Protein 8D01 (pdb70)

Foldseek 3Di:
DKAKAKDFDQEDEAQAKGKMKIAIDDQCLLPAQKKKWKWWAAVVGDIDTAWIAHNVRDIDGDPVQVVFWDKGDDNVRRMIMIMGGRDDQVPFTWMKMFMAGDCPDDDDPDDGGRDGPYMYPTGGHGHDDDFDAWDKAWAAQLCKTKIWIKTDFGDDDDKDKDKPVNPDDPQKDKDDWDQDPVRGIITMIMGMDRPVCAPPPWIWMWMADVVVRDIDIDTHHHD/DKAKAKPPQEEAEAFFDKDKIKIFINWWLFLQKWKWFDDPPDDTDTADGSQFHGDPPHDPQWGKDDGIGIIMIMRRGDAQVRFGWMWMWGDSDDDIDIYPTYGYHYDDDFDFWDKDKDWFDPVVLVVFKTKIKIKGPFGDDPDKDKWKAFQHHTDPDQKDKDKDDQDNPRRGIMMMIIGMDTSVVVVVTFKIKMWMDDPVDPDIDIDIGTPPD/DAWEKDFDQEDEAQAKGKMKTADVCKKKWKWWAAVVGDIDTAWIADPVGDIDGDPVQVVFWDKGDDVVRRMIMIMGGRDDQVPFTWMKMFMANVHDTPDIYPTGGHGHDDDFDAWDWDWAAWCDKIKIKIKTDFGDDDDKDKDKPVPPDDPQKDKDDWDQDPVRGTITMIMGIDPPVCAVPDWIWMWMADVVVRDIDIDTHHHDDD/DKAKAKPPQEDAEAFFDKDKIKIFIPWWQALQKWKWFDDPPGDTHTAGGSQFHGDPPHDPQWGKHDGTGIIMTMRRGDAQVSFGWMKMWGPSDDDIDIYPIYGYHYDDDFDFWDKDKDWADPVVLVVFKTKIKIKGPFGDDPDKDKWKAFQHHTDDDQKDKDKDQQDNPNRTIMMMIIGIDTSVVVVVTFKIWMWMDDPNDPDIDIDIGTPPD

B-factor: mean 27.6, std 14.83, range [0.0, 121.29]

Solvent-accessible surface area: 37771 Å² total; per-residue (Å²): 205,17,103,4,86,6,18,35,42,23,118,11,82,62,92,43,22,1,14,0,9,0,35,9,68,34,98,11,1,58,34,34,40,8,24,0,0,0,0,25,22,35,103,80,136,29,15,57,2,0,0,5,8,7,72,85,34,40,58,127,56,16,92,80,7,48,95,51,6,59,6,37,58,26,94,146,39,94,20,0,7,0,13,0,7,46,2,62,73,87,2,41,6,44,0,11,0,0,15,2,2,34,21,100,148,85,125,57,133,53,77,50,12,22,0,1,43,13,31,1,93,15,22,44,1,45,12,31,103,56,75,85,24,13,42,13,22,12,4,16,28,99,100,82,11,2,0,0,0,4,0,18,32,1,31,46,84,87,15,82,23,43,2,35,102,35,96,37,103,91,32,40,27,60,3,68,28,30,70,27,82,81,33,36,41,8,16,4,0,0,0,30,7,78,50,98,25,42,68,114,98,53,11,55,0,22,0,54,0,178,56,34,133,30,152,42,104,46,104,3,47,60,170,120,13,108,22,86,14,60,61,85,78,29,52,13,49,81,41,61,164,4,67,0,43,0,114,8,67,106,72,0,74,54,25,0,0,0,0,16,17,51,84,83,137,23,3,104,8,2,0,23,130,6,64,55,63,33,189,76,14,51,103,50,4,44,5,82,32,70,25,41,69,0,32,0,12,1,55,40,0,53,36,96,3,24,9,25,0,9,0,2,1,19,104,50,58,14,5,34,15,3,63,9,0,115,5,24,12,126,78,106,82,20,41,8,58,9,40,26,1,50,4,10,72,64,2,30,118,49,10,33,0,1,0,0,0,0,0,6,53,0,14,30,89,134,23,116,19,42,6,55,6,61,128,50,110,50,108,85,43,51,85,84,15,37,18,76,11,46,84,184,56,15,5,22,0,1,6,1,26,0,58,22,53,42,66,65,7,76,135,62,115,36,0,9,0,31,0,46,13,115,31,37,128,68,73,42,72,88,64,33,44,74,84,170,122,112,2,69,4,17,38,34,23,115,10,84,57,80,52,17,0,14,0,12,0,30,19,89,172,48,58,25,0,0,0,26,23,37,98,87,145,20,13,55,1,0,0,17,5,8,111,89,40,40,61,135,54,15,87,83,9,52,80,55,7,56,6,38,68,37,121,164,54,146,20,1,8,0,7,0,2,49,0,72,76,91,4,38,4,44,0,10,0,0,37,22,74,60,96,4,2,67,12,28,1,97,11,28,48,2,43,8,30,100,53,70,86,26,12,45,8,18,17,4,16,70,124,46,85,12,3,1,0,0,6,0,15,34,1,37,46,86,91,16,77,26,41,1,33,101,36,92,32,99,82,34,40,26,62,2,66,28,32,74,29,83,84,29,37,37,13,16,4,0,0,0,27,6,84,43,93,22,47,77,123,86,61,12,55,0,19,1,43,0,104,60,32,119,36,132,36,97,58,141,5,96,69,120,94,171,130,17,128,19,66,12,51,59,82,78,29,49,14,52,86,42,61,169,4,71,0,53,0,128,3,62,95,84,0,80,51,25,0,0,0,0,17,16,48,76,74,124,26,3,106,6,2,0,31,120,8,61,43,59,34,218,76,16,51,106,51,6,45,4,81,30,70,28,46,86,1,36,0,13,0,53,44,0,58,36,95,3,26,9,23,0,7,0,2,1,37,103,47,55,12,8,32,13,2,59,9,0,109,5,19,13,116,76,104,74,18,42,9,56,12,43,20,0,36,11,14,82,57,2,27,118,63,9,54,0,2,0,0,0,0,0,5,51,0,9,38,85,147,25,114,20,47,7,40,5,64,129,51,114,48,109,84,41,50,77,84,11,34,19,77,12,48,95,191,60,14,5,23,0,1,5,0,24,0,60,22,53,42,64,66,6,64,130,60,118,50,0,6,0,44,0,65,8,141,31,34,128,69,75,42,63,86,62,28,42,75,84,172

Radius of gyration: 31.71 Å; Cα contacts (8 Å, |Δi|>4): 2214; chains: 4; bounding box: 74×56×90 Å

Nearest PDB structures (foldseek):
  8d01-assembly1_H  TM=1.005E+00  e=4.204E-46  Macaca mulatta
  6sne-assembly1_B  TM=5.337E-01  e=5.281E-33  Homo sapiens
  7cm4-assembly1_H  TM=5.324E-01  e=8.125E-33  Homo sapiens
  7ox1-assembly2_C  TM=5.369E-01  e=1.636E-32  Homo sapiens
  5t4z-assembly1_H  TM=5.397E-01  e=3.478E-32  Macaca mulatta

Sequence (855 aa):
QVQLQESGPGRVKPSETLSLTCAVSDDSFGSSYFYWSWIRQAPGKGLEWIGYIAYSGGVRYNPSLSSRVTISRNIHERQFYLRLTSMTAADTAVYYCARHCEDDYGYYSAAQSYGLDSWGQGIAVTVSPSTKGPSVFPLAPSGTAALGCLVKDYFPEPVTVSWNSGALTSGVHTFPAVLQSSGLYSLSSVVTVPSSSLGTQTYICNVNHKPSNTKVDKRVEPKDIQMTQSPSSLSASVGDRVTITCRTSENVNNCLNWYQQKPGKAPKLLIYRTSTLQRGVPSRFSGTGSGTDYTLTISSLQSEDFGTYYCQHYYGTPLTFGGGTMVDIKRTVAAPSVFIFPPSDEQLKSGTASVVCLLNNFYPREAKVQWKVDNALQSGNSQESVTEQDSKDSTYSLSSTLTLSKADYEKHKVYACEVTHQGLSSPVTKSFNRGEVQLQESGPGRVKPSETLSLTCAVSYFYWSWIRQAPGKGLEWIGYIAYSGGVRYNPSLSSRVTISRNIHERQFYLRLTSMTAADTAVYYCARHCSYGLDSWGQGIAVTVSPSTKGPSVFPLAPSGTAALGCLVKDYFPEPVTVSWNSGALTSGVHTFPAVLQSSGLYSLSSVVTVPSSSLGTQTYICNVNHKPSNTKVDKRVEPKSCDIQMTQSPSSLSASVGDRVTITCRTSENVNNCLNWYQQKPGKAPKLLIYRTSTLQRGVPSRFSGTGSGTDYTLTISSLQSEDFGTYYCQHYYGTPLTFGGGTMVDIKRTVAAPSVFIFPPSDEQLKSGTASVVCLLNNFYPREAKVQWKVDNALQSGNSQESVTEQDSKDSTYSLSSTLTLSKADYEKHKVYACEVTHQGLSSPVTKSFNRGE

Secondary structure (DSSP, 8-state):
---EEE--SEE-TTS-EEEEEE----EEEEEEE-TTS-EEEEEEEETTS-EEE-TTTGGGEEEEEETTTTEEEEEE-S--GGG-EEEEEEEE---S--EE---EEEEE----BPPEEEEE----EEEEEEEEEEEBSS--EEEEGGGTB-TTEEEPPPEE-TTS-EEEEEEEEEEGGGTTTS--EEEEEEGGGTEEEEEE--PPP-/---EEEE-SEEEE-TT--EEEEEEESS--TT-EEEEEE-TTS--EEEEETTTEEPTT--TTEEEEEETTEEEEEESS--GGG-EEEEEEE-SSSS-EE---EEEEE----B--EEEEEPPPHHHHHHTEEEEEEEEEEEBSS--EEEEEETTEE--SSEEEEEPPPPTTT--EEEEEEEEEEHHHHHT--EEEEEEE-TT-SS-EEEEEETT-/---EEEE--SEE-TT--EEEEEEE-SGGGGSTTEEEEEEEE-TTS-EEEEEEEETTS-EEE-TTTGGGEEEEEETTTTEEEEEE-S--GGG-EEEEEEEEE---SS-SSS---SS--EE---EEEEE----BPPEEEEE----EEEEEEEEEEEBSS--EEEEGGGTB-TTEEEPPPEE-TTS-EEEEEEEEEEGGGTTTS--EEEEEEGGGTEEEEEE----/---EEEE-SEEEE-TT--EEEEEEESS--TT-EEEEEE-TTS--EEEEETTTEEPTT--TTEEEEEETTEEEEEESS--GGG-EEEEEEE-SSSS-EE---EEEEE----BPPEEEEEPPPHHHHHTTEEEEEEEEEEEBSS--EEEEEETTEE--SSEEEEEPPPPTTT--EEEEEEEEEEHHHHHT--EEEEEEE-TT-SS-EEEEEETT-

Structure (mmCIF, N/CA/C/O backbone):
data_8D01
#
_entry.id   8D01
#
_cell.length_a   260.367
_cell.length_b   45.151
_cell.length_c   84.610
_cell.angle_alpha   90.000
_cell.angle_beta   98.609
_cell.angle_gamma   90.000
#
_symmetry.space_group_name_H-M   'C 1 2 1'
#
loop_
_entity.id
_entity.type
_entity.pdbx_description
1 polymer '21N13 Fab heavy chain'
2 polymer '21N13 Fab light chain'
3 water water
#
loop_
_atom_site.group_PDB
_atom_site.id
_atom_site.type_symbol
_atom_site.label_atom_id
_atom_site.label_alt_id
_atom_site.label_comp_id
_atom_site.label_asym_id
_atom_site.label_entity_id
_atom_site.label_seq_id
_atom_site.pdbx_PDB_ins_code
_atom_site.Cartn_x
_atom_site.Cartn_y
_atom_site.Cartn_z
_atom_site.occupancy
_atom_site.B_iso_or_equiv
_atom_site.auth_seq_id
_atom_site.auth_comp_id
_atom_site.auth_asym_id
_atom_site.auth_atom_id
_atom_site.pdbx_PDB_model_num
ATOM 1 N N . GLN A 1 1 ? 13.38978 -39.05954 22.68084 1.000 70.64827 1 GLN H N 1
ATOM 2 C CA . GLN A 1 1 ? 14.72109 -39.35329 22.16106 1.000 81.35966 1 GLN H CA 1
ATOM 3 C C . GLN A 1 1 ? 14.95854 -38.65200 20.83107 1.000 74.86148 1 GLN H C 1
ATOM 4 O O . GLN A 1 1 ? 14.87907 -39.26655 19.76676 1.000 71.31454 1 GLN H O 1
ATOM 10 N N . VAL A 1 2 ? 15.26180 -37.35944 20.90294 1.000 61.78677 2 VAL H N 1
ATOM 11 C CA . VAL A 1 2 ? 15.42755 -36.52120 19.72205 1.000 57.91115 2 VAL H CA 1
ATOM 12 C C . VAL A 1 2 ? 16.62550 -35.60910 19.94084 1.000 52.68111 2 VAL H C 1
ATOM 13 O O . VAL A 1 2 ? 16.75195 -34.98480 20.99960 1.000 57.55967 2 VAL H O 1
ATOM 17 N N . GLN A 1 3 ? 17.50926 -35.54390 18.94860 1.000 45.70223 3 GLN H N 1
ATOM 18 C CA . GLN A 1 3 ? 18.65781 -34.64966 18.97278 1.000 50.16722 3 GLN H CA 1
ATOM 19 C C . GLN A 1 3 ? 18.37580 -33.45672 18.06829 1.000 46.32677 3 GLN H C 1
ATOM 20 O O . GLN A 1 3 ? 17.94652 -33.62793 16.92216 1.000 45.79727 3 GLN H O 1
ATOM 26 N N . LEU A 1 4 ? 18.60019 -32.25435 18.58954 1.000 36.02978 4 LEU H N 1
ATOM 27 C CA . LEU A 1 4 ? 18.38378 -31.01710 17.85003 1.000 31.93104 4 LEU H CA 1
ATOM 28 C C . LEU A 1 4 ? 19.73771 -30.42623 17.48021 1.000 33.34583 4 LEU H C 1
ATOM 29 O O . LEU A 1 4 ? 20.57778 -30.19723 18.35697 1.000 33.65599 4 LEU H O 1
ATOM 34 N N . GLN A 1 5 ? 19.94708 -30.18658 16.18735 1.000 32.07437 5 GLN H N 1
ATOM 35 C CA . GLN A 1 5 ? 21.19089 -29.62707 15.67507 1.000 34.33457 5 GLN H CA 1
ATOM 36 C C . GLN A 1 5 ? 20.91293 -28.26295 15.06118 1.000 28.17428 5 GLN H C 1
ATOM 37 O O . GLN A 1 5 ? 20.03246 -28.13178 14.20479 1.000 26.66342 5 GLN H O 1
ATOM 43 N N . GLU A 1 6 ? 21.66190 -27.25565 15.50032 1.000 27.81035 6 GLU H N 1
ATOM 44 C CA . GLU A 1 6 ? 21.48848 -25.88649 15.04119 1.000 24.86504 6 GLU H CA 1
ATOM 45 C C . GLU A 1 6 ? 22.55998 -25.52157 14.02122 1.000 26.48082 6 GLU H C 1
ATOM 46 O O . GLU A 1 6 ? 23.66163 -26.07672 14.02121 1.000 36.66480 6 GLU H O 1
ATOM 52 N N . SER A 1 7 ? 22.22093 -24.57383 13.15004 1.000 24.14018 7 SER H N 1
ATOM 53 C CA . SER A 1 7 ? 23.14202 -24.07211 12.14207 1.000 24.49778 7 SER H CA 1
ATOM 54 C C . SER A 1 7 ? 22.73607 -22.65117 11.78341 1.000 25.54352 7 SER H C 1
ATOM 55 O O . SER A 1 7 ? 21.54922 -22.31276 11.77945 1.000 25.16906 7 SER H O 1
ATOM 58 N N . GLY A 1 8 ? 23.73236 -21.81998 11.49127 1.000 21.63138 8 GLY H N 1
ATOM 59 C CA . GLY A 1 8 ? 23.48765 -20.43850 11.15460 1.000 24.39327 8 GLY H CA 1
ATOM 60 C C . GLY A 1 8 ? 24.68016 -19.54793 11.43495 1.000 33.51918 8 GLY H C 1
ATOM 61 O O . GLY A 1 8 ? 25.61260 -19.92315 12.15258 1.000 38.52870 8 GLY H O 1
ATOM 62 N N . PRO A 1 9 ? 24.67168 -18.34336 10.86655 1.000 36.20931 9 PRO H N 1
ATOM 63 C CA . PRO A 1 9 ? 25.80404 -17.43091 11.06254 1.000 35.74770 9 PRO H CA 1
ATOM 64 C C . PRO A 1 9 ? 25.90224 -16.96594 12.50626 1.000 37.28513 9 PRO H C 1
ATOM 65 O O . PRO A 1 9 ? 24.89269 -16.74881 13.18079 1.000 41.87573 9 PRO H O 1
ATOM 69 N N . GLY A 1 10 ? 27.13810 -16.81952 12.97644 1.000 39.74985 10 GLY H N 1
ATOM 70 C CA . GLY A 1 10 ? 27.38785 -16.30745 14.30828 1.000 34.66262 10 GLY H CA 1
ATOM 71 C C . GLY A 1 10 ? 27.63237 -14.81321 14.31355 1.000 36.21564 10 GLY H C 1
ATOM 72 O O . GLY A 1 10 ? 27.39420 -14.13757 15.31851 1.000 42.69406 10 GLY H O 1
ATOM 73 N N . ARG A 1 11 ? 28.11085 -14.28484 13.19277 1.000 30.62990 11 ARG H N 1
ATOM 74 C CA . ARG A 1 11 ? 28.37634 -12.86187 13.04193 1.000 30.74124 11 ARG H CA 1
ATOM 75 C C . ARG A 1 11 ? 27.29404 -12.24911 12.16512 1.000 33.99687 11 ARG H C 1
ATOM 76 O O . ARG A 1 11 ? 27.00872 -12.75959 11.07620 1.000 30.02864 11 ARG H O 1
ATOM 84 N N . VAL A 1 12 ? 26.68610 -11.16726 12.64533 1.000 27.53182 12 VAL H N 1
ATOM 85 C CA . VAL A 1 12 ? 25.62815 -10.47257 11.92008 1.000 25.79464 12 VAL H CA 1
ATOM 86 C C . VAL A 1 12 ? 25.90148 -8.97748 11.99153 1.000 33.35892 12 VAL H C 1
ATOM 87 O O . VAL A 1 12 ? 26.15916 -8.43858 13.07295 1.000 36.57094 12 VAL H O 1
ATOM 91 N N . LYS A 1 13 ? 25.86064 -8.31246 10.84047 1.000 30.54939 13 LYS H N 1
ATOM 92 C CA . LYS A 1 13 ? 26.06635 -6.87600 10.80552 1.000 39.03948 13 LYS H CA 1
ATOM 93 C C . LYS A 1 13 ? 24.85049 -6.15920 11.39033 1.000 32.62837 13 LYS H C 1
ATOM 94 O O . LYS A 1 13 ? 23.73619 -6.68864 11.36078 1.000 31.32663 13 LYS H O 1
ATOM 100 N N . PRO A 1 14 ? 25.04071 -4.96106 11.94238 1.000 27.03072 14 PRO H N 1
ATOM 101 C CA . PRO A 1 14 ? 23.89859 -4.21394 12.48220 1.000 31.68501 14 PRO H CA 1
ATOM 102 C C . PRO A 1 14 ? 22.83973 -3.96347 11.41701 1.000 28.97748 14 PRO H C 1
ATOM 103 O O . PRO A 1 14 ? 23.15184 -3.71629 10.25017 1.000 39.08768 14 PRO H O 1
ATOM 107 N N . SER A 1 15 ? 21.57611 -4.05369 11.83640 1.000 31.84856 15 SER H N 1
ATOM 108 C CA . SER A 1 15 ? 20.36372 -3.84021 11.04625 1.000 36.22564 15 SER H CA 1
ATOM 109 C C . SER A 1 15 ? 20.08017 -4.96024 10.05099 1.000 32.51275 15 SER H C 1
ATOM 110 O O . SER A 1 15 ? 19.09133 -4.87026 9.31277 1.000 37.15656 15 SER H O 1
ATOM 113 N N . GLU A 1 16 ? 20.89717 -6.00878 10.00067 1.000 27.82389 16 GLU H N 1
ATOM 114 C CA . GLU A 1 16 ? 20.62723 -7.12382 9.10814 1.000 32.56631 16 GLU H CA 1
ATOM 115 C C . GLU A 1 16 ? 19.73392 -8.15143 9.80407 1.000 38.39514 16 GLU H C 1
ATOM 116 O O . GLU A 1 16 ? 19.27051 -7.95100 10.92911 1.000 34.99072 16 GLU H O 1
ATOM 122 N N . THR A 1 17 ? 19.48447 -9.26857 9.12567 1.000 30.30527 17 THR H N 1
ATOM 123 C CA . THR A 1 17 ? 18.52462 -10.26793 9.57665 1.000 28.77915 17 THR H CA 1
ATOM 124 C C . THR A 1 17 ? 19.24443 -11.54841 9.97664 1.000 30.81085 17 THR H C 1
ATOM 125 O O . THR A 1 17 ? 20.03262 -12.09322 9.19660 1.000 24.87716 17 THR H O 1
ATOM 129 N N . LEU A 1 18 ? 18.96893 -12.02323 11.18975 1.000 26.14716 18 LEU H N 1
ATOM 130 C CA . LEU A 1 18 ? 19.48065 -13.30915 11.64222 1.000 20.29264 18 LEU H CA 1
ATOM 131 C C . LEU A 1 18 ? 18.57493 -14.42806 11.14547 1.000 19.35370 18 LEU H C 1
ATOM 132 O O . LEU A 1 18 ? 17.34791 -14.33056 11.23718 1.000 19.95908 18 LEU H O 1
ATOM 137 N N . SER A 1 19 ? 19.17945 -15.49162 10.62130 1.000 16.68080 19 SER H N 1
ATOM 138 C CA . SER A 1 19 ? 18.44192 -16.65406 10.14149 1.000 22.29752 19 SER H CA 1
ATOM 139 C C . SER A 1 19 ? 19.09190 -17.90731 10.70567 1.000 23.36701 19 SER H C 1
ATOM 140 O O . SER A 1 19 ? 20.28368 -18.14427 10.48253 1.000 29.26351 19 SER H O 1
ATOM 143 N N . LEU A 1 20 ? 18.31309 -18.70540 11.43285 1.000 17.20709 20 LEU H N 1
ATOM 144 C CA . LEU A 1 20 ? 18.82338 -19.89452 12.09662 1.000 16.60544 20 LEU H CA 1
ATOM 145 C C . LEU A 1 20 ? 18.00226 -21.11076 11.69648 1.000 16.70884 20 LEU H C 1
ATOM 146 O O . LEU A 1 20 ? 16.80976 -21.00743 11.39623 1.000 19.35831 20 LEU H O 1
ATOM 151 N N . THR A 1 21 ? 18.65865 -22.26732 11.69919 1.000 14.26063 21 THR H N 1
ATOM 152 C CA . THR A 1 21 ? 18.04731 -23.53421 11.32801 1.000 13.09216 21 THR H CA 1
ATOM 153 C C . THR A 1 21 ? 18.24165 -24.53827 12.45633 1.000 18.00924 21 THR H C 1
ATOM 154 O O . THR A 1 21 ? 19.30629 -24.58562 13.07975 1.000 15.23308 21 THR H O 1
ATOM 158 N N . CYS A 1 22 ? 17.20521 -25.33139 12.72310 1.000 16.27708 22 CYS H N 1
ATOM 159 C CA . CYS A 1 22 ? 17.24650 -26.38025 13.73614 1.000 19.96026 22 CYS H CA 1
ATOM 160 C C . CYS A 1 22 ? 16.75095 -27.67340 13.10586 1.000 22.58205 22 CYS H C 1
ATOM 161 O O . CYS A 1 22 ? 15.59510 -27.75285 12.67668 1.000 23.50669 22 CYS H O 1
ATOM 164 N N . ALA A 1 23 ? 17.62042 -28.67883 13.04682 1.000 27.73683 23 ALA H N 1
ATOM 165 C CA . ALA A 1 23 ? 17.29726 -29.96428 12.44131 1.000 27.44922 23 ALA H CA 1
ATOM 166 C C . ALA A 1 23 ? 16.88284 -30.95758 13.52011 1.000 29.02609 23 ALA H C 1
ATOM 167 O O . ALA A 1 23 ? 17.56437 -31.09322 14.54212 1.000 31.80985 23 ALA H O 1
ATOM 169 N N . VAL A 1 24 ? 15.76896 -31.64950 13.28471 1.000 29.46931 24 VAL H N 1
ATOM 170 C CA . VAL A 1 24 ? 15.21372 -32.62688 14.21472 1.000 33.40148 24 VAL H CA 1
ATOM 171 C C . VAL A 1 24 ? 15.48844 -34.02195 13.67091 1.000 31.57649 24 VAL H C 1
ATOM 172 O O . VAL A 1 24 ? 15.35757 -34.26627 12.46550 1.000 31.40327 24 VAL H O 1
ATOM 176 N N . SER A 1 25 ? 15.85049 -34.94190 14.56530 1.000 41.71962 25 SER H N 1
ATOM 177 C CA . SER A 1 25 ? 16.41604 -36.22404 14.16614 1.000 37.41438 25 SER H CA 1
ATOM 178 C C . SER A 1 25 ? 15.39584 -37.35081 14.04267 1.000 42.41154 25 SER H C 1
ATOM 179 O O . SER A 1 25 ? 15.73794 -38.40383 13.49480 1.000 54.72055 25 SER H O 1
ATOM 182 N N . ASP A 1 26 ? 14.16748 -37.17802 14.52671 1.000 42.98768 26 ASP H N 1
ATOM 183 C CA . ASP A 1 26 ? 13.20550 -38.27662 14.52655 1.000 53.29711 26 ASP H CA 1
ATOM 184 C C . ASP A 1 26 ? 11.84312 -37.75075 14.08273 1.000 55.28554 26 ASP H C 1
ATOM 185 O O . ASP A 1 26 ? 11.70577 -36.60472 13.64394 1.000 52.60407 26 ASP H O 1
ATOM 190 N N . ASP A 1 27 ? 10.82682 -38.60572 14.21847 1.000 56.92075 27 ASP H N 1
ATOM 191 C CA . ASP A 1 27 ? 9.51187 -38.39453 13.62568 1.000 57.94410 27 ASP H CA 1
ATOM 192 C C . ASP A 1 27 ? 8.58010 -37.54199 14.47747 1.000 58.28075 27 ASP H C 1
ATOM 193 O O . ASP A 1 27 ? 7.49533 -37.18551 14.00245 1.000 49.32526 27 ASP H O 1
ATOM 198 N N . SER A 1 28 ? 8.96137 -37.20712 15.71289 1.000 54.31183 28 SER H N 1
ATOM 199 C CA . SER A 1 28 ? 8.11415 -36.35447 16.54029 1.000 46.93591 28 SER H CA 1
ATOM 200 C C . SER A 1 28 ? 7.93728 -34.95987 15.95257 1.000 43.49991 28 SER H C 1
ATOM 201 O O . SER A 1 28 ? 7.11396 -34.19097 16.46229 1.000 38.53624 28 SER H O 1
ATOM 204 N N . PHE A 1 29 ? 8.67911 -34.62184 14.89355 1.000 50.35149 29 PHE H N 1
ATOM 205 C CA . PHE A 1 29 ? 8.52560 -33.32135 14.25290 1.000 43.31262 29 PHE H CA 1
ATOM 206 C C . PHE A 1 29 ? 7.21770 -33.22442 13.48165 1.000 38.70987 29 PHE H C 1
ATOM 207 O O . PHE A 1 29 ? 6.72067 -32.11745 13.24338 1.000 43.38445 29 PHE H O 1
ATOM 215 N N . GLY A 1 30 ? 6.65227 -34.35874 13.07897 1.000 38.98639 30 GLY H N 1
ATOM 216 C CA . GLY A 1 30 ? 5.41210 -34.34625 12.32996 1.000 44.61538 30 GLY H CA 1
ATOM 217 C C . GLY A 1 30 ? 4.26702 -34.93810 13.12076 1.000 48.20807 30 GLY H C 1
ATOM 218 O O . GLY A 1 30 ? 3.22954 -35.32127 12.56616 1.000 52.98809 30 GLY H O 1
ATOM 219 N N . SER A 1 31 ? 4.46065 -35.01624 14.43205 1.000 48.22945 31 SER H N 1
ATOM 220 C CA . SER A 1 31 ? 3.48972 -35.58847 15.34702 1.000 46.41406 31 SER H CA 1
ATOM 221 C C . SER A 1 31 ? 2.79128 -34.48280 16.12619 1.000 45.84162 31 SER H C 1
ATOM 222 O O . SER A 1 31 ? 3.27013 -33.34743 16.21150 1.000 40.51569 31 SER H O 1
ATOM 225 N N . SER A 1 32 ? 1.64050 -34.83617 16.68953 1.000 39.39561 32 SER H N 1
ATOM 226 C CA . SER A 1 32 ? 0.74288 -33.86164 17.28789 1.000 44.41205 32 SER H CA 1
ATOM 227 C C . SER A 1 32 ? 1.19099 -33.47434 18.69241 1.000 35.86379 32 SER H C 1
ATOM 228 O O . SER A 1 32 ? 1.87994 -34.23132 19.38246 1.000 33.77347 32 SER H O 1
ATOM 231 N N . TYR A 1 33 ? 0.79120 -32.26876 19.10139 1.000 31.01388 33 TYR H N 1
ATOM 232 C CA . TYR A 1 33 ? 0.95866 -31.70812 20.44082 1.000 44.76407 33 TYR H CA 1
ATOM 233 C C . TYR A 1 33 ? 2.40766 -31.41125 20.80146 1.000 42.62028 33 TYR H C 1
ATOM 234 O O . TYR A 1 33 ? 2.70165 -31.16648 21.97754 1.000 36.39025 33 TYR H O 1
ATOM 243 N N . PHE A 1 34 ? 3.31820 -31.40743 19.83073 1.000 23.09009 34 PHE H N 1
ATOM 244 C CA . PHE A 1 34 ? 4.69211 -30.98572 20.06369 1.000 27.53275 34 PHE H CA 1
ATOM 245 C C . PHE A 1 34 ? 4.86297 -29.52574 19.66614 1.000 24.95997 34 PHE H C 1
ATOM 246 O O . PHE A 1 34 ? 4.26811 -29.05992 18.68988 1.000 22.12239 34 PHE H O 1
ATOM 254 N N . TYR A 1 35 ? 5.67843 -28.80688 20.43177 1.000 21.79019 35 TYR H N 1
ATOM 255 C CA . TYR A 1 35 ? 5.95694 -27.39864 20.19238 1.000 19.78561 35 TYR H CA 1
ATOM 256 C C . TYR A 1 35 ? 7.45670 -27.20978 20.02595 1.000 16.23760 35 TYR H C 1
ATOM 257 O O . TYR A 1 35 ? 8.25101 -27.84642 20.72440 1.000 24.09720 35 TYR H O 1
ATOM 266 N N . TRP A 1 36 A 7.83965 -26.32822 19.10515 1.000 22.46267 35 TRP H N 1
ATOM 267 C CA . TRP A 1 36 A 9.23420 -26.14159 18.71492 1.000 18.55566 35 TRP H CA 1
ATOM 268 C C . TRP A 1 36 A 9.60548 -24.67957 18.92244 1.000 15.36850 35 TRP H C 1
ATOM 269 O O . TRP A 1 36 A 9.21554 -23.81328 18.13091 1.000 18.27116 35 TRP H O 1
ATOM 280 N N . SER A 1 37 B 10.37489 -24.41414 19.97321 1.000 14.56702 35 SER H N 1
ATOM 281 C CA . SER A 1 37 B 10.61415 -23.06640 20.46026 1.000 18.33504 35 SER H CA 1
ATOM 282 C C . SER A 1 37 B 12.02091 -22.59340 20.11976 1.000 16.45288 35 SER H C 1
ATOM 283 O O . SER A 1 37 B 12.93604 -23.38590 19.88293 1.000 13.61730 35 SER H O 1
ATOM 286 N N . TRP A 1 38 ? 12.17385 -21.27398 20.09343 1.000 12.34513 36 TRP H N 1
ATOM 287 C CA . TRP A 1 38 ? 13.47266 -20.62321 20.01521 1.000 12.34646 36 TRP H CA 1
ATOM 288 C C . TRP A 1 38 ? 13.66535 -19.80501 21.28376 1.000 13.40274 36 TRP H C 1
ATOM 289 O O . TRP A 1 38 ? 12.75335 -19.08695 21.70852 1.000 16.27414 36 TRP H O 1
ATOM 300 N N . ILE A 1 39 ? 14.83583 -19.93779 21.90237 1.000 17.49057 37 ILE H N 1
ATOM 301 C CA . ILE A 1 39 ? 15.13767 -19.28644 23.17234 1.000 13.17270 37 ILE H CA 1
ATOM 302 C C . ILE A 1 39 ? 16.55162 -18.72687 23.09342 1.000 14.28496 37 ILE H C 1
ATOM 303 O O . ILE A 1 39 ? 17.44296 -19.34884 22.50535 1.000 18.80760 37 ILE H O 1
ATOM 308 N N . ARG A 1 40 ? 16.75980 -17.54645 23.67542 1.000 13.45443 38 ARG H N 1
ATOM 309 C CA . ARG A 1 40 ? 18.06820 -16.91084 23.66069 1.000 20.05619 38 ARG H CA 1
ATOM 310 C C . ARG A 1 40 ? 18.48514 -16.53506 25.07418 1.000 17.57275 38 ARG H C 1
ATOM 311 O O . ARG A 1 40 ? 17.64901 -16.26406 25.94006 1.000 15.75724 38 ARG H O 1
ATOM 319 N N . GLN A 1 41 ? 19.79774 -16.52928 25.29407 1.000 18.47254 39 GLN H N 1
ATOM 320 C CA . GLN A 1 41 ? 20.37721 -16.25172 26.60416 1.000 14.23828 39 GLN H CA 1
ATOM 321 C C . GLN A 1 41 ? 21.59759 -15.36484 26.41050 1.000 20.94779 39 GLN H C 1
ATOM 322 O O . GLN A 1 41 ? 22.58329 -15.78793 25.79896 1.000 25.57152 39 GLN H O 1
ATOM 328 N N . ALA A 1 42 ? 21.53151 -14.14245 26.92523 1.000 30.55911 40 ALA H N 1
ATOM 329 C CA . ALA A 1 42 ? 22.67367 -13.25070 26.85765 1.000 31.01898 40 ALA H CA 1
ATOM 330 C C . ALA A 1 42 ? 23.74384 -13.69851 27.85306 1.000 45.03766 40 ALA H C 1
ATOM 331 O O . ALA A 1 42 ? 23.42647 -14.27936 28.89507 1.000 40.00795 40 ALA H O 1
ATOM 333 N N . PRO A 1 43 ? 25.01931 -13.45548 27.54950 1.000 51.74607 41 PRO H N 1
ATOM 334 C CA . PRO A 1 43 ? 26.08507 -13.88477 28.46553 1.000 49.65922 41 PRO H CA 1
ATOM 335 C C . PRO A 1 43 ? 25.93516 -13.23343 29.83281 1.000 52.45731 41 PRO H C 1
ATOM 336 O O . PRO A 1 43 ? 25.78959 -12.01426 29.94949 1.000 44.15848 41 PRO H O 1
ATOM 340 N N . GLY A 1 44 ? 25.96244 -14.06622 30.87242 1.000 60.90085 42 GLY H N 1
ATOM 341 C CA . GLY A 1 44 ? 25.74926 -13.59653 32.22697 1.000 48.32107 42 GLY H CA 1
ATOM 342 C C . GLY A 1 44 ? 24.32299 -13.22396 32.55859 1.000 43.30851 42 GLY H C 1
ATOM 343 O O . GLY A 1 44 ? 24.08735 -12.58728 33.59009 1.000 53.08232 42 GLY H O 1
ATOM 344 N N . LYS A 1 45 ? 23.36194 -13.59794 31.71483 1.000 44.42089 43 LYS H N 1
ATOM 345 C CA . LYS A 1 45 ? 21.96423 -13.25160 31.93562 1.000 47.48762 43 LYS H CA 1
ATOM 346 C C . LYS A 1 45 ? 21.08493 -14.49508 31.91209 1.000 33.39858 43 LYS H C 1
ATOM 347 O O . LYS A 1 45 ? 21.58399 -15.62476 31.85446 1.000 21.67010 43 LYS H O 1
ATOM 353 N N . GLY A 1 46 ? 19.77081 -14.29134 31.95143 1.000 22.69237 44 GLY H N 1
ATOM 354 C CA . GLY A 1 46 ? 18.82112 -15.38089 31.97725 1.000 26.43229 44 GLY H CA 1
ATOM 355 C C . GLY A 1 46 ? 18.32943 -15.76239 30.59375 1.000 24.07107 44 GLY H C 1
ATOM 356 O O . GLY A 1 46 ? 18.85139 -15.32780 29.56545 1.000 21.45133 44 GLY H O 1
ATOM 357 N N . LEU A 1 47 ? 17.28492 -16.58616 30.58295 1.000 22.47391 45 LEU H N 1
ATOM 358 C CA . LEU A 1 47 ? 16.71443 -17.13641 29.36022 1.000 16.45876 45 LEU H CA 1
ATOM 359 C C . LEU A 1 47 ? 15.46362 -16.35651 28.97540 1.000 15.09095 45 LEU H C 1
ATOM 360 O O . LEU A 1 47 ? 14.62281 -16.06567 29.83200 1.000 21.20902 45 LEU H O 1
ATOM 365 N N . GLU A 1 48 ? 15.34290 -16.02255 27.69072 1.000 15.82598 46 GLU H N 1
ATOM 366 C CA . GLU A 1 48 ? 14.17667 -15.32713 27.15625 1.000 16.97277 46 GLU H CA 1
ATOM 367 C C . GLU A 1 48 ? 13.56926 -16.17176 26.04638 1.000 16.46596 46 GLU H C 1
ATOM 368 O O . GLU A 1 48 ? 14.24688 -16.49089 25.06406 1.000 17.56399 46 GLU H O 1
ATOM 374 N N . TRP A 1 49 ? 12.29952 -16.53234 26.20613 1.000 15.25356 47 TRP H N 1
ATOM 375 C CA . TRP A 1 49 ? 11.58152 -17.30417 25.19985 1.000 14.23862 47 TRP H CA 1
ATOM 376 C C . TRP A 1 49 ? 11.21571 -16.39672 24.03075 1.000 14.79363 47 TRP H C 1
ATOM 377 O O . TRP A 1 49 ? 10.52548 -15.38889 24.21531 1.000 15.30794 47 TRP H O 1
ATOM 388 N N . ILE A 1 50 ? 11.68238 -16.74516 22.83378 1.000 12.08867 48 ILE H N 1
ATOM 389 C CA . ILE A 1 50 ? 11.43391 -15.91886 21.65483 1.000 15.34257 48 ILE H CA 1
ATOM 390 C C . ILE A 1 50 ? 10.09405 -16.25694 21.01629 1.000 13.95092 48 ILE H C 1
ATOM 391 O O . ILE A 1 50 ? 9.33900 -15.36131 20.62984 1.000 16.44965 48 ILE H O 1
ATOM 396 N N . GLY A 1 51 ? 9.78579 -17.54083 20.90040 1.000 13.54127 49 GLY H N 1
ATOM 397 C CA . GLY A 1 51 ? 8.54859 -17.97157 20.28068 1.000 12.12915 49 GLY H CA 1
ATOM 398 C C . GLY A 1 51 ? 8.62568 -19.44460 19.95913 1.000 15.45561 49 GLY H C 1
ATOM 399 O O . GLY A 1 51 ? 9.67977 -20.07586 20.07514 1.000 15.01275 49 GLY H O 1
ATOM 400 N N . TYR A 1 52 ? 7.48037 -19.99708 19.55522 1.000 12.23579 50 TYR H N 1
ATOM 401 C CA . TYR A 1 52 ? 7.44964 -21.37035 19.06909 1.000 13.98890 50 TYR H CA 1
ATOM 402 C C . TYR A 1 52 ? 6.52892 -21.48331 17.86297 1.000 15.13981 50 TYR H C 1
ATOM 403 O O . TYR A 1 52 ? 5.69864 -20.61079 17.59843 1.000 14.12059 50 TYR H O 1
ATOM 412 N N . ILE A 1 53 ? 6.69334 -22.58179 17.13175 1.000 14.47320 51 ILE H N 1
ATOM 413 C CA . ILE A 1 53 ? 5.75567 -22.99647 16.09801 1.000 17.32477 51 ILE H CA 1
ATOM 414 C C . ILE A 1 53 ? 5.16486 -24.33271 16.52633 1.000 17.44883 51 ILE H C 1
ATOM 415 O O . ILE A 1 53 ? 5.89159 -25.22161 16.98635 1.000 17.81834 51 ILE H O 1
ATOM 420 N N . ALA A 1 54 ? 3.85120 -24.46585 16.40126 1.000 21.29503 52 ALA H N 1
ATOM 421 C CA . ALA A 1 54 ? 3.18111 -25.64490 16.91893 1.000 23.29709 52 ALA H CA 1
ATOM 422 C C . ALA A 1 54 ? 3.04049 -26.71581 15.84115 1.000 26.57198 52 ALA H C 1
ATOM 423 O O . ALA A 1 54 ? 3.29893 -26.49060 14.65703 1.000 26.60435 52 ALA H O 1
ATOM 425 N N . TYR A 1 55 ? 2.63204 -27.90701 16.28336 1.000 27.12354 53 TYR H N 1
ATOM 426 C CA . TYR A 1 55 ? 2.33878 -28.99867 15.36130 1.000 28.84462 53 TYR H CA 1
ATOM 427 C C . TYR A 1 55 ? 1.27766 -28.59386 14.34648 1.000 33.25257 53 TYR H C 1
ATOM 428 O O . TYR A 1 55 ? 1.32632 -29.00799 13.18252 1.000 33.64546 53 TYR H O 1
ATOM 437 N N . SER A 1 56 ? 0.31024 -27.77869 14.77153 1.000 35.99785 54 SER H N 1
ATOM 438 C CA . SER A 1 56 ? -0.78019 -27.35884 13.90131 1.000 33.13407 54 SER H CA 1
ATOM 439 C C . SER A 1 56 ? -0.35903 -26.30855 12.88296 1.000 35.96433 54 SER H C 1
ATOM 440 O O . SER A 1 56 ? -1.16457 -25.95951 12.01323 1.000 31.91273 54 SER H O 1
ATOM 443 N N . GLY A 1 57 ? 0.86887 -25.79993 12.96503 1.000 36.41737 55 GLY H N 1
ATOM 444 C CA . GLY A 1 57 ? 1.33232 -24.74860 12.08738 1.000 23.11204 55 GLY H CA 1
ATOM 445 C C . GLY A 1 57 ? 1.20003 -23.35108 12.65152 1.000 24.50561 55 GLY H C 1
ATOM 446 O O . GLY A 1 57 ? 1.75532 -22.41110 12.06860 1.000 28.19503 55 GLY H O 1
ATOM 447 N N . GLY A 1 58 ? 0.48188 -23.18550 13.76064 1.000 31.64834 56 GLY H N 1
ATOM 448 C CA . GLY A 1 58 ? 0.35914 -21.87816 14.37218 1.000 24.21659 56 GLY H CA 1
ATOM 449 C C . GLY A 1 58 ? 1.61463 -21.47776 15.12433 1.000 23.71374 56 GLY H C 1
ATOM 450 O O . GLY A 1 58 ? 2.33953 -22.30866 15.67090 1.000 23.13942 56 GLY H O 1
ATOM 451 N N . VAL A 1 59 ? 1.86947 -20.17370 15.14689 1.000 15.28586 57 VAL H N 1
ATOM 452 C CA . VAL A 1 59 ? 3.04510 -19.61972 15.80168 1.000 17.02640 57 VAL H CA 1
ATOM 453 C C . VAL A 1 59 ? 2.59649 -18.64543 16.87999 1.000 23.87544 57 VAL H C 1
ATOM 454 O O . VAL A 1 59 ? 1.52410 -18.03782 16.79473 1.000 27.37647 57 VAL H O 1
ATOM 458 N N . ARG A 1 60 ? 3.42934 -18.51034 17.90909 1.000 23.89996 58 ARG H N 1
ATOM 459 C CA . ARG A 1 60 ? 3.21246 -17.55089 18.98262 1.000 19.60238 58 ARG H CA 1
ATOM 460 C C . ARG A 1 60 ? 4.55102 -16.93733 19.35221 1.000 18.23116 58 ARG H C 1
ATOM 461 O O . ARG A 1 60 ? 5.51924 -17.66115 19.60110 1.000 18.47311 58 ARG H O 1
ATOM 469 N N . TYR A 1 61 ? 4.60271 -15.61068 19.38084 1.000 22.25080 59 TYR H N 1
ATOM 470 C CA . TYR A 1 61 ? 5.83881 -14.87898 19.60106 1.000 26.12225 59 TYR H CA 1
ATOM 471 C C . TYR A 1 61 ? 5.78059 -14.11775 20.91874 1.000 23.28965 59 TYR H C 1
ATOM 472 O O . TYR A 1 61 ? 4.71195 -13.69284 21.36679 1.000 35.61144 59 TYR H O 1
ATOM 481 N N . ASN A 1 62 ? 6.94216 -13.95134 21.53353 1.000 20.16176 60 ASN H N 1
ATOM 482 C CA . ASN A 1 62 ? 7.05053 -13.08201 22.69269 1.000 23.37486 60 ASN H CA 1
ATOM 483 C C . ASN A 1 62 ? 6.73578 -11.65142 22.26600 1.000 32.68017 60 ASN H C 1
ATOM 484 O O . ASN A 1 62 ? 7.35405 -11.14604 21.31940 1.000 33.54787 60 ASN H O 1
ATOM 489 N N . PRO A 1 63 ? 5.78406 -10.97469 22.91682 1.000 33.13907 61 PRO H N 1
ATOM 490 C CA . PRO A 1 63 ? 5.41720 -9.61983 22.46737 1.000 31.03366 61 PRO H CA 1
ATOM 491 C C . PRO A 1 63 ? 6.57145 -8.63113 22.48036 1.000 34.97580 61 PRO H C 1
ATOM 492 O O . PRO A 1 63 ? 6.53526 -7.64761 21.73043 1.000 39.86362 61 PRO H O 1
ATOM 496 N N . SER A 1 64 ? 7.60017 -8.86005 23.29953 1.000 32.35422 62 SER H N 1
ATOM 497 C CA . SER A 1 64 ? 8.75844 -7.97414 23.30682 1.000 32.73924 62 SER H CA 1
ATOM 498 C C . SER A 1 64 ? 9.59538 -8.08927 22.03914 1.000 40.16100 62 SER H C 1
ATOM 499 O O . SER A 1 64 ? 10.50145 -7.27270 21.84053 1.000 39.42375 62 SER H O 1
ATOM 502 N N . LEU A 1 65 ? 9.31226 -9.07500 21.18377 1.000 35.73667 63 LEU H N 1
ATOM 503 C CA . LEU A 1 65 ? 10.04777 -9.28671 19.94659 1.000 37.95658 63 LEU H CA 1
ATOM 504 C C . LEU A 1 65 ? 9.15037 -9.61817 18.76309 1.000 44.49316 63 LEU H C 1
ATOM 505 O O . LEU A 1 65 ? 9.66523 -9.79894 17.65385 1.000 41.39345 63 LEU H O 1
ATOM 510 N N . SER A 1 66 ? 7.83006 -9.68931 18.96350 1.000 38.46737 64 SER H N 1
ATOM 511 C CA . SER A 1 66 ? 6.93686 -10.25422 17.95476 1.000 38.29798 64 SER H CA 1
ATOM 512 C C . SER A 1 66 ? 7.01080 -9.50783 16.62863 1.000 41.79363 64 SER H C 1
ATOM 513 O O . SER A 1 66 ? 6.83297 -10.11529 15.56596 1.000 33.60989 64 SER H O 1
ATOM 516 N N . SER A 1 67 ? 7.27324 -8.20005 16.66358 1.000 33.02843 65 SER H N 1
ATOM 517 C CA . SER A 1 67 ? 7.30977 -7.42207 15.43148 1.000 36.13664 65 SER H CA 1
ATOM 518 C C . SER A 1 67 ? 8.49001 -7.79011 14.54256 1.000 36.62463 65 SER H C 1
ATOM 519 O O . SER A 1 67 ? 8.46469 -7.48468 13.34588 1.000 35.12452 65 SER H O 1
ATOM 522 N N . ARG A 1 68 ? 9.51221 -8.44418 15.09137 1.000 36.95752 66 ARG H N 1
ATOM 523 C CA . ARG A 1 68 ? 10.72327 -8.76503 14.35083 1.000 28.19493 66 ARG H CA 1
ATOM 524 C C . ARG A 1 68 ? 10.92516 -10.25834 14.13698 1.000 22.23866 66 ARG H C 1
ATOM 525 O O . ARG A 1 68 ? 11.88472 -10.64559 13.46151 1.000 27.12539 66 ARG H O 1
ATOM 533 N N . VAL A 1 69 ? 10.05780 -11.10601 14.68522 1.000 22.47664 67 VAL H N 1
ATOM 534 C CA . VAL A 1 69 ? 10.29463 -12.54427 14.75670 1.000 24.00931 67 VAL H CA 1
ATOM 535 C C . VAL A 1 69 ? 9.41388 -13.26160 13.74323 1.000 23.19411 67 VAL H C 1
ATOM 536 O O . VAL A 1 69 ? 8.21859 -12.96583 13.62220 1.000 20.40813 67 VAL H O 1
ATOM 540 N N . THR A 1 70 ? 10.00986 -14.20927 13.02264 1.000 18.31873 68 THR H N 1
ATOM 541 C CA . THR A 1 70 ? 9.28890 -15.13671 12.16406 1.000 16.32740 68 THR H CA 1
ATOM 542 C C . THR A 1 70 ? 9.81743 -16.53923 12.42269 1.000 17.75187 68 THR H C 1
ATOM 543 O O . THR A 1 70 ? 11.03397 -16.74851 12.47248 1.000 16.65699 68 THR H O 1
ATOM 547 N N . ILE A 1 71 ? 8.90605 -17.49131 12.60333 1.000 15.22029 69 ILE H N 1
ATOM 548 C CA . ILE A 1 71 ? 9.25561 -18.88877 12.82307 1.000 14.93215 69 ILE H CA 1
ATOM 549 C C . ILE A 1 71 ? 8.47970 -19.73295 11.82461 1.000 16.01224 69 ILE H C 1
ATOM 550 O O . ILE A 1 71 ? 7.25026 -19.63460 11.74497 1.000 18.04082 69 ILE H O 1
ATOM 555 N N . SER A 1 72 ? 9.19548 -20.55600 11.06449 1.000 16.11897 70 SER H N 1
ATOM 556 C CA . SER A 1 72 ? 8.60854 -21.37372 10.01418 1.000 21.07625 70 SER H CA 1
ATOM 557 C C . SER A 1 72 ? 9.04061 -22.82330 10.20706 1.000 22.94839 70 SER H C 1
ATOM 558 O O . SER A 1 72 ? 9.85263 -23.14253 11.08106 1.000 22.64200 70 SER H O 1
ATOM 561 N N . ARG A 1 73 ? 8.50288 -23.70441 9.36428 1.000 29.25502 71 ARG H N 1
ATOM 562 C CA . ARG A 1 73 ? 8.68758 -25.14018 9.51054 1.000 23.14466 71 ARG H CA 1
ATOM 563 C C . ARG A 1 73 ? 8.79747 -25.79828 8.14210 1.000 25.80094 71 ARG H C 1
ATOM 564 O O . ARG A 1 73 ? 8.10410 -25.40917 7.19786 1.000 25.33646 71 ARG H O 1
ATOM 572 N N . ASN A 1 74 ? 9.67428 -26.79651 8.04309 1.000 25.30094 72 ASN H N 1
ATOM 573 C CA . ASN A 1 74 ? 9.82031 -27.61870 6.84209 1.000 22.58682 72 ASN H CA 1
ATOM 574 C C . ASN A 1 74 ? 9.70757 -29.07416 7.28653 1.000 29.55456 72 ASN H C 1
ATOM 575 O O . ASN A 1 74 ? 10.68442 -29.65925 7.76469 1.000 32.97999 72 ASN H O 1
ATOM 580 N N . ILE A 1 75 ? 8.51822 -29.65762 7.11667 1.000 34.77378 73 ILE H N 1
ATOM 581 C CA . ILE A 1 75 ? 8.25124 -30.98126 7.67331 1.000 28.47839 73 ILE H CA 1
ATOM 582 C C . ILE A 1 75 ? 9.03849 -32.05241 6.93012 1.000 35.31990 73 ILE H C 1
ATOM 583 O O . ILE A 1 75 ? 9.56625 -32.98863 7.54234 1.000 39.38822 73 ILE H O 1
ATOM 588 N N . HIS A 1 76 ? 9.12435 -31.94002 5.60272 1.000 44.64129 74 HIS H N 1
ATOM 589 C CA . HIS A 1 76 ? 9.83083 -32.94868 4.81940 1.000 40.64167 74 HIS H CA 1
ATOM 590 C C . HIS A 1 76 ? 11.31457 -32.98390 5.16510 1.000 33.93905 74 HIS H C 1
ATOM 591 O O . HIS A 1 76 ? 11.90165 -34.06386 5.30251 1.000 39.59920 74 HIS H O 1
ATOM 598 N N . GLU A 1 77 ? 11.94038 -31.81428 5.30344 1.000 34.51140 75 GLU H N 1
ATOM 599 C CA . GLU A 1 77 ? 13.34290 -31.74812 5.69308 1.000 31.14107 75 GLU H CA 1
ATOM 600 C C . GLU A 1 77 ? 13.55017 -31.91373 7.19216 1.000 35.59289 75 GLU H C 1
ATOM 601 O O . GLU A 1 77 ? 14.70278 -31.98212 7.63432 1.000 34.28715 75 GLU H O 1
ATOM 607 N N . ARG A 1 78 ? 12.46913 -31.97804 7.97252 1.000 35.12449 76 ARG H N 1
ATOM 608 C CA . ARG A 1 78 ? 12.53618 -32.15391 9.42360 1.000 35.44576 76 ARG H CA 1
ATOM 609 C C . ARG A 1 78 ? 13.34792 -31.03241 10.07317 1.000 33.19419 76 ARG H C 1
ATOM 610 O O . ARG A 1 78 ? 14.24932 -31.26747 10.88183 1.000 30.58623 76 ARG H O 1
ATOM 618 N N . GLN A 1 79 ? 13.01152 -29.79588 9.70397 1.000 32.39544 77 GLN H N 1
ATOM 619 C CA . GLN A 1 79 ? 13.68556 -28.60175 10.19166 1.000 25.73506 77 GLN H CA 1
ATOM 620 C C . GLN A 1 79 ? 12.66300 -27.50095 10.43596 1.000 24.26846 77 GLN H C 1
ATOM 621 O O . GLN A 1 79 ? 11.64748 -27.41175 9.73994 1.000 22.94395 77 GLN H O 1
ATOM 627 N N . PHE A 1 80 ? 12.94289 -26.65756 11.43008 1.000 17.89349 78 PHE H N 1
ATOM 628 C CA . PHE A 1 80 ? 12.20640 -25.41702 11.63183 1.000 25.99578 78 PHE H CA 1
ATOM 629 C C . PHE A 1 80 ? 13.20113 -24.27715 11.81194 1.000 16.58469 78 PHE H C 1
ATOM 630 O O . PHE A 1 80 ? 14.35244 -24.48455 12.20379 1.000 14.73677 78 PHE H O 1
ATOM 638 N N . TYR A 1 81 ? 12.74812 -23.06353 11.50676 1.000 19.68625 79 TYR H N 1
ATOM 639 C CA . TYR A 1 81 ? 13.64848 -21.93970 11.30556 1.000 18.16956 79 TYR H CA 1
ATOM 640 C C . TYR A 1 81 ? 13.24085 -20.75136 12.16465 1.000 17.17261 79 TYR H C 1
ATOM 641 O O . TYR A 1 81 ? 12.10782 -20.65597 12.64307 1.000 19.99777 79 TYR H O 1
ATOM 650 N N . LEU A 1 82 ? 14.19449 -19.83943 12.34715 1.000 15.15478 80 LEU H N 1
ATOM 651 C CA . LEU A 1 82 ? 13.97182 -18.56781 13.02072 1.000 15.30321 80 LEU H CA 1
ATOM 652 C C . LEU A 1 82 ? 14.56380 -17.45557 12.17191 1.000 23.59940 80 LEU H C 1
ATOM 653 O O . LEU A 1 82 ? 15.69924 -17.56953 11.69956 1.000 24.93949 80 LEU H O 1
ATOM 658 N N . ARG A 1 83 ? 13.79706 -16.38815 11.97516 1.000 14.96263 81 ARG H N 1
ATOM 659 C CA . ARG A 1 83 ? 14.28744 -15.18337 11.32007 1.000 21.95039 81 ARG H CA 1
ATOM 660 C C . ARG A 1 83 ? 14.03116 -14.00049 12.24006 1.000 19.66836 81 ARG H C 1
ATOM 661 O O . ARG A 1 83 ? 12.88801 -13.75914 12.64060 1.000 26.52611 81 ARG H O 1
ATOM 669 N N . LEU A 1 84 ? 15.09423 -13.28009 12.58647 1.000 17.72624 82 LEU H N 1
ATOM 670 C CA . LEU A 1 84 ? 15.01569 -12.12502 13.46893 1.000 23.64793 82 LEU H CA 1
ATOM 671 C C . LEU A 1 84 ? 15.42962 -10.88505 12.69114 1.000 30.83712 82 LEU H C 1
ATOM 672 O O . LEU A 1 84 ? 16.50358 -10.85893 12.08151 1.000 29.45667 82 LEU H O 1
ATOM 677 N N . THR A 1 85 A 14.57995 -9.86514 12.71718 1.000 30.92952 82 THR H N 1
ATOM 678 C CA . THR A 1 85 A 14.73366 -8.68509 11.88154 1.000 31.31008 82 THR H CA 1
ATOM 679 C C . THR A 1 85 A 15.38249 -7.54499 12.66027 1.000 33.07109 82 THR H C 1
ATOM 680 O O . THR A 1 85 A 15.17414 -7.39295 13.86800 1.000 23.14132 82 THR H O 1
ATOM 684 N N . SER A 1 86 B 16.19549 -6.75795 11.94969 1.000 30.31244 82 SER H N 1
ATOM 685 C CA . SER A 1 86 B 16.82909 -5.55351 12.48815 1.000 35.47510 82 SER H CA 1
ATOM 686 C C . SER A 1 86 B 17.69156 -5.88212 13.70876 1.000 27.67941 82 SER H C 1
ATOM 687 O O . SER A 1 86 B 17.41576 -5.46388 14.83448 1.000 29.47856 82 SER H O 1
ATOM 690 N N . MET A 1 87 C 18.75511 -6.64149 13.45865 1.000 29.82767 82 MET H N 1
ATOM 691 C CA . MET A 1 87 C 19.63803 -7.07402 14.53341 1.000 25.83095 82 MET H CA 1
ATOM 692 C C . MET A 1 87 C 20.43486 -5.89548 15.07961 1.000 27.71058 82 MET H C 1
ATOM 693 O O . MET A 1 87 C 21.06955 -5.15360 14.32375 1.000 31.47235 82 MET H O 1
ATOM 698 N N . THR A 1 88 ? 20.39514 -5.72308 16.39553 1.000 26.31634 83 THR H N 1
ATOM 699 C CA . THR A 1 88 ? 21.16738 -4.70669 17.09068 1.000 32.10927 83 THR H CA 1
ATOM 700 C C . THR A 1 88 ? 22.09979 -5.38147 18.08886 1.000 38.86257 83 THR H C 1
ATOM 701 O O . THR A 1 88 ? 22.04047 -6.59436 18.30801 1.000 35.58635 83 THR H O 1
ATOM 705 N N . ALA A 1 89 ? 22.97691 -4.57761 18.69606 1.000 31.60215 84 ALA H N 1
ATOM 706 C CA . ALA A 1 89 ? 23.90480 -5.11820 19.68428 1.000 28.60679 84 ALA H CA 1
ATOM 707 C C . ALA A 1 89 ? 23.16992 -5.72784 20.87085 1.000 34.71616 84 ALA H C 1
ATOM 708 O O . ALA A 1 89 ? 23.70627 -6.61628 21.54259 1.000 33.83237 84 ALA H O 1
ATOM 710 N N . ALA A 1 90 ? 21.94425 -5.27390 21.14085 1.000 32.36860 85 ALA H N 1
ATOM 711 C CA . ALA A 1 90 ? 21.15460 -5.83612 22.22888 1.000 26.42621 85 ALA H CA 1
ATOM 712 C C . ALA A 1 90 ? 20.70203 -7.26404 21.95372 1.000 23.04142 85 ALA H C 1
ATOM 713 O O . ALA A 1 90 ? 20.22075 -7.93083 22.87574 1.000 23.79188 85 ALA H O 1
ATOM 715 N N . ASP A 1 91 ? 20.84624 -7.74750 20.72170 1.000 25.78499 86 ASP H N 1
ATOM 716 C CA . ASP A 1 91 ? 20.44069 -9.09489 20.34981 1.000 24.17692 86 ASP H CA 1
ATOM 717 C C . ASP A 1 91 ? 21.59488 -10.08727 20.39136 1.000 22.58360 86 ASP H C 1
ATOM 718 O O . ASP A 1 91 ? 21.42186 -11.24231 19.98941 1.000 18.81464 86 ASP H O 1
ATOM 723 N N . THR A 1 92 ? 22.76513 -9.66439 20.86123 1.000 22.91501 87 THR H N 1
ATOM 724 C CA . THR A 1 92 ? 23.89220 -10.57506 21.01031 1.000 21.10645 87 THR H CA 1
ATOM 725 C C . THR A 1 92 ? 23.60546 -11.55640 22.13944 1.000 20.11205 87 THR H C 1
ATOM 726 O O . THR A 1 92 ? 23.46137 -11.15319 23.29838 1.000 26.17623 87 THR H O 1
ATOM 730 N N . ALA A 1 93 ? 23.51809 -12.83965 21.80350 1.000 20.28400 88 ALA H N 1
ATOM 731 C CA . ALA A 1 93 ? 23.17943 -13.86853 22.77781 1.000 21.00459 88 ALA H CA 1
ATOM 732 C C . ALA A 1 93 ? 23.46588 -15.22940 22.16256 1.000 20.39710 88 ALA H C 1
ATOM 733 O O . ALA A 1 93 ? 23.80917 -15.34232 20.98255 1.000 13.98733 88 ALA H O 1
ATOM 735 N N . VAL A 1 94 ? 23.32309 -16.26203 22.98658 1.000 16.08451 89 VAL H N 1
ATOM 736 C CA . VAL A 1 94 ? 23.32847 -17.64365 22.52372 1.000 17.25840 89 VAL H CA 1
ATOM 737 C C . VAL A 1 94 ? 21.88800 -18.05732 22.25793 1.000 16.97035 89 VAL H C 1
ATOM 738 O O . VAL A 1 94 ? 21.02624 -17.93415 23.13609 1.000 13.95664 89 VAL H O 1
ATOM 742 N N . TYR A 1 95 ? 21.62031 -18.53625 21.04670 1.000 17.77198 90 TYR H N 1
ATOM 743 C CA . TYR A 1 95 ? 20.27238 -18.88507 20.61759 1.000 14.87780 90 TYR H CA 1
ATOM 744 C C . TYR A 1 95 ? 20.11545 -20.39735 20.58712 1.000 15.09235 90 TYR H C 1
ATOM 745 O O . TYR A 1 95 ? 20.92628 -21.09672 19.97130 1.000 18.73506 90 TYR H O 1
ATOM 754 N N . TYR A 1 96 ? 19.07308 -20.89355 21.24916 1.000 11.98521 91 TYR H N 1
ATOM 755 C CA . TYR A 1 96 ? 18.77287 -22.31486 21.30444 1.000 12.80742 91 TYR H CA 1
ATOM 756 C C . TYR A 1 96 ? 17.44293 -22.59744 20.62273 1.000 13.40128 91 TYR H C 1
ATOM 757 O O . TYR A 1 96 ? 16.54277 -21.75279 20.60580 1.000 13.57978 91 TYR H O 1
ATOM 766 N N . CYS A 1 97 ? 17.32157 -23.79961 20.07400 1.000 13.45901 92 CYS H N 1
ATOM 767 C CA . CYS A 1 97 ? 16.02198 -24.36721 19.75505 1.000 20.44258 92 CYS H CA 1
ATOM 768 C C . CYS A 1 97 ? 15.68032 -25.44353 20.77874 1.000 17.42767 92 CYS H C 1
ATOM 769 O O . CYS A 1 97 ? 16.55996 -26.04251 21.40223 1.000 15.14874 92 CYS H O 1
ATOM 772 N N . ALA A 1 98 ? 14.38310 -25.66959 20.96522 1.000 10.06217 93 ALA H N 1
ATOM 773 C CA . ALA A 1 98 ? 13.93280 -26.58611 22.00053 1.000 18.88998 93 ALA H CA 1
ATOM 774 C C . ALA A 1 98 ? 12.61329 -27.22001 21.58831 1.000 23.43009 93 ALA H C 1
ATOM 775 O O . ALA A 1 98 ? 11.94641 -26.77318 20.65171 1.000 24.17403 93 ALA H O 1
ATOM 777 N N . ARG A 1 99 ? 12.24231 -28.27439 22.31282 1.000 20.85366 94 ARG H N 1
ATOM 778 C CA . ARG A 1 99 ? 11.00076 -28.99466 22.07678 1.000 19.11816 94 ARG H CA 1
ATOM 779 C C . ARG A 1 99 ? 10.34603 -29.33346 23.40643 1.000 25.33647 94 ARG H C 1
ATOM 780 O O . ARG A 1 99 ? 11.02821 -29.70714 24.36420 1.000 24.56938 94 ARG H O 1
ATOM 788 N N . HIS A 1 100 ? 9.02229 -29.19614 23.45831 1.000 26.97348 95 HIS H N 1
ATOM 789 C CA . HIS A 1 100 ? 8.23762 -29.69556 24.57747 1.000 32.06208 95 HIS H CA 1
ATOM 790 C C . HIS A 1 100 ? 6.88535 -30.15055 24.04946 1.000 28.12077 95 HIS H C 1
ATOM 791 O O . HIS A 1 100 ? 6.46671 -29.77492 22.95165 1.000 26.63109 95 HIS H O 1
ATOM 798 N N . CYS A 1 101 ? 6.20749 -30.97237 24.84441 1.000 32.30078 96 CYS H N 1
ATOM 799 C CA . CYS A 1 101 ? 4.93496 -31.56639 24.46410 1.000 36.05820 96 CYS H CA 1
ATOM 800 C C . CYS A 1 101 ? 3.84867 -31.11605 25.42979 1.000 30.58852 96 CYS H C 1
ATOM 801 O O . CYS A 1 101 ? 4.08724 -30.99783 26.63449 1.000 29.69918 96 CYS H O 1
ATOM 804 N N . GLU A 1 102 ? 2.65296 -30.86120 24.89490 1.000 37.39424 97 GLU H N 1
ATOM 805 C CA . GLU A 1 102 ? 1.49010 -30.48288 25.69622 1.000 41.22432 97 GLU H CA 1
ATOM 806 C C . GLU A 1 102 ? 0.35681 -31.46305 25.38890 1.000 40.81856 97 GLU H C 1
ATOM 807 O O . GLU A 1 102 ? -0.65958 -31.10525 24.79056 1.000 46.74394 97 GLU H O 1
ATOM 813 N N . ASP A 1 103 ? 0.54359 -32.71578 25.80502 1.000 44.64872 98 ASP H N 1
ATOM 814 C CA . ASP A 1 103 ? -0.45320 -33.76151 25.58410 1.000 55.03384 98 ASP H CA 1
ATOM 815 C C . ASP A 1 103 ? -1.37666 -33.80900 26.79714 1.000 53.06412 98 ASP H C 1
ATOM 816 O O . ASP A 1 103 ? -1.27604 -34.67407 27.66955 1.000 52.54794 98 ASP H O 1
ATOM 821 N N . ASP A 1 104 ? -2.29849 -32.84514 26.84307 1.000 56.88456 99 ASP H N 1
ATOM 822 C CA . ASP A 1 104 ? -3.21467 -32.74375 27.97475 1.000 68.19696 99 ASP H CA 1
ATOM 823 C C . ASP A 1 104 ? -4.15889 -33.93949 28.02610 1.000 74.11699 99 ASP H C 1
ATOM 824 O O . ASP A 1 104 ? -4.30849 -34.58291 29.07182 1.000 63.45507 99 ASP H O 1
ATOM 829 N N . TYR A 1 105 ? -4.80572 -34.24835 26.90657 1.000 78.20829 100 TYR H N 1
ATOM 830 C CA . TYR A 1 105 ? -5.64910 -35.42823 26.79345 1.000 73.00857 100 TYR H CA 1
ATOM 831 C C . TYR A 1 105 ? -4.83657 -36.57582 26.20852 1.000 75.36891 100 TYR H C 1
ATOM 832 O O . TYR A 1 105 ? -4.04184 -36.37929 25.28462 1.000 83.43549 100 TYR H O 1
ATOM 841 N N . GLY A 1 106 A -5.03586 -37.77237 26.75963 1.000 64.38834 100 GLY H N 1
ATOM 842 C CA . GLY A 1 106 A -4.25143 -38.93623 26.38891 1.000 63.55151 100 GLY H CA 1
ATOM 843 C C . GLY A 1 106 A -4.26163 -39.27928 24.91262 1.000 73.32115 100 GLY H C 1
ATOM 844 O O . GLY A 1 106 A -5.20778 -39.89464 24.41292 1.000 84.58260 100 GLY H O 1
ATOM 845 N N . TYR A 1 107 B -3.20329 -38.88401 24.20319 1.000 63.87880 100 TYR H N 1
ATOM 846 C CA . TYR A 1 107 B -3.03975 -39.20928 22.79444 1.000 62.56316 100 TYR H CA 1
ATOM 847 C C . TYR A 1 107 B -1.85603 -40.12561 22.52576 1.000 57.82123 100 TYR H C 1
ATOM 848 O O . TYR A 1 107 B -1.87671 -40.86004 21.53295 1.000 63.30877 100 TYR H O 1
ATOM 857 N N . TYR A 1 108 C -0.83889 -40.10690 23.38193 1.000 52.28297 100 TYR H N 1
ATOM 858 C CA . TYR A 1 108 C 0.30039 -41.00597 23.28270 1.000 57.66160 100 TYR H CA 1
ATOM 859 C C . TYR A 1 108 C 0.21250 -42.06251 24.37530 1.000 60.87187 100 TYR H C 1
ATOM 860 O O . TYR A 1 108 C -0.16174 -41.76172 25.51364 1.000 67.53932 100 TYR H O 1
ATOM 869 N N . SER A 1 109 D 0.55490 -43.30351 24.01947 1.000 60.79210 100 SER H N 1
ATOM 870 C CA . SER A 1 109 D 0.52628 -44.38934 24.99460 1.000 62.95632 100 SER H CA 1
ATOM 871 C C . SER A 1 109 D 1.53988 -44.15708 26.10828 1.000 66.61567 100 SER H C 1
ATOM 872 O O . SER A 1 109 D 1.24664 -44.39544 27.28612 1.000 71.64679 100 SER H O 1
ATOM 875 N N . ALA A 1 110 E 2.73578 -43.69344 25.75605 1.000 68.06563 100 ALA H N 1
ATOM 876 C CA . ALA A 1 110 E 3.75371 -43.34888 26.73682 1.000 70.35721 100 ALA H CA 1
ATOM 877 C C . ALA A 1 110 E 3.63297 -41.87840 27.11259 1.000 65.04936 100 ALA H C 1
ATOM 878 O O . ALA A 1 110 E 3.36055 -41.02753 26.26050 1.000 66.80158 100 ALA H O 1
ATOM 880 N N . ALA A 1 111 F 3.83234 -41.58644 28.39569 1.000 69.52551 100 ALA H N 1
ATOM 881 C CA . ALA A 1 111 F 3.71177 -40.21766 28.87912 1.000 61.11049 100 ALA H CA 1
ATOM 882 C C . ALA A 1 111 F 4.82070 -39.34972 28.29675 1.000 53.33732 100 ALA H C 1
ATOM 883 O O . ALA A 1 111 F 5.99180 -39.74191 28.28582 1.000 51.07833 100 ALA H O 1
ATOM 885 N N . GLN A 1 112 G 4.44764 -38.17071 27.80663 1.000 50.07723 100 GLN H N 1
ATOM 886 C CA . GLN A 1 112 G 5.39091 -37.22558 27.23500 1.000 46.61415 100 GLN H CA 1
ATOM 887 C C . GLN A 1 112 G 5.79134 -36.19201 28.28620 1.000 42.56395 100 GLN H C 1
ATOM 888 O O . GLN A 1 112 G 5.31464 -36.20149 29.42358 1.000 41.17595 100 GLN H O 1
ATOM 894 N N . SER A 1 113 H 6.68224 -35.28601 27.89550 1.000 35.96489 100 SER H N 1
ATOM 895 C CA . SER A 1 113 H 7.27003 -34.31212 28.80637 1.000 31.69896 100 SER H CA 1
ATOM 896 C C . SER A 1 113 H 6.69437 -32.93202 28.52183 1.000 30.33464 100 SER H C 1
ATOM 897 O O . SER A 1 113 H 6.77172 -32.44448 27.38902 1.000 30.40437 100 SER H O 1
ATOM 900 N N . TYR A 1 114 I 6.12109 -32.30677 29.55232 1.000 22.84387 100 TYR H N 1
ATOM 901 C CA . TYR A 1 114 I 5.60669 -30.94961 29.42190 1.000 33.41422 100 TYR H CA 1
ATOM 902 C C . TYR A 1 114 I 6.70991 -29.90138 29.41554 1.000 29.24857 100 TYR H C 1
ATOM 903 O O . TYR A 1 114 I 6.44746 -28.75407 29.03856 1.000 27.06932 100 TYR H O 1
ATOM 912 N N . GLY A 1 115 J 7.92552 -30.26213 29.82230 1.000 20.69694 100 GLY H N 1
ATOM 913 C CA . GLY A 1 115 J 9.03610 -29.34005 29.84226 1.000 25.78989 100 GLY H CA 1
ATOM 914 C C . GLY A 1 115 J 9.92195 -29.48274 28.61864 1.000 31.51018 100 GLY H C 1
ATOM 915 O O . GLY A 1 115 J 9.87423 -30.48057 27.90392 1.000 34.42774 100 GLY H O 1
ATOM 916 N N . LEU A 1 116 K 10.73697 -28.45502 28.38526 1.000 26.10297 100 LEU H N 1
ATOM 917 C CA . LEU A 1 116 K 11.67378 -28.44440 27.26882 1.000 22.17352 100 LEU H CA 1
ATOM 918 C C . LEU A 1 116 K 12.74041 -29.51605 27.46317 1.000 18.95754 100 LEU H C 1
ATOM 919 O O . LEU A 1 116 K 13.79798 -29.25408 28.04560 1.000 22.33755 100 LEU H O 1
ATOM 924 N N . ASP A 1 117 ? 12.46684 -30.72930 26.98031 1.000 23.19197 101 ASP H N 1
ATOM 925 C CA . ASP A 1 117 ? 13.33430 -31.87151 27.23742 1.000 24.51112 101 ASP H CA 1
ATOM 926 C C . ASP A 1 117 ? 14.48415 -31.99324 26.24819 1.000 20.68070 101 ASP H C 1
ATOM 927 O O . ASP A 1 117 ? 15.50979 -32.59612 26.58448 1.000 26.31304 101 ASP H O 1
ATOM 932 N N . SER A 1 118 ? 14.34773 -31.44006 25.04771 1.000 25.59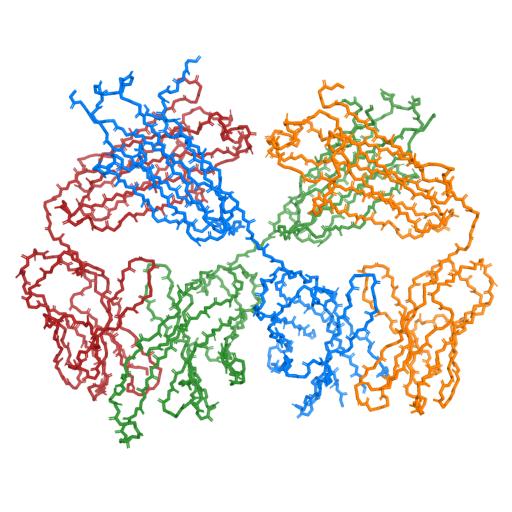976 102 SER H N 1
ATOM 933 C CA . SER A 1 118 ? 15.38137 -31.52397 24.02637 1.000 26.28813 102 SER H CA 1
ATOM 934 C C . SER A 1 118 ? 15.79872 -30.12074 23.61803 1.000 20.58026 102 SER H C 1
ATOM 935 O O . SER A 1 118 ? 14.95222 -29.30013 23.25185 1.000 20.69227 102 SER H O 1
ATOM 938 N N . TRP A 1 119 ? 17.10009 -29.85118 23.68597 1.000 23.66083 103 TRP H N 1
ATOM 939 C CA . TRP A 1 119 ? 17.65946 -28.55553 23.33472 1.000 20.97914 103 TRP H CA 1
ATOM 940 C C . TRP A 1 119 ? 18.75582 -28.73129 22.29510 1.000 17.50482 103 TRP H C 1
ATOM 941 O O . TRP A 1 119 ? 19.47133 -29.73645 22.28719 1.000 22.20302 103 TRP H O 1
ATOM 952 N N . GLY A 1 120 ? 18.88531 -27.74009 21.42093 1.000 15.36466 104 GLY H N 1
ATOM 953 C CA . GLY A 1 120 ? 20.03765 -27.67157 20.55001 1.000 16.93904 104 GLY H CA 1
ATOM 954 C C . GLY A 1 120 ? 21.27738 -27.24179 21.31133 1.000 25.41374 104 GLY H C 1
ATOM 955 O O . GLY A 1 120 ? 21.22680 -26.82916 22.47079 1.000 21.34692 104 GLY H O 1
ATOM 956 N N . GLN A 1 121 ? 22.42503 -27.33925 20.63766 1.000 22.85894 105 GLN H N 1
ATOM 957 C CA . GLN A 1 121 ? 23.68497 -27.01087 21.29484 1.000 17.62765 105 GLN H CA 1
ATOM 958 C C . GLN A 1 121 ? 23.88009 -25.51242 21.48347 1.000 19.07962 105 GLN H C 1
ATOM 959 O O . GLN A 1 121 ? 24.78240 -25.11253 22.22707 1.000 17.05057 105 GLN H O 1
ATOM 965 N N . GLY A 1 122 ? 23.06382 -24.68123 20.84233 1.000 18.27054 106 GLY H N 1
ATOM 966 C CA . GLY A 1 122 ? 23.19118 -23.24571 20.98701 1.000 13.25051 106 GLY H CA 1
ATOM 967 C C . GLY A 1 122 ? 24.21391 -22.63786 20.05109 1.000 22.96940 106 GLY H C 1
ATOM 968 O O . GLY A 1 122 ? 25.28308 -23.21298 19.82695 1.000 23.10372 106 GLY H O 1
ATOM 969 N N . ILE A 1 123 ? 23.89628 -21.47075 19.49840 1.000 20.87186 107 ILE H N 1
ATOM 970 C CA . ILE A 1 123 ? 24.78185 -20.75470 18.58778 1.000 21.60028 107 ILE H CA 1
ATOM 971 C C . ILE A 1 123 ? 25.00137 -19.35621 19.14461 1.000 17.21388 107 ILE H C 1
ATOM 972 O O . ILE A 1 123 ? 24.03628 -18.62100 19.38728 1.000 12.24455 107 ILE H O 1
ATOM 977 N N . ALA A 1 124 ? 26.26521 -18.99297 19.35149 1.000 14.70733 108 ALA H N 1
ATOM 978 C CA . ALA A 1 124 ? 26.60919 -17.65833 19.82386 1.000 16.64033 108 ALA H CA 1
ATOM 979 C C . ALA A 1 124 ? 26.51246 -16.67495 18.66393 1.000 19.33010 108 ALA H C 1
ATOM 980 O O . ALA A 1 124 ? 27.20742 -16.82669 17.65289 1.000 21.52348 108 ALA H O 1
ATOM 982 N N . VAL A 1 125 ? 25.64990 -15.67264 18.80812 1.000 17.61106 109 VAL H N 1
ATOM 983 C CA . VAL A 1 125 ? 25.39368 -14.68377 17.76724 1.000 15.46307 109 VAL H CA 1
ATOM 984 C C . VAL A 1 125 ? 25.85058 -13.32670 18.28144 1.000 22.43725 109 VAL H C 1
ATOM 985 O O . VAL A 1 125 ? 25.35979 -12.85193 19.31295 1.000 27.27596 109 VAL H O 1
ATOM 989 N N . THR A 1 126 ? 26.78063 -12.70303 17.56366 1.000 26.14682 110 THR H N 1
ATOM 990 C CA . THR A 1 126 ? 27.29862 -11.38599 17.90937 1.000 30.64815 110 THR H CA 1
ATOM 991 C C . THR A 1 126 ? 26.93563 -10.39644 16.81103 1.000 31.17094 110 THR H C 1
ATOM 992 O O . THR A 1 126 ? 27.08893 -10.69816 15.62273 1.000 32.36154 110 THR H O 1
ATOM 996 N N . VAL A 1 127 ? 26.45342 -9.22332 17.20846 1.000 30.47153 111 VAL H N 1
ATOM 997 C CA . VAL A 1 127 ? 26.10311 -8.15481 16.28024 1.000 37.60646 111 VAL H CA 1
ATOM 998 C C . VAL A 1 127 ? 27.17670 -7.08131 16.39059 1.000 39.48586 111 VAL H C 1
ATOM 999 O O . VAL A 1 127 ? 27.23753 -6.34679 17.38446 1.000 42.04513 111 VAL H O 1
ATOM 1003 N N . SER A 1 128 ? 28.02633 -6.98715 15.37185 1.000 32.85522 112 SER H N 1
ATOM 1004 C CA . SER A 1 128 ? 29.13637 -6.04829 15.38662 1.000 45.40425 112 SER H CA 1
ATOM 1005 C C . SER A 1 128 ? 29.43736 -5.61634 13.96248 1.000 46.69712 112 SER H C 1
ATOM 1006 O O . SER A 1 128 ? 29.21074 -6.38664 13.02135 1.000 38.14045 112 SER H O 1
ATOM 1009 N N . PRO A 1 129 ? 29.93684 -4.39767 13.76886 1.000 42.87891 113 PRO H N 1
ATOM 1010 C CA . PRO A 1 129 ? 30.36200 -3.98708 12.42694 1.000 45.10131 113 PRO H CA 1
ATOM 1011 C C . PRO A 1 129 ? 31.65178 -4.68762 12.03241 1.000 45.30497 113 PRO H C 1
ATOM 1012 O O . PRO A 1 129 ? 32.53244 -4.92296 12.86301 1.000 44.17506 113 PRO H O 1
ATOM 1016 N N . SER A 1 130 ? 31.75741 -5.02294 10.74866 1.000 41.72037 114 SER H N 1
ATOM 1017 C CA . SER A 1 130 ? 32.95187 -5.69040 10.24716 1.000 43.97227 114 SER H CA 1
ATOM 1018 C C . SER A 1 130 ? 33.70115 -4.79757 9.26654 1.000 42.42333 114 SER H C 1
ATOM 1019 O O . SER A 1 130 ? 34.03724 -5.22777 8.15837 1.000 46.97463 114 SER H O 1
ATOM 1022 N N . THR A 1 131 ? 33.96237 -3.55458 9.66420 1.000 34.14085 115 THR H N 1
ATOM 1023 C CA . THR A 1 131 ? 34.70512 -2.61488 8.83617 1.000 31.20259 115 THR H CA 1
ATOM 1024 C C . THR A 1 131 ? 36.18865 -2.71231 9.16521 1.000 26.71513 115 THR H C 1
ATOM 1025 O O . THR A 1 131 ? 36.57230 -2.69156 10.33916 1.000 33.66102 115 THR H O 1
ATOM 1029 N N . LYS A 1 132 ? 37.01817 -2.81954 8.12822 1.000 26.76901 116 LYS H N 1
ATOM 1030 C CA . LYS A 1 132 ? 38.45458 -2.98227 8.30559 1.000 30.38331 116 LYS H CA 1
ATOM 1031 C C . LYS A 1 132 ? 39.20014 -2.22695 7.21720 1.000 31.50148 116 LYS H C 1
ATOM 1032 O O . LYS A 1 132 ? 38.83696 -2.30740 6.03974 1.000 27.17241 116 LYS H O 1
ATOM 1038 N N . GLY A 1 133 ? 40.23922 -1.49730 7.61726 1.000 29.94709 117 GLY H N 1
ATOM 1039 C CA . GLY A 1 133 ? 41.12309 -0.84474 6.68296 1.000 25.78814 117 GLY H CA 1
ATOM 1040 C C . GLY A 1 133 ? 42.10720 -1.82678 6.08087 1.000 25.69374 117 GLY H C 1
ATOM 1041 O O . GLY A 1 133 ? 42.45486 -2.84464 6.68830 1.000 23.34502 117 GLY H O 1
ATOM 1042 N N . PRO A 1 134 ? 42.57681 -1.54041 4.87195 1.000 28.74219 118 PRO H N 1
ATOM 1043 C CA . PRO A 1 134 ? 43.42753 -2.49703 4.16172 1.000 18.65656 118 PRO H CA 1
ATOM 1044 C C . PRO A 1 134 ? 44.89140 -2.39056 4.56176 1.000 24.82594 118 PRO H C 1
ATOM 1045 O O . PRO A 1 134 ? 45.36601 -1.36650 5.05596 1.000 27.87680 118 PRO H O 1
ATOM 1049 N N . SER A 1 135 ? 45.60532 -3.48776 4.33100 1.000 24.71561 119 SER H N 1
ATOM 1050 C CA . SER A 1 135 ? 47.05784 -3.51819 4.41764 1.000 24.36892 119 SER H CA 1
ATOM 1051 C C . SER A 1 135 ? 47.62346 -3.42952 3.00724 1.000 24.47964 119 SER H C 1
ATOM 1052 O O . SER A 1 135 ? 47.18081 -4.15643 2.11130 1.000 22.20025 119 SER H O 1
ATOM 1055 N N . VAL A 1 136 ? 48.58836 -2.53689 2.80901 1.000 18.79525 120 VAL H N 1
ATOM 1056 C CA . VAL A 1 136 ? 49.15594 -2.26906 1.49251 1.000 11.46715 120 VAL H CA 1
ATOM 1057 C C . VAL A 1 136 ? 50.58662 -2.78824 1.47547 1.000 16.69520 120 VAL H C 1
ATOM 1058 O O . VAL A 1 136 ? 51.44203 -2.30132 2.22544 1.000 23.77719 120 VAL H O 1
ATOM 1062 N N . PHE A 1 137 ? 50.84466 -3.77968 0.62240 1.000 17.90410 121 PHE H N 1
ATOM 1063 C CA . PHE A 1 137 ? 52.16001 -4.37798 0.49625 1.000 19.22641 121 PHE H CA 1
ATOM 1064 C C . PHE A 1 137 ? 52.71846 -4.13994 -0.90106 1.000 21.71610 121 PHE H C 1
ATOM 1065 O O . PHE A 1 137 ? 51.96250 -4.13964 -1.87759 1.000 17.25601 121 PHE H O 1
ATOM 1073 N N . PRO A 1 138 ? 54.02564 -3.93652 -1.02906 1.000 20.33159 122 PRO H N 1
ATOM 1074 C CA . PRO A 1 138 ? 54.61119 -3.67457 -2.34639 1.000 22.58382 122 PRO H CA 1
ATOM 1075 C C . PRO A 1 138 ? 54.83883 -4.94887 -3.14407 1.000 18.34243 122 PRO H C 1
ATOM 1076 O O . PRO A 1 138 ? 55.15327 -6.01031 -2.60112 1.000 21.12971 122 PRO H O 1
ATOM 1080 N N . LEU A 1 139 ? 54.67024 -4.82660 -4.45712 1.000 17.06585 123 LEU H N 1
ATOM 1081 C CA . LEU A 1 139 ? 54.99526 -5.88768 -5.40921 1.000 20.04535 123 LEU H CA 1
ATOM 1082 C C . LEU A 1 139 ? 56.23646 -5.41931 -6.16843 1.000 15.94133 123 LEU H C 1
ATOM 1083 O O . LEU A 1 139 ? 56.13733 -4.74385 -7.19415 1.000 15.88583 123 LEU H O 1
ATOM 1088 N N . ALA A 1 140 ? 57.41789 -5.77558 -5.64388 1.000 18.53929 124 ALA H N 1
ATOM 1089 C CA . ALA A 1 140 ? 58.66384 -5.26833 -6.20353 1.000 30.75174 124 ALA H CA 1
ATOM 1090 C C . ALA A 1 140 ? 59.01602 -6.02568 -7.48230 1.000 38.99163 124 ALA H C 1
ATOM 1091 O O . ALA A 1 140 ? 58.72255 -7.21818 -7.58999 1.000 36.97413 124 ALA H O 1
ATOM 1093 N N . PRO A 1 141 ? 59.64093 -5.35661 -8.46391 1.000 47.96224 125 PRO H N 1
ATOM 1094 C CA . PRO A 1 141 ? 59.96161 -6.03956 -9.73342 1.000 48.55838 125 PRO H CA 1
ATOM 1095 C C . PRO A 1 141 ? 60.74384 -7.32976 -9.56083 1.000 52.00415 125 PRO H C 1
ATOM 1096 O O . PRO A 1 141 ? 60.45809 -8.30996 -10.25913 1.000 62.42498 125 PRO H O 1
ATOM 1100 N N . SER A 1 142 ? 61.71398 -7.35768 -8.64922 1.000 58.87496 126 SER H N 1
ATOM 1101 C CA . SER A 1 142 ? 62.46097 -8.57396 -8.32798 1.000 78.29283 126 SER H CA 1
ATOM 1102 C C . SER A 1 142 ? 63.12882 -9.19251 -9.55524 1.000 77.13544 126 SER H C 1
ATOM 1103 O O . SER A 1 142 ? 63.89201 -10.15309 -9.44133 1.000 72.55311 126 SER H O 1
ATOM 1106 N N . GLY A 1 143 ? 63.01894 -5.11218 -21.57805 1.000 45.37722 133 GLY H N 1
ATOM 1107 C CA . GLY A 1 143 ? 63.16088 -3.69547 -21.29608 1.000 45.28312 133 GLY H CA 1
ATOM 1108 C C . GLY A 1 143 ? 61.97502 -3.09818 -20.56237 1.000 53.46240 133 GLY H C 1
ATOM 1109 O O . GLY A 1 143 ? 61.92116 -1.88938 -20.33233 1.000 45.80929 133 GLY H O 1
ATOM 1110 N N . THR A 1 144 ? 61.02086 -3.94962 -20.19191 1.000 49.77734 134 THR H N 1
ATOM 1111 C CA . THR A 1 144 ? 59.81747 -3.53433 -19.48077 1.000 44.82822 134 THR H CA 1
ATOM 1112 C C . THR A 1 144 ? 59.77933 -4.22866 -18.12724 1.000 41.28422 134 THR H C 1
ATOM 1113 O O . THR A 1 144 ? 59.83846 -5.46099 -18.05684 1.000 44.74323 134 THR H O 1
ATOM 1117 N N . ALA A 1 145 ? 59.68361 -3.44152 -17.05996 1.000 25.56954 135 ALA H N 1
ATOM 1118 C CA . ALA A 1 145 ? 59.57155 -3.96176 -15.70705 1.000 26.56966 135 ALA H CA 1
ATOM 1119 C C . ALA A 1 145 ? 58.16332 -3.72969 -15.17559 1.000 30.12785 135 ALA H C 1
ATOM 1120 O O . ALA A 1 145 ? 57.51611 -2.72816 -15.49617 1.000 24.11476 135 ALA H O 1
ATOM 1122 N N . ALA A 1 146 ? 57.69433 -4.66773 -14.35811 1.000 21.30671 136 ALA H N 1
ATOM 1123 C CA . ALA A 1 146 ? 56.36536 -4.60837 -13.77027 1.000 18.15901 136 ALA H CA 1
ATOM 1124 C C . ALA A 1 146 ? 56.47614 -4.48911 -12.25775 1.000 21.41504 136 ALA H C 1
ATOM 1125 O O . ALA A 1 146 ? 57.27198 -5.19050 -11.62441 1.000 22.73941 136 ALA H O 1
ATOM 1127 N N . LEU A 1 147 ? 55.67624 -3.59225 -11.68737 1.000 17.07796 137 LEU H N 1
ATOM 1128 C CA . LEU A 1 147 ? 55.62616 -3.38391 -10.24948 1.000 20.71067 137 LEU H CA 1
ATOM 1129 C C . LEU A 1 147 ? 54.18828 -3.07609 -9.85721 1.000 19.53942 137 LEU H C 1
ATOM 1130 O O . LEU A 1 147 ? 53.33798 -2.78908 -10.70392 1.000 17.37926 137 LEU H O 1
ATOM 1135 N N . GLY A 1 148 ? 53.91657 -3.14236 -8.56102 1.000 17.00149 138 GLY H N 1
ATOM 1136 C CA . GLY A 1 148 ? 52.57556 -2.87074 -8.08779 1.000 18.29195 138 GLY H CA 1
ATOM 1137 C C . GLY A 1 148 ? 52.51751 -2.90032 -6.57878 1.000 17.39053 138 GLY H C 1
ATOM 1138 O O . GLY A 1 148 ? 53.54281 -2.95508 -5.89738 1.000 17.00484 138 GLY H O 1
ATOM 1139 N N . CYS A 1 149 ? 51.29331 -2.85626 -6.06243 1.000 15.50352 139 CYS H N 1
ATOM 1140 C CA . CYS A 1 149 ? 51.06707 -2.93957 -4.62923 1.000 19.46500 139 CYS H CA 1
ATOM 1141 C C . CYS A 1 149 ? 49.81303 -3.76079 -4.37603 1.000 21.32877 139 CYS H C 1
ATOM 1142 O O . CYS A 1 149 ? 48.84599 -3.68393 -5.13838 1.000 18.57489 139 CYS H O 1
ATOM 1145 N N . LEU A 1 150 ? 49.84961 -4.56181 -3.31428 1.000 22.96816 140 LEU H N 1
ATOM 1146 C CA . LEU A 1 150 ? 48.77132 -5.47989 -2.97158 1.000 16.40237 140 LEU H CA 1
ATOM 1147 C C . LEU A 1 150 ? 47.94105 -4.87691 -1.84488 1.000 16.37617 140 LEU H C 1
ATOM 1148 O O . LEU A 1 150 ? 48.47379 -4.56105 -0.77553 1.000 16.08422 140 LEU H O 1
ATOM 1153 N N . VAL A 1 151 ? 46.64591 -4.71358 -2.08933 1.000 15.07577 141 VAL H N 1
ATOM 1154 C CA . VAL A 1 151 ? 45.71746 -4.12394 -1.13184 1.000 15.04570 141 VAL H CA 1
ATOM 1155 C C . VAL A 1 151 ? 44.89736 -5.27352 -0.55970 1.000 16.41388 141 VAL H C 1
ATOM 1156 O O . VAL A 1 151 ? 43.97764 -5.77878 -1.21140 1.000 20.21557 141 VAL H O 1
ATOM 1160 N N . LYS A 1 152 ? 45.22157 -5.69767 0.65817 1.000 19.75917 142 LYS H N 1
ATOM 1161 C CA . LYS A 1 152 ? 44.71772 -6.95028 1.20287 1.000 25.52094 142 LYS H CA 1
ATOM 1162 C C . LYS A 1 152 ? 43.93279 -6.71737 2.48829 1.000 23.34640 142 LYS H C 1
ATOM 1163 O O . LYS A 1 152 ? 44.26162 -5.82172 3.27221 1.000 21.38065 142 LYS H O 1
ATOM 1169 N N . ASP A 1 153 ? 42.89061 -7.53344 2.68721 1.000 30.36202 143 ASP H N 1
ATOM 1170 C CA . ASP A 1 153 ? 42.11272 -7.59849 3.92181 1.000 26.79085 143 ASP H CA 1
ATOM 1171 C C . ASP A 1 153 ? 41.42339 -6.28982 4.27555 1.000 24.13407 143 ASP H C 1
ATOM 1172 O O . ASP A 1 153 ? 41.77937 -5.65741 5.27352 1.000 29.76256 143 ASP H O 1
ATOM 1177 N N . TYR A 1 154 ? 40.43983 -5.88113 3.47850 1.000 20.19200 144 TYR H N 1
ATOM 1178 C CA . TYR A 1 154 ? 39.63519 -4.70707 3.76917 1.000 22.87421 144 TYR H CA 1
ATOM 1179 C C . TYR A 1 154 ? 38.16285 -5.05101 3.58776 1.000 27.59557 144 TYR H C 1
ATOM 1180 O O . TYR A 1 154 ? 37.80505 -6.02673 2.91907 1.000 23.41053 144 TYR H O 1
ATOM 1189 N N . PHE A 1 155 ? 37.30657 -4.23136 4.20628 1.000 27.83395 145 PHE H N 1
ATOM 1190 C CA . PHE A 1 155 ? 35.86548 -4.42070 4.12753 1.000 26.92227 145 PHE H CA 1
ATOM 1191 C C . PHE A 1 155 ? 35.18063 -3.14417 4.58541 1.000 27.16210 145 PHE H C 1
ATOM 1192 O O . PHE A 1 155 ? 35.59806 -2.55991 5.59814 1.000 28.05706 145 PHE H O 1
ATOM 1200 N N . PRO A 1 156 ? 34.13858 -2.68029 3.88158 1.000 25.76992 146 PRO H N 1
ATOM 1201 C CA . PRO A 1 156 ? 33.65846 -3.26651 2.62987 1.000 25.33173 146 PRO H CA 1
ATOM 1202 C C . PRO A 1 156 ? 34.28102 -2.60366 1.40385 1.000 30.20732 146 PRO H C 1
ATOM 1203 O O . PRO A 1 156 ? 35.20441 -1.79797 1.53466 1.000 30.63406 146 PRO H O 1
ATOM 1207 N N . GLU A 1 157 ? 33.77558 -2.95159 0.22446 1.000 24.21462 147 GLU H N 1
ATOM 1208 C CA . GLU A 1 157 ? 34.18003 -2.26688 -0.98816 1.000 30.50958 147 GLU H CA 1
ATOM 1209 C C . GLU A 1 157 ? 33.64057 -0.83595 -0.97689 1.000 30.88914 147 GLU H C 1
ATOM 1210 O O . GLU A 1 157 ? 32.64015 -0.54816 -0.31530 1.000 32.27872 147 GLU H O 1
ATOM 1216 N N . PRO A 1 158 ? 34.29037 0.08841 -1.70146 1.000 26.61301 148 PRO H N 1
ATOM 1217 C CA . PRO A 1 158 ? 35.49327 -0.13042 -2.50508 1.000 28.38823 148 PRO H CA 1
ATOM 1218 C C . PRO A 1 158 ? 36.74606 0.55178 -1.96561 1.000 27.13343 148 PRO H C 1
ATOM 1219 O O . PRO A 1 158 ? 36.68712 1.33533 -1.01553 1.000 22.58684 148 PRO H O 1
ATOM 1223 N N . VAL A 1 159 ? 37.87856 0.22953 -2.58030 1.000 29.73034 149 VAL H N 1
ATOM 1224 C CA . VAL A 1 159 ? 39.10646 0.99634 -2.43124 1.000 26.60538 149 VAL H CA 1
ATOM 1225 C C . VAL A 1 159 ? 39.43903 1.60221 -3.78578 1.000 23.00710 149 VAL H C 1
ATOM 1226 O O . VAL A 1 159 ? 39.06579 1.07105 -4.83821 1.000 26.94154 149 VAL H O 1
ATOM 1230 N N . THR A 1 160 ? 40.13742 2.72957 -3.75737 1.000 26.33488 150 THR H N 1
ATOM 1231 C CA . THR A 1 160 ? 40.62311 3.37519 -4.96615 1.000 26.05220 150 THR H CA 1
ATOM 1232 C C . THR A 1 160 ? 42.14304 3.40478 -4.92836 1.000 29.77133 150 THR H C 1
ATOM 1233 O O . THR A 1 160 ? 42.74126 3.67267 -3.88130 1.000 31.38883 150 THR H O 1
ATOM 1237 N N . VAL A 1 161 ? 42.76559 3.11054 -6.06657 1.000 21.46955 151 VAL H N 1
ATOM 1238 C CA . VAL A 1 161 ? 44.21759 3.07397 -6.17763 1.000 21.66699 151 VAL H CA 1
ATOM 1239 C C . VAL A 1 161 ? 44.64098 3.99137 -7.31375 1.000 25.67106 151 VAL H C 1
ATOM 1240 O O . VAL A 1 161 ? 44.15463 3.85771 -8.44235 1.000 26.95639 151 VAL H O 1
ATOM 1244 N N . SER A 1 162 ? 45.53221 4.92680 -7.00949 1.000 22.50026 152 SER H N 1
ATOM 1245 C CA . SER A 1 162 ? 46.19186 5.76200 -7.99833 1.000 22.75902 152 SER H CA 1
ATOM 1246 C C . SER A 1 162 ? 47.69863 5.60009 -7.84779 1.000 23.56027 152 SER H C 1
ATOM 1247 O O . SER A 1 162 ? 48.19283 5.05063 -6.85986 1.000 22.73874 152 SER H O 1
ATOM 1250 N N . TRP A 1 163 ? 48.43374 6.09237 -8.83947 1.000 17.87619 153 TRP H N 1
ATOM 1251 C CA . TRP A 1 163 ? 49.88393 5.97043 -8.87626 1.000 20.90563 153 TRP H CA 1
ATOM 1252 C C . TRP A 1 163 ? 50.50916 7.34907 -9.01953 1.000 21.40073 153 TRP H C 1
ATOM 1253 O O . TRP A 1 163 ? 50.15501 8.10339 -9.93211 1.000 26.24081 153 TRP H O 1
ATOM 1264 N N . ASN A 1 164 ? 51.43586 7.66774 -8.11548 1.000 20.72408 154 ASN H N 1
ATOM 1265 C CA . ASN A 1 164 ? 52.12120 8.95900 -8.09409 1.000 23.17455 154 ASN H CA 1
ATOM 1266 C C . ASN A 1 164 ? 51.11802 10.11125 -8.07767 1.000 28.39032 154 ASN H C 1
ATOM 1267 O O . ASN A 1 164 ? 51.23064 11.08253 -8.82963 1.000 32.84899 154 ASN H O 1
ATOM 1272 N N . SER A 1 165 ? 50.11631 9.98286 -7.20395 1.000 25.71833 155 SER H N 1
ATOM 1273 C CA . SER A 1 165 ? 49.07859 10.99791 -7.01203 1.000 23.82615 155 SER H CA 1
ATOM 1274 C C . SER A 1 165 ? 48.30117 11.27340 -8.29638 1.000 28.34415 155 SER H C 1
ATOM 1275 O O . SER A 1 165 ? 47.77864 12.37298 -8.49453 1.000 35.53794 155 SER H O 1
ATOM 1278 N N . GLY A 1 166 ? 48.21358 10.27625 -9.17546 1.000 27.64980 156 GLY H N 1
ATOM 1279 C CA . GLY A 1 166 ? 47.46328 10.38961 -10.40642 1.000 24.00133 156 GLY H CA 1
ATOM 1280 C C . GLY A 1 166 ? 48.27641 10.77109 -11.62548 1.000 25.48987 156 GLY H C 1
ATOM 1281 O O . GLY A 1 166 ? 47.73562 10.74817 -12.73771 1.000 29.86420 156 GLY H O 1
ATOM 1282 N N . ALA A 1 167 ? 49.55289 11.12263 -11.45710 1.000 26.21032 157 ALA H N 1
ATOM 1283 C CA . ALA A 1 167 ? 50.37063 11.48985 -12.60712 1.000 28.81252 157 ALA H CA 1
ATOM 1284 C C . ALA A 1 167 ? 50.74394 10.28531 -13.45941 1.000 30.49680 157 ALA H C 1
ATOM 1285 O O . ALA A 1 167 ? 51.14977 10.45915 -14.61356 1.000 35.22699 157 ALA H O 1
ATOM 1287 N N . LEU A 1 168 ? 50.61694 9.07591 -12.92278 1.000 28.05640 158 LEU H N 1
ATOM 1288 C CA . LEU A 1 168 ? 50.94794 7.84954 -13.63873 1.000 27.04048 158 LEU H CA 1
ATOM 1289 C C . LEU A 1 168 ? 49.65401 7.09429 -13.91392 1.000 22.38636 158 LEU H C 1
ATOM 1290 O O . LEU A 1 168 ? 49.05434 6.52207 -12.99732 1.000 25.14235 158 LEU H O 1
ATOM 1295 N N . THR A 1 169 ? 49.22447 7.09835 -15.17147 1.000 24.55184 159 THR H N 1
ATOM 1296 C CA . THR A 1 169 ? 48.01238 6.40500 -15.58025 1.000 27.99773 159 THR H CA 1
ATOM 1297 C C . THR A 1 169 ? 48.23309 5.39087 -16.69063 1.000 31.64462 159 THR H C 1
ATOM 1298 O O . THR A 1 169 ? 47.51407 4.39040 -16.74104 1.000 25.85239 159 THR H O 1
ATOM 1302 N N . SER A 1 170 ? 49.20459 5.61293 -17.57236 1.000 27.74502 160 SER H N 1
ATOM 1303 C CA . SER A 1 170 ? 49.42644 4.70040 -18.68507 1.000 25.51687 160 SER H CA 1
ATOM 1304 C C . SER A 1 170 ? 50.10715 3.42645 -18.19799 1.000 30.86551 160 SER H C 1
ATOM 1305 O O . SER A 1 170 ? 51.07937 3.47816 -17.43813 1.000 24.40329 160 SER H O 1
ATOM 1308 N N . GLY A 1 171 ? 49.59299 2.28073 -18.63905 1.000 29.60241 161 GLY H N 1
ATOM 1309 C CA . GLY A 1 171 ? 50.12324 0.99946 -18.22487 1.000 23.63685 161 GLY H CA 1
ATOM 1310 C C . GLY A 1 171 ? 49.60481 0.48735 -16.90133 1.000 24.76896 161 GLY H C 1
ATOM 1311 O O . GLY A 1 171 ? 50.11710 -0.52189 -16.40366 1.000 25.59316 161 GLY H O 1
ATOM 1312 N N . VAL A 1 172 ? 48.60332 1.14033 -16.31924 1.000 22.77239 162 VAL H N 1
ATOM 1313 C CA . VAL A 1 172 ? 48.08375 0.76971 -15.00767 1.000 27.03397 162 VAL H CA 1
ATOM 1314 C C . VAL A 1 172 ? 46.94532 -0.22620 -15.17970 1.000 24.18810 162 VAL H C 1
ATOM 1315 O O . VAL A 1 172 ? 46.03337 -0.01107 -15.98757 1.000 21.45551 162 VAL H O 1
ATOM 1319 N N . HIS A 1 173 ? 46.99455 -1.31551 -14.41419 1.000 18.12413 163 HIS H N 1
ATOM 1320 C CA . HIS A 1 173 ? 45.91944 -2.30183 -14.36560 1.000 23.45063 163 HIS H CA 1
ATOM 1321 C C . HIS A 1 173 ? 45.53340 -2.51309 -12.90837 1.000 19.88415 163 HIS H C 1
ATOM 1322 O O . HIS A 1 173 ? 46.29207 -3.11888 -12.14493 1.000 19.89309 163 HIS H O 1
ATOM 1329 N N . THR A 1 174 ? 44.36593 -2.00507 -12.52018 1.000 20.61194 164 THR H N 1
ATOM 1330 C CA . THR A 1 174 ? 43.81456 -2.22106 -11.18611 1.000 21.74986 164 THR H CA 1
ATOM 1331 C C . THR A 1 174 ? 42.75758 -3.31523 -11.29697 1.000 20.88632 164 THR H C 1
ATOM 1332 O O . THR A 1 174 ? 41.72096 -3.12319 -11.94024 1.000 25.64451 164 THR H O 1
ATOM 1336 N N . PHE A 1 175 ? 43.02261 -4.46018 -10.67565 1.000 18.78966 165 PHE H N 1
ATOM 1337 C CA . PHE A 1 175 ? 42.18095 -5.62888 -10.86636 1.000 19.79895 165 PHE H CA 1
ATOM 1338 C C . PHE A 1 175 ? 40.92164 -5.55531 -10.00557 1.000 20.71069 165 PHE H C 1
ATOM 1339 O O . PHE A 1 175 ? 40.90276 -4.87612 -8.97612 1.000 24.30105 165 PHE H O 1
ATOM 1347 N N . PRO A 1 176 ? 39.85190 -6.23688 -10.42031 1.000 23.41134 166 PRO H N 1
ATOM 1348 C CA . PRO A 1 176 ? 38.66039 -6.32584 -9.56903 1.000 24.24473 166 PRO H CA 1
ATOM 1349 C C . PRO A 1 176 ? 38.97897 -6.99931 -8.24328 1.000 21.49005 166 PRO H C 1
ATOM 1350 O O . PRO A 1 176 ? 39.84165 -7.87583 -8.15522 1.000 20.99872 166 PRO H O 1
ATOM 1354 N N . ALA A 1 177 ? 38.27227 -6.57193 -7.20208 1.000 19.34315 167 ALA H N 1
ATOM 1355 C CA . ALA A 1 177 ? 38.48565 -7.13746 -5.87893 1.000 19.24676 167 ALA H CA 1
ATOM 1356 C C . ALA A 1 177 ? 37.97092 -8.56905 -5.82350 1.000 21.26267 167 ALA H C 1
ATOM 1357 O O . ALA A 1 177 ? 36.94444 -8.90300 -6.42145 1.000 23.96891 167 ALA H O 1
ATOM 1359 N N . VAL A 1 178 ? 38.69737 -9.42155 -5.10967 1.000 24.21548 168 VAL H N 1
ATOM 1360 C CA . VAL A 1 178 ? 38.29151 -10.80192 -4.88593 1.000 18.80063 168 VAL H CA 1
ATOM 1361 C C . VAL A 1 178 ? 37.86475 -10.94539 -3.43313 1.000 27.41489 168 VAL H C 1
ATOM 1362 O O . VAL A 1 178 ? 38.51643 -10.41627 -2.52352 1.000 19.98257 168 VAL H O 1
ATOM 1366 N N . LEU A 1 179 ? 36.74843 -11.63551 -3.22106 1.000 28.62156 169 LEU H N 1
ATOM 1367 C CA . LEU A 1 179 ? 36.26825 -11.92073 -1.87515 1.000 19.58903 169 LEU H CA 1
ATOM 1368 C C . LEU A 1 179 ? 36.95859 -13.18279 -1.37657 1.000 26.11716 169 LEU H C 1
ATOM 1369 O O . LEU A 1 179 ? 36.72919 -14.27643 -1.90429 1.000 25.73707 169 LEU H O 1
ATOM 1374 N N . GLN A 1 180 ? 37.81043 -13.03197 -0.36786 1.000 26.43503 170 GLN H N 1
ATOM 1375 C CA . GLN A 1 180 ? 38.55122 -14.15739 0.17246 1.000 29.47840 170 GLN H CA 1
ATOM 1376 C C . GLN A 1 180 ? 37.66451 -14.98282 1.10300 1.000 31.82456 170 GLN H C 1
ATOM 1377 O O . GLN A 1 180 ? 36.57463 -14.56541 1.50514 1.000 26.96706 170 GLN H O 1
ATOM 1383 N N . SER A 1 181 ? 38.14963 -16.17984 1.44423 1.000 34.15576 171 SER H N 1
ATOM 1384 C CA . SER A 1 181 ? 37.38789 -17.07552 2.30778 1.000 32.72077 171 SER H CA 1
ATOM 1385 C C . SER A 1 181 ? 37.19667 -16.50707 3.70703 1.000 35.11556 171 SER H C 1
ATOM 1386 O O . SER A 1 181 ? 36.31170 -16.96829 4.43603 1.000 42.97142 171 SER H O 1
ATOM 1389 N N . SER A 1 182 ? 38.00257 -15.51999 4.09723 1.000 33.45550 172 SER H N 1
ATOM 1390 C CA . SER A 1 182 ? 37.86961 -14.88403 5.40031 1.000 34.16116 172 SER H CA 1
ATOM 1391 C C . SER A 1 182 ? 36.74612 -13.85788 5.45095 1.000 31.53213 172 SER H C 1
ATOM 1392 O O . SER A 1 182 ? 36.46749 -13.32284 6.52958 1.000 31.81098 172 SER H O 1
ATOM 1395 N N . GLY A 1 183 ? 36.09790 -13.57298 4.32432 1.000 35.10839 173 GLY H N 1
ATOM 1396 C CA . GLY A 1 183 ? 35.09949 -12.52943 4.25987 1.000 27.13200 173 GLY H CA 1
ATOM 1397 C C . GLY A 1 183 ? 35.64053 -11.15055 3.95584 1.000 28.33133 173 GLY H C 1
ATOM 1398 O O . GLY A 1 183 ? 34.85226 -10.19978 3.86966 1.000 26.37995 173 GLY H O 1
ATOM 1399 N N . LEU A 1 184 ? 36.95228 -11.01148 3.79161 1.000 31.58931 174 LEU H N 1
ATOM 1400 C CA . LEU A 1 184 ? 37.59425 -9.74632 3.47179 1.000 28.16530 174 LEU H CA 1
ATOM 1401 C C . LEU A 1 184 ? 37.98108 -9.70298 1.99845 1.000 22.91371 174 LEU H C 1
ATOM 1402 O O . LEU A 1 184 ? 38.18309 -10.73338 1.35121 1.000 21.66329 174 LEU H O 1
ATOM 1407 N N . TYR A 1 185 ? 38.08943 -8.48767 1.47597 1.000 24.83646 175 TYR H N 1
ATOM 1408 C CA . TYR A 1 185 ? 38.41064 -8.26884 0.07479 1.000 24.30200 175 TYR H CA 1
ATOM 1409 C C . TYR A 1 185 ? 39.90176 -8.02089 -0.11398 1.000 22.75409 175 TYR H C 1
ATOM 1410 O O . TYR A 1 185 ? 40.61321 -7.60196 0.80171 1.000 24.56575 175 TYR H O 1
ATOM 1419 N N . SER A 1 186 ? 40.36412 -8.28305 -1.33312 1.000 21.79907 176 SER H N 1
ATOM 1420 C CA . SER A 1 186 ? 41.75630 -8.08175 -1.70211 1.000 25.52947 176 SER H CA 1
ATOM 1421 C C . SER A 1 186 ? 41.83338 -7.81526 -3.19710 1.000 17.01017 176 SER H C 1
ATOM 1422 O O . SER A 1 186 ? 41.08481 -8.40869 -3.97732 1.000 21.60219 176 SER H O 1
ATOM 1425 N N . LEU A 1 187 ? 42.73191 -6.91556 -3.58966 1.000 15.01765 177 LEU H N 1
ATOM 1426 C CA . LEU A 1 187 ? 42.98707 -6.67453 -5.00199 1.000 22.59498 177 LEU H CA 1
ATOM 1427 C C . LEU A 1 187 ? 44.44789 -6.29699 -5.19236 1.000 20.44371 177 LEU H C 1
ATOM 1428 O O . LEU A 1 187 ? 45.17657 -6.02227 -4.23516 1.000 16.02275 177 LEU H O 1
ATOM 1433 N N . SER A 1 188 ? 44.86216 -6.28029 -6.45504 1.000 17.57589 178 SER H N 1
ATOM 1434 C CA . SER A 1 188 ? 46.19674 -5.86150 -6.84305 1.000 11.88705 178 SER H CA 1
ATOM 1435 C C . SER A 1 188 ? 46.09165 -4.78476 -7.91160 1.000 15.51125 178 SER H C 1
ATOM 1436 O O . SER A 1 188 ? 45.16788 -4.78452 -8.73018 1.000 17.46140 178 SER H O 1
ATOM 1439 N N . SER A 1 189 ? 47.04208 -3.85558 -7.88221 1.000 12.41840 179 SER H N 1
ATOM 1440 C CA . SER A 1 189 ? 47.17458 -2.82434 -8.90214 1.000 10.91263 179 SER H CA 1
ATOM 1441 C C . SER A 1 189 ? 48.61102 -2.84653 -9.39506 1.000 16.86332 179 SER H C 1
ATOM 1442 O O . SER A 1 189 ? 49.54117 -2.67530 -8.60125 1.000 17.39803 179 SER H O 1
ATOM 1445 N N . VAL A 1 190 ? 48.79311 -3.06812 -10.69452 1.000 17.40055 180 VAL H N 1
ATOM 1446 C CA . VAL A 1 190 ? 50.12075 -3.19051 -11.27630 1.000 15.58707 180 VAL H CA 1
ATOM 1447 C C . VAL A 1 190 ? 50.30181 -2.11443 -12.33691 1.000 17.13402 180 VAL H C 1
ATOM 1448 O O . VAL A 1 190 ? 49.33974 -1.54531 -12.85890 1.000 15.88567 180 VAL H O 1
ATOM 1452 N N . VAL A 1 191 ? 51.56375 -1.83743 -12.64817 1.000 16.06458 181 VAL H N 1
ATOM 1453 C CA . VAL A 1 191 ? 51.91459 -0.89022 -13.69874 1.000 20.45147 181 VAL H CA 1
ATOM 1454 C C . VAL A 1 191 ? 53.21165 -1.35828 -14.34286 1.000 23.59567 181 VAL H C 1
ATOM 1455 O O . VAL A 1 191 ? 54.12255 -1.83767 -13.66074 1.000 17.03829 181 VAL H O 1
ATOM 1459 N N . THR A 1 192 ? 53.27934 -1.24590 -15.66621 1.000 26.91676 182 THR H N 1
ATOM 1460 C CA . THR A 1 192 ? 54.47522 -1.59030 -16.42219 1.000 23.44427 182 THR H CA 1
ATOM 1461 C C . THR A 1 192 ? 55.22243 -0.31616 -16.78945 1.000 22.84927 182 THR H C 1
ATOM 1462 O O . THR A 1 19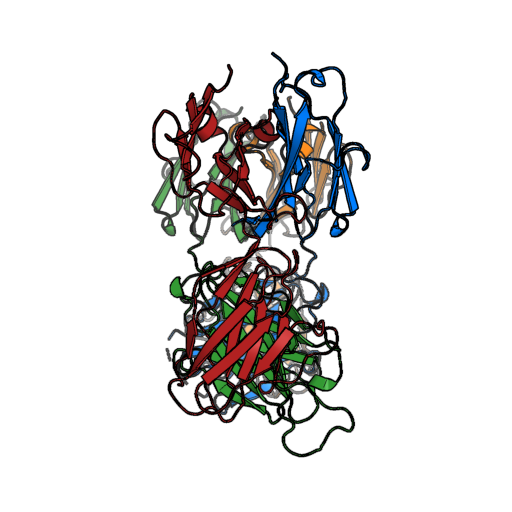2 ? 54.61962 0.64631 -17.27664 1.000 21.00303 182 THR H O 1
ATOM 1466 N N . VAL A 1 193 ? 56.52775 -0.31122 -16.53969 1.000 20.39982 183 VAL H N 1
ATOM 1467 C CA . VAL A 1 193 ? 57.36945 0.86172 -16.77032 1.000 28.01134 183 VAL H CA 1
ATOM 1468 C C . VAL A 1 193 ? 58.64931 0.42448 -17.46354 1.000 34.70806 183 VAL H C 1
ATOM 1469 O O . VAL A 1 193 ? 59.04580 -0.74727 -17.39442 1.000 32.53376 183 VAL H O 1
ATOM 1473 N N . PRO A 1 194 ? 59.31440 1.34949 -18.15593 1.000 33.69802 184 PRO H N 1
ATOM 1474 C CA . PRO A 1 194 ? 60.63745 1.03419 -18.70566 1.000 38.38214 184 PRO H CA 1
ATOM 1475 C C . PRO A 1 194 ? 61.62131 0.70074 -17.59367 1.000 36.55743 184 PRO H C 1
ATOM 1476 O O . PRO A 1 194 ? 61.64447 1.34780 -16.54463 1.000 37.75693 184 PRO H O 1
ATOM 1480 N N . SER A 1 195 ? 62.43478 -0.33207 -17.83425 1.000 32.59498 185 SER H N 1
ATOM 1481 C CA . SER A 1 195 ? 63.36997 -0.80036 -16.81511 1.000 36.56785 185 SER H CA 1
ATOM 1482 C C . SER A 1 195 ? 64.39729 0.26351 -16.45368 1.000 39.19499 185 SER H C 1
ATOM 1483 O O . SER A 1 195 ? 64.92318 0.26243 -15.33446 1.000 40.07516 185 SER H O 1
ATOM 1486 N N . SER A 1 196 ? 64.70036 1.17224 -17.38358 1.000 48.46245 186 SER H N 1
ATOM 1487 C CA . SER A 1 196 ? 65.65931 2.23332 -17.09694 1.000 43.72055 186 SER H CA 1
ATOM 1488 C C . SER A 1 196 ? 65.13696 3.19144 -16.03466 1.000 49.19942 186 SER H C 1
ATOM 1489 O O . SER A 1 196 ? 65.92802 3.85178 -15.35135 1.000 53.22312 186 SER H O 1
ATOM 1492 N N . SER A 1 197 ? 63.81464 3.27949 -15.87854 1.000 51.22197 187 SER H N 1
ATOM 1493 C CA . SER A 1 197 ? 63.22225 4.18710 -14.90445 1.000 49.72330 187 SER H CA 1
ATOM 1494 C C . SER A 1 197 ? 63.31521 3.66995 -13.47522 1.000 47.62455 187 SER H C 1
ATOM 1495 O O . SER A 1 197 ? 63.10662 4.44771 -12.53809 1.000 53.19571 187 SER H O 1
ATOM 1498 N N . LEU A 1 198 ? 63.61380 2.38754 -13.28424 1.000 48.84352 188 LEU H N 1
ATOM 1499 C CA . LEU A 1 198 ? 63.73286 1.84522 -11.93807 1.000 49.55484 188 LEU H CA 1
ATOM 1500 C C . LEU A 1 198 ? 64.93559 2.44980 -11.22444 1.000 58.14823 188 LEU H C 1
ATOM 1501 O O . LEU A 1 198 ? 65.99868 2.64689 -11.81963 1.000 63.77316 188 LEU H O 1
ATOM 1506 N N . GLY A 1 199 ? 64.76092 2.74811 -9.93641 1.000 53.52557 189 GLY H N 1
ATOM 1507 C CA . GLY A 1 199 ? 65.79955 3.36358 -9.14096 1.000 58.96776 189 GLY H CA 1
ATOM 1508 C C . GLY A 1 199 ? 65.97285 4.85157 -9.34692 1.000 59.72734 189 GLY H C 1
ATOM 1509 O O . GLY A 1 199 ? 66.52250 5.52370 -8.46559 1.000 69.36224 189 GLY H O 1
ATOM 1510 N N . THR A 1 200 ? 65.52615 5.39062 -10.47876 1.000 59.61273 190 THR H N 1
ATOM 1511 C CA . THR A 1 200 ? 65.60219 6.81774 -10.76671 1.000 64.89416 190 THR H CA 1
ATOM 1512 C C . THR A 1 200 ? 64.26167 7.52290 -10.63871 1.000 67.53311 190 THR H C 1
ATOM 1513 O O . THR A 1 200 ? 64.19806 8.62257 -10.08405 1.000 64.97370 190 THR H O 1
ATOM 1517 N N . GLN A 1 201 ? 63.18916 6.91552 -11.13780 1.000 60.11288 191 GLN H N 1
ATOM 1518 C CA . GLN A 1 201 ? 61.84001 7.44347 -10.99847 1.000 48.78627 191 GLN H CA 1
ATOM 1519 C C . GLN A 1 201 ? 61.15678 6.77526 -9.81234 1.000 38.04328 191 GLN H C 1
ATOM 1520 O O . GLN A 1 201 ? 61.26355 5.55955 -9.62576 1.000 42.83087 191 GLN H O 1
ATOM 1526 N N . THR A 1 202 ? 60.46191 7.57491 -9.00827 1.000 35.21065 192 THR H N 1
ATOM 1527 C CA . THR A 1 202 ? 59.79050 7.07828 -7.81409 1.000 44.19286 192 THR H CA 1
ATOM 1528 C C . THR A 1 202 ? 58.36401 6.65775 -8.15127 1.000 32.40148 192 THR H C 1
ATOM 1529 O O . THR A 1 202 ? 57.63503 7.39377 -8.82408 1.000 29.34268 192 THR H O 1
ATOM 1533 N N . TYR A 1 203 ? 57.97313 5.47027 -7.68773 1.000 28.60535 193 TYR H N 1
ATOM 1534 C CA . TYR A 1 203 ? 56.63706 4.92637 -7.91618 1.000 24.62770 193 TYR H CA 1
ATOM 1535 C C . TYR A 1 203 ? 55.95583 4.72851 -6.56948 1.000 21.14714 193 TYR H C 1
ATOM 1536 O O . TYR A 1 203 ? 56.39151 3.89977 -5.76299 1.000 27.89847 193 TYR H O 1
ATOM 1545 N N . ILE A 1 204 ? 54.89112 5.48950 -6.33123 1.000 20.13945 194 ILE H N 1
ATOM 1546 C CA . ILE A 1 204 ? 54.12125 5.42932 -5.09534 1.000 18.65090 194 ILE H CA 1
ATOM 1547 C C . ILE A 1 204 ? 52.66958 5.15291 -5.45431 1.000 19.76860 194 ILE H C 1
ATOM 1548 O O . ILE A 1 204 ? 52.08643 5.86136 -6.28347 1.000 25.26585 194 ILE H O 1
ATOM 1553 N N . CYS A 1 205 ? 52.09061 4.12608 -4.83787 1.000 15.27727 195 CYS H N 1
ATOM 1554 C CA . CYS A 1 205 ? 50.68695 3.79328 -5.03692 1.000 22.04246 195 CYS H CA 1
ATOM 1555 C C . CYS A 1 205 ? 49.87721 4.35639 -3.87380 1.000 19.52229 195 CYS H C 1
ATOM 1556 O O . CYS A 1 205 ? 50.23331 4.15931 -2.70650 1.000 23.82197 195 CYS H O 1
ATOM 1559 N N . ASN A 1 206 ? 48.81354 5.08856 -4.19683 1.000 21.38941 196 ASN H N 1
ATOM 1560 C CA . ASN A 1 206 ? 47.99555 5.78274 -3.20865 1.000 20.99880 196 ASN H CA 1
ATOM 1561 C C . ASN A 1 206 ? 46.66398 5.05526 -3.07584 1.000 24.27745 196 ASN H C 1
ATOM 1562 O O . ASN A 1 206 ? 45.90036 4.97167 -4.04426 1.000 24.44973 196 ASN H O 1
ATOM 1567 N N . VAL A 1 207 ? 46.38397 4.54378 -1.87894 1.000 29.87007 197 VAL H N 1
ATOM 1568 C CA . VAL A 1 207 ? 45.21212 3.71404 -1.61960 1.000 24.87383 197 VAL H CA 1
ATOM 1569 C C . VAL A 1 207 ? 44.27562 4.46355 -0.68249 1.000 23.99759 197 VAL H C 1
ATOM 1570 O O . VAL A 1 207 ? 44.69617 4.93439 0.38139 1.000 28.31587 197 VAL H O 1
ATOM 1574 N N . ASN A 1 208 ? 43.00739 4.56654 -1.07476 1.000 26.22359 198 ASN H N 1
ATOM 1575 C CA . ASN A 1 208 ? 41.97399 5.20979 -0.27406 1.000 27.82777 198 ASN H CA 1
ATOM 1576 C C . ASN A 1 208 ? 40.86356 4.21320 0.01582 1.000 24.35202 198 ASN H C 1
ATOM 1577 O O . ASN A 1 208 ? 40.34001 3.57606 -0.90348 1.000 27.91046 198 ASN H O 1
ATOM 1582 N N . HIS A 1 209 ? 40.50478 4.08546 1.28872 1.000 27.78871 199 HIS H N 1
ATOM 1583 C CA . HIS A 1 209 ? 39.37213 3.27127 1.71917 1.000 30.46265 199 HIS H CA 1
ATOM 1584 C C . HIS A 1 209 ? 38.46444 4.18302 2.53923 1.000 28.33685 199 HIS H C 1
ATOM 1585 O O . HIS A 1 209 ? 38.62590 4.31216 3.75518 1.000 29.90742 199 HIS H O 1
ATOM 1592 N N . LYS A 1 210 ? 37.51509 4.82419 1.86035 1.000 28.01393 200 LYS H N 1
ATOM 1593 C CA . LYS A 1 210 ? 36.62942 5.76569 2.53946 1.000 28.41649 200 LYS H CA 1
ATOM 1594 C C . LYS A 1 210 ? 35.75304 5.12993 3.61644 1.000 36.99362 200 LYS H C 1
ATOM 1595 O O . LYS A 1 210 ? 35.49049 5.80743 4.62576 1.000 39.73760 200 LYS H O 1
ATOM 1601 N N . PRO A 1 211 ? 35.25596 3.89136 3.47983 1.000 37.24139 201 PRO H N 1
ATOM 1602 C CA . PRO A 1 211 ? 34.46817 3.30865 4.58172 1.000 31.83193 201 PRO H CA 1
ATOM 1603 C C . PRO A 1 211 ? 35.19255 3.27512 5.91775 1.000 33.36164 201 PRO H C 1
ATOM 1604 O O . PRO A 1 211 ? 34.53715 3.35590 6.96411 1.000 35.27649 201 PRO H O 1
ATOM 1608 N N . SER A 1 212 ? 36.51956 3.15719 5.92285 1.000 29.29417 202 SER H N 1
ATOM 1609 C CA . SER A 1 212 ? 37.29217 3.15372 7.15844 1.000 27.39259 202 SER H CA 1
ATOM 1610 C C . SER A 1 212 ? 38.14043 4.40881 7.32001 1.000 32.04800 202 SER H C 1
ATOM 1611 O O . SER A 1 212 ? 38.93298 4.48959 8.26544 1.000 27.05676 202 SER H O 1
ATOM 1614 N N . ASN A 1 213 ? 37.98594 5.38704 6.42564 1.000 30.50794 203 ASN H N 1
ATOM 1615 C CA . ASN A 1 213 ? 38.76824 6.62430 6.44377 1.000 35.04569 203 ASN H CA 1
ATOM 1616 C C . ASN A 1 213 ? 40.26512 6.31939 6.47026 1.000 37.30579 203 ASN H C 1
ATOM 1617 O O . ASN A 1 213 ? 41.02426 6.84393 7.28848 1.000 36.04514 203 ASN H O 1
ATOM 1622 N N . THR A 1 214 ? 40.68582 5.45105 5.55660 1.000 37.23651 204 THR H N 1
ATOM 1623 C CA . THR A 1 214 ? 42.06326 4.98734 5.47565 1.000 33.21253 204 THR H CA 1
ATOM 1624 C C . THR A 1 214 ? 42.71105 5.52863 4.20907 1.000 37.23511 204 THR H C 1
ATOM 1625 O O . THR A 1 214 ? 42.16097 5.38172 3.11232 1.000 36.27998 204 THR H O 1
ATOM 1629 N N . LYS A 1 215 ? 43.87144 6.16193 4.36671 1.000 35.50514 205 LYS H N 1
ATOM 1630 C CA . LYS A 1 215 ? 44.66088 6.66179 3.24792 1.000 33.26356 205 LYS H CA 1
ATOM 1631 C C . LYS A 1 215 ? 46.09317 6.18887 3.43692 1.000 29.34958 205 LYS H C 1
ATOM 1632 O O . LYS A 1 215 ? 46.72265 6.50568 4.45151 1.000 33.20165 205 LYS H O 1
ATOM 1638 N N . VAL A 1 216 ? 46.60237 5.42595 2.47175 1.000 28.32506 206 VAL H N 1
ATOM 1639 C CA . VAL A 1 216 ? 47.93724 4.84552 2.54879 1.000 27.47271 206 VAL H CA 1
ATOM 1640 C C . VAL A 1 216 ? 48.72636 5.24546 1.31027 1.000 28.54076 206 VAL H C 1
ATOM 1641 O O . VAL A 1 216 ? 48.19493 5.24753 0.19407 1.000 24.33775 206 VAL H O 1
ATOM 1645 N N . ASP A 1 217 ? 49.99596 5.58972 1.51403 1.000 25.70908 207 ASP H N 1
ATOM 1646 C CA . ASP A 1 217 ? 50.94019 5.87767 0.43886 1.000 27.70500 207 ASP H CA 1
ATOM 1647 C C . ASP A 1 217 ? 52.10324 4.90547 0.58297 1.000 29.57526 207 ASP H C 1
ATOM 1648 O O . ASP A 1 217 ? 52.84603 4.96475 1.56879 1.000 38.93535 207 ASP H O 1
ATOM 1653 N N . LYS A 1 218 ? 52.25681 4.00956 -0.38903 1.000 25.35554 208 LYS H N 1
ATOM 1654 C CA . LYS A 1 218 ? 53.26916 2.96175 -0.34484 1.000 24.34894 208 LYS H CA 1
ATOM 1655 C C . LYS A 1 218 ? 54.23938 3.16651 -1.49845 1.000 26.24554 208 LYS H C 1
ATOM 1656 O O . LYS A 1 218 ? 53.82834 3.16250 -2.66392 1.000 21.89180 208 LYS H O 1
ATOM 1662 N N . ARG A 1 219 ? 55.51878 3.35422 -1.17804 1.000 30.95499 209 ARG H N 1
ATOM 1663 C CA . ARG A 1 219 ? 56.54550 3.41481 -2.20918 1.000 29.29362 209 ARG H CA 1
ATOM 1664 C C . ARG A 1 219 ? 56.95701 1.99720 -2.58329 1.000 31.88528 209 ARG H C 1
ATOM 1665 O O . ARG A 1 219 ? 57.18362 1.15515 -1.70809 1.000 31.52798 209 ARG H O 1
ATOM 1673 N N . VAL A 1 220 ? 57.03681 1.73287 -3.88258 1.000 29.54195 210 VAL H N 1
ATOM 1674 C CA . VAL A 1 220 ? 57.37220 0.41645 -4.41062 1.000 40.77311 210 VAL H CA 1
ATOM 1675 C C . VAL A 1 220 ? 58.73094 0.52946 -5.08332 1.000 46.72903 210 VAL H C 1
ATOM 1676 O O . VAL A 1 220 ? 58.86625 1.16987 -6.13360 1.000 42.68516 210 VAL H O 1
ATOM 1680 N N . GLU A 1 221 ? 59.73861 -0.08273 -4.47596 1.000 57.85293 211 GLU H N 1
ATOM 1681 C CA . GLU A 1 221 ? 61.08773 -0.10972 -5.01112 1.000 67.30815 211 GLU H CA 1
ATOM 1682 C C . GLU A 1 221 ? 61.55589 -1.55261 -5.11041 1.000 69.31162 211 GLU H C 1
ATOM 1683 O O . GLU A 1 221 ? 61.18794 -2.39265 -4.27848 1.000 69.37785 211 GLU H O 1
ATOM 1689 N N . PRO A 1 222 ? 62.34863 -1.87407 -6.12987 1.000 66.49209 212 PRO H N 1
ATOM 1690 C CA . PRO A 1 222 ? 62.88744 -3.23715 -6.25145 1.000 71.15500 212 PRO H CA 1
ATOM 1691 C C . PRO A 1 222 ? 63.71077 -3.62419 -5.03025 1.000 72.14164 212 PRO H C 1
ATOM 1692 O O . PRO A 1 222 ? 64.71837 -2.98974 -4.70763 1.000 75.57311 212 PRO H O 1
ATOM 1696 N N . LYS A 1 223 ? 63.27227 -4.68083 -4.35157 1.000 67.31135 213 LYS H N 1
ATOM 1697 C CA . LYS A 1 223 ? 63.93419 -5.15845 -3.14157 1.000 67.51740 213 LYS H CA 1
ATOM 1698 C C . LYS A 1 223 ? 63.88267 -6.67890 -3.04725 1.000 66.07517 213 LYS H C 1
ATOM 1699 O O . LYS A 1 223 ? 63.08948 -7.23402 -2.28668 1.000 60.61927 213 LYS H O 1
ATOM 1705 N N . ASP B 2 1 ? 2.43094 -13.22011 30.32704 1.000 64.08897 1 ASP L N 1
ATOM 1706 C CA . ASP B 2 1 ? 3.27467 -12.15532 30.85662 1.000 68.15354 1 ASP L CA 1
ATOM 1707 C C . ASP B 2 1 ? 3.37995 -12.28180 32.37323 1.000 72.32067 1 ASP L C 1
ATOM 1708 O O . ASP B 2 1 ? 3.32023 -11.29064 33.10096 1.000 77.80967 1 ASP L O 1
ATOM 1713 N N . ILE B 2 2 ? 3.53609 -13.51538 32.83970 1.000 58.69549 2 ILE L N 1
ATOM 1714 C CA . ILE B 2 2 ? 3.61554 -13.79385 34.26824 1.000 40.32915 2 ILE L CA 1
ATOM 1715 C C . ILE B 2 2 ? 5.04723 -13.57970 34.73896 1.000 43.89365 2 ILE L C 1
ATOM 1716 O O . ILE B 2 2 ? 5.99339 -14.12735 34.16061 1.000 42.30812 2 ILE L O 1
ATOM 1721 N N . GLN B 2 3 ? 5.21008 -12.77345 35.78397 1.000 45.05017 3 GLN L N 1
ATOM 1722 C CA . GLN B 2 3 ? 6.52215 -12.54601 36.36824 1.000 38.10399 3 GLN L CA 1
ATOM 1723 C C . GLN B 2 3 ? 6.92440 -13.73665 37.23019 1.000 33.67810 3 GLN L C 1
ATOM 1724 O O . GLN B 2 3 ? 6.07960 -14.42089 37.81479 1.000 26.75529 3 GLN L O 1
ATOM 1730 N N . MET B 2 4 ? 8.23052 -13.98805 37.29966 1.000 29.54600 4 MET L N 1
ATOM 1731 C CA . MET B 2 4 ? 8.75544 -15.10514 38.07472 1.000 27.13759 4 MET L CA 1
ATOM 1732 C C . MET B 2 4 ? 9.98164 -14.65466 38.85191 1.000 26.85683 4 MET L C 1
ATOM 1733 O O . MET B 2 4 ? 10.91753 -14.09682 38.27169 1.000 26.96209 4 MET L O 1
ATOM 1738 N N . THR B 2 5 ? 9.97261 -14.90411 40.16002 1.000 22.98753 5 THR L N 1
ATOM 1739 C CA . THR B 2 5 ? 11.06498 -14.53546 41.05024 1.000 22.04148 5 THR L CA 1
ATOM 1740 C C . THR B 2 5 ? 11.58312 -15.78140 41.75362 1.000 21.06946 5 THR L C 1
ATOM 1741 O O . THR B 2 5 ? 10.80599 -16.51941 42.36825 1.000 20.24932 5 THR L O 1
ATOM 1745 N N . GLN B 2 6 ? 12.89002 -16.01018 41.66653 1.000 21.81846 6 GLN L N 1
ATOM 1746 C CA . GLN B 2 6 ? 13.53410 -17.13115 42.33592 1.000 19.01662 6 GLN L CA 1
ATOM 1747 C C . GLN B 2 6 ? 14.27867 -16.64626 43.57234 1.000 23.34118 6 GLN L C 1
ATOM 1748 O O . GLN B 2 6 ? 14.87897 -15.56722 43.56758 1.000 22.70298 6 GLN L O 1
ATOM 1754 N N . SER B 2 7 ? 14.23489 -17.45492 44.63362 1.000 20.64221 7 SER L N 1
ATOM 1755 C CA . SER B 2 7 ? 14.91519 -17.14858 45.87940 1.000 24.40332 7 SER L CA 1
ATOM 1756 C C . SER B 2 7 ? 15.55589 -18.42974 46.40231 1.000 28.64444 7 SER L C 1
ATOM 1757 O O . SER B 2 7 ? 14.88126 -19.47481 46.46752 1.000 23.34961 7 SER L O 1
ATOM 1760 N N . PRO B 2 8 ? 16.84608 -18.39523 46.77387 1.000 24.58199 8 PRO L N 1
ATOM 1761 C CA . PRO B 2 8 ? 17.70852 -17.21337 46.65301 1.000 22.42075 8 PRO L CA 1
ATOM 1762 C C . PRO B 2 8 ? 18.25659 -17.03525 45.24013 1.000 22.32365 8 PRO L C 1
ATOM 1763 O O . PRO B 2 8 ? 18.02464 -17.88681 44.38302 1.000 26.37812 8 PRO L O 1
ATOM 1767 N N . SER B 2 9 ? 18.97218 -15.93526 45.00034 1.000 18.72553 9 SER L N 1
ATOM 1768 C CA . SER B 2 9 ? 19.63048 -15.75585 43.71177 1.000 22.18143 9 SER L CA 1
ATOM 1769 C C . SER B 2 9 ? 20.95259 -16.50811 43.64862 1.000 19.49555 9 SER L C 1
ATOM 1770 O O . SER B 2 9 ? 21.35703 -16.95724 42.57045 1.000 18.36429 9 SER L O 1
ATOM 1773 N N . SER B 2 10 ? 21.62867 -16.65806 44.78453 1.000 20.97325 10 SER L N 1
ATOM 1774 C CA . SER B 2 10 ? 22.86530 -17.41667 44.86882 1.000 21.26924 10 SER L CA 1
ATOM 1775 C C . SER B 2 10 ? 22.80865 -18.29805 46.10672 1.000 25.80967 10 SER L C 1
ATOM 1776 O O . SER B 2 10 ? 22.17920 -17.94808 47.10897 1.000 23.41060 10 SER L O 1
ATOM 1779 N N . LEU B 2 11 ? 23.47484 -19.44595 46.02913 1.000 21.74481 11 LEU L N 1
ATOM 1780 C CA . LEU B 2 11 ? 23.37718 -20.45120 47.07435 1.000 18.85451 11 LEU L CA 1
ATOM 1781 C C . LEU B 2 11 ? 24.65948 -21.26731 47.09936 1.000 18.44823 11 LEU L C 1
ATOM 1782 O O . LEU B 2 11 ? 25.19618 -21.62567 46.04756 1.000 16.87744 11 LEU L O 1
ATOM 1787 N N . SER B 2 12 ? 25.13943 -21.56376 48.30435 1.000 18.67584 12 SER L N 1
ATOM 1788 C CA . SER B 2 12 ? 26.33676 -22.37314 48.48303 1.000 26.70895 12 SER L CA 1
ATOM 1789 C C . SER B 2 12 ? 26.14729 -23.27362 49.69396 1.000 22.51003 12 SER L C 1
ATOM 1790 O O . SER B 2 12 ? 25.83905 -22.79017 50.78768 1.000 22.91803 12 SER L O 1
ATOM 1793 N N . ALA B 2 13 ? 26.32911 -24.57826 49.49821 1.000 13.79459 13 ALA L N 1
ATOM 1794 C CA . ALA B 2 13 ? 26.10013 -25.55079 50.55511 1.000 14.13700 13 ALA L CA 1
ATOM 1795 C C . ALA B 2 13 ? 27.12266 -26.67221 50.44574 1.000 19.31450 13 ALA L C 1
ATOM 1796 O O . ALA B 2 13 ? 27.85444 -26.78608 49.45882 1.000 17.18906 13 ALA L O 1
ATOM 1798 N N . SER B 2 14 ? 27.16095 -27.50810 51.47781 1.000 13.74542 14 SER L N 1
ATOM 1799 C CA . SER B 2 14 ? 28.08622 -28.62714 51.54474 1.000 21.67554 14 SER L CA 1
ATOM 1800 C C . SER B 2 14 ? 27.45234 -29.88315 50.95565 1.000 21.88365 14 SER L C 1
ATOM 1801 O O . SER B 2 14 ? 26.23601 -29.96883 50.77079 1.000 21.94138 14 SER L O 1
ATOM 1804 N N . VAL B 2 15 ? 28.30295 -30.86916 50.66144 1.000 19.07191 15 VAL L N 1
ATOM 1805 C CA . VAL B 2 15 ? 27.81105 -32.14651 50.16132 1.000 22.90282 15 VAL L CA 1
ATOM 1806 C C . VAL B 2 15 ? 26.98113 -32.82377 51.24141 1.000 20.78601 15 VAL L C 1
ATOM 1807 O O . VAL B 2 15 ? 27.40441 -32.93411 52.39906 1.000 24.52103 15 VAL L O 1
ATOM 1811 N N . GLY B 2 16 ? 25.78201 -33.27025 50.86794 1.000 24.53320 16 GLY L N 1
ATOM 1812 C CA . GLY B 2 16 ? 24.86183 -33.88180 51.79994 1.000 19.36254 16 GLY L CA 1
ATOM 1813 C C . GLY B 2 16 ? 23.83819 -32.94321 52.40285 1.000 24.38683 16 GLY L C 1
ATOM 1814 O O . GLY B 2 16 ? 22.90303 -33.41545 53.06284 1.000 25.68507 16 GLY L O 1
ATOM 1815 N N . ASP B 2 17 ? 23.98231 -31.63546 52.20333 1.000 22.31987 17 ASP L N 1
ATOM 1816 C CA . ASP B 2 17 ? 23.02356 -30.68197 52.73742 1.000 27.65542 17 ASP L CA 1
ATOM 1817 C C . ASP B 2 17 ? 21.70155 -30.76114 51.98065 1.000 19.95407 17 ASP L C 1
ATOM 1818 O O . ASP B 2 17 ? 21.62488 -31.24919 50.84964 1.000 21.18284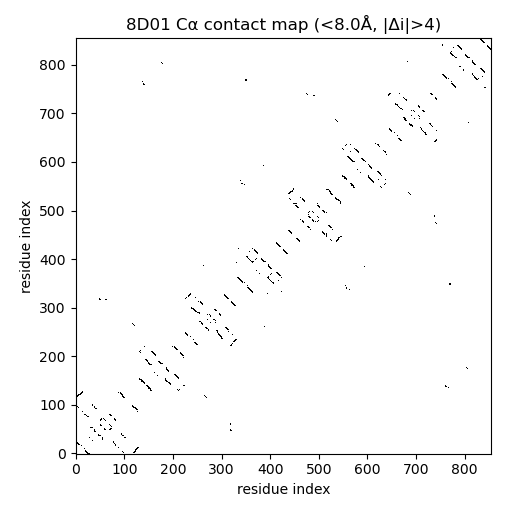 17 ASP L O 1
ATOM 1823 N N . ARG B 2 18 ? 20.64872 -30.26959 52.62659 1.000 27.97947 18 ARG L N 1
ATOM 1824 C CA . ARG B 2 18 ? 19.34178 -30.15984 51.99729 1.000 28.07628 18 ARG L CA 1
ATOM 1825 C C . ARG B 2 18 ? 19.18355 -28.75745 51.42579 1.000 25.39205 18 ARG L C 1
ATOM 1826 O O . ARG B 2 18 ? 19.37654 -27.76446 52.13526 1.000 32.78276 18 ARG L O 1
ATOM 1834 N N . VAL B 2 19 ? 18.84060 -28.68224 50.14335 1.000 20.62389 19 VAL L N 1
ATOM 1835 C CA . VAL B 2 19 ? 18.76507 -27.42555 49.40957 1.000 20.78161 19 VAL L CA 1
ATOM 1836 C C . VAL B 2 19 ? 17.33966 -27.24087 48.90849 1.000 18.84089 19 VAL L C 1
ATOM 1837 O O . VAL B 2 19 ? 16.77644 -28.14251 48.27747 1.000 23.29590 19 VAL L O 1
ATOM 1841 N N . THR B 2 20 ? 16.75879 -26.07807 49.19437 1.000 16.12154 20 THR L N 1
ATOM 1842 C CA . THR B 2 20 ? 15.42703 -25.71962 48.72618 1.000 18.38001 20 THR L CA 1
ATOM 1843 C C . THR B 2 20 ? 15.51234 -24.41691 47.94483 1.000 17.47152 20 THR L C 1
ATOM 1844 O O . THR B 2 20 ? 16.13120 -23.45194 48.40573 1.000 21.01268 20 THR L O 1
ATOM 1848 N N . ILE B 2 21 ? 14.89920 -24.39606 46.76405 1.000 16.20140 21 ILE L N 1
ATOM 1849 C CA . ILE B 2 21 ? 14.85366 -23.21795 45.90616 1.000 17.24004 21 ILE L CA 1
ATOM 1850 C C . ILE B 2 21 ? 13.39235 -22.89307 45.63478 1.000 18.38980 21 ILE L C 1
ATOM 1851 O O . ILE B 2 21 ? 12.62346 -23.77025 45.22469 1.000 20.48971 21 ILE L O 1
ATOM 1856 N N . THR B 2 22 ? 13.01168 -21.63992 45.86480 1.000 17.01740 22 THR L N 1
ATOM 1857 C CA . THR B 2 22 ? 11.62643 -21.20572 45.75864 1.000 17.83376 22 THR L CA 1
ATOM 1858 C C . THR B 2 22 ? 11.42482 -20.39300 44.48666 1.000 19.44502 22 THR L C 1
ATOM 1859 O O . THR B 2 22 ? 12.24698 -19.53604 44.14675 1.000 21.67074 22 THR L O 1
ATOM 1863 N N . CYS B 2 23 ? 10.32874 -20.67493 43.78552 1.000 15.30458 23 CYS L N 1
ATOM 1864 C CA . CYS B 2 23 ? 9.93864 -19.95617 42.57897 1.000 18.09215 23 CYS L CA 1
ATOM 1865 C C . CYS B 2 23 ? 8.54207 -19.39037 42.79187 1.000 19.02090 23 CYS L C 1
ATOM 1866 O O . CYS B 2 23 ? 7.58529 -20.15032 42.97963 1.000 16.39038 23 CYS L O 1
ATOM 1869 N N . ARG B 2 24 ? 8.42660 -18.06485 42.77084 1.000 15.51011 24 ARG L N 1
ATOM 1870 C CA . ARG B 2 24 ? 7.15346 -17.38146 42.95787 1.000 18.43425 24 ARG L CA 1
ATOM 1871 C C . ARG B 2 24 ? 6.71780 -16.75068 41.64283 1.000 24.59747 24 ARG L C 1
ATOM 1872 O O . ARG B 2 24 ? 7.50387 -16.05434 40.99127 1.000 19.56091 24 ARG L O 1
ATOM 1880 N N . THR B 2 25 ? 5.47115 -16.99779 41.25520 1.000 26.80481 25 THR L N 1
ATOM 1881 C CA . THR B 2 25 ? 4.89542 -16.41911 40.05196 1.000 25.02975 25 THR L CA 1
ATOM 1882 C C . THR B 2 25 ? 3.88771 -15.34135 40.42955 1.000 25.33674 25 THR L C 1
ATOM 1883 O O . THR B 2 25 ? 3.18601 -15.44870 41.43905 1.000 27.43702 25 THR L O 1
ATOM 1887 N N . SER B 2 26 ? 3.83042 -14.28934 39.61052 1.000 27.78096 26 SER L N 1
ATOM 1888 C CA . SER B 2 26 ? 2.91967 -13.18412 39.88579 1.000 30.84219 26 SER L CA 1
ATOM 1889 C C . SER B 2 26 ? 1.45549 -13.59625 39.78819 1.000 30.74359 26 SER L C 1
ATOM 1890 O O . SER B 2 26 ? 0.60292 -12.95232 40.40879 1.000 34.42302 26 SER L O 1
ATOM 1893 N N . GLU B 2 27 ? 1.14507 -14.64991 39.03513 1.000 29.96753 27 GLU L N 1
ATOM 1894 C CA . GLU B 2 27 ? -0.21922 -15.13910 38.90803 1.000 29.12745 27 GLU L CA 1
ATOM 1895 C C . GLU B 2 27 ? -0.21712 -16.65750 39.01246 1.000 29.23284 27 GLU L C 1
ATOM 1896 O O . GLU B 2 27 ? 0.82036 -17.30896 38.86863 1.000 31.54860 27 GLU L O 1
ATOM 1902 N N . ASN B 2 28 ? -1.39685 -17.21745 39.27147 1.000 25.56773 28 ASN L N 1
ATOM 1903 C CA . ASN B 2 28 ? -1.53229 -18.66657 39.34802 1.000 22.83763 28 ASN L CA 1
ATOM 1904 C C . ASN B 2 28 ? -1.20638 -19.30448 38.00148 1.000 30.46039 28 ASN L C 1
ATOM 1905 O O . ASN B 2 28 ? -1.81344 -18.97069 36.98008 1.000 28.74028 28 ASN L O 1
ATOM 1910 N N . VAL B 2 29 ? -0.24577 -20.23117 38.00346 1.000 27.48699 29 VAL L N 1
ATOM 1911 C CA . VAL B 2 29 ? 0.15904 -20.94723 36.79608 1.000 27.27133 29 VAL L CA 1
ATOM 1912 C C . VAL B 2 29 ? -0.35563 -22.37698 36.76386 1.000 26.12671 29 VAL L C 1
ATOM 1913 O O . VAL B 2 29 ? -0.02387 -23.11815 35.82690 1.000 30.02153 29 VAL L O 1
ATOM 1917 N N . ASN B 2 30 ? -1.13460 -22.79636 37.76341 1.000 17.26012 30 ASN L N 1
ATOM 1918 C CA . ASN B 2 30 ? -1.83606 -24.08682 37.76122 1.000 22.91779 30 ASN L CA 1
ATOM 1919 C C . ASN B 2 30 ? -0.88730 -25.26119 37.52271 1.000 21.93378 30 ASN L C 1
ATOM 1920 O O . ASN B 2 30 ? -1.10232 -26.09676 36.64255 1.000 21.34560 30 ASN L O 1
ATOM 1925 N N . ASN B 2 31 ? 0.17305 -25.32133 38.32812 1.000 24.11402 31 ASN L N 1
ATOM 1926 C CA . ASN B 2 31 ? 1.15263 -26.40673 38.34161 1.000 21.69101 31 ASN L CA 1
ATOM 1927 C C . ASN B 2 31 ? 1.88417 -26.57479 37.01532 1.000 20.43836 31 ASN L C 1
ATOM 1928 O O . ASN B 2 31 ? 2.62859 -27.54847 36.84295 1.000 21.30506 31 ASN L O 1
ATOM 1933 N N . CYS B 2 32 ? 1.70302 -25.64937 36.07341 1.000 17.21027 32 CYS L N 1
ATOM 1934 C CA . CYS B 2 32 ? 2.43133 -25.67813 34.80696 1.000 18.33325 32 CYS L CA 1
ATOM 1935 C C . CYS B 2 32 ? 3.79343 -25.01195 35.01115 1.000 19.99318 32 CYS L C 1
ATOM 1936 O O . CYS B 2 32 ? 4.05102 -23.88607 34.58191 1.000 16.74411 32 CYS L O 1
ATOM 1939 N N . LEU B 2 33 ? 4.67856 -25.73899 35.69433 1.000 17.91347 33 LEU L N 1
ATOM 1940 C CA . LEU B 2 33 ? 5.98617 -25.21926 36.07053 1.000 19.20583 33 LEU L CA 1
ATOM 1941 C C . LEU B 2 33 ? 7.04084 -26.30729 35.92486 1.000 19.86318 33 LEU L C 1
ATOM 1942 O O . LEU B 2 33 ? 6.81856 -27.45451 36.32202 1.000 20.62511 33 LEU L O 1
ATOM 1947 N N . ASN B 2 34 ? 8.19257 -25.93490 35.36468 1.000 16.58361 34 ASN L N 1
ATOM 1948 C CA . ASN B 2 34 ? 9.28566 -26.86088 35.10375 1.000 16.84541 34 ASN L CA 1
ATOM 1949 C C . ASN B 2 34 ? 10.57132 -26.32730 35.72190 1.000 13.77337 34 ASN L C 1
ATOM 1950 O O . ASN B 2 34 ? 10.73808 -25.12163 35.91377 1.000 12.25760 34 ASN L O 1
ATOM 1955 N N . TRP B 2 35 ? 11.48951 -27.24132 36.02581 1.000 9.99841 35 TRP L N 1
ATOM 1956 C CA . TRP B 2 35 ? 12.76996 -26.89922 36.63059 1.000 14.02525 35 TRP L CA 1
ATOM 1957 C C . TRP B 2 35 ? 13.90697 -27.37828 35.73866 1.000 14.96730 35 TRP L C 1
ATOM 1958 O O . TRP B 2 35 ? 13.86633 -28.49238 35.20722 1.000 11.73605 35 TRP L O 1
ATOM 1969 N N . TYR B 2 36 ? 14.91985 -26.53042 35.57397 1.000 12.23260 36 TYR L N 1
ATOM 1970 C CA . TYR B 2 36 ? 16.05441 -26.83513 34.71716 1.000 10.81029 36 TYR L CA 1
ATOM 1971 C C . TYR B 2 36 ? 17.35523 -26.61586 35.47610 1.000 12.02768 36 TYR L C 1
ATOM 1972 O O . TYR B 2 36 ? 17.43929 -25.77166 36.37211 1.000 12.40936 36 TYR L O 1
ATOM 1981 N N . GLN B 2 37 ? 18.36857 -27.39606 35.11025 1.000 12.97177 37 GLN L N 1
ATOM 1982 C CA . GLN B 2 37 ? 19.72806 -27.22495 35.60583 1.000 11.71029 37 GLN L CA 1
ATOM 1983 C C . GLN B 2 37 ? 20.62893 -26.91561 34.42136 1.000 14.88605 37 GLN L C 1
ATOM 1984 O O . GLN B 2 37 ? 20.68210 -27.69182 33.46116 1.000 15.01639 37 GLN L O 1
ATOM 1990 N N . GLN B 2 38 ? 21.32593 -25.78473 34.48328 1.000 12.42548 38 GLN L N 1
ATOM 1991 C CA . GLN B 2 38 ? 22.22193 -25.36305 33.41539 1.000 15.13257 38 GLN L CA 1
ATOM 1992 C C . GLN B 2 38 ? 23.64012 -25.27243 33.95730 1.000 15.90728 38 GLN L C 1
ATOM 1993 O O . GLN B 2 38 ? 23.89311 -24.55393 34.93048 1.000 13.93946 38 GLN L O 1
ATOM 1999 N N . LYS B 2 39 ? 24.55671 -26.00513 33.33201 1.000 18.60290 39 LYS L N 1
ATOM 2000 C CA . LYS B 2 39 ? 25.97882 -25.89873 33.60271 1.000 23.38295 39 LYS L CA 1
ATOM 2001 C C . LYS B 2 39 ? 26.63642 -24.98619 32.57381 1.000 27.35894 39 LYS L C 1
ATOM 2002 O O . LYS B 2 39 ? 26.14353 -24.86362 31.44792 1.000 29.22180 39 LYS L O 1
ATOM 2008 N N . PRO B 2 40 ? 27.73683 -24.32119 32.93443 1.000 27.72299 40 PRO L N 1
ATOM 2009 C CA . PRO B 2 40 ? 28.31722 -23.31193 32.03710 1.000 31.84344 40 PRO L CA 1
ATOM 2010 C C . PRO B 2 40 ? 28.66274 -23.87939 30.66703 1.000 31.89375 40 PRO L C 1
ATOM 2011 O O . PRO B 2 40 ? 29.22793 -24.96824 30.54547 1.000 25.34149 40 PRO L O 1
ATOM 2015 N N . GLY B 2 41 ? 28.30364 -23.12350 29.62922 1.000 28.68300 41 GLY L N 1
ATOM 2016 C CA . GLY B 2 41 ? 28.56019 -23.51010 28.25941 1.000 25.23570 41 GLY L CA 1
ATOM 2017 C C . GLY B 2 41 ? 27.61212 -24.54057 27.68912 1.000 34.27174 41 GLY L C 1
ATOM 2018 O O . GLY B 2 41 ? 27.77022 -24.92162 26.52223 1.000 31.66693 41 GLY L O 1
ATOM 2019 N N . LYS B 2 42 ? 26.63502 -25.00180 28.46444 1.000 35.27685 42 LYS L N 1
ATOM 2020 C CA . LYS B 2 42 ? 25.70173 -26.02979 28.03540 1.000 24.67812 42 LYS L CA 1
ATOM 2021 C C . LYS B 2 42 ? 24.28680 -25.47076 27.98829 1.000 25.36553 42 LYS L C 1
ATOM 2022 O O . LYS B 2 42 ? 23.99261 -24.40718 28.54160 1.000 21.67711 42 LYS L O 1
ATOM 2028 N N . ALA B 2 43 ? 23.41197 -26.20852 27.31504 1.000 18.92420 43 ALA L N 1
ATOM 2029 C CA . ALA B 2 43 ? 21.99796 -25.88395 27.30664 1.000 22.40106 43 ALA L CA 1
ATOM 2030 C C . ALA B 2 43 ? 21.34527 -26.36378 28.60171 1.000 18.06477 43 ALA L C 1
ATOM 2031 O O . ALA B 2 43 ? 21.81197 -27.32577 29.21840 1.000 16.17619 43 ALA L O 1
ATOM 2033 N N . PRO B 2 44 ? 20.27820 -25.69861 29.04482 1.000 16.43664 44 PRO L N 1
ATOM 2034 C CA . PRO B 2 44 ? 19.58373 -26.15339 30.25527 1.000 20.94571 44 PRO L CA 1
ATOM 2035 C C . PRO B 2 44 ? 19.06210 -27.57403 30.09634 1.000 16.08773 44 PRO L C 1
ATOM 2036 O O . PRO B 2 44 ? 18.53932 -27.95329 29.04625 1.000 18.23344 44 PRO L O 1
ATOM 2040 N N . LYS B 2 45 ? 19.22399 -28.36312 31.15320 1.000 18.61415 45 LYS L N 1
ATOM 2041 C CA . LYS B 2 45 ? 18.75521 -29.74019 31.19681 1.000 21.28885 45 LYS L CA 1
ATOM 2042 C C . LYS B 2 45 ? 17.50423 -29.81315 32.06026 1.000 19.93028 45 LYS L C 1
ATOM 2043 O O . LYS B 2 45 ? 17.50619 -29.34496 33.20443 1.000 16.12149 45 LYS L O 1
ATOM 2049 N N . LEU B 2 46 ? 16.44311 -30.39805 31.50980 1.000 15.77038 46 LEU L N 1
ATOM 2050 C CA . LEU B 2 46 ? 15.17720 -30.48925 32.22386 1.000 13.91127 46 LEU L CA 1
ATOM 2051 C C . LEU B 2 46 ? 15.29086 -31.46268 33.38921 1.000 15.26236 46 LEU L C 1
ATOM 2052 O O . LEU B 2 46 ? 15.72148 -32.60696 33.21805 1.000 20.51289 46 LEU L O 1
ATOM 2057 N N . LEU B 2 47 ? 14.90627 -31.00123 34.57940 1.000 18.27375 47 LEU L N 1
ATOM 2058 C CA . LEU B 2 47 ? 14.90693 -31.82833 35.78175 1.000 20.00267 47 LEU L CA 1
ATOM 2059 C C . LEU B 2 47 ? 13.49862 -32.28043 36.15060 1.000 22.30957 47 LEU L C 1
ATOM 2060 O O . LEU B 2 47 ? 13.23134 -33.48007 36.26544 1.000 22.68375 47 LEU L O 1
ATOM 2065 N N . ILE B 2 48 ? 12.59311 -31.32720 36.34638 1.000 18.58188 48 ILE L N 1
ATOM 2066 C CA . ILE B 2 48 ? 11.22574 -31.58970 36.77159 1.000 15.49607 48 ILE L CA 1
ATOM 2067 C C . ILE B 2 48 ? 10.28229 -30.88617 35.80897 1.000 18.60525 48 ILE L C 1
ATOM 2068 O O . ILE B 2 48 ? 10.54876 -29.75748 35.38256 1.000 21.26140 48 ILE L O 1
ATOM 2073 N N . TYR B 2 49 ? 9.18059 -31.54876 35.46620 1.000 14.78645 49 TYR L N 1
ATOM 2074 C CA . TYR B 2 49 ? 8.11134 -30.92205 34.70476 1.000 25.00060 49 TYR L CA 1
ATOM 2075 C C . TYR B 2 49 ? 6.78275 -31.20023 35.39162 1.000 20.41289 49 TYR L C 1
ATOM 2076 O O . TYR B 2 49 ? 6.63999 -32.17248 36.13720 1.000 22.52686 49 TYR L O 1
ATOM 2085 N N . ARG B 2 50 ? 5.81145 -30.32427 35.13363 1.000 23.37406 50 ARG L N 1
ATOM 2086 C CA . ARG B 2 50 ? 4.49234 -30.39983 35.75960 1.000 20.11190 50 ARG L CA 1
ATOM 2087 C C . ARG B 2 50 ? 4.62245 -30.43482 37.28276 1.000 22.16931 50 ARG L C 1
ATOM 2088 O O . ARG B 2 50 ? 4.05848 -31.29422 37.96483 1.000 21.06239 50 ARG L O 1
ATOM 2096 N N . THR B 2 51 ? 5.41780 -29.49451 37.80309 1.000 19.05119 51 THR L N 1
ATOM 2097 C CA . THR B 2 51 ? 5.64415 -29.27069 39.22987 1.000 16.76971 51 THR L CA 1
ATOM 2098 C C . THR B 2 51 ? 6.45241 -30.37589 39.90465 1.000 16.75920 51 THR L C 1
ATOM 2099 O O . THR B 2 51 ? 7.40914 -30.08153 40.62951 1.000 20.67301 51 THR L O 1
ATOM 2103 N N . SER B 2 52 ? 6.09352 -31.64428 39.68471 1.000 19.97590 52 SER L N 1
ATOM 2104 C CA . SER B 2 52 ? 6.62729 -32.72303 40.50846 1.000 21.20301 52 SER L CA 1
ATOM 2105 C C . SER B 2 52 ? 7.12554 -33.94782 39.75157 1.000 23.01917 52 SER L C 1
ATOM 2106 O O . SER B 2 52 ? 7.68970 -34.84409 40.39027 1.000 19.19176 52 SER L O 1
ATOM 2109 N N . THR B 2 53 ? 6.94856 -34.02580 38.43517 1.000 16.36838 53 THR L N 1
ATOM 2110 C CA . THR B 2 53 ? 7.32076 -35.22000 37.68517 1.000 16.28201 53 THR L CA 1
ATOM 2111 C C . THR B 2 53 ? 8.78786 -35.14269 37.27918 1.000 19.63476 53 THR L C 1
ATOM 2112 O O . THR B 2 53 ? 9.19562 -34.21281 36.57382 1.000 17.43981 53 THR L O 1
ATOM 2116 N N . LEU B 2 54 ? 9.56996 -36.12777 37.71525 1.000 18.98053 54 LEU L N 1
ATOM 2117 C CA . LEU B 2 54 ? 10.97435 -36.20348 37.34006 1.000 14.54885 54 LEU L CA 1
ATOM 2118 C C . LEU B 2 54 ? 11.12509 -36.63305 35.88796 1.000 21.78947 54 LEU L C 1
ATOM 2119 O O . LEU B 2 54 ? 10.38994 -37.49364 35.39594 1.000 27.04046 54 LEU L O 1
ATOM 2124 N N . GLN B 2 55 ? 12.09610 -36.03467 35.20579 1.000 27.45354 55 GLN L N 1
ATOM 2125 C CA . GLN B 2 55 ? 12.43459 -36.46031 33.85923 1.000 28.53344 55 GLN L CA 1
ATOM 2126 C C . GLN B 2 55 ? 13.19670 -37.78208 33.90135 1.000 26.05886 55 GLN L C 1
ATOM 2127 O O . GLN B 2 55 ? 13.78773 -38.15789 34.91770 1.000 33.12827 55 GLN L O 1
ATOM 2133 N N . ARG B 2 56 ? 13.16836 -38.49665 32.77857 1.000 35.28320 56 ARG L N 1
ATOM 2134 C CA . ARG B 2 56 ? 13.88707 -39.76053 32.68475 1.000 35.83348 56 ARG L CA 1
ATOM 2135 C C . ARG B 2 56 ? 15.38091 -39.53767 32.88364 1.000 31.44316 56 ARG L C 1
ATOM 2136 O O . ARG B 2 56 ? 15.98359 -38.67068 32.24423 1.000 34.47658 56 ARG L O 1
ATOM 2144 N N . GLY B 2 57 ? 15.97579 -40.32031 33.78113 1.000 29.71601 57 GLY L N 1
ATOM 2145 C CA . GLY B 2 57 ? 17.39316 -40.23036 34.05593 1.000 30.38899 57 GLY L CA 1
ATOM 2146 C C . GLY B 2 57 ? 17.78641 -39.22952 35.11973 1.000 34.14399 57 GLY L C 1
ATOM 2147 O O . GLY B 2 57 ? 18.98358 -39.09141 35.40252 1.000 36.40945 57 GLY L O 1
ATOM 2148 N N . VAL B 2 58 ? 16.82846 -38.52744 35.71567 1.000 34.04246 58 VAL L N 1
ATOM 2149 C CA . VAL B 2 58 ? 17.12201 -37.55094 36.76078 1.000 23.78666 58 VAL L CA 1
ATOM 2150 C C . VAL B 2 58 ? 17.14892 -38.27565 38.10135 1.000 25.04123 58 VAL L C 1
ATOM 2151 O O . VAL B 2 58 ? 16.20041 -39.00435 38.42794 1.000 29.30222 58 VAL L O 1
ATOM 2155 N N . PRO B 2 59 ? 18.20864 -38.12176 38.89618 1.000 28.26763 59 PRO L N 1
ATOM 2156 C CA . PRO B 2 59 ? 18.27481 -38.82782 40.18174 1.000 24.66570 59 PRO L CA 1
ATOM 2157 C C . PRO B 2 59 ? 17.14392 -38.41813 41.11364 1.000 27.52856 59 PRO L C 1
ATOM 2158 O O . PRO B 2 59 ? 16.63128 -37.29781 41.05677 1.000 21.98004 59 PRO L O 1
ATOM 2162 N N . SER B 2 60 ? 16.76471 -39.35204 41.98894 1.000 33.10842 60 SER L N 1
ATOM 2163 C CA . SER B 2 60 ? 15.59220 -39.18546 42.83883 1.000 24.11500 60 SER L CA 1
ATOM 2164 C C . SER B 2 60 ? 15.77921 -38.14305 43.93362 1.000 23.74338 60 SER L C 1
ATOM 2165 O O . SER B 2 60 ? 14.78675 -37.74152 44.55141 1.000 19.24393 60 SER L O 1
ATOM 2168 N N . ARG B 2 61 ? 17.00892 -37.69754 44.19751 1.000 16.94112 61 ARG L N 1
ATOM 2169 C CA . ARG B 2 61 ? 17.20230 -36.67318 45.21635 1.000 19.84432 61 ARG L CA 1
ATOM 2170 C C . ARG B 2 61 ? 16.61294 -35.32802 44.81246 1.000 20.57017 61 ARG L C 1
ATOM 2171 O O . ARG B 2 61 ? 16.47982 -34.44859 45.67055 1.000 18.44777 61 ARG L O 1
ATOM 2179 N N . PHE B 2 62 ? 16.25664 -35.14935 43.54188 1.000 16.50707 62 PHE L N 1
ATOM 2180 C CA . PHE B 2 62 ? 15.54238 -33.96238 43.09378 1.000 14.88936 62 PHE L CA 1
ATOM 2181 C C . PHE B 2 62 ? 14.04251 -34.19763 43.21528 1.000 18.38217 62 PHE L C 1
ATOM 2182 O O . PHE B 2 62 ? 13.52534 -35.21247 42.73761 1.000 20.69469 62 PHE L O 1
ATOM 2190 N N . SER B 2 63 ? 13.34906 -33.25917 43.85276 1.000 17.38809 63 SER L N 1
ATOM 2191 C CA . SER B 2 63 ? 11.90282 -33.32448 43.98645 1.000 17.88769 63 SER L CA 1
ATOM 2192 C C . SER B 2 63 ? 11.32861 -31.92393 43.84514 1.000 14.22462 63 SER L C 1
ATOM 2193 O O . SER B 2 63 ? 11.99556 -30.93015 44.14400 1.000 17.55022 63 SER L O 1
ATOM 2196 N N . GLY B 2 64 ? 10.09158 -31.85618 43.38665 1.000 17.02355 64 GLY L N 1
ATOM 2197 C CA . GLY B 2 64 ? 9.41377 -30.58251 43.20520 1.000 18.08134 64 GLY L CA 1
ATOM 2198 C C . GLY B 2 64 ? 8.02462 -30.61434 43.79614 1.000 17.14671 64 GLY L C 1
ATOM 2199 O O . GLY B 2 64 ? 7.30844 -31.60749 43.67849 1.000 24.51784 64 GLY L O 1
ATOM 2200 N N . THR B 2 65 ? 7.65418 -29.51634 44.45068 1.000 12.83572 65 THR L N 1
ATOM 2201 C CA . THR B 2 65 ? 6.34284 -29.37509 45.06279 1.000 18.55361 65 THR L CA 1
ATOM 2202 C C . THR B 2 65 ? 5.81572 -27.97776 44.77949 1.000 19.46700 65 THR L C 1
ATOM 2203 O O . THR B 2 65 ? 6.50445 -27.13364 44.20105 1.000 20.09254 65 THR L O 1
ATOM 2207 N N . GLY B 2 66 ? 4.58425 -27.73631 45.20252 1.000 19.80227 66 GLY L N 1
ATOM 2208 C CA . GLY B 2 66 ? 3.98330 -26.42217 45.13232 1.000 14.70685 66 GLY L CA 1
ATOM 2209 C C . GLY B 2 66 ? 2.69063 -26.41892 44.33870 1.000 16.40798 66 GLY L C 1
ATOM 2210 O O . GLY B 2 66 ? 2.28075 -27.41599 43.74836 1.000 17.78413 66 GLY L O 1
ATOM 2211 N N . SER B 2 67 ? 2.04813 -25.25536 44.34680 1.000 13.60744 67 SER L N 1
ATOM 2212 C CA . SER B 2 67 ? 0.80147 -25.02263 43.62794 1.000 20.33502 67 SER L CA 1
ATOM 2213 C C . SER B 2 67 ? 0.54621 -23.52218 43.62253 1.000 20.85759 67 SER L C 1
ATOM 2214 O O . SER B 2 67 ? 1.17525 -22.76505 44.36629 1.000 19.63511 67 SER L O 1
ATOM 2217 N N . GLY B 2 68 ? -0.38764 -23.10155 42.77303 1.000 18.76188 68 GLY L N 1
ATOM 2218 C CA . GLY B 2 68 ? -0.74023 -21.69896 42.67795 1.000 20.05279 68 GLY L CA 1
ATOM 2219 C C . GLY B 2 68 ? 0.40364 -20.80769 42.23848 1.000 26.03602 68 GLY L C 1
ATOM 2220 O O . GLY B 2 68 ? 0.80596 -20.82493 41.07081 1.000 26.86904 68 GLY L O 1
ATOM 2221 N N . THR B 2 69 ? 0.93823 -20.02244 43.17379 1.000 25.28197 69 THR L N 1
ATOM 2222 C CA . THR B 2 69 ? 2.03067 -19.09967 42.89212 1.000 21.78713 69 THR L CA 1
ATOM 2223 C C . THR B 2 69 ? 3.29944 -19.44443 43.66164 1.000 21.04601 69 THR L C 1
ATOM 2224 O O . THR B 2 69 ? 4.25552 -18.66103 43.64065 1.000 20.84217 69 THR L O 1
ATOM 2228 N N . ASP B 2 70 ? 3.33828 -20.59422 44.33200 1.000 22.81101 70 ASP L N 1
ATOM 2229 C CA . ASP B 2 70 ? 4.44517 -20.96507 45.20650 1.000 21.75756 70 ASP L CA 1
ATOM 2230 C C . ASP B 2 70 ? 4.91572 -22.36189 44.83116 1.000 18.85125 70 ASP L C 1
ATOM 2231 O O . ASP B 2 70 ? 4.15360 -23.32661 44.95100 1.000 14.42015 70 ASP L O 1
ATOM 2236 N N . TYR B 2 71 ? 6.16577 -22.47039 44.38159 1.000 16.81523 71 TYR L N 1
ATOM 2237 C CA . TYR B 2 71 ? 6.73463 -23.73939 43.95232 1.000 19.54376 71 TYR L CA 1
ATOM 2238 C C . TYR B 2 71 ? 8.13725 -23.89129 44.52173 1.000 16.74335 71 TYR L C 1
ATOM 2239 O O . TYR B 2 71 ? 8.83063 -22.90489 44.78432 1.000 15.96423 71 TYR L O 1
ATOM 2248 N N . THR B 2 72 ? 8.55028 -25.14192 44.71031 1.000 19.53531 72 THR L N 1
ATOM 2249 C CA . THR B 2 72 ? 9.79548 -25.44200 45.40256 1.000 16.89019 72 THR L CA 1
ATOM 2250 C C . THR B 2 72 ? 10.52622 -26.56826 44.68892 1.000 15.74347 72 THR L C 1
ATOM 2251 O O . THR B 2 72 ? 9.91373 -27.57600 44.32314 1.000 15.53278 72 THR L O 1
ATOM 2255 N N . LEU B 2 73 ? 11.82771 -26.38422 44.48220 1.000 16.57309 73 LEU L N 1
ATOM 2256 C CA . LEU B 2 73 ? 12.72822 -27.44551 44.05362 1.000 15.46620 73 LEU L CA 1
ATOM 2257 C C . LEU B 2 73 ? 13.58719 -27.84695 45.24423 1.000 17.82896 73 LEU L C 1
ATOM 2258 O O . LEU B 2 73 ? 14.15971 -26.98315 45.91741 1.000 17.86365 73 LEU L O 1
ATOM 2263 N N . THR B 2 74 ? 13.67026 -29.14844 45.51002 1.000 19.40402 74 THR L N 1
ATOM 2264 C CA . THR B 2 74 ? 14.35352 -29.65153 46.69460 1.000 16.25717 74 THR L CA 1
ATOM 2265 C C . THR B 2 74 ? 15.40793 -30.67134 46.29483 1.000 19.41810 74 THR L C 1
ATOM 2266 O O . THR B 2 74 ? 15.11811 -31.60799 45.54395 1.000 22.43637 74 THR L O 1
ATOM 2270 N N . ILE B 2 75 ? 16.62434 -30.48634 46.79929 1.000 17.87617 75 ILE L N 1
ATOM 2271 C CA . ILE B 2 75 ? 17.70110 -31.46164 46.67448 1.000 17.59979 75 ILE L CA 1
ATOM 2272 C C . ILE B 2 75 ? 17.94425 -32.03127 48.06581 1.000 19.58816 75 ILE L C 1
ATOM 2273 O O . ILE B 2 75 ? 18.47828 -31.34138 48.94335 1.000 24.26880 75 ILE L O 1
ATOM 2278 N N . SER B 2 76 ? 17.55333 -33.29222 48.27039 1.000 20.05735 76 SER L N 1
ATOM 2279 C CA . SER B 2 76 ? 17.58959 -33.87527 49.60926 1.000 20.02596 76 SER L CA 1
ATOM 2280 C C . SER B 2 76 ? 19.01824 -34.03257 50.11678 1.000 23.11963 76 SER L C 1
ATOM 2281 O O . SER B 2 76 ? 19.28345 -33.83773 51.30880 1.000 29.63193 76 SER L O 1
ATOM 2284 N N . SER B 2 77 ? 19.94955 -34.38622 49.23275 1.000 26.08621 77 SER L N 1
ATOM 2285 C CA . SER B 2 77 ? 21.35733 -34.55179 49.59781 1.000 22.92489 77 SER L CA 1
ATOM 2286 C C . SER B 2 77 ? 22.19684 -33.98456 48.45658 1.000 21.61718 77 SER L C 1
ATOM 2287 O O . SER B 2 77 ? 22.32979 -34.61714 47.40477 1.000 24.78828 77 SER L O 1
ATOM 2290 N N . LEU B 2 78 ? 22.75871 -32.79567 48.66892 1.000 21.13265 78 LEU L N 1
ATOM 2291 C CA . LEU B 2 78 ? 23.50558 -32.11463 47.61897 1.000 21.95750 78 LEU L CA 1
ATOM 2292 C C . LEU B 2 78 ? 24.77769 -32.88362 47.28163 1.000 19.75394 78 LEU L C 1
ATOM 2293 O O . LEU B 2 78 ? 25.51380 -33.31161 48.17548 1.000 23.58044 78 LEU L O 1
ATOM 2298 N N . GLN B 2 79 ? 25.03216 -33.05998 45.98944 1.000 20.55650 79 GLN L N 1
ATOM 2299 C CA . GLN B 2 79 ? 26.20691 -33.76225 45.49517 1.000 21.77105 79 GLN L CA 1
ATO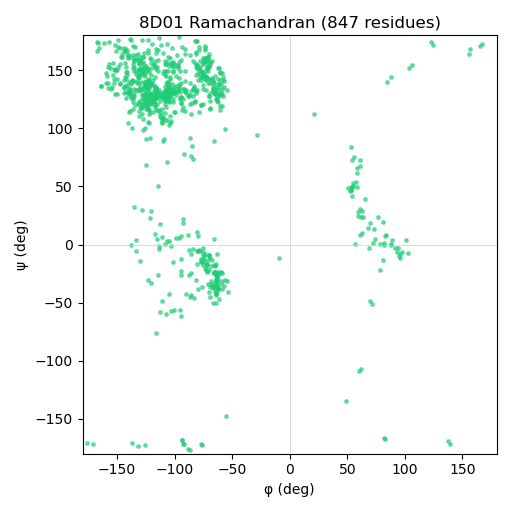M 2300 C C . GLN B 2 79 ? 27.11766 -32.79920 44.74252 1.000 17.32490 79 GLN L C 1
ATOM 2301 O O . GLN B 2 79 ? 26.73760 -31.67371 44.41046 1.000 16.17322 79 GLN L O 1
ATOM 2307 N N . SER B 2 80 ? 28.34110 -33.26311 44.47417 1.000 15.28130 80 SER L N 1
ATOM 2308 C CA . SER B 2 80 ? 29.33214 -32.40949 43.82495 1.000 19.23647 80 SER L CA 1
ATOM 2309 C C . SER B 2 80 ? 28.87813 -31.98263 42.43482 1.000 20.71114 80 SER L C 1
ATOM 2310 O O . SER B 2 80 ? 29.08718 -30.83292 42.03082 1.000 14.23103 80 SER L O 1
ATOM 2313 N N . GLU B 2 81 ? 28.24899 -32.88787 41.69252 1.000 16.81640 81 GLU L N 1
ATOM 2314 C CA . GLU B 2 81 ? 27.85150 -32.61423 40.31826 1.000 19.68229 81 GLU L CA 1
ATOM 2315 C C . GLU B 2 81 ? 26.55690 -31.81373 40.21317 1.000 19.41368 81 GLU L C 1
ATOM 2316 O O . GLU B 2 81 ? 26.01591 -31.69012 39.10911 1.000 24.32750 81 GLU L O 1
ATOM 2322 N N . ASP B 2 82 ? 26.05555 -31.26185 41.31632 1.000 16.85276 82 ASP L N 1
ATOM 2323 C CA . ASP B 2 82 ? 24.81958 -30.49099 41.30756 1.000 14.93478 82 ASP L CA 1
ATOM 2324 C C . ASP B 2 82 ? 25.05220 -28.99250 41.15466 1.000 17.95496 82 ASP L C 1
ATOM 2325 O O . ASP B 2 82 ? 24.09910 -28.21581 41.27428 1.000 16.46490 82 ASP L O 1
ATOM 2330 N N . PHE B 2 83 ? 26.28602 -28.56913 40.89657 1.000 15.71425 83 PHE L N 1
ATOM 2331 C CA . PHE B 2 83 ? 26.55533 -27.15403 40.70457 1.000 14.69241 83 PHE L CA 1
ATOM 2332 C C . PHE B 2 83 ? 25.97421 -26.67594 39.37586 1.000 16.72878 83 PHE L C 1
ATOM 2333 O O . PHE B 2 83 ? 25.77608 -27.45130 38.43609 1.000 14.21384 83 PHE L O 1
ATOM 2341 N N . GLY B 2 84 ? 25.70698 -25.37867 39.30536 1.000 19.66257 84 GLY L N 1
ATOM 2342 C CA . GLY B 2 84 ? 25.15873 -24.75720 38.12303 1.000 14.61161 84 GLY L CA 1
ATOM 2343 C C . GLY B 2 84 ? 24.07393 -23.77466 38.49875 1.000 12.23610 84 GLY L C 1
ATOM 2344 O O . GLY B 2 84 ? 23.89477 -23.42844 39.66555 1.000 10.98568 84 GLY L O 1
ATOM 2345 N N . THR B 2 85 ? 23.34207 -23.32018 37.48646 1.000 10.74286 85 THR L N 1
ATOM 2346 C CA . THR B 2 85 ? 22.25126 -22.37160 37.65859 1.000 12.26911 85 THR L CA 1
ATOM 2347 C C . THR B 2 85 ? 20.92678 -23.08633 37.42828 1.000 13.32708 85 THR L C 1
ATOM 2348 O O . THR B 2 85 ? 20.74432 -23.74879 36.40110 1.000 16.12822 85 THR L O 1
ATOM 2352 N N . TYR B 2 86 ? 20.01029 -22.95317 38.38239 1.000 10.96208 86 TYR L N 1
ATOM 2353 C CA . TYR B 2 86 ? 18.70772 -23.60106 38.31561 1.000 9.44344 86 TYR L CA 1
ATOM 2354 C C . TYR B 2 86 ? 17.64257 -22.58024 37.93713 1.000 13.71568 86 TYR L C 1
ATOM 2355 O O . TYR B 2 86 ? 17.57674 -21.49665 38.52758 1.000 11.14452 86 TYR L O 1
ATOM 2364 N N . TYR B 2 87 ? 16.81550 -22.92983 36.95213 1.000 9.52481 87 TYR L N 1
ATOM 2365 C CA . TYR B 2 87 ? 15.75575 -22.06399 36.45427 1.000 12.87194 87 TYR L CA 1
ATOM 2366 C C . TYR B 2 87 ? 14.40380 -22.74128 36.61823 1.000 12.25623 87 TYR L C 1
ATOM 2367 O O . TYR B 2 87 ? 14.26796 -23.94437 36.37487 1.000 16.36734 87 TYR L O 1
ATOM 2376 N N . CYS B 2 88 ? 13.40573 -21.96620 37.02428 1.000 14.56406 88 CYS L N 1
ATOM 2377 C CA . CYS B 2 88 ? 12.01943 -22.38387 36.89597 1.000 14.71983 88 CYS L CA 1
ATOM 2378 C C . CYS B 2 88 ? 11.41179 -21.73880 35.65705 1.000 17.70773 88 CYS L C 1
ATOM 2379 O O . CYS B 2 88 ? 11.85898 -20.68805 35.19026 1.000 12.94961 88 CYS L O 1
ATOM 2382 N N . GLN B 2 89 ? 10.38817 -22.39377 35.11704 1.000 17.48824 89 GLN L N 1
ATOM 2383 C CA . GLN B 2 89 ? 9.76687 -21.94203 33.88056 1.000 14.37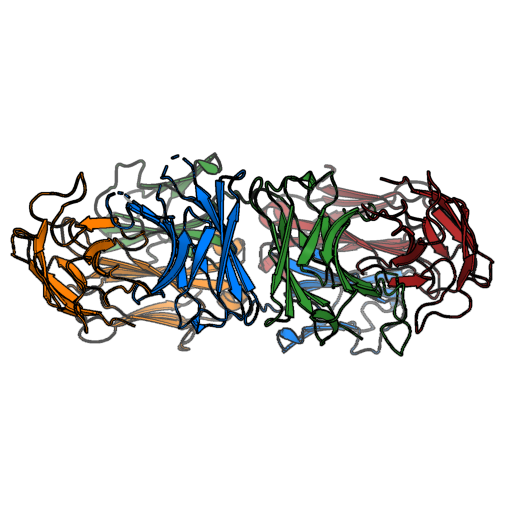987 89 GLN L CA 1
ATOM 2384 C C . GLN B 2 89 ? 8.31027 -22.37374 33.87156 1.000 11.73397 89 GLN L C 1
ATOM 2385 O O . GLN B 2 89 ? 8.00792 -23.54276 34.12751 1.000 13.31581 89 GLN L O 1
ATOM 2391 N N . HIS B 2 90 ? 7.41859 -21.42895 33.58937 1.000 13.23497 90 HIS L N 1
ATOM 2392 C CA . HIS B 2 90 ? 5.99373 -21.70227 33.49655 1.000 17.31387 90 HIS L CA 1
ATOM 2393 C C . HIS B 2 90 ? 5.57116 -21.79868 32.03578 1.000 21.65060 90 HIS L C 1
ATOM 2394 O O . HIS B 2 90 ? 6.14307 -21.14523 31.15904 1.000 17.22230 90 HIS L O 1
ATOM 2401 N N . TYR B 2 91 ? 4.56240 -22.63358 31.77988 1.000 24.21625 91 TYR L N 1
ATOM 2402 C CA . TYR B 2 91 ? 3.96854 -22.74351 30.45288 1.000 21.02702 91 TYR L CA 1
ATOM 2403 C C . TYR B 2 91 ? 2.45400 -22.58417 30.51910 1.000 20.44576 91 TYR L C 1
ATOM 2404 O O . TYR B 2 91 ? 1.72562 -23.15115 29.70060 1.000 26.48903 91 TYR L O 1
ATOM 2413 N N . TYR B 2 92 ? 1.96646 -21.80962 31.48825 1.000 17.94055 92 TYR L N 1
ATOM 2414 C CA . TYR B 2 92 ? 0.54116 -21.50161 31.60230 1.000 27.62951 92 TYR L CA 1
ATOM 2415 C C . TYR B 2 92 ? 0.25893 -20.29056 30.72297 1.000 18.10463 92 TYR L C 1
ATOM 2416 O O . TYR B 2 92 ? 0.37412 -19.14031 31.14896 1.000 20.02106 92 TYR L O 1
ATOM 2425 N N . GLY B 2 93 ? -0.11577 -20.55493 29.47756 1.000 18.36100 93 GLY L N 1
ATOM 2426 C CA . GLY B 2 93 ? -0.28990 -19.49748 28.50959 1.000 18.66747 93 GLY L CA 1
ATOM 2427 C C . GLY B 2 93 ? 1.02950 -19.07759 27.88865 1.000 22.06471 93 GLY L C 1
ATOM 2428 O O . GLY B 2 93 ? 2.06098 -19.74547 28.00684 1.000 28.20164 93 GLY L O 1
ATOM 2429 N N . THR B 2 94 ? 0.98153 -17.93867 27.20796 1.000 26.66310 94 THR L N 1
ATOM 2430 C CA . THR B 2 94 ? 2.14094 -17.35346 26.55731 1.000 25.59856 94 THR L CA 1
ATOM 2431 C C . THR B 2 94 ? 2.24321 -15.88256 26.92891 1.000 28.50781 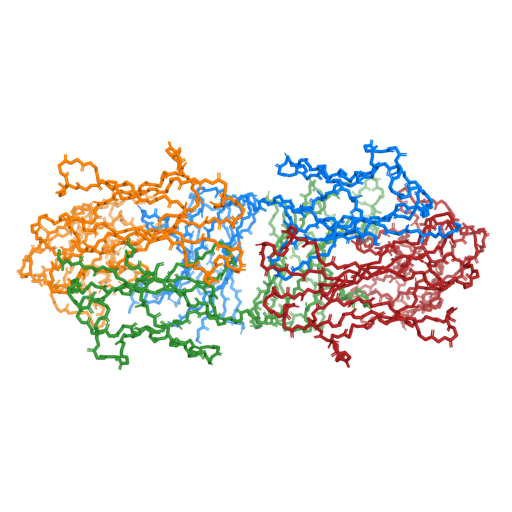94 THR L C 1
ATOM 2432 O O . THR B 2 94 ? 1.22352 -15.23240 27.18168 1.000 31.72844 94 THR L O 1
ATOM 2436 N N . PRO B 2 95 ? 3.46455 -15.32237 26.96342 1.000 30.11682 95 PRO L N 1
ATOM 2437 C CA . PRO B 2 95 ? 4.75065 -15.94573 26.62144 1.000 26.68202 95 PRO L CA 1
ATOM 2438 C C . PRO B 2 95 ? 5.28927 -16.89568 27.68736 1.000 26.22346 95 PRO L C 1
ATOM 2439 O O . PRO B 2 95 ? 5.03768 -16.67925 28.87271 1.000 26.74056 95 PRO L O 1
ATOM 2443 N N . LEU B 2 96 ? 6.00967 -17.93758 27.27125 1.000 22.78806 96 LEU L N 1
ATOM 2444 C CA . LEU B 2 96 ? 6.75017 -18.74229 28.23284 1.000 16.60511 96 LEU L CA 1
ATOM 2445 C C . LEU B 2 96 ? 7.79795 -17.87304 28.91258 1.000 19.13029 96 LEU L C 1
ATOM 2446 O O . LEU B 2 96 ? 8.46560 -17.05771 28.26964 1.000 23.84559 96 LEU L O 1
ATOM 2451 N N . THR B 2 97 ? 7.93872 -18.04665 30.22084 1.000 20.65082 97 THR L N 1
ATOM 2452 C CA . THR B 2 97 ? 8.79833 -17.19633 31.02830 1.000 20.69067 97 THR L CA 1
ATOM 2453 C C . THR B 2 97 ? 9.67031 -18.05713 31.92889 1.000 21.04877 97 THR L C 1
ATOM 2454 O O . THR B 2 97 ? 9.21799 -19.07726 32.45715 1.000 18.86115 97 THR L O 1
ATOM 2458 N N . PHE B 2 98 ? 10.92397 -17.64603 32.08696 1.000 19.94481 98 PHE L N 1
ATOM 2459 C CA . PHE B 2 98 ? 11.86936 -18.29298 32.98086 1.000 21.03967 98 PHE L CA 1
ATOM 2460 C C . PHE B 2 98 ? 12.10502 -17.41751 34.20362 1.000 16.65332 98 PHE L C 1
ATOM 2461 O O . PHE B 2 98 ? 11.92902 -16.19692 34.15623 1.000 26.81453 98 PHE L O 1
ATOM 2469 N N . GLY B 2 99 ? 12.50396 -18.05034 35.30093 1.000 19.00213 99 GLY L N 1
ATOM 2470 C CA . GLY B 2 99 ? 12.96572 -17.30707 36.45254 1.000 20.55529 99 GLY L CA 1
ATOM 2471 C C . GLY B 2 99 ? 14.34910 -16.72760 36.22152 1.000 16.66024 99 GLY L C 1
ATOM 2472 O O . GLY B 2 99 ? 15.04732 -17.04995 35.25895 1.000 15.09093 99 GLY L O 1
ATOM 2473 N N . GLY B 2 100 ? 14.75193 -15.84101 37.13363 1.000 16.00880 100 GLY L N 1
ATOM 2474 C CA . GLY B 2 100 ? 16.05967 -15.21758 37.02432 1.000 17.70099 100 GLY L CA 1
ATOM 2475 C C . GLY B 2 100 ? 17.21920 -16.17687 37.19258 1.000 18.53042 100 GLY L C 1
ATOM 2476 O O . GLY B 2 100 ? 18.31898 -15.89482 36.70515 1.000 21.59985 100 GLY L O 1
ATOM 2477 N N . GLY B 2 101 ? 17.00219 -17.29238 37.86480 1.000 15.38852 101 GLY L N 1
ATOM 2478 C CA . GLY B 2 101 ? 18.04171 -18.27969 38.05475 1.000 16.55844 101 GLY L CA 1
ATOM 2479 C C . GLY B 2 101 ? 18.57272 -18.27560 39.47814 1.000 19.38191 101 GLY L C 1
ATOM 2480 O O . GLY B 2 101 ? 18.50107 -17.27187 40.20042 1.000 20.32499 101 GLY L O 1
ATOM 2481 N N . THR B 2 102 ? 19.11066 -19.42076 39.88987 1.000 14.25464 102 THR L N 1
ATOM 2482 C CA . THR B 2 102 ? 19.72821 -19.57180 41.20180 1.000 13.43886 102 THR L CA 1
ATOM 2483 C C . THR B 2 102 ? 21.02806 -20.33813 41.02668 1.000 14.37286 102 THR L C 1
ATOM 2484 O O . THR B 2 102 ? 21.01317 -21.49816 40.60407 1.000 16.97738 102 THR L O 1
ATOM 2488 N N . MET B 2 103 ? 22.14598 -19.69032 41.34031 1.000 17.12399 103 MET L N 1
ATOM 2489 C CA . MET B 2 103 ? 23.44931 -20.32510 41.20989 1.000 16.29564 103 MET L CA 1
ATOM 2490 C C . MET B 2 103 ? 23.75267 -21.15913 42.44768 1.000 17.34791 103 MET L C 1
ATOM 2491 O O . MET B 2 103 ? 23.56198 -20.70393 43.58014 1.000 16.81781 103 MET L O 1
ATOM 2496 N N . VAL B 2 104 ? 24.22124 -22.38420 42.22683 1.000 18.58260 104 VAL L N 1
ATOM 2497 C CA . VAL B 2 104 ? 24.52343 -23.32550 43.29675 1.000 13.97006 104 VAL L CA 1
ATOM 2498 C C . VAL B 2 104 ? 25.92533 -23.87294 43.07189 1.000 13.20279 104 VAL L C 1
ATOM 2499 O O . VAL B 2 104 ? 26.28977 -24.20953 41.94011 1.000 16.94583 104 VAL L O 1
ATOM 2503 N N . ASP B 2 105 ? 26.71380 -23.94564 44.14156 1.000 11.24623 105 ASP L N 1
ATOM 2504 C CA . ASP B 2 105 ? 28.00070 -24.62310 44.09448 1.000 15.12301 105 ASP L CA 1
ATOM 2505 C C . ASP B 2 105 ? 28.31845 -25.15594 45.48541 1.000 14.92257 105 ASP L C 1
ATOM 2506 O O . ASP B 2 105 ? 27.61822 -24.86683 46.45889 1.000 14.31935 105 ASP L O 1
ATOM 2511 N N . ILE B 2 106 ? 29.38286 -25.94776 45.56855 1.000 19.03377 106 ILE L N 1
ATOM 2512 C CA . ILE B 2 106 ? 29.76955 -26.57302 46.82821 1.000 11.66333 106 ILE L CA 1
ATOM 2513 C C . ILE B 2 106 ? 30.54272 -25.56939 47.67202 1.000 14.11224 106 ILE L C 1
ATOM 2514 O O . ILE B 2 106 ? 31.47470 -24.91556 47.18841 1.000 11.78205 106 ILE L O 1
ATOM 2519 N N . LYS B 2 107 ? 30.15916 -25.45235 48.93983 1.000 14.35291 107 LYS L N 1
ATOM 2520 C CA . LYS B 2 107 ? 30.77954 -24.49829 49.84609 1.000 13.74975 107 LYS L CA 1
ATOM 2521 C C . LYS B 2 107 ? 32.10540 -25.03280 50.37299 1.000 15.26977 107 LYS L C 1
ATOM 2522 O O . LYS B 2 107 ? 32.24644 -26.22678 50.65335 1.000 16.33979 107 LYS L O 1
ATOM 2528 N N . ARG B 2 108 ? 33.07980 -24.13706 50.50288 1.000 11.17693 108 ARG L N 1
ATOM 2529 C CA . ARG B 2 108 ? 34.35972 -24.46858 51.11291 1.000 8.59126 108 ARG L CA 1
ATOM 2530 C C . ARG B 2 108 ? 34.99561 -23.18083 51.61490 1.000 10.73503 108 ARG L C 1
ATOM 2531 O O . ARG B 2 108 ? 34.48578 -22.08227 51.38314 1.000 14.16247 108 ARG L O 1
ATOM 2539 N N . THR B 2 109 ? 36.11860 -23.33024 52.31186 1.000 11.11432 109 THR L N 1
ATOM 2540 C CA . THR B 2 109 ? 36.83505 -22.16915 52.81353 1.000 9.42128 109 THR L CA 1
ATOM 2541 C C . THR B 2 109 ? 37.46746 -21.39446 51.66035 1.000 12.00559 109 THR L C 1
ATOM 2542 O O . THR B 2 109 ? 37.72158 -21.92965 50.57688 1.000 8.52539 109 THR L O 1
ATOM 2546 N N . VAL B 2 110 ? 37.72153 -20.11073 51.90998 1.000 10.53286 110 VAL L N 1
ATOM 2547 C CA . VAL B 2 110 ? 38.27917 -19.24073 50.88316 1.000 9.38181 110 VAL L CA 1
ATOM 2548 C C . VAL B 2 110 ? 39.69338 -19.68967 50.54406 1.000 13.87583 110 VAL L C 1
ATOM 2549 O O . VAL B 2 110 ? 40.51748 -19.93733 51.43441 1.000 18.83236 110 VAL L O 1
ATOM 2553 N N . ALA B 2 111 ? 39.97519 -19.80784 49.24924 1.000 12.35322 111 ALA L N 1
ATOM 2554 C CA . ALA B 2 111 ? 41.30094 -20.14092 48.74597 1.000 7.64307 111 ALA L CA 1
ATOM 2555 C C . ALA B 2 111 ? 41.72614 -19.05277 47.77278 1.000 11.41916 111 ALA L C 1
ATOM 2556 O O . ALA B 2 111 ? 41.03279 -18.79663 46.78276 1.000 9.30349 111 ALA L O 1
ATOM 2558 N N . ALA B 2 112 ? 42.85155 -18.40779 48.06018 1.000 13.62003 112 ALA L N 1
ATOM 2559 C CA . ALA B 2 112 ? 43.34227 -17.35645 47.18827 1.000 12.27900 112 ALA L CA 1
ATOM 2560 C C . ALA B 2 112 ? 43.93705 -17.96083 45.91660 1.000 13.54157 112 ALA L C 1
ATOM 2561 O O . ALA B 2 112 ? 44.50125 -19.05757 45.94581 1.000 14.45839 112 ALA L O 1
ATOM 2563 N N . PRO B 2 113 ? 43.81727 -17.27043 44.78408 1.000 10.98998 113 PRO L N 1
ATOM 2564 C CA . PRO B 2 113 ? 44.37062 -17.81288 43.53903 1.000 14.61396 113 PRO L CA 1
ATOM 2565 C C . PRO B 2 113 ? 45.88892 -17.74549 43.52074 1.000 13.08896 113 PRO L C 1
ATOM 2566 O O . PRO B 2 113 ? 46.49981 -16.80902 44.04244 1.000 19.87025 113 PRO L O 1
ATOM 2570 N N . SER B 2 114 ? 46.49426 -18.76246 42.91849 1.000 17.03837 114 SER L N 1
ATOM 2571 C CA . SER B 2 114 ? 47.91810 -18.75162 42.62094 1.000 13.04946 114 SER L CA 1
ATOM 2572 C C . SER B 2 114 ? 48.08750 -18.25471 41.19205 1.000 10.48773 114 SER L C 1
ATOM 2573 O O . SER B 2 114 ? 47.52276 -18.83468 40.25848 1.000 12.17768 114 SER L O 1
ATOM 2576 N N . VAL B 2 115 ? 48.83762 -17.17228 41.02296 1.000 8.86244 115 VAL L N 1
ATOM 2577 C CA . VAL B 2 115 ? 48.88915 -16.45664 39.75519 1.000 10.86660 115 VAL L CA 1
ATOM 2578 C C . VAL B 2 115 ? 50.18608 -16.79645 39.03702 1.000 11.79497 115 VAL L C 1
ATOM 2579 O O . VAL B 2 115 ? 51.26328 -16.80383 39.64641 1.000 10.99216 115 VAL L O 1
ATOM 2583 N N . PHE B 2 116 ? 50.07578 -17.09198 37.74286 1.000 5.69609 116 PHE L N 1
ATOM 2584 C CA . PHE B 2 116 ? 51.21514 -17.32291 36.86923 1.000 6.97167 116 PHE L CA 1
ATOM 2585 C C . PHE B 2 116 ? 51.00519 -16.54997 35.57534 1.000 8.35576 116 PHE L C 1
ATOM 2586 O O . PHE B 2 116 ? 49.87426 -16.39409 35.10569 1.000 9.42078 116 PHE L O 1
ATOM 2594 N N . ILE B 2 117 ? 52.10355 -16.06755 34.99913 1.000 5.64855 117 ILE L N 1
ATOM 2595 C CA . ILE B 2 117 ? 52.07376 -15.33692 33.73835 1.000 9.81844 117 ILE L CA 1
ATOM 2596 C C . ILE B 2 117 ? 52.99124 -16.04102 32.74754 1.000 9.79830 117 ILE L C 1
ATOM 2597 O O . ILE B 2 117 ? 54.06216 -16.53527 33.11730 1.000 9.05091 117 ILE L O 1
ATOM 2602 N N . PHE B 2 118 ? 52.55779 -16.10590 31.49033 1.000 10.81650 118 PHE L N 1
ATOM 2603 C CA . PHE B 2 118 ? 53.29135 -16.81723 30.44740 1.000 12.18492 118 PHE L CA 1
ATOM 2604 C C . PHE B 2 118 ? 53.54355 -15.86691 29.28586 1.000 10.76772 118 PHE L C 1
ATOM 2605 O O . PHE B 2 118 ? 52.57756 -15.31924 28.71697 1.000 11.87977 118 PHE L O 1
ATOM 2613 N N . PRO B 2 119 ? 54.79451 -15.62756 28.90556 1.000 10.83180 119 PRO L N 1
ATOM 2614 C CA . PRO B 2 119 ? 55.06568 -14.81468 27.71832 1.000 12.86496 119 PRO L CA 1
ATOM 2615 C C . PRO B 2 119 ? 54.70945 -15.57893 26.45760 1.000 11.60327 119 PRO L C 1
ATOM 2616 O O . PRO B 2 119 ? 54.61304 -16.81510 26.47940 1.000 15.20395 119 PRO L O 1
ATOM 2620 N N . PRO B 2 120 ? 54.49405 -14.88647 25.34132 1.000 17.18068 120 PRO L N 1
ATOM 2621 C CA . PRO B 2 120 ? 54.28590 -15.59862 24.07672 1.000 19.20872 120 PRO L CA 1
ATOM 2622 C C . PRO B 2 120 ? 55.55498 -16.31737 23.64927 1.000 17.35569 120 PRO L C 1
ATOM 2623 O O . PRO B 2 120 ? 56.66660 -15.81298 23.82397 1.000 16.53979 120 PRO L O 1
ATOM 2627 N N . SER B 2 121 ? 55.37706 -17.51396 23.09870 1.000 16.47342 121 SER L N 1
ATOM 2628 C CA . SER B 2 121 ? 56.50478 -18.31912 22.66102 1.000 20.81509 121 SER L CA 1
ATOM 2629 C C . SER B 2 121 ? 57.11746 -17.74515 21.38612 1.000 21.43150 121 SER L C 1
ATOM 2630 O O . SER B 2 121 ? 56.48999 -16.97748 20.65098 1.000 19.82783 121 SER L O 1
ATOM 2633 N N . ASP B 2 122 ? 58.36901 -18.13603 21.12793 1.000 23.68035 122 ASP L N 1
ATOM 2634 C CA . ASP B 2 122 ? 59.03288 -17.72169 19.89636 1.000 29.09530 122 ASP L CA 1
ATOM 2635 C C . ASP B 2 122 ? 58.33165 -18.28791 18.67031 1.000 16.12697 122 ASP L C 1
ATOM 2636 O O . ASP B 2 122 ? 58.32241 -17.65151 17.61029 1.000 26.36879 122 ASP L O 1
ATOM 2641 N N . GLU B 2 123 ? 57.74032 -19.47867 18.79498 1.000 21.64063 123 GLU L N 1
ATOM 2642 C CA . GLU B 2 123 ? 57.03295 -20.07574 17.66759 1.000 21.30508 123 GLU L CA 1
ATOM 2643 C C . GLU B 2 123 ? 55.83176 -19.23217 17.25955 1.000 21.65718 123 GLU L C 1
ATOM 2644 O O . GLU B 2 123 ? 55.58124 -19.03414 16.06507 1.000 26.91853 123 GLU L O 1
ATOM 2650 N N . GLN B 2 124 ? 55.07439 -18.72622 18.23684 1.000 20.98524 124 GLN L N 1
ATOM 2651 C CA . GLN B 2 124 ? 53.92338 -17.89124 17.90987 1.000 18.53199 124 GLN L CA 1
ATOM 2652 C C . GLN B 2 124 ? 54.35288 -16.53021 17.38057 1.000 19.43686 124 GLN L C 1
ATOM 2653 O O . GLN B 2 124 ? 53.67012 -15.95452 16.52569 1.000 17.10267 124 GLN L O 1
ATOM 2659 N N . LEU B 2 125 ? 55.47237 -15.99880 17.87728 1.000 20.63653 125 LEU L N 1
ATOM 2660 C CA . LEU B 2 125 ? 55.94349 -14.70289 17.40292 1.000 21.87457 125 LEU L CA 1
ATOM 2661 C C . LEU B 2 125 ? 56.31122 -14.74975 15.92786 1.000 24.77332 125 LEU L C 1
ATOM 2662 O O . LEU B 2 125 ? 56.18113 -13.74173 15.22622 1.000 29.51602 125 LEU L O 1
ATOM 2667 N N . LYS B 2 126 ? 56.76334 -15.90654 15.43649 1.000 32.51763 126 LYS L N 1
ATOM 2668 C CA . LYS B 2 126 ? 56.98615 -16.05482 14.00194 1.000 35.17037 126 LYS L CA 1
ATOM 2669 C C . LYS B 2 126 ? 55.68910 -15.90555 13.21670 1.000 33.22138 126 LYS L C 1
ATOM 2670 O O . LYS B 2 126 ? 55.71155 -15.46543 12.06242 1.000 40.64888 126 LYS L O 1
ATOM 2676 N N . SER B 2 127 ? 54.55332 -16.25702 13.82539 1.000 37.98631 127 SER L N 1
ATOM 2677 C CA . SER B 2 127 ? 53.25443 -16.21673 13.16244 1.000 30.76961 127 SER L CA 1
ATOM 2678 C C . SER B 2 127 ? 52.65725 -14.81700 13.08044 1.000 31.27023 127 SER L C 1
ATOM 2679 O O . SER B 2 127 ? 51.59693 -14.65285 12.46711 1.000 38.53214 127 SER L O 1
ATOM 2682 N N . GLY B 2 128 ? 53.29040 -13.81470 13.68641 1.000 25.88252 128 GLY L N 1
ATOM 2683 C CA . GLY B 2 128 ? 52.81150 -12.45102 13.60572 1.000 25.82572 128 GLY L CA 1
ATOM 2684 C C . GLY B 2 128 ? 51.80967 -12.04106 14.66384 1.000 39.57672 128 GLY L C 1
ATOM 2685 O O . GLY B 2 128 ? 51.30241 -10.91297 14.60584 1.000 36.27136 128 GLY L O 1
ATOM 2686 N N . THR B 2 129 ? 51.50217 -12.91179 15.62169 1.000 33.61880 129 THR L N 1
ATOM 2687 C CA . THR B 2 129 ? 50.60483 -12.58324 16.71828 1.000 31.26635 129 THR L CA 1
ATOM 2688 C C . THR B 2 129 ? 51.26166 -12.98017 18.03387 1.000 25.26618 129 THR L C 1
ATOM 2689 O O . THR B 2 129 ? 52.15947 -13.82549 18.07305 1.000 21.97091 129 THR L O 1
ATOM 2693 N N . ALA B 2 130 ? 50.81193 -12.34958 19.11762 1.000 19.76052 130 ALA L N 1
ATOM 2694 C CA . ALA B 2 130 ? 51.38739 -12.57600 20.43935 1.000 19.80904 130 ALA L CA 1
ATOM 2695 C C . ALA B 2 130 ? 50.26512 -12.71349 21.45436 1.000 14.64371 130 ALA L C 1
ATOM 2696 O O . ALA B 2 130 ? 49.41052 -11.82902 21.55978 1.000 20.15910 130 ALA L O 1
ATOM 2698 N N . SER B 2 131 ? 50.27108 -13.81522 22.20002 1.000 13.90644 131 SER L N 1
ATOM 2699 C CA . SER B 2 131 ? 49.28290 -14.07295 23.23948 1.000 11.11146 131 SER L CA 1
ATOM 2700 C C . SER B 2 131 ? 49.99687 -14.16677 24.57880 1.000 13.36342 131 SER L C 1
ATOM 2701 O O . SER B 2 131 ? 50.90417 -14.98902 24.74596 1.000 14.08373 131 SER L O 1
ATOM 2704 N N . VAL B 2 132 ? 49.59505 -13.32388 25.52418 1.000 11.02398 132 VAL L N 1
ATOM 2705 C CA . VAL B 2 132 ? 50.10001 -13.37495 26.88986 1.000 10.47143 132 VAL L CA 1
ATOM 2706 C C . VAL B 2 132 ? 49.02038 -13.99569 27.76197 1.000 11.43828 132 VAL L C 1
ATOM 2707 O O . VAL B 2 132 ? 47.86654 -13.54903 27.74519 1.000 12.60776 132 VAL L O 1
ATOM 2711 N N . VAL B 2 133 ? 49.38605 -15.03277 28.51091 1.000 9.27664 133 VAL L N 1
ATOM 2712 C CA . VAL B 2 133 ? 48.43654 -15.84068 29.26732 1.000 12.33412 133 VAL L CA 1
ATOM 2713 C C . VAL B 2 133 ? 48.69451 -15.64067 30.75252 1.000 10.20915 133 VAL L C 1
ATOM 2714 O O . VAL B 2 133 ? 49.84343 -15.70236 31.20831 1.000 13.08516 133 VAL L O 1
ATOM 2718 N N . CYS B 2 134 ? 47.62416 -15.40763 31.50321 1.000 8.59648 134 CYS L N 1
ATOM 2719 C CA . CYS B 2 134 ? 47.68044 -15.26423 32.94927 1.000 8.72366 134 CYS L CA 1
ATOM 2720 C C . CYS B 2 134 ? 46.78516 -16.32218 33.57535 1.000 11.81834 134 CYS L C 1
ATOM 2721 O O . CYS B 2 134 ? 45.60831 -16.43310 33.21648 1.000 10.72308 134 CYS L O 1
ATOM 2724 N N . LEU B 2 135 ? 47.33829 -17.09430 34.50589 1.000 11.71011 135 LEU L N 1
ATOM 2725 C CA . LEU B 2 135 ? 46.63646 -18.21718 35.11269 1.000 7.39293 135 LEU L CA 1
ATOM 2726 C C . LEU B 2 135 ? 46.31521 -17.91823 36.57109 1.000 6.98302 135 LEU L C 1
ATOM 2727 O O . LEU B 2 135 ? 47.20664 -17.56016 37.34708 1.000 9.80980 135 LEU L O 1
ATOM 2732 N N . LEU B 2 136 ? 45.04165 -18.07133 36.93533 1.000 8.50397 136 LEU L N 1
ATOM 2733 C CA . LEU B 2 136 ? 44.57836 -18.01817 38.32007 1.000 5.33825 136 LEU L CA 1
ATOM 2734 C C . LEU B 2 136 ? 44.15656 -19.42980 38.69871 1.000 6.99145 136 LEU L C 1
ATOM 2735 O O . LEU B 2 136 ? 43.13420 -19.92590 38.21340 1.000 9.13960 136 LEU L O 1
ATOM 2740 N N . ASN B 2 137 ? 44.93238 -20.07358 39.56247 1.000 8.56673 137 ASN L N 1
ATOM 2741 C CA . ASN B 2 137 ? 44.79885 -21.50241 39.80207 1.000 8.78279 137 ASN L CA 1
ATOM 2742 C C . ASN B 2 137 ? 44.20560 -21.77257 41.17795 1.000 11.86216 137 ASN L C 1
ATOM 2743 O O . ASN B 2 137 ? 44.68154 -21.23228 42.18242 1.000 11.06861 137 ASN L O 1
ATOM 2748 N N . ASN B 2 138 ? 43.16891 -22.61014 41.20787 1.000 11.68884 138 ASN L N 1
ATOM 2749 C CA . ASN B 2 138 ? 42.61671 -23.20685 42.42531 1.000 8.97353 138 ASN L CA 1
ATOM 2750 C C . ASN B 2 138 ? 42.26265 -22.14135 43.46619 1.000 9.61291 138 ASN L C 1
ATOM 2751 O O . ASN B 2 138 ? 42.91647 -21.98837 44.49807 1.000 13.74219 138 ASN L O 1
ATOM 2756 N N . PHE B 2 139 ? 41.18468 -21.41855 43.17136 1.000 7.76301 139 PHE L N 1
ATOM 2757 C CA . PHE B 2 139 ? 40.68457 -20.38442 44.06254 1.000 7.25639 139 PHE L CA 1
ATOM 2758 C C . PHE B 2 139 ? 39.20388 -20.60537 44.33870 1.000 8.21523 139 PHE L C 1
ATOM 2759 O O . PHE B 2 139 ? 38.50910 -21.31474 43.60664 1.000 6.50563 139 PHE L O 1
ATOM 2767 N N . TYR B 2 140 ? 38.73102 -19.98295 45.42307 1.000 10.12380 140 TYR L N 1
ATOM 2768 C CA . TYR B 2 140 ? 37.32647 -20.00348 45.80573 1.000 7.41217 140 TYR L CA 1
ATOM 2769 C C . TYR B 2 140 ? 37.07481 -18.80460 46.70278 1.000 9.68800 140 TYR L C 1
ATOM 2770 O O . TYR B 2 140 ? 37.92189 -18.50695 47.55614 1.000 11.27395 140 TYR L O 1
ATOM 2779 N N . PRO B 2 141 ? 35.93965 -18.09815 46.55683 1.000 9.41145 141 PRO L N 1
ATOM 2780 C CA . PRO B 2 141 ? 34.85683 -18.36751 45.60169 1.000 8.92702 141 PRO L CA 1
ATOM 2781 C C . PRO B 2 141 ? 35.15238 -17.92839 44.16746 1.000 11.56712 141 PRO L C 1
ATOM 2782 O O . PRO B 2 141 ? 36.27022 -17.52007 43.85213 1.000 10.25693 141 PRO L O 1
ATOM 2786 N N . ARG B 2 142 ? 34.12487 -18.00973 43.31724 1.000 10.56412 142 ARG L N 1
ATOM 2787 C CA . ARG B 2 142 ? 34.30371 -17.82648 41.87984 1.000 12.33668 142 ARG L CA 1
ATOM 2788 C C . ARG B 2 142 ? 34.67610 -16.39220 41.51991 1.000 11.59005 142 ARG L C 1
ATOM 2789 O O . ARG B 2 142 ? 35.44936 -16.17541 40.57941 1.000 16.96132 142 ARG L O 1
ATOM 2797 N N . GLU B 2 143 ? 34.15422 -15.40984 42.25246 1.000 15.40320 143 GLU L N 1
ATOM 2798 C CA . GLU B 2 143 ? 34.35951 -14.00864 41.89944 1.000 18.11752 143 GLU L CA 1
ATOM 2799 C C . GLU B 2 143 ? 35.84117 -13.64960 41.91503 1.000 16.43178 143 GLU L C 1
ATOM 2800 O O . GLU B 2 143 ? 36.50604 -13.75028 42.95072 1.000 14.73912 143 GLU L O 1
ATOM 2806 N N . ALA B 2 144 ? 36.35142 -13.22563 40.76056 1.000 17.42872 144 ALA L N 1
ATOM 2807 C CA . ALA B 2 144 ? 37.74021 -12.81735 40.62041 1.000 16.46488 144 ALA L CA 1
ATOM 2808 C C . ALA B 2 144 ? 37.83587 -11.79381 39.50081 1.000 19.64804 144 ALA L C 1
ATOM 2809 O O . ALA B 2 144 ? 37.04562 -11.81466 38.55345 1.000 20.54306 144 ALA L O 1
ATOM 2811 N N . LYS B 2 145 ? 38.81175 -10.89707 39.61824 1.000 20.87291 145 LYS L N 1
ATOM 2812 C CA . LYS B 2 145 ? 39.02640 -9.84527 38.63466 1.000 22.22198 145 LYS L CA 1
ATOM 2813 C C . LYS B 2 145 ? 40.47544 -9.87317 38.17553 1.000 19.49110 145 LYS L C 1
ATOM 2814 O O . LYS B 2 145 ? 41.39039 -9.98868 38.99740 1.000 17.21121 145 LYS L O 1
ATOM 2820 N N . VAL B 2 146 ? 40.67663 -9.77262 36.86443 1.000 17.46216 146 VAL L N 1
ATOM 2821 C CA . VAL B 2 146 ? 41.99908 -9.77924 36.25425 1.000 18.35283 146 VAL L CA 1
ATOM 2822 C C . VAL B 2 146 ? 42.13991 -8.52040 35.41164 1.000 18.89978 146 VAL L C 1
ATOM 2823 O O . VAL B 2 146 ? 41.25707 -8.20424 34.60503 1.000 22.38836 146 VAL L O 1
ATOM 2827 N N . GLN B 2 147 ? 43.24135 -7.80225 35.60477 1.000 13.13431 147 GLN L N 1
ATOM 2828 C CA . GLN B 2 147 ? 43.54336 -6.60557 34.83565 1.000 20.13813 147 GLN L CA 1
ATOM 2829 C C . GLN B 2 147 ? 44.91607 -6.74081 34.19675 1.000 16.68894 147 GLN L C 1
ATOM 2830 O O . GLN B 2 147 ? 45.86321 -7.22037 34.82773 1.000 14.10699 147 GLN L O 1
ATOM 2836 N N . TRP B 2 148 ? 45.01448 -6.31601 32.94372 1.000 12.88953 148 TRP L N 1
ATOM 2837 C CA . TRP B 2 148 ? 46.26594 -6.33852 32.20518 1.000 16.17184 148 TRP L CA 1
ATOM 2838 C C . TRP B 2 148 ? 46.86800 -4.94311 32.15740 1.000 16.55722 148 TRP L C 1
ATOM 2839 O O . TRP B 2 148 ? 46.15630 -3.95405 31.95984 1.000 14.32418 148 TRP L O 1
ATOM 2850 N N . LYS B 2 149 ? 48.18416 -4.87194 32.33913 1.000 15.09428 149 LYS L N 1
ATOM 2851 C CA . LYS B 2 149 ? 48.92018 -3.61605 32.27676 1.000 18.13633 149 LYS L CA 1
ATOM 2852 C C . LYS B 2 149 ? 50.12312 -3.80276 31.36628 1.000 16.80393 149 LYS L C 1
ATOM 2853 O O . LYS B 2 149 ? 50.95321 -4.68641 31.60329 1.000 16.68586 149 LYS L O 1
ATOM 2859 N N . VAL B 2 150 ? 50.20806 -2.98301 30.32463 1.000 12.38373 150 VAL L N 1
ATOM 2860 C CA . VAL B 2 150 ? 51.32433 -2.99521 29.38790 1.000 16.30194 150 VAL L CA 1
ATOM 2861 C C . VAL B 2 150 ? 52.06601 -1.67824 29.56574 1.000 18.38597 150 VAL L C 1
ATOM 2862 O O . VAL B 2 150 ? 51.54150 -0.61037 29.22392 1.000 19.68444 150 VAL L O 1
ATOM 2866 N N . ASP B 2 151 ? 53.28436 -1.75263 30.10219 1.000 19.61094 151 ASP L N 1
ATOM 2867 C CA . ASP B 2 151 ? 54.04311 -0.56969 30.50992 1.000 23.58195 151 ASP L CA 1
ATOM 2868 C C . ASP B 2 151 ? 53.21400 0.30094 31.45598 1.000 18.15468 151 ASP L C 1
ATOM 2869 O O . ASP B 2 151 ? 53.11950 1.51989 31.30199 1.000 19.46903 151 ASP L O 1
ATOM 2874 N N . ASN B 2 152 ? 52.60049 -0.35527 32.44488 1.000 19.06148 152 ASN L N 1
ATOM 2875 C CA . ASN B 2 152 ? 51.78627 0.27178 33.48887 1.000 20.30858 152 ASN L CA 1
ATOM 2876 C C . ASN B 2 152 ? 50.56330 0.99548 32.93808 1.000 20.12945 152 ASN L C 1
ATOM 2877 O O . ASN B 2 152 ? 50.02307 1.89033 33.59522 1.000 26.07544 152 ASN L O 1
ATOM 2882 N N . ALA B 2 153 ? 50.10020 0.61493 31.75301 1.000 17.46179 153 ALA L N 1
ATOM 2883 C CA . ALA B 2 153 ? 48.89861 1.17838 31.15562 1.000 15.93495 153 ALA L CA 1
ATOM 2884 C C . ALA B 2 153 ? 47.79088 0.13533 31.18498 1.000 15.04586 153 ALA L C 1
ATOM 2885 O O . ALA B 2 153 ? 47.97365 -0.98240 30.69187 1.000 16.14615 153 ALA L O 1
ATOM 2887 N N . LEU B 2 154 ? 46.64936 0.49905 31.76348 1.000 18.83227 154 LEU L N 1
ATOM 2888 C CA . LEU B 2 154 ? 45.53131 -0.43056 31.84776 1.000 17.56105 154 LEU L CA 1
ATOM 2889 C C . LEU B 2 154 ? 45.00725 -0.75993 30.45633 1.000 19.03600 154 LEU L C 1
ATOM 2890 O O . LEU B 2 154 ? 44.73407 0.13645 29.65286 1.000 21.93432 154 LEU L O 1
ATOM 2895 N N . GLN B 2 155 ? 44.87393 -2.05054 30.17296 1.000 17.47634 155 GLN L N 1
ATOM 2896 C CA . GLN B 2 155 ? 44.37945 -2.50980 28.88566 1.000 15.38085 155 GLN L CA 1
ATOM 2897 C C . GLN B 2 155 ? 42.87515 -2.74880 28.94457 1.000 16.45472 155 GLN L C 1
ATOM 2898 O O . GLN B 2 155 ? 42.29235 -2.94664 30.01269 1.000 28.34618 155 GLN L O 1
ATOM 2904 N N . SER B 2 156 ? 42.24763 -2.73208 27.77062 1.000 20.17672 156 SER L N 1
ATOM 2905 C CA . SER B 2 156 ? 40.80390 -2.90799 27.69081 1.000 22.96475 156 SER L CA 1
ATOM 2906 C C . SER B 2 156 ? 40.43040 -3.38702 26.29681 1.000 28.88680 156 SER L C 1
ATOM 2907 O O . SER B 2 156 ? 40.93406 -2.85777 25.30079 1.000 18.67154 156 SER L O 1
ATOM 2910 N N . GLY B 2 157 ? 39.55574 -4.39012 26.23437 1.000 27.66878 157 GLY L N 1
ATOM 2911 C CA . GLY B 2 157 ? 38.99171 -4.85277 24.98500 1.000 18.75377 157 GLY L CA 1
ATOM 2912 C C . GLY B 2 157 ? 39.85148 -5.80242 24.18104 1.000 19.88051 157 GLY L C 1
ATOM 2913 O O . GLY B 2 157 ? 39.42879 -6.21721 23.09437 1.000 26.26019 157 GLY L O 1
ATOM 2914 N N . ASN B 2 158 ? 41.03813 -6.16759 24.66982 1.000 21.86377 158 ASN L N 1
ATOM 2915 C CA . ASN B 2 158 ? 41.94061 -7.04628 23.93333 1.000 23.47647 158 ASN L CA 1
ATOM 2916 C C . ASN B 2 158 ? 42.27500 -8.31725 24.70795 1.000 15.26834 158 ASN L C 1
ATOM 2917 O O . ASN B 2 158 ? 43.30782 -8.94271 24.44748 1.000 18.45269 158 ASN L O 1
ATOM 2922 N N . SER B 2 159 ? 41.42316 -8.71865 25.64952 1.000 12.84423 159 SER L N 1
ATOM 2923 C CA . SER B 2 159 ? 41.66203 -9.91851 26.43662 1.000 20.64849 159 SER L CA 1
ATOM 2924 C C . SER B 2 159 ? 40.37758 -10.72647 26.54676 1.000 19.04968 159 SER L C 1
ATOM 2925 O O . SER B 2 159 ? 39.27372 -10.17824 26.49731 1.000 20.35932 159 SER L O 1
ATOM 2928 N N . GLN B 2 160 ? 40.53585 -12.04118 26.69544 1.000 20.18446 160 GLN L N 1
ATOM 2929 C CA . GLN B 2 160 ? 39.41991 -12.95144 26.90397 1.000 19.63772 160 GLN L CA 1
ATOM 2930 C C . GLN B 2 160 ? 39.72070 -13.86112 28.08605 1.000 23.61601 160 GLN L C 1
ATOM 2931 O O . GLN B 2 160 ? 40.88072 -14.15758 28.38604 1.000 14.89009 160 GLN L O 1
ATOM 2937 N N . GLU B 2 161 ? 38.66151 -14.30118 28.75661 1.000 23.90549 161 GLU L N 1
ATOM 2938 C CA . GLU B 2 161 ? 38.78318 -15.12813 29.94469 1.000 20.31792 161 GLU L CA 1
ATOM 2939 C C . GLU B 2 161 ? 38.02096 -16.43201 29.76640 1.000 21.79724 161 GLU L C 1
ATOM 2940 O O . GLU B 2 161 ? 37.01513 -16.49483 29.05322 1.000 22.08674 161 GLU L O 1
ATOM 2946 N N . SER B 2 162 ? 38.51939 -17.47351 30.42553 1.000 15.17179 162 SER L N 1
ATOM 2947 C CA . SER B 2 162 ? 37.88126 -18.77881 30.43925 1.000 15.54376 162 SER L CA 1
ATOM 2948 C C . SER B 2 162 ? 38.07566 -19.38968 31.81665 1.000 11.03611 162 SER L C 1
ATOM 2949 O O . SER B 2 162 ? 39.17265 -19.33183 32.37922 1.000 10.52094 162 SER L O 1
ATOM 2952 N N . VAL B 2 163 ? 37.00741 -19.96484 32.35871 1.000 11.14301 163 VAL L N 1
ATOM 2953 C CA . VAL B 2 163 ? 37.00801 -20.51318 33.70772 1.000 11.05650 163 VAL L CA 1
ATOM 2954 C C . VAL B 2 163 ? 36.61680 -21.98308 33.64143 1.000 10.81210 163 VAL L C 1
ATOM 2955 O O . VAL B 2 163 ? 35.74238 -22.36968 32.85797 1.000 11.18696 163 VAL L O 1
ATOM 2959 N N . THR B 2 164 ? 37.28523 -22.80402 34.44659 1.000 12.34132 164 THR L N 1
ATOM 2960 C CA . THR B 2 164 ? 36.90221 -24.19861 34.58348 1.000 10.43685 164 THR L CA 1
ATOM 2961 C C . THR B 2 164 ? 35.68927 -24.32378 35.49952 1.000 16.09823 164 THR L C 1
ATOM 2962 O O . THR B 2 164 ? 35.39715 -23.44358 36.31365 1.000 10.34836 164 THR L O 1
ATOM 2966 N N . GLU B 2 165 ? 34.97926 -25.43868 35.35777 1.000 13.64326 165 GLU L N 1
ATOM 2967 C CA . GLU B 2 165 ? 33.88878 -25.73751 36.26988 1.000 14.29142 165 GLU L CA 1
ATOM 2968 C C . GLU B 2 165 ? 34.44640 -26.08543 37.64803 1.000 17.37112 165 GLU L C 1
ATOM 2969 O O . GLU B 2 165 ? 35.63992 -26.35706 37.81240 1.000 12.87762 165 GLU L O 1
ATOM 2975 N N . GLN B 2 166 ? 33.56845 -26.06206 38.65040 1.000 13.14488 166 GLN L N 1
ATOM 2976 C CA . GLN B 2 166 ? 34.00473 -26.32234 40.01635 1.000 13.18210 166 GLN L CA 1
ATOM 2977 C C . GLN B 2 166 ? 34.55036 -27.73958 40.13589 1.000 11.23742 166 GLN L C 1
ATOM 2978 O O . GLN B 2 166 ? 33.87744 -28.71204 39.78121 1.000 11.53360 166 GLN L O 1
ATOM 2984 N N . ASP B 2 167 ? 35.77973 -27.84909 40.63289 1.000 11.93654 167 ASP L N 1
ATOM 2985 C CA . ASP B 2 167 ? 36.45028 -29.13965 40.69572 1.000 12.89056 167 ASP L CA 1
ATOM 2986 C C . ASP B 2 167 ? 35.72932 -30.07554 41.65869 1.000 14.17459 167 ASP L C 1
ATOM 2987 O O . ASP B 2 167 ? 35.27912 -29.66760 42.73277 1.000 16.63573 167 ASP L O 1
ATOM 2992 N N . SER B 2 168 ? 35.61877 -31.34466 41.26259 1.000 18.80658 168 SER L N 1
ATOM 2993 C CA . SER B 2 168 ? 34.90922 -32.32091 42.07978 1.000 20.86222 168 SER L CA 1
ATOM 2994 C C . SER B 2 168 ? 35.68339 -32.70452 43.33349 1.000 21.26624 168 SER L C 1
ATOM 2995 O O . SER B 2 168 ? 35.08720 -33.24159 44.27337 1.000 25.02950 168 SER L O 1
ATOM 2998 N N . LYS B 2 169 ? 36.98793 -32.43311 43.37481 1.000 30.23916 169 LYS L N 1
ATOM 2999 C CA . LYS B 2 169 ? 37.83025 -32.86774 44.48518 1.000 25.75501 169 LYS L CA 1
ATOM 3000 C C . LYS B 2 169 ? 37.99450 -31.77915 45.54457 1.000 20.71209 169 LYS L C 1
ATOM 3001 O O . LYS B 2 169 ? 37.69072 -32.00205 46.72034 1.000 19.96654 169 LYS L O 1
ATOM 3007 N N . ASP B 2 170 ? 38.47512 -30.60040 45.14769 1.000 21.09413 170 ASP L N 1
ATOM 3008 C CA . ASP B 2 170 ? 38.76054 -29.53199 46.09699 1.000 16.53022 170 ASP L CA 1
ATOM 3009 C C . ASP B 2 170 ? 37.77973 -28.36747 46.01996 1.000 11.41277 170 ASP L C 1
ATOM 3010 O O . ASP B 2 170 ? 37.94081 -27.39500 46.76502 1.000 13.66479 170 ASP L O 1
ATOM 3015 N N . SER B 2 171 ? 36.77974 -28.43477 45.13777 1.000 10.06777 171 SER L N 1
ATOM 3016 C CA . SER B 2 171 ? 35.71619 -27.42901 45.04682 1.000 13.83982 171 SER L CA 1
ATOM 3017 C C . SER B 2 171 ? 36.24922 -26.03818 44.70057 1.000 13.39434 171 SER L C 1
ATOM 3018 O O . SER B 2 171 ? 35.66613 -25.02674 45.09827 1.000 15.35536 171 SER L O 1
ATOM 3021 N N . THR B 2 172 ? 37.34298 -25.96194 43.94895 1.000 11.59799 172 THR L N 1
ATOM 3022 C CA . THR B 2 172 ? 37.92632 -24.68611 43.55701 1.000 9.44513 172 THR L CA 1
ATOM 3023 C C . THR B 2 172 ? 37.66822 -24.40871 42.07948 1.000 8.78158 172 THR L C 1
ATOM 3024 O O . THR B 2 172 ? 37.16180 -25.25184 41.33524 1.000 10.50748 172 THR L O 1
ATOM 3028 N N . TYR B 2 173 ? 38.02505 -23.19752 41.66324 1.000 7.00696 173 TYR L N 1
ATOM 3029 C CA . TYR B 2 173 ? 37.93040 -22.77140 40.27726 1.000 5.66330 173 TYR L CA 1
ATOM 3030 C C . TYR B 2 173 ? 39.31075 -22.38586 39.76628 1.000 7.44775 173 TYR L C 1
ATOM 3031 O O . TYR B 2 173 ? 40.20901 -22.04225 40.53920 1.000 8.17070 173 TYR L O 1
ATOM 3040 N N . SER B 2 174 ? 39.46781 -22.44689 38.44664 1.000 7.83052 174 SER L N 1
ATOM 3041 C CA . SER B 2 174 ? 40.66583 -21.97041 37.77426 1.000 8.19872 174 SER L CA 1
ATOM 3042 C C . SER B 2 174 ? 40.25816 -21.07703 36.61168 1.000 9.79718 174 SER L C 1
ATOM 3043 O O . SER B 2 174 ? 39.22325 -21.29366 35.97575 1.000 10.67563 174 SER L O 1
ATOM 3046 N N . LEU B 2 175 ? 41.07663 -20.06177 36.34489 1.000 7.08743 175 LEU L N 1
ATOM 3047 C CA . LEU B 2 175 ? 40.75389 -19.05658 35.34365 1.000 6.82851 175 LEU L CA 1
ATOM 3048 C C . LEU B 2 175 ? 42.00200 -18.70395 34.55010 1.000 8.39823 175 LEU L C 1
ATOM 3049 O O . LEU B 2 175 ? 43.09537 -18.58987 35.11223 1.000 5.72374 175 LEU L O 1
ATOM 3054 N N . SER B 2 176 ? 41.82895 -18.53221 33.24196 1.000 7.91793 176 SER L N 1
ATOM 3055 C CA . SER B 2 176 ? 42.89600 -18.10088 32.35239 1.000 7.15292 176 SER L CA 1
ATOM 3056 C C . SER B 2 176 ? 42.46532 -16.83420 31.62948 1.000 8.56689 176 SER L C 1
ATOM 3057 O O . SER B 2 176 ? 41.33586 -16.74203 31.13905 1.000 12.09261 176 SER L O 1
ATOM 3060 N N . SER B 2 177 ? 43.36639 -15.85803 31.57548 1.000 7.32378 177 SER L N 1
ATOM 3061 C CA . SER B 2 177 ? 43.14717 -14.61425 30.85108 1.000 10.37465 177 SER L CA 1
ATOM 3062 C C . SER B 2 177 ? 44.22679 -14.47858 29.78790 1.000 12.21995 177 SER L C 1
ATOM 3063 O O . SER B 2 177 ? 45.42025 -14.55995 30.09737 1.000 10.08889 177 SER L O 1
ATOM 3066 N N . THR B 2 178 ? 43.80838 -14.27999 28.53999 1.000 12.91496 178 THR L N 1
ATOM 3067 C CA . THR B 2 178 ? 44.71642 -14.22906 27.40064 1.000 11.42345 178 THR L CA 1
ATOM 3068 C C . THR B 2 178 ? 44.67091 -12.83910 26.78382 1.000 13.86089 178 THR L C 1
ATOM 3069 O O . THR B 2 178 ? 43.62758 -12.41853 26.27359 1.000 15.59164 178 THR L O 1
ATOM 3073 N N . LEU B 2 179 ? 45.79750 -12.13245 26.83309 1.000 10.83761 179 LEU L N 1
ATOM 3074 C CA . LEU B 2 179 ? 45.93889 -10.83487 26.18400 1.000 10.68565 179 LEU L CA 1
ATOM 3075 C C . LEU B 2 179 ? 46.51112 -11.04768 24.78771 1.000 11.92716 179 LEU L C 1
ATOM 3076 O O . LEU B 2 179 ? 47.62775 -11.55621 24.64428 1.000 14.31106 179 LEU L O 1
ATOM 3081 N N . THR B 2 180 ? 45.75218 -10.66486 23.76337 1.000 12.46687 180 THR L N 1
ATOM 3082 C CA . THR B 2 180 ? 46.13605 -10.89571 22.37483 1.000 19.49979 180 THR L CA 1
ATOM 3083 C C . THR B 2 180 ? 46.51886 -9.57501 21.72027 1.000 13.80284 180 THR L C 1
ATOM 3084 O O . THR B 2 180 ? 45.72076 -8.63141 21.69916 1.000 20.77448 180 THR L O 1
ATOM 3088 N N . LEU B 2 181 ? 47.73518 -9.51961 21.18264 1.000 15.12090 181 LEU L N 1
ATOM 3089 C CA . LEU B 2 181 ? 48.23732 -8.36646 20.45367 1.000 16.57100 181 LEU L CA 1
ATOM 3090 C C . LEU B 2 181 ? 48.86524 -8.83542 19.14891 1.000 22.83037 181 LEU L C 1
ATOM 3091 O O . LEU B 2 181 ? 49.16429 -10.01908 18.96941 1.000 23.40186 181 LEU L O 1
ATOM 3096 N N . SER B 2 182 ? 49.06221 -7.89296 18.23213 1.000 16.90279 182 SER L N 1
ATOM 3097 C CA . SER B 2 182 ? 49.90309 -8.17241 17.08083 1.000 30.07825 182 SER L CA 1
ATOM 3098 C C . SER B 2 182 ? 51.36687 -8.16630 17.51077 1.000 26.61719 182 SER L C 1
ATOM 3099 O O . SER B 2 182 ? 51.72949 -7.61244 18.55255 1.000 29.99457 182 SER L O 1
ATOM 3102 N N . LYS B 2 183 ? 52.21616 -8.80830 16.70498 1.000 18.92533 183 LYS L N 1
ATOM 3103 C CA . LYS B 2 183 ? 53.63790 -8.82708 17.03534 1.000 25.42170 183 LYS L CA 1
ATOM 3104 C C . LYS B 2 183 ? 54.21623 -7.41787 17.04502 1.000 24.97057 183 LYS L C 1
ATOM 3105 O O . LYS B 2 183 ? 55.06182 -7.09236 17.88649 1.000 28.47585 183 LYS L O 1
ATOM 3111 N N . ALA B 2 184 ? 53.75961 -6.56280 16.12682 1.000 21.53807 184 ALA L N 1
ATOM 3112 C CA . ALA B 2 184 ? 54.24637 -5.18741 16.08346 1.000 26.69353 184 ALA L CA 1
ATOM 3113 C C . ALA B 2 184 ? 53.92998 -4.45056 17.38038 1.000 19.64829 184 ALA L C 1
ATOM 3114 O O . ALA B 2 184 ? 54.79842 -3.78620 17.95726 1.000 22.19232 184 ALA L O 1
ATOM 3116 N N . ASP B 2 185 ? 52.68715 -4.56299 17.85920 1.000 27.13949 185 ASP L N 1
ATOM 3117 C CA . ASP B 2 185 ? 52.31999 -3.92651 19.12162 1.000 27.05007 185 ASP L CA 1
ATOM 3118 C C . ASP B 2 185 ? 53.04161 -4.56978 20.29977 1.000 25.22338 185 ASP L C 1
ATOM 3119 O O . ASP B 2 185 ? 53.41370 -3.88109 21.25714 1.000 30.22006 185 ASP L O 1
ATOM 3124 N N . TYR B 2 186 ? 53.23785 -5.89036 20.25557 1.000 18.79119 186 TYR L N 1
ATOM 3125 C CA . TYR B 2 186 ? 53.93636 -6.56554 21.34419 1.000 20.56865 186 TYR L CA 1
ATOM 3126 C C . TYR B 2 186 ? 55.40701 -6.17236 21.40064 1.000 26.19681 186 TYR L C 1
ATOM 3127 O O . TYR B 2 186 ? 55.99436 -6.12729 22.48843 1.000 21.49990 186 TYR L O 1
ATOM 3136 N N . GLU B 2 187 ? 56.01544 -5.87798 20.25028 1.000 26.72170 187 GLU L N 1
ATOM 3137 C CA . GLU B 2 187 ? 57.44107 -5.57808 20.21592 1.000 26.99418 187 GLU L CA 1
ATOM 3138 C C . GLU B 2 187 ? 57.76116 -4.14416 20.61599 1.000 28.15048 187 GLU L C 1
ATOM 3139 O O . GLU B 2 187 ? 58.91967 -3.85085 20.92974 1.000 32.99648 187 GLU L O 1
ATOM 3145 N N . LYS B 2 188 ? 56.77580 -3.24694 20.61412 1.000 26.06079 188 LYS L N 1
ATOM 3146 C CA . LYS B 2 188 ? 57.00306 -1.85422 20.97369 1.000 29.20979 188 LYS L CA 1
ATOM 3147 C C . LYS B 2 188 ? 56.74621 -1.57705 22.45139 1.000 28.01126 188 LYS L C 1
ATOM 3148 O O . LYS B 2 188 ? 56.56425 -0.41484 22.83220 1.000 33.74339 188 LYS L O 1
ATOM 3154 N N . HIS B 2 189 ? 56.72970 -2.61308 23.28764 1.000 26.68780 189 HIS L N 1
ATOM 3155 C CA . HIS B 2 189 ? 56.52507 -2.45317 24.71899 1.000 19.77133 189 HIS L CA 1
ATOM 3156 C C . HIS B 2 189 ? 57.44479 -3.40558 25.46825 1.000 21.87116 189 HIS L C 1
ATOM 3157 O O . HIS B 2 189 ? 57.93617 -4.39319 24.91713 1.000 27.49453 189 HIS L O 1
ATOM 3164 N N . LYS B 2 190 ? 57.66472 -3.09886 26.74549 1.000 15.84384 190 LYS L N 1
ATOM 3165 C CA . LYS B 2 190 ? 58.63385 -3.81169 27.56657 1.000 19.07086 190 LYS L CA 1
ATOM 3166 C C . LYS B 2 190 ? 57.97758 -4.61199 28.68536 1.000 20.18392 190 LYS L C 1
ATOM 3167 O O . LYS B 2 190 ? 58.16353 -5.82911 28.76447 1.000 19.22355 190 LYS L O 1
ATOM 3173 N N . VAL B 2 191 ? 57.21752 -3.96261 29.55920 1.000 21.73314 191 VAL L N 1
ATOM 3174 C CA . VAL B 2 191 ? 56.67184 -4.61803 30.74268 1.000 21.41636 191 VAL L CA 1
ATOM 3175 C C . VAL B 2 191 ? 55.26093 -5.10906 30.44851 1.000 15.34798 191 VAL L C 1
ATOM 3176 O O . VAL B 2 191 ? 54.42546 -4.36090 29.92724 1.000 18.52287 191 VAL L O 1
ATOM 3180 N N . TYR B 2 192 ? 54.99607 -6.36966 30.78366 1.000 12.92414 192 TYR L N 1
ATOM 3181 C CA . TYR B 2 192 ? 53.67259 -6.96672 30.65783 1.000 13.18556 192 TYR L CA 1
ATOM 3182 C C . TYR B 2 192 ? 53.28376 -7.54781 32.00765 1.000 14.90366 192 TYR L C 1
ATOM 3183 O O . TYR B 2 192 ? 53.97474 -8.42886 32.53162 1.000 12.05867 192 TYR L O 1
ATOM 3192 N N . ALA B 2 193 ? 52.18419 -7.05301 32.56842 1.000 10.82126 193 ALA L N 1
ATOM 3193 C CA . ALA B 2 193 ? 51.79934 -7.38389 33.92889 1.000 12.81844 193 ALA L CA 1
ATOM 3194 C C . ALA B 2 193 ? 50.35634 -7.85966 33.97350 1.000 14.65172 193 ALA L C 1
ATOM 3195 O O . ALA B 2 193 ? 49.51180 -7.42886 33.18286 1.000 16.68642 193 ALA L O 1
ATOM 3197 N N . CYS B 2 194 ? 50.08929 -8.74996 34.92392 1.000 13.19848 194 CYS L N 1
ATOM 3198 C CA . CYS B 2 194 ? 48.75573 -9.26283 35.20404 1.000 13.36059 194 CYS L CA 1
ATOM 3199 C C . CYS B 2 194 ? 48.45935 -9.02621 36.67853 1.000 14.39567 194 CYS L C 1
ATOM 3200 O O . CYS B 2 194 ? 49.14668 -9.57554 37.54556 1.000 15.26365 194 CYS L O 1
ATOM 3203 N N . GLU B 2 195 ? 47.45122 -8.20592 36.96344 1.000 13.54408 195 GLU L N 1
ATOM 3204 C CA . GLU B 2 195 ? 47.06131 -7.88990 38.33186 1.000 17.34646 195 GLU L CA 1
ATOM 3205 C C . GLU B 2 195 ? 45.76118 -8.60786 38.66321 1.000 16.64294 195 GLU L C 1
ATOM 3206 O O . GLU B 2 195 ? 44.80775 -8.57142 37.87778 1.000 14.45906 195 GLU L O 1
ATOM 3212 N N . VAL B 2 196 ? 45.72798 -9.25312 39.82633 1.000 15.99433 196 VAL L N 1
ATOM 3213 C CA . VAL B 2 196 ? 44.62638 -10.11735 40.23022 1.000 12.90969 196 VAL L CA 1
ATOM 3214 C C . VAL B 2 196 ? 44.09936 -9.64238 41.57397 1.000 17.27491 196 VAL L C 1
ATOM 3215 O O . VAL B 2 196 ? 44.87405 -9.46307 42.52110 1.000 13.38565 196 VAL L O 1
ATOM 3219 N N . THR B 2 197 ? 42.78507 -9.45303 41.65783 1.000 17.98429 197 THR L N 1
ATOM 3220 C CA . THR B 2 197 ? 42.11133 -9.14227 42.90956 1.000 16.46389 197 THR L CA 1
ATOM 3221 C C . THR B 2 197 ? 41.14645 -10.27103 43.24241 1.000 13.49960 197 THR L C 1
ATOM 3222 O O . THR B 2 197 ? 40.41529 -10.74654 42.36799 1.000 14.80399 197 THR L O 1
ATOM 3226 N N . HIS B 2 198 ? 41.15776 -10.70120 44.50086 1.000 13.28840 198 HIS L N 1
ATOM 3227 C CA . HIS B 2 198 ? 40.29899 -11.77692 44.97044 1.000 12.59898 198 HIS L CA 1
ATOM 3228 C C . HIS B 2 198 ? 40.17779 -11.64003 46.47913 1.000 12.01280 198 HIS L C 1
ATOM 3229 O O . HIS B 2 198 ? 41.13279 -11.23231 47.14449 1.000 13.28069 198 HIS L O 1
ATOM 3236 N N . GLN B 2 199 ? 39.00002 -11.96999 47.01121 1.000 12.31421 199 GLN L N 1
ATOM 3237 C CA . GLN B 2 199 ? 38.75149 -11.73945 48.42913 1.000 15.26629 199 GLN L CA 1
ATOM 3238 C C . GLN B 2 199 ? 39.65834 -12.57781 49.32094 1.000 15.17444 199 GLN L C 1
ATOM 3239 O O . GLN B 2 199 ? 39.79414 -12.26946 50.50939 1.000 20.40934 199 GLN L O 1
ATOM 3245 N N . GLY B 2 200 ? 40.28206 -13.62505 48.77963 1.000 17.68214 200 GLY L N 1
ATOM 3246 C CA . GLY B 2 200 ? 41.28815 -14.36617 49.51679 1.000 12.55519 200 GLY L CA 1
ATOM 3247 C C . GLY B 2 200 ? 42.64209 -13.69785 49.58764 1.000 21.46323 200 GLY L C 1
ATOM 3248 O O . GLY B 2 200 ? 43.53720 -14.20115 50.27355 1.000 15.99261 200 GLY L O 1
ATOM 3249 N N . LEU B 2 201 ? 42.81019 -12.57615 48.89477 1.000 20.72949 201 LEU L N 1
ATOM 3250 C CA . LEU B 2 201 ? 44.05468 -11.82113 48.89727 1.000 22.13716 201 LEU L CA 1
ATOM 3251 C C . LEU B 2 201 ? 43.89344 -10.57481 49.75714 1.000 23.83660 201 LEU L C 1
ATOM 3252 O O . LEU B 2 201 ? 42.89862 -9.85318 49.63195 1.000 24.34323 201 LEU L O 1
ATOM 3257 N N . SER B 2 202 ? 44.87198 -10.32458 50.62908 1.000 23.90223 202 SER L N 1
ATOM 3258 C CA . SER B 2 202 ? 44.86860 -9.08980 51.40355 1.000 29.72464 202 SER L CA 1
ATOM 3259 C C . SER B 2 202 ? 45.15112 -7.87118 50.53510 1.000 34.18429 202 SER L C 1
ATOM 3260 O O . SER B 2 202 ? 44.78786 -6.75249 50.91693 1.000 34.91351 202 SER L O 1
ATOM 3263 N N . SER B 2 203 ? 45.78590 -8.06670 49.38288 1.000 34.90472 203 SER L N 1
ATOM 3264 C CA . SER B 2 203 ? 46.09845 -6.99096 48.45372 1.000 32.35205 203 SER L CA 1
ATOM 3265 C C . SER B 2 203 ? 46.26857 -7.59615 47.06669 1.000 26.19172 203 SER L C 1
ATOM 3266 O O . SER B 2 203 ? 46.56089 -8.79173 46.94144 1.000 22.14718 203 SER L O 1
ATOM 3269 N N . PRO B 2 204 ? 46.07062 -6.80816 46.00953 1.000 25.01908 204 PRO L N 1
ATOM 3270 C CA . PRO B 2 204 ? 46.17760 -7.36100 44.65325 1.000 22.70228 204 PRO L CA 1
ATOM 3271 C C . PRO B 2 204 ? 47.54391 -7.98361 44.39275 1.000 25.01347 204 PRO L C 1
ATOM 3272 O O . PRO B 2 204 ? 48.57361 -7.50122 44.87010 1.000 33.52099 204 PRO L O 1
ATOM 3276 N N . VAL B 2 205 ? 47.53896 -9.07510 43.63035 1.000 19.67880 205 VAL L N 1
ATOM 3277 C CA . VAL B 2 205 ? 48.75180 -9.79707 43.26353 1.000 15.42279 205 VAL L CA 1
ATOM 3278 C C . VAL B 2 205 ? 49.08163 -9.47805 41.81448 1.000 18.67699 205 VAL L C 1
ATOM 3279 O O . VAL B 2 205 ? 48.21323 -9.56480 40.93747 1.000 18.01004 205 VAL L O 1
ATOM 3283 N N . THR B 2 206 ? 50.33165 -9.10534 41.56179 1.000 21.36365 206 THR L N 1
ATOM 3284 C CA . THR B 2 206 ? 50.79346 -8.75929 40.22666 1.000 18.53664 206 THR L CA 1
ATOM 3285 C C . THR B 2 206 ? 51.93100 -9.68688 39.82754 1.000 13.17054 206 THR L C 1
ATOM 3286 O O . THR B 2 206 ? 52.90685 -9.83678 40.56949 1.000 18.38737 206 THR L O 1
ATOM 3290 N N . LYS B 2 207 ? 51.78824 -10.32132 38.66901 1.000 10.94939 207 LYS L N 1
ATOM 3291 C CA . LYS B 2 207 ? 52.85217 -11.09008 38.03970 1.000 17.91260 207 LYS L CA 1
ATOM 3292 C C . LYS B 2 207 ? 53.21313 -10.41334 36.72601 1.000 14.14887 207 LYS L C 1
ATOM 3293 O O . LYS B 2 207 ? 52.32948 -10.11351 35.91562 1.000 12.27153 207 LYS L O 1
ATOM 3299 N N . SER B 2 208 ? 54.50355 -10.16546 36.51992 1.000 17.45283 208 SER L N 1
ATOM 3300 C CA . SER B 2 208 ? 54.94875 -9.41664 35.35648 1.000 17.92051 208 SER L CA 1
ATOM 3301 C C . SER B 2 208 ? 56.24229 -10.00817 34.81782 1.000 17.28291 208 SER L C 1
ATOM 3302 O O . SER B 2 208 ? 56.93411 -10.77293 35.49468 1.000 14.99106 208 SER L O 1
ATOM 3305 N N . PHE B 2 209 ? 56.55324 -9.64176 33.57579 1.000 13.40828 209 PHE L N 1
ATOM 3306 C CA . PHE B 2 209 ? 57.81384 -10.00130 32.94567 1.000 15.22230 209 PHE L CA 1
ATOM 3307 C C . PHE B 2 209 ? 58.21781 -8.87695 32.00447 1.000 16.12582 209 PHE L C 1
ATOM 3308 O O . PHE B 2 209 ? 57.37694 -8.11290 31.52449 1.000 13.13568 209 PHE L O 1
ATOM 3316 N N . ASN B 2 210 ? 59.51843 -8.78146 31.74733 1.000 21.87323 210 ASN L N 1
ATOM 3317 C CA . ASN B 2 210 ? 60.06089 -7.81974 30.79747 1.000 26.71315 210 ASN L CA 1
ATOM 3318 C C . ASN B 2 210 ? 60.37055 -8.53714 29.49072 1.000 31.18392 210 ASN L C 1
ATOM 3319 O O . ASN B 2 210 ? 61.09688 -9.53668 29.48571 1.000 36.51980 210 ASN L O 1
ATOM 3324 N N . ARG B 2 211 ? 59.81461 -8.03135 28.39082 1.000 22.50101 211 ARG L N 1
ATOM 3325 C CA . ARG B 2 211 ? 59.99669 -8.67514 27.09586 1.000 21.57587 211 ARG L CA 1
ATOM 3326 C C . ARG B 2 211 ? 61.47083 -8.69758 26.71147 1.000 31.55855 211 ARG L C 1
ATOM 3327 O O . ARG B 2 211 ? 62.15208 -7.66867 26.74789 1.000 28.52964 211 ARG L O 1
ATOM 3335 N N . GLY B 2 212 ? 61.96162 -9.87974 26.34554 1.000 37.24972 212 GLY L N 1
ATOM 3336 C CA . GLY B 2 212 ? 63.35972 -10.03667 26.00028 1.000 45.15813 212 GLY L CA 1
ATOM 3337 C C . GLY B 2 212 ? 64.30625 -10.07136 27.17622 1.000 52.83843 212 GLY L C 1
ATOM 3338 O O . GLY B 2 212 ? 65.49208 -9.76830 27.01151 1.000 51.69983 212 GLY L O 1
ATOM 3339 N N . GLU B 2 213 ? 63.82174 -10.43427 28.35961 1.000 55.29698 213 GLU L N 1
ATOM 3340 C CA . GLU B 2 213 ? 64.64853 -10.46261 29.56161 1.000 49.17364 213 GLU L CA 1
ATOM 3341 C C . GLU B 2 213 ? 64.22348 -11.58674 30.50116 1.000 45.62368 213 GLU L C 1
ATOM 3342 O O . GLU B 2 213 ? 63.79892 -12.65388 30.05857 1.000 45.14822 213 GLU L O 1
ATOM 3348 N N . VAL C 1 2 ? 14.10236 -1.25629 -6.38366 1.000 69.31150 2 VAL A N 1
ATOM 3349 C CA . VAL C 1 2 ? 14.96168 -0.50530 -7.28878 1.000 68.47114 2 VAL A CA 1
ATOM 3350 C C . VAL C 1 2 ? 16.42224 -0.76358 -6.95131 1.000 69.44339 2 VAL A C 1
ATOM 3351 O O . VAL C 1 2 ? 17.22775 -1.06611 -7.83115 1.000 80.36464 2 VAL A O 1
ATOM 3355 N N . GLN C 1 3 ? 16.75729 -0.63776 -5.66492 1.000 63.23903 3 GLN A N 1
ATOM 3356 C CA . GLN C 1 3 ? 18.13850 -0.81462 -5.22878 1.000 66.30243 3 GLN A CA 1
ATOM 3357 C C . GLN C 1 3 ? 18.47823 -2.28491 -5.01609 1.000 64.61991 3 GLN A C 1
ATOM 3358 O O . GLN C 1 3 ? 19.53065 -2.74906 -5.46953 1.000 70.02746 3 GLN A O 1
ATOM 3364 N N . LEU C 1 4 ? 17.60278 -3.02277 -4.32935 1.000 48.23244 4 LEU A N 1
ATOM 3365 C CA . LEU C 1 4 ? 17.76470 -4.45543 -4.09861 1.000 43.18412 4 LEU A CA 1
ATOM 3366 C C . LEU C 1 4 ? 19.12250 -4.79139 -3.49022 1.000 44.16916 4 LEU A C 1
ATOM 3367 O O . LEU C 1 4 ? 20.05900 -5.15914 -4.20651 1.000 42.01994 4 LEU A O 1
ATOM 3372 N N . GLN C 1 5 ? 19.23417 -4.67259 -2.17075 1.000 45.17547 5 GLN A N 1
ATOM 3373 C CA . GLN C 1 5 ? 20.45216 -5.00673 -1.44525 1.000 39.28020 5 GLN A CA 1
ATOM 3374 C C . GLN C 1 5 ? 20.31225 -6.39817 -0.83827 1.000 35.18145 5 GLN A C 1
ATOM 3375 O O . GLN C 1 5 ? 19.29848 -6.70592 -0.20127 1.000 38.33246 5 GLN A O 1
ATOM 3381 N N . GLU C 1 6 ? 21.32318 -7.23543 -1.05130 1.000 33.68608 6 GLU A N 1
ATOM 3382 C CA . GLU C 1 6 ? 21.31901 -8.62015 -0.60387 1.000 25.71317 6 GLU A CA 1
ATOM 3383 C C . GLU C 1 6 ? 22.18917 -8.80150 0.63399 1.000 30.10827 6 GLU A C 1
ATOM 3384 O O . GLU C 1 6 ? 23.11950 -8.03457 0.89312 1.000 38.02561 6 GLU A O 1
ATOM 3390 N N . SER C 1 7 ? 21.87644 -9.84875 1.39329 1.000 28.69651 7 SER A N 1
ATOM 3391 C CA . SER C 1 7 ? 22.64732 -10.21039 2.57179 1.000 29.15765 7 SER A CA 1
ATOM 3392 C C . SER C 1 7 ? 22.52957 -11.71036 2.79219 1.000 31.49820 7 SER A C 1
ATOM 3393 O O . SER C 1 7 ? 21.51831 -12.32677 2.44450 1.000 33.40647 7 SER A O 1
ATOM 3396 N N . GLY C 1 8 ? 23.57502 -12.29143 3.37234 1.000 33.71036 8 GLY A N 1
ATOM 3397 C CA . GLY C 1 8 ? 23.60229 -13.70927 3.63564 1.000 41.81669 8 GLY A CA 1
ATOM 3398 C C . GLY C 1 8 ? 25.01211 -14.25007 3.74580 1.000 40.11888 8 GLY A C 1
ATOM 3399 O O . GLY C 1 8 ? 25.99052 -13.57702 3.40657 1.000 39.25614 8 GLY A O 1
ATOM 3400 N N . PRO C 1 9 ? 25.14198 -15.48665 4.22217 1.000 44.17970 9 PRO A N 1
ATOM 3401 C CA . PRO C 1 9 ? 26.47765 -16.06189 4.41062 1.000 44.75372 9 PRO A CA 1
ATOM 3402 C C . PRO C 1 9 ? 27.11802 -16.43728 3.08401 1.000 50.33208 9 PRO A C 1
ATOM 3403 O O . PRO C 1 9 ? 26.45318 -16.91440 2.16177 1.000 48.34931 9 PRO A O 1
ATOM 3407 N N . GLY C 1 10 ? 28.42562 -16.21391 2.99616 1.000 49.23549 10 GLY A N 1
ATOM 3408 C CA . GLY C 1 10 ? 29.17498 -16.58445 1.81276 1.000 43.88720 10 GLY A CA 1
ATOM 3409 C C . GLY C 1 10 ? 29.67111 -18.01347 1.87256 1.000 42.51301 10 GLY A C 1
ATOM 3410 O O . GLY C 1 10 ? 29.88389 -18.65317 0.83791 1.000 48.77020 10 GLY A O 1
ATOM 3411 N N . ARG C 1 11 ? 29.85846 -18.52264 3.08605 1.000 49.15969 11 ARG A N 1
ATOM 3412 C CA . ARG C 1 11 ? 30.31922 -19.88406 3.31602 1.000 46.87971 11 ARG A CA 1
ATOM 3413 C C . ARG C 1 11 ? 29.18892 -20.69153 3.93896 1.000 41.05013 11 ARG A C 1
ATOM 3414 O O . ARG C 1 11 ? 28.57319 -20.25229 4.91644 1.000 50.88907 11 ARG A O 1
ATOM 3422 N N . VAL C 1 12 ? 28.91370 -21.86302 3.37003 1.000 33.31225 12 VAL A N 1
ATOM 3423 C CA . VAL C 1 12 ? 27.86431 -22.75047 3.86130 1.000 37.35706 12 VAL A CA 1
ATOM 3424 C C . VAL C 1 12 ? 28.41267 -24.16957 3.89677 1.000 36.69142 12 VAL A C 1
ATOM 3425 O O . VAL C 1 12 ? 28.95653 -24.65575 2.90014 1.000 35.64242 12 VAL A O 1
ATOM 3429 N N . LYS C 1 13 ? 28.27651 -24.82910 5.04367 1.000 37.83798 13 LYS A N 1
ATOM 3430 C CA . LYS C 1 13 ? 28.74873 -26.19559 5.17783 1.000 35.92124 13 LYS A CA 1
ATOM 3431 C C . LYS C 1 13 ? 27.84581 -27.14580 4.39199 1.000 36.23075 13 LYS A C 1
ATOM 3432 O O . LYS C 1 13 ? 26.65798 -26.87018 4.20385 1.000 39.26211 13 LYS A O 1
ATOM 3438 N N . PRO C 1 14 ? 28.38917 -28.26527 3.91113 1.000 38.18943 14 PRO A N 1
ATOM 3439 C CA . PRO C 1 14 ? 27.56735 -29.20978 3.14565 1.000 36.75586 14 PRO A CA 1
ATOM 3440 C C . PRO C 1 14 ? 26.38814 -29.72427 3.95905 1.000 33.10463 14 PRO A C 1
ATOM 3441 O O . PRO C 1 14 ? 26.45915 -29.86120 5.18227 1.000 41.98260 14 PRO A O 1
ATOM 3445 N N . SER C 1 15 ? 25.28729 -29.98802 3.25308 1.000 33.45395 15 SER A N 1
ATOM 3446 C CA . SER C 1 15 ? 24.01782 -30.51188 3.75566 1.000 37.08175 15 SER A CA 1
ATOM 3447 C C . SER C 1 15 ? 23.25477 -29.52301 4.63163 1.000 29.17208 15 SER A C 1
ATOM 3448 O O . SER C 1 15 ? 22.13880 -29.84041 5.06331 1.000 25.56175 15 SER A O 1
ATOM 3451 N N . GLU C 1 16 ? 23.80074 -28.34096 4.90547 1.000 28.96056 16 GLU A N 1
ATOM 3452 C CA . GLU C 1 16 ? 23.09103 -27.34987 5.69651 1.000 30.08892 16 GLU A CA 1
ATOM 3453 C C . GLU C 1 16 ? 22.20463 -26.49771 4.78831 1.000 33.63617 16 GLU A C 1
ATOM 3454 O O . GLU C 1 16 ? 22.10392 -26.72726 3.58106 1.000 33.82228 16 GLU A O 1
ATOM 3460 N N . THR C 1 17 ? 21.54373 -25.50413 5.37522 1.000 29.36680 17 THR A N 1
ATOM 3461 C CA . THR C 1 17 ? 20.52734 -24.71890 4.68535 1.000 26.26452 17 THR A CA 1
ATOM 3462 C C . THR C 1 17 ? 21.05472 -23.31418 4.42561 1.000 28.69697 17 THR A C 1
ATOM 3463 O O . THR C 1 17 ? 21.49251 -22.62787 5.35552 1.000 27.40603 17 THR A O 1
ATOM 3467 N N . LEU C 1 18 ? 21.01427 -22.89508 3.16413 1.000 25.68694 18 LEU A N 1
ATOM 3468 C CA . LEU C 1 18 ? 21.35304 -21.52711 2.80456 1.000 25.03578 18 LEU A CA 1
ATOM 3469 C C . LEU C 1 18 ? 20.14282 -20.62618 3.00431 1.000 21.01368 18 LEU A C 1
ATOM 3470 O O . LEU C 1 18 ? 19.01972 -20.98631 2.64331 1.000 26.61276 18 LEU A O 1
ATOM 3475 N N . SER C 1 19 ? 20.37315 -19.45211 3.58814 1.000 22.16139 19 SER A N 1
ATOM 3476 C CA . SER C 1 19 ? 19.31202 -18.48301 3.83363 1.000 20.83332 19 SER A CA 1
ATOM 3477 C C . SER C 1 19 ? 19.79458 -17.10782 3.40322 1.000 23.82021 19 SER A C 1
ATOM 3478 O O . SER C 1 19 ? 20.79116 -16.60366 3.93125 1.000 24.71123 19 SER A O 1
ATOM 3481 N N . LEU C 1 20 ? 19.08781 -16.50231 2.45418 1.000 23.89400 20 LEU A N 1
ATOM 3482 C CA . LEU C 1 20 ? 19.47094 -15.21480 1.89997 1.000 18.15372 20 LEU A CA 1
ATOM 3483 C C . LEU C 1 20 ? 18.33133 -14.21790 2.04990 1.000 15.98251 20 LEU A C 1
ATOM 3484 O O . LEU C 1 20 ? 17.15425 -14.59028 2.07690 1.000 20.00040 20 LEU A O 1
ATOM 3489 N N . THR C 1 21 ? 18.69843 -12.94411 2.14754 1.000 17.89248 21 THR A N 1
ATOM 3490 C CA . THR C 1 21 ? 17.75418 -11.84902 2.30667 1.000 18.72671 21 THR A CA 1
ATOM 3491 C C . THR C 1 21 ? 17.98528 -10.82468 1.20538 1.000 20.19875 21 THR A C 1
ATOM 3492 O O . THR C 1 21 ? 19.13002 -10.53984 0.84057 1.000 25.36055 21 THR A O 1
ATOM 3496 N N . CYS C 1 22 ? 16.89435 -10.27744 0.67504 1.000 16.81143 22 CYS A N 1
ATOM 3497 C CA . CYS C 1 22 ? 16.94461 -9.25731 -0.36747 1.000 21.71372 22 CYS A CA 1
ATOM 3498 C C . CYS C 1 22 ? 16.03453 -8.10968 0.04640 1.000 25.64770 22 CYS A C 1
ATOM 3499 O O . CYS C 1 22 ? 14.80897 -8.26091 0.05543 1.000 31.73231 22 CYS A O 1
ATOM 3502 N N . ALA C 1 23 ? 16.62880 -6.96754 0.38119 1.000 26.09198 23 ALA A N 1
ATOM 3503 C CA . ALA C 1 23 ? 15.88786 -5.80110 0.84019 1.000 29.03428 23 ALA A CA 1
ATOM 3504 C C . ALA C 1 23 ? 15.62891 -4.84546 -0.31712 1.000 34.09367 23 ALA A C 1
ATOM 3505 O O . ALA C 1 23 ? 16.51094 -4.60189 -1.14522 1.000 37.27988 23 ALA A O 1
ATOM 3507 N N . VAL C 1 24 ? 14.41350 -4.30335 -0.36466 1.000 40.21575 24 VAL A N 1
ATOM 3508 C CA . VAL C 1 24 ? 13.99253 -3.38201 -1.41438 1.000 40.91213 24 VAL A CA 1
ATOM 3509 C C . VAL C 1 24 ? 13.96928 -1.96977 -0.85028 1.000 51.84501 24 VAL A C 1
ATOM 3510 O O . VAL C 1 24 ? 13.52762 -1.74841 0.28431 1.000 63.28094 24 VAL A O 1
ATOM 3514 N N . SER C 1 25 ? 14.44620 -1.01189 -1.63939 1.000 59.84168 25 SER A N 1
ATOM 3515 C CA . SER C 1 25 ? 14.44230 0.38901 -1.23108 1.000 67.09532 25 SER A CA 1
ATOM 3516 C C . SER C 1 25 ? 13.12773 1.05854 -1.61574 1.000 72.13446 25 SER A C 1
ATOM 3517 O O . SER C 1 25 ? 12.31168 1.38850 -0.75584 1.000 90.28541 25 SER A O 1
ATOM 3520 N N . TYR C 1 33 ? 1.16832 -6.88967 -10.63076 1.000 61.64923 33 TYR A N 1
ATOM 3521 C CA . TYR C 1 33 ? 2.12361 -6.03546 -9.93558 1.000 70.73197 33 TYR A CA 1
ATOM 3522 C C . TYR C 1 33 ? 3.54465 -6.57644 -10.09359 1.000 69.68136 33 TYR A C 1
ATOM 3523 O O . TYR C 1 33 ? 3.94641 -6.97142 -11.18746 1.000 66.84454 33 TYR A O 1
ATOM 3532 N N . PHE C 1 34 ? 4.29592 -6.60920 -8.99684 1.000 61.75446 34 PHE A N 1
ATOM 3533 C CA . PHE C 1 34 ? 5.69800 -6.99690 -9.03915 1.000 58.97278 34 PHE A CA 1
ATOM 3534 C C . PHE C 1 34 ? 5.88546 -8.47763 -8.71465 1.000 50.85957 34 PHE A C 1
ATOM 3535 O O . PHE C 1 34 ? 5.11219 -9.07758 -7.96316 1.000 50.14168 34 PHE A O 1
ATOM 3543 N N . TYR C 1 35 ? 6.92671 -9.06182 -9.30623 1.000 47.68149 35 TYR A N 1
ATOM 3544 C CA . TYR C 1 35 ? 7.36363 -10.42387 -9.02585 1.000 36.87451 35 TYR A CA 1
ATOM 3545 C C . TYR C 1 35 ? 8.80496 -10.37060 -8.54136 1.000 33.44340 35 TYR A C 1
ATOM 3546 O O . TYR C 1 35 ? 9.64741 -9.72944 -9.17582 1.000 43.87690 35 TYR A O 1
ATOM 3555 N N . TRP C 1 36 A 9.08690 -11.03436 -7.42136 1.000 29.09270 35 TRP A N 1
ATOM 3556 C CA . TRP C 1 36 A 10.42221 -11.06036 -6.82613 1.000 30.94904 35 TRP A CA 1
ATOM 3557 C C . TRP C 1 36 A 11.01852 -12.44692 -7.03464 1.000 26.51103 35 TRP A C 1
ATOM 3558 O O . TRP C 1 36 A 10.53690 -13.42516 -6.45659 1.000 23.31993 35 TRP A O 1
ATOM 3569 N N . SER C 1 37 B 12.06943 -12.52876 -7.84515 1.000 23.23111 35 SER A N 1
ATOM 3570 C CA . SER C 1 37 B 12.67122 -13.79908 -8.22094 1.000 19.67724 35 SER A CA 1
ATOM 3571 C C . SER C 1 37 B 14.02997 -13.98440 -7.55653 1.000 15.45769 35 SER A C 1
ATOM 3572 O O . SER C 1 37 B 14.68605 -13.02424 -7.14563 1.000 19.29940 35 SER A O 1
ATOM 3575 N N . TRP C 1 38 ? 14.44457 -15.24586 -7.45721 1.000 16.50938 36 TRP A N 1
ATOM 3576 C CA . TRP C 1 38 ? 15.80091 -15.61115 -7.07128 1.000 15.45121 36 TRP A CA 1
ATOM 3577 C C . TRP C 1 38 ? 16.44693 -16.34759 -8.23576 1.000 17.19539 36 TRP A C 1
ATOM 3578 O O . TRP C 1 38 ? 15.83573 -17.24655 -8.82289 1.000 13.35711 36 TRP A O 1
ATOM 3589 N N . ILE C 1 39 ? 17.66731 -15.94987 -8.58363 1.000 15.97896 37 ILE A N 1
ATOM 3590 C CA . ILE C 1 39 ? 18.38512 -16.50946 -9.72348 1.000 18.53760 37 ILE A CA 1
ATOM 3591 C C . ILE C 1 39 ? 19.83748 -16.72585 -9.31865 1.000 19.66306 37 ILE A C 1
ATOM 3592 O O . ILE C 1 39 ? 20.43512 -15.88489 -8.63823 1.000 19.07924 37 ILE A O 1
ATOM 3597 N N . ARG C 1 40 ? 20.40588 -17.85830 -9.73015 1.000 15.16568 38 ARG A N 1
ATOM 3598 C CA . ARG C 1 40 ? 21.78293 -18.18931 -9.39795 1.000 20.50566 38 ARG A CA 1
ATOM 3599 C C . ARG C 1 40 ? 22.57730 -18.47045 -10.66479 1.000 23.77721 38 ARG A C 1
ATOM 3600 O O . ARG C 1 40 ? 22.02579 -18.88304 -11.68953 1.000 24.25839 38 ARG A O 1
ATOM 3608 N N . GLN C 1 41 ? 23.88708 -18.24285 -10.57537 1.000 22.80226 39 GLN A N 1
ATOM 3609 C CA . GLN C 1 41 ? 24.79685 -18.40382 -11.70588 1.000 26.10357 39 GLN A CA 1
ATOM 3610 C C . GLN C 1 41 ? 26.07796 -19.05300 -11.20138 1.000 26.99515 39 GLN A C 1
ATOM 3611 O O . GLN C 1 41 ? 26.81625 -18.44628 -10.41831 1.000 26.71664 39 GLN A O 1
ATOM 3617 N N . ALA C 1 42 ? 26.33935 -20.27920 -11.64901 1.000 32.23549 40 ALA A N 1
ATOM 3618 C CA . ALA C 1 42 ? 27.56080 -20.97017 -11.27301 1.000 43.02206 40 ALA A CA 1
ATOM 3619 C C . ALA C 1 42 ? 28.76704 -20.32313 -11.95409 1.000 52.08535 40 ALA A C 1
ATOM 3620 O O . ALA C 1 42 ? 28.64823 -19.78060 -13.05675 1.000 49.90632 40 ALA A O 1
ATOM 3622 N N . PRO C 1 43 ? 29.93583 -20.35615 -11.31164 1.000 63.69708 41 PRO A N 1
ATOM 3623 C CA . PRO C 1 43 ? 31.13406 -19.76761 -11.92655 1.000 61.78962 41 PRO A CA 1
ATOM 3624 C C . PRO C 1 43 ? 31.43564 -20.40586 -13.27475 1.000 54.28814 41 PRO A C 1
ATOM 3625 O O . PRO C 1 43 ? 31.51502 -21.63021 -13.39980 1.000 50.35465 41 PRO A O 1
ATOM 3629 N N . GLY C 1 44 ? 31.59564 -19.56028 -14.29067 1.000 52.33572 42 GLY A N 1
ATOM 3630 C CA . GLY C 1 44 ? 31.83629 -20.05160 -15.63259 1.000 54.25238 42 GLY A CA 1
ATOM 3631 C C . GLY C 1 44 ? 30.65479 -20.74032 -16.27346 1.000 62.13049 42 GLY A C 1
ATOM 3632 O O . GLY C 1 44 ? 30.83189 -21.47847 -17.24568 1.000 66.50346 42 GLY A O 1
ATOM 3633 N N . LYS C 1 45 ? 29.44763 -20.52124 -15.75388 1.000 61.88472 43 LYS A N 1
ATOM 3634 C CA . LYS C 1 45 ? 28.25160 -21.15130 -16.29695 1.000 58.30007 43 LYS A CA 1
ATOM 3635 C C . LYS C 1 45 ? 27.14154 -20.12868 -16.50032 1.000 49.08148 43 LYS A C 1
ATOM 3636 O O . LYS C 1 45 ? 27.35393 -18.92259 -16.33065 1.000 28.00038 43 LYS A O 1
ATOM 3642 N N . GLY C 1 46 ? 25.95360 -20.60709 -16.86371 1.000 49.78385 44 GLY A N 1
ATOM 3643 C CA . GLY C 1 46 ? 24.84061 -19.74505 -17.19261 1.000 31.26443 44 GLY A CA 1
ATOM 3644 C C . GLY C 1 46 ? 23.95413 -19.44347 -15.99951 1.000 32.20361 44 GLY A C 1
ATOM 3645 O O . GLY C 1 46 ? 24.25526 -19.77646 -14.85157 1.000 35.25376 44 GLY A O 1
ATOM 3646 N N . LEU C 1 47 ? 22.83241 -18.79430 -16.29400 1.000 29.20429 45 LEU A N 1
ATOM 3647 C CA . LEU C 1 47 ? 21.88238 -18.35125 -15.28529 1.000 17.83378 45 LEU A CA 1
ATOM 3648 C C . LEU C 1 47 ? 20.75696 -19.36618 -15.14442 1.000 23.99783 45 LEU A C 1
ATOM 3649 O O . LEU C 1 47 ? 20.21890 -19.85416 -16.14270 1.000 27.54076 45 LEU A O 1
ATOM 3654 N N . GLU C 1 48 ? 20.40697 -19.68241 -13.89950 1.000 27.73633 46 GLU A N 1
ATOM 3655 C CA . GLU C 1 48 ? 19.31193 -20.59337 -13.59319 1.000 22.38367 46 GLU A CA 1
ATOM 3656 C C . GLU C 1 48 ? 18.30380 -19.88992 -12.69603 1.000 23.95446 46 GLU A C 1
ATOM 3657 O O . GLU C 1 48 ? 18.67430 -19.32174 -11.66257 1.000 21.35645 46 GLU A O 1
ATOM 3663 N N . TRP C 1 49 ? 17.03435 -19.93794 -13.09333 1.000 18.29077 47 TRP A N 1
ATOM 3664 C CA . TRP C 1 49 ? 15.94921 -19.33757 -12.32698 1.000 17.81324 47 TRP A CA 1
ATOM 3665 C C . TRP C 1 49 ? 15.52565 -20.28724 -11.21263 1.000 19.86961 47 TRP A C 1
ATOM 3666 O O . TRP C 1 49 ? 15.15347 -21.43567 -11.47704 1.000 17.83092 47 TRP A O 1
ATOM 3677 N N . ILE C 1 50 ? 15.58598 -19.81370 -9.97149 1.000 13.72557 48 ILE A N 1
ATOM 3678 C CA . ILE C 1 50 ? 15.25200 -20.64562 -8.81797 1.000 15.68000 48 ILE A CA 1
ATOM 3679 C C . ILE C 1 50 ? 13.76048 -20.60728 -8.52354 1.000 16.96505 48 ILE A C 1
ATOM 3680 O O . ILE C 1 50 ? 13.13439 -21.64313 -8.28350 1.000 21.88907 48 ILE A O 1
ATOM 3685 N N . GLY C 1 51 ? 13.17574 -19.41804 -8.54841 1.000 12.43236 49 GLY A N 1
ATOM 3686 C CA . GLY C 1 51 ? 11.76627 -19.25958 -8.25426 1.000 10.96764 49 GLY A CA 1
ATOM 3687 C C . GLY C 1 51 ? 11.44462 -17.79993 -8.04088 1.000 18.35881 49 GLY A C 1
ATOM 3688 O O . GLY C 1 51 ? 12.33130 -16.94236 -7.99081 1.000 19.65420 49 GLY A O 1
ATOM 3689 N N . TYR C 1 52 ? 10.14589 -17.52178 -7.92081 1.000 16.91347 50 TYR A N 1
ATOM 3690 C CA . TYR C 1 52 ? 9.69883 -16.17883 -7.58100 1.000 20.73132 50 TYR A CA 1
ATOM 3691 C C . TYR C 1 52 ? 8.54517 -16.23851 -6.59128 1.000 23.59744 50 TYR A C 1
ATOM 3692 O O . TYR C 1 52 ? 7.87961 -17.26462 -6.43000 1.000 24.60705 50 TYR A O 1
ATOM 3701 N N . ILE C 1 53 ? 8.32229 -15.10559 -5.93172 1.000 26.76837 51 ILE A N 1
ATOM 3702 C CA . ILE C 1 53 ? 7.14389 -14.86567 -5.10951 1.000 21.51661 51 ILE A CA 1
ATOM 3703 C C . ILE C 1 53 ? 6.35559 -13.74031 -5.76521 1.000 29.28996 51 ILE A C 1
ATOM 3704 O O . ILE C 1 53 ? 6.93130 -12.71849 -6.15878 1.000 28.92144 51 ILE A O 1
ATOM 3709 N N . ALA C 1 54 ? 5.04957 -13.93156 -5.90270 1.000 38.39518 52 ALA A N 1
ATOM 3710 C CA . ALA C 1 54 ? 4.22239 -12.95391 -6.58893 1.000 38.18462 52 ALA A CA 1
ATOM 3711 C C . ALA C 1 54 ? 3.65841 -11.93179 -5.60610 1.000 45.42010 52 ALA A C 1
ATOM 3712 O O . ALA C 1 54 ? 3.72791 -12.09278 -4.38541 1.000 51.31947 52 ALA A O 1
ATOM 3714 N N . TYR C 1 55 ? 3.09752 -10.85692 -6.16706 1.000 50.21911 53 TYR A N 1
ATOM 3715 C CA . TYR C 1 55 ? 2.41740 -9.85363 -5.35344 1.000 53.23225 53 TYR A CA 1
ATOM 3716 C C . TYR C 1 55 ? 1.25744 -10.46772 -4.58306 1.000 54.35781 53 TYR A C 1
ATOM 3717 O O . TYR C 1 55 ? 0.95889 -10.05372 -3.45676 1.000 48.64363 53 TYR A O 1
ATOM 3726 N N . SER C 1 56 ? 0.58908 -11.45663 -5.17953 1.000 62.78751 54 SER A N 1
ATOM 3727 C CA . SER C 1 56 ? -0.56029 -12.10050 -4.55862 1.000 54.30413 54 SER A CA 1
ATOM 3728 C C . SER C 1 56 ? -0.17238 -13.05171 -3.43507 1.000 46.00361 54 SER A C 1
ATOM 3729 O O . SER C 1 56 ? -1.05920 -13.52737 -2.71791 1.000 53.10769 54 SER A O 1
ATOM 3732 N N . GLY C 1 57 ? 1.11684 -13.33756 -3.26262 1.000 51.04228 55 GLY A N 1
ATOM 3733 C CA . GLY C 1 57 ? 1.57998 -14.25573 -2.24620 1.000 34.93178 55 GLY A CA 1
ATOM 3734 C C . GLY C 1 57 ? 1.85014 -15.66091 -2.73829 1.000 31.59800 55 GLY A C 1
ATOM 3735 O O . GLY C 1 57 ? 2.36429 -16.48037 -1.96677 1.000 38.53911 55 GLY A O 1
ATOM 3736 N N . GLY C 1 58 ? 1.51931 -15.96400 -3.99200 1.000 32.27152 56 GLY A N 1
ATOM 3737 C CA . GLY C 1 58 ? 1.80134 -17.27757 -4.53246 1.000 29.80910 56 GLY A CA 1
ATOM 3738 C C . GLY C 1 58 ? 3.24991 -17.42119 -4.96087 1.000 28.46745 56 GLY A C 1
ATOM 3739 O O . GLY C 1 58 ? 3.89496 -16.47232 -5.40580 1.000 23.62569 56 GLY A O 1
ATOM 3740 N N . VAL C 1 59 ? 3.76319 -18.63910 -4.81830 1.000 22.46144 57 VAL A N 1
ATOM 3741 C CA . VAL C 1 59 ? 5.14743 -18.94982 -5.14307 1.000 23.51102 57 VAL A CA 1
ATOM 3742 C C . VAL C 1 59 ? 5.17389 -19.96537 -6.27412 1.000 27.06811 57 VAL A C 1
ATOM 3743 O O . VAL C 1 59 ? 4.23966 -20.75335 -6.45637 1.000 27.50218 57 VAL A O 1
ATOM 3747 N N . ARG C 1 60 ? 6.26028 -19.93414 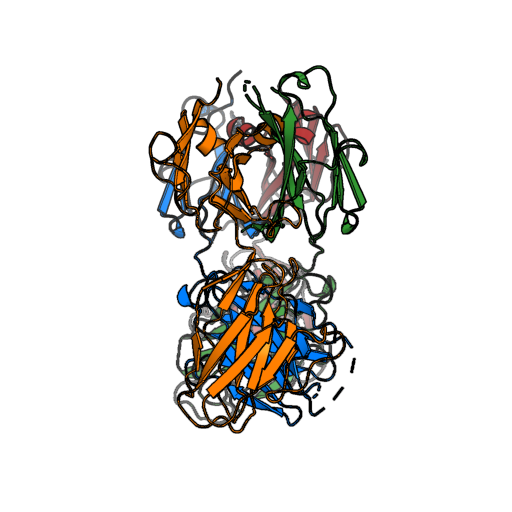-7.04104 1.000 23.18981 58 ARG A N 1
ATOM 3748 C CA . ARG C 1 60 ? 6.53824 -20.93919 -8.05598 1.000 27.08103 58 ARG A CA 1
ATOM 3749 C C . ARG C 1 60 ? 8.03254 -21.20772 -8.06469 1.000 28.01171 58 ARG A C 1
ATOM 3750 O O . ARG C 1 60 ? 8.83379 -20.26958 -8.08541 1.000 19.82392 58 ARG A O 1
ATOM 3758 N N . TYR C 1 61 ? 8.39991 -22.48384 -8.03747 1.000 27.02003 59 TYR A N 1
ATOM 3759 C CA . TYR C 1 61 ? 9.78703 -22.90024 -7.92640 1.000 27.88185 59 TYR A CA 1
ATOM 3760 C C . TYR C 1 61 ? 10.19424 -23.68565 -9.16346 1.000 29.22655 59 TYR A C 1
ATOM 3761 O O . TYR C 1 61 ? 9.35597 -24.28749 -9.84122 1.000 31.05523 59 TYR A O 1
ATOM 3770 N N . ASN C 1 62 ? 11.48711 -23.66983 -9.45176 1.000 24.87209 60 ASN A N 1
ATOM 3771 C CA . ASN C 1 62 ? 12.03001 -24.49704 -10.51608 1.000 25.08387 60 ASN A CA 1
ATOM 3772 C C . ASN C 1 62 ? 11.80665 -25.96273 -10.16168 1.000 32.65849 60 ASN A C 1
ATOM 3773 O O . ASN C 1 62 ? 12.24304 -26.40199 -9.08654 1.000 40.53412 60 ASN A O 1
ATOM 3778 N N . PRO C 1 63 ? 11.12977 -26.74374 -11.00828 1.000 33.61532 61 PRO A N 1
ATOM 3779 C CA . PRO C 1 63 ? 10.86049 -28.14766 -10.65179 1.000 33.18902 61 PRO A CA 1
ATOM 3780 C C . PRO C 1 63 ? 12.11472 -28.97192 -10.41420 1.000 34.61501 61 PRO A C 1
ATOM 3781 O O . PRO C 1 63 ? 12.04659 -29.98273 -9.70327 1.000 45.06898 61 PRO A O 1
ATOM 3785 N N . SER C 1 64 ? 13.25740 -28.57404 -10.97685 1.000 27.54101 62 SER A N 1
ATOM 3786 C CA . SER C 1 64 ? 14.51243 -29.26026 -10.69719 1.000 34.74030 62 SER A CA 1
ATOM 3787 C C . SER C 1 64 ? 15.04828 -28.95624 -9.30465 1.000 38.69423 62 SER A C 1
ATOM 3788 O O . SER C 1 64 ? 16.01909 -29.59246 -8.88061 1.000 32.38141 62 SER A O 1
ATOM 3791 N N . LEU C 1 65 ? 14.44276 -28.00411 -8.59168 1.000 36.39866 63 LEU A N 1
ATOM 3792 C CA . LEU C 1 65 ? 14.84831 -27.64947 -7.24068 1.000 31.26362 63 LEU A CA 1
ATOM 3793 C C . LEU C 1 65 ? 13.67711 -27.52816 -6.27636 1.000 37.19198 63 LEU A C 1
ATOM 3794 O O . LEU C 1 65 ? 13.89666 -27.17919 -5.11194 1.000 38.92415 63 LEU A O 1
ATOM 3799 N N . SER C 1 66 ? 12.44973 -27.81984 -6.71987 1.000 38.55162 64 SER A N 1
ATOM 3800 C CA . SER C 1 66 ? 11.25937 -27.42529 -5.96797 1.000 44.21400 64 SER A CA 1
ATOM 3801 C C . SER C 1 66 ? 11.24236 -28.02046 -4.56436 1.000 41.25955 64 SER A C 1
ATOM 3802 O O . SER C 1 66 ? 10.83093 -27.35384 -3.60714 1.000 33.18451 64 SER A O 1
ATOM 3805 N N . SER C 1 67 ? 11.68952 -29.26922 -4.41748 1.000 35.86482 65 SER A N 1
ATOM 3806 C CA . SER C 1 67 ? 11.62271 -29.92897 -3.11812 1.000 39.00220 65 SER A CA 1
ATOM 3807 C C . SER C 1 67 ? 12.52586 -29.27368 -2.08039 1.000 41.49594 65 SER A C 1
ATOM 3808 O O . SER C 1 67 ? 12.33319 -29.49698 -0.87987 1.000 34.19929 65 SER A O 1
ATOM 3811 N N . ARG C 1 68 ? 13.49477 -28.46568 -2.50911 1.000 31.34727 66 ARG A N 1
ATOM 3812 C CA . ARG C 1 68 ? 14.47923 -27.87897 -1.61121 1.000 28.80492 66 ARG A CA 1
ATOM 3813 C C . ARG C 1 68 ? 14.37032 -26.36454 -1.49514 1.000 27.75556 66 ARG A C 1
ATOM 3814 O O . ARG C 1 68 ? 15.14225 -25.76136 -0.74223 1.000 33.27885 66 ARG A O 1
ATOM 3822 N N . VAL C 1 69 ? 13.44431 -25.73207 -2.21097 1.000 23.09072 67 VAL A N 1
ATOM 3823 C CA . VAL C 1 69 ? 13.37944 -24.27795 -2.30529 1.000 27.13162 67 VAL A CA 1
ATOM 3824 C C . VAL C 1 69 ? 12.18631 -23.76742 -1.50989 1.000 20.31032 67 VAL A C 1
ATOM 3825 O O . VAL C 1 69 ? 11.10109 -24.35990 -1.54188 1.000 20.99561 67 VAL A O 1
ATOM 3829 N N . THR C 1 70 ? 12.39992 -22.66980 -0.78464 1.000 20.03686 68 THR A N 1
ATOM 3830 C CA . THR C 1 70 ? 11.33855 -21.92993 -0.11480 1.000 22.07271 68 THR A CA 1
ATOM 3831 C C . THR C 1 70 ? 11.60656 -20.44366 -0.29596 1.000 17.23609 68 THR A C 1
ATOM 3832 O O . THR C 1 70 ? 12.72706 -19.97947 -0.06445 1.000 21.95681 68 THR A O 1
ATOM 3836 N N . ILE C 1 71 ? 10.58474 -19.70571 -0.72130 1.000 16.75403 69 ILE A N 1
ATOM 3837 C CA . ILE C 1 71 ? 10.67501 -18.26485 -0.92145 1.000 17.15277 69 ILE A CA 1
ATOM 3838 C C . ILE C 1 71 ? 9.53961 -17.60943 -0.14902 1.000 17.64014 69 ILE A C 1
ATOM 3839 O O . ILE C 1 71 ? 8.37788 -18.00633 -0.29046 1.000 20.18167 69 ILE A O 1
ATOM 3844 N N . SER C 1 72 ? 9.87484 -16.61329 0.66824 1.000 22.25940 70 SER A N 1
ATOM 3845 C CA . SER C 1 72 ? 8.90574 -15.94083 1.52097 1.000 27.45607 70 SER A CA 1
ATOM 3846 C C . SER C 1 72 ? 9.11704 -14.43736 1.42753 1.000 23.97161 70 SER A C 1
ATOM 3847 O O . SER C 1 72 ? 10.11244 -13.96114 0.87784 1.000 25.64572 70 SER A O 1
ATOM 3850 N N . ARG C 1 73 ? 8.16866 -13.68796 1.98410 1.000 29.90297 71 ARG A N 1
ATOM 3851 C CA . ARG C 1 73 ? 8.17741 -12.23603 1.91256 1.000 28.49279 71 ARG A CA 1
ATOM 3852 C C . ARG C 1 73 ? 7.89635 -11.64052 3.28248 1.000 35.59675 71 ARG A C 1
ATOM 3853 O O . ARG C 1 73 ? 7.17875 -12.22543 4.09809 1.000 40.41477 71 ARG A O 1
ATOM 3861 N N . ASN C 1 74 ? 8.46844 -10.46229 3.52117 1.000 38.25833 72 ASN A N 1
ATOM 3862 C CA . ASN C 1 74 ? 8.19260 -9.66369 4.71424 1.000 33.66207 72 ASN A CA 1
ATOM 3863 C C . ASN C 1 74 ? 7.77599 -8.28346 4.21812 1.000 37.61814 72 ASN A C 1
ATOM 3864 O O . ASN C 1 74 ? 8.62876 -7.46355 3.86403 1.000 36.70689 72 ASN A O 1
ATOM 3869 N N . ILE C 1 75 ? 6.46745 -8.02642 4.19829 1.000 40.13128 73 ILE A N 1
ATOM 3870 C CA . ILE C 1 75 ? 5.96474 -6.80440 3.57857 1.000 40.93638 73 ILE A CA 1
ATOM 3871 C C . ILE C 1 75 ? 6.34960 -5.58331 4.40475 1.000 45.67902 73 ILE A C 1
ATOM 3872 O O . ILE C 1 75 ? 6.79310 -4.56460 3.86246 1.000 46.66240 73 ILE A O 1
ATOM 3877 N N . HIS C 1 76 ? 6.18383 -5.66457 5.72769 1.000 44.96454 74 HIS A N 1
ATOM 3878 C CA . HIS C 1 76 ? 6.46469 -4.51184 6.57838 1.000 51.91508 74 HIS A CA 1
ATOM 3879 C C . HIS C 1 76 ? 7.94457 -4.14914 6.55102 1.000 50.48499 74 HIS A C 1
ATOM 3880 O O . HIS C 1 76 ? 8.30036 -2.96517 6.51690 1.000 45.53683 74 HIS A O 1
ATOM 3887 N N . GLU C 1 77 ? 8.82130 -5.15127 6.55409 1.000 38.46925 75 GLU A N 1
ATOM 3888 C CA . GLU C 1 77 ? 10.25728 -4.90810 6.51214 1.000 44.44071 75 GLU A CA 1
ATOM 3889 C C . GLU C 1 77 ? 10.78982 -4.69922 5.10111 1.000 42.84856 75 GLU A C 1
ATOM 3890 O O . GLU C 1 77 ? 11.98367 -4.41581 4.94828 1.000 41.28380 75 GLU A O 1
ATOM 3896 N N . ARG C 1 78 ? 9.94217 -4.83112 4.07873 1.000 40.96387 76 ARG A N 1
ATOM 3897 C CA . ARG C 1 78 ? 10.32448 -4.56764 2.69046 1.000 43.46186 76 ARG A CA 1
ATOM 3898 C C . ARG C 1 78 ? 11.50598 -5.43582 2.25935 1.000 40.62069 76 ARG A C 1
ATOM 3899 O O . ARG C 1 78 ? 12.52432 -4.94275 1.77120 1.000 43.22417 76 ARG A O 1
ATOM 3907 N N . GLN C 1 79 ? 11.36080 -6.74570 2.44304 1.000 31.62119 77 GLN A N 1
ATOM 3908 C CA . GLN C 1 79 ? 12.38950 -7.68620 2.02439 1.000 32.35050 77 GLN A CA 1
ATOM 3909 C C . GLN C 1 79 ? 11.77771 -9.07236 1.88365 1.000 24.61234 77 GLN A C 1
ATOM 3910 O O . GLN C 1 79 ? 10.83681 -9.42527 2.59752 1.000 29.26281 77 GLN A O 1
ATOM 3916 N N . PHE C 1 80 ? 12.31706 -9.84450 0.94141 1.000 23.81766 78 PHE A N 1
ATOM 3917 C CA . PHE C 1 80 ? 11.92498 -11.22833 0.71954 1.000 27.29204 78 PHE A CA 1
ATOM 3918 C C . PHE C 1 80 ? 13.14706 -12.13119 0.84200 1.000 22.06786 78 PHE A C 1
ATOM 3919 O O . PHE C 1 80 ? 14.29221 -11.67102 0.81487 1.000 17.48294 78 PHE A O 1
ATOM 3927 N N . TYR C 1 81 ? 12.89527 -13.43023 0.98122 1.000 18.37195 79 TYR A N 1
ATOM 3928 C CA . TYR C 1 81 ? 13.92535 -14.35721 1.41798 1.000 14.96823 79 TYR A CA 1
ATOM 3929 C C . TYR C 1 81 ? 13.95898 -15.58985 0.52797 1.000 16.32311 79 TYR A C 1
ATOM 3930 O O . TYR C 1 81 ? 12.99108 -15.91796 -0.16229 1.000 19.88857 79 TYR A O 1
ATOM 3939 N N . LEU C 1 82 ? 15.10286 -16.26875 0.55991 1.000 17.05759 80 LEU A N 1
ATOM 3940 C CA . LEU C 1 82 ? 15.29768 -17.54502 -0.11105 1.000 17.49134 80 LEU A CA 1
ATOM 3941 C C . LEU C 1 82 ? 15.91473 -18.52114 0.87645 1.000 18.90737 80 LEU A C 1
ATOM 3942 O O . LEU C 1 82 ? 16.86456 -18.17285 1.58568 1.000 14.56501 80 LEU A O 1
ATOM 3947 N N . ARG C 1 83 ? 15.37467 -19.73528 0.92663 1.000 18.78326 81 ARG A N 1
ATOM 3948 C CA . ARG C 1 83 ? 15.94327 -20.80177 1.73705 1.000 24.31682 81 ARG A CA 1
ATOM 3949 C C . ARG C 1 83 ? 16.11690 -22.03847 0.87018 1.000 22.13982 81 ARG A C 1
ATOM 3950 O O . ARG C 1 83 ? 15.15685 -22.51018 0.25306 1.000 25.32385 81 ARG A O 1
ATOM 3958 N N . LEU C 1 84 ? 17.34495 -22.54690 0.81517 1.000 21.66927 82 LEU A N 1
ATOM 3959 C CA . LEU C 1 84 ? 17.69353 -23.71216 0.01275 1.000 26.75255 82 LEU A CA 1
ATOM 3960 C C . LEU C 1 84 ? 18.28796 -24.76620 0.93477 1.000 23.98453 82 LEU A C 1
ATOM 3961 O O . LEU C 1 84 ? 19.29002 -24.50938 1.61057 1.000 25.24679 82 LEU A O 1
ATOM 3966 N N . THR C 1 85 A 17.67059 -25.94237 0.96466 1.000 33.50211 82 THR A N 1
ATOM 3967 C CA . THR C 1 85 A 18.04119 -26.99906 1.89309 1.000 31.56221 82 THR A CA 1
ATOM 3968 C C . THR C 1 85 A 18.98218 -28.00052 1.23310 1.000 34.33674 82 THR A C 1
ATOM 3969 O O . THR C 1 85 A 18.98149 -28.17114 0.01078 1.000 31.17269 82 THR A O 1
ATOM 3973 N N . SER C 1 86 B 19.79085 -28.65929 2.06681 1.000 31.99075 82 SER A N 1
ATOM 3974 C CA . SER C 1 86 B 20.70217 -29.72389 1.64171 1.000 34.18119 82 SER A CA 1
ATOM 3975 C C . SER C 1 86 B 21.69031 -29.22225 0.58582 1.000 30.30341 82 SER A C 1
ATOM 3976 O O . SER C 1 86 B 21.73434 -29.70558 -0.54710 1.000 34.18415 82 SER A O 1
ATOM 3979 N N . MET C 1 87 C 22.49744 -28.24293 0.98659 1.000 33.93916 82 MET A N 1
ATOM 3980 C CA . MET C 1 87 C 23.46928 -27.65080 0.07662 1.000 34.66601 82 MET A CA 1
ATOM 3981 C C . MET C 1 87 C 24.61900 -28.61521 -0.18249 1.000 34.18644 82 MET A C 1
ATOM 3982 O O . MET C 1 87 C 25.17724 -29.20066 0.75021 1.000 40.67246 82 MET A O 1
ATOM 3987 N N . THR C 1 88 ? 24.97394 -28.77588 -1.45185 1.000 40.07306 83 THR A N 1
ATOM 3988 C CA . THR C 1 88 ? 26.14236 -29.53958 -1.85814 1.000 35.46931 83 THR A CA 1
ATOM 3989 C C . THR C 1 88 ? 27.05226 -28.64931 -2.69435 1.000 39.68371 83 THR A C 1
ATOM 3990 O O . THR C 1 88 ? 26.72397 -27.49989 -3.00094 1.000 36.96335 83 THR A O 1
ATOM 3994 N N . ALA C 1 89 ? 28.21421 -29.19533 -3.06322 1.000 45.15433 84 ALA A N 1
ATOM 3995 C CA . ALA C 1 89 ? 29.16287 -28.44066 -3.87492 1.000 38.71821 84 ALA A CA 1
ATOM 3996 C C . ALA C 1 89 ? 28.57900 -28.04667 -5.22550 1.000 39.24263 84 ALA A C 1
ATOM 3997 O O . ALA C 1 89 ? 29.03514 -27.06666 -5.82542 1.000 33.27181 84 ALA A O 1
ATOM 3999 N N . ALA C 1 90 ? 27.57366 -28.77772 -5.71145 1.000 38.15252 85 ALA A N 1
ATOM 4000 C CA . ALA C 1 90 ? 26.90822 -28.41421 -6.95583 1.000 37.15923 85 ALA A CA 1
ATOM 4001 C C . ALA C 1 90 ? 26.07180 -27.14812 -6.83012 1.000 38.28876 85 ALA A C 1
ATOM 4002 O O . ALA C 1 90 ? 25.60332 -26.63415 -7.85146 1.000 38.23306 85 ALA A O 1
ATOM 4004 N N . ASP C 1 91 ? 25.87032 -26.64028 -5.61503 1.000 38.43388 86 ASP A N 1
ATOM 4005 C CA . ASP C 1 91 ? 25.09466 -25.43082 -5.38040 1.000 30.24084 86 ASP A CA 1
ATOM 4006 C C . ASP C 1 91 ? 25.97041 -24.19487 -5.20492 1.000 27.68239 86 ASP A C 1
ATOM 4007 O O . ASP C 1 91 ? 25.45132 -23.12081 -4.88410 1.000 19.14091 86 ASP A O 1
ATOM 4012 N N . THR C 1 92 ? 27.28172 -24.32230 -5.39902 1.000 30.00718 87 THR A N 1
ATOM 4013 C CA . THR C 1 92 ? 28.17314 -23.16961 -5.33969 1.000 31.67475 87 THR A CA 1
ATOM 4014 C C . THR C 1 92 ? 27.90702 -22.25519 -6.53051 1.000 28.82218 87 THR A C 1
ATOM 4015 O O . THR C 1 92 ? 28.09102 -22.65995 -7.68326 1.000 28.87272 87 THR A O 1
ATOM 4019 N N . ALA C 1 93 ? 27.47873 -21.02544 -6.25692 1.000 22.29840 88 ALA A N 1
ATOM 4020 C CA . ALA C 1 93 ? 27.11583 -20.09109 -7.31547 1.000 25.65497 88 ALA A CA 1
ATOM 4021 C C . ALA C 1 93 ? 26.99199 -18.69534 -6.72085 1.000 19.01075 88 ALA A C 1
ATOM 4022 O O . ALA C 1 93 ? 27.08246 -18.50335 -5.50534 1.000 17.00675 88 ALA A O 1
ATOM 4024 N N . VAL C 1 94 ? 26.79148 -17.72097 -7.60406 1.000 19.57663 89 VAL A N 1
ATOM 4025 C CA . VAL C 1 94 ? 26.42939 -16.36339 -7.21377 1.000 18.10022 89 VAL A CA 1
A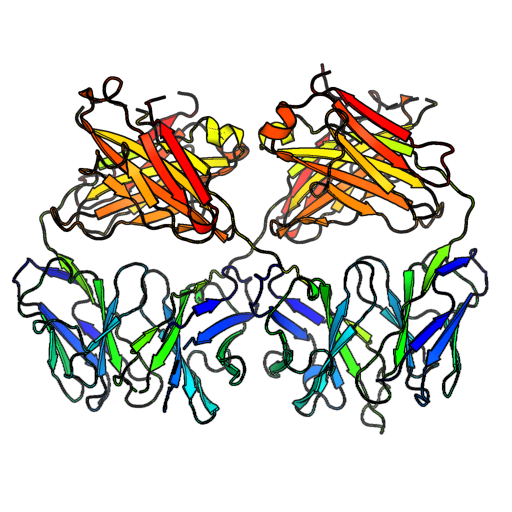TOM 4026 C C . VAL C 1 94 ? 24.91393 -16.24182 -7.28437 1.000 20.70489 89 VAL A C 1
ATOM 4027 O O . VAL C 1 94 ? 24.30972 -16.52643 -8.32478 1.000 20.64699 89 VAL A O 1
ATOM 4031 N N . TYR C 1 95 ? 24.29638 -15.82361 -6.18215 1.000 23.03503 90 TYR A N 1
ATOM 4032 C CA . TYR C 1 95 ? 22.84339 -15.78556 -6.05699 1.000 14.14110 90 TYR A CA 1
ATOM 4033 C C . TYR C 1 95 ? 22.35201 -14.34887 -6.16935 1.000 19.24935 90 TYR A C 1
ATOM 4034 O O . TYR C 1 95 ? 22.76455 -13.48487 -5.38820 1.000 20.66719 90 TYR A O 1
ATOM 4043 N N . TYR C 1 96 ? 21.46963 -14.10114 -7.13359 1.000 18.25609 91 TYR A N 1
ATOM 4044 C CA . TYR C 1 96 ? 20.86950 -12.79308 -7.34060 1.000 18.49000 91 TYR A CA 1
ATOM 4045 C C . TYR C 1 96 ? 19.39874 -12.82646 -6.95633 1.000 19.95012 91 TYR A C 1
ATOM 4046 O O . TYR C 1 96 ? 18.72143 -13.84740 -7.10914 1.000 16.60616 91 TYR A O 1
ATOM 4055 N N . CYS C 1 97 ? 18.91096 -11.69597 -6.46216 1.000 16.39009 92 CYS A N 1
ATOM 4056 C CA . CYS C 1 97 ? 17.48267 -11.44055 -6.40239 1.000 22.72271 92 CYS A CA 1
ATOM 4057 C C . CYS C 1 97 ? 17.11388 -10.43003 -7.47890 1.000 24.31172 92 CYS A C 1
ATOM 4058 O O . CYS C 1 97 ? 17.91693 -9.57116 -7.85329 1.000 28.83756 92 CYS A O 1
ATOM 4061 N N . ALA C 1 98 ? 15.89251 -10.55031 -7.98924 1.000 24.67112 93 ALA A N 1
ATOM 4062 C CA . ALA C 1 98 ? 15.45851 -9.68428 -9.07214 1.000 25.21019 93 ALA A CA 1
ATOM 4063 C C . ALA C 1 98 ? 13.97767 -9.37681 -8.92173 1.000 29.03600 93 ALA A C 1
ATOM 4064 O O . ALA C 1 98 ? 13.25111 -10.04301 -8.17947 1.000 34.40032 93 ALA A O 1
ATOM 4066 N N . ARG C 1 99 ? 13.54400 -8.34690 -9.64268 1.000 29.74576 94 ARG A N 1
ATOM 4067 C CA . ARG C 1 99 ? 12.16823 -7.87938 -9.60804 1.000 31.75255 94 ARG A CA 1
ATOM 4068 C C . ARG C 1 99 ? 11.76936 -7.42747 -11.00361 1.000 39.60894 94 ARG A C 1
ATOM 4069 O O . ARG C 1 99 ? 12.54553 -6.75457 -11.68657 1.000 37.98829 94 ARG A O 1
ATOM 4077 N N . HIS C 1 100 ? 10.56590 -7.81194 -11.42794 1.000 38.18151 95 HIS A N 1
ATOM 4078 C CA . HIS C 1 100 ? 10.04595 -7.39596 -12.72273 1.000 53.31487 95 HIS A CA 1
ATOM 4079 C C . HIS C 1 100 ? 8.53769 -7.21451 -12.62487 1.000 61.83918 95 HIS A C 1
ATOM 4080 O O . HIS C 1 100 ? 7.88771 -7.71253 -11.70151 1.000 54.67077 95 HIS A O 1
ATOM 4087 N N . CYS C 1 101 ? 7.99010 -6.48609 -13.59265 1.000 76.31058 96 CYS A N 1
ATOM 4088 C CA . CYS C 1 101 ? 6.56673 -6.17311 -13.61180 1.000 79.67669 96 CYS A CA 1
ATOM 4089 C C . CYS C 1 101 ? 5.88727 -6.79219 -14.83022 1.000 76.42485 96 CYS A C 1
ATOM 4090 O O . CYS C 1 101 ? 4.74037 -7.23550 -14.75763 1.000 80.32077 96 CYS A O 1
ATOM 4093 N N . SER C 1 113 H 8.87057 -1.66855 -18.34156 1.000 74.34516 100 SER A N 1
ATOM 4094 C CA . SER C 1 113 H 9.79827 -2.77251 -18.12457 1.000 74.33175 100 SER A CA 1
ATOM 4095 C C . SER C 1 113 H 9.04577 -4.06578 -17.83546 1.000 79.21036 100 SER A C 1
ATOM 4096 O O . SER C 1 113 H 8.40867 -4.20575 -16.79273 1.000 77.84062 100 SER A O 1
ATOM 4099 N N . TYR C 1 114 I 9.12461 -5.01068 -18.77023 1.000 70.13865 100 TYR A N 1
ATOM 4100 C CA . TYR C 1 114 I 8.45234 -6.29462 -18.62077 1.000 69.73037 100 TYR A CA 1
ATOM 4101 C C . TYR C 1 114 I 9.33725 -7.32852 -17.93385 1.000 72.24928 100 TYR A C 1
ATOM 4102 O O . TYR C 1 114 I 8.86509 -8.07014 -17.06585 1.000 80.48984 100 TYR A O 1
ATOM 4111 N N . GLY C 1 115 J 10.61454 -7.38703 -18.30347 1.000 47.50463 100 GLY A N 1
ATOM 4112 C CA . GLY C 1 115 J 11.54696 -8.35806 -17.76074 1.000 51.76304 100 GLY A CA 1
ATOM 4113 C C . GLY C 1 115 J 12.48413 -7.72893 -16.74741 1.000 54.71737 100 GLY A C 1
ATOM 4114 O O . GLY C 1 115 J 12.67165 -6.50960 -16.73315 1.000 73.55718 100 GLY A O 1
ATOM 4115 N N . LEU C 1 116 K 13.08153 -8.58658 -15.91023 1.000 46.16105 100 LEU A N 1
ATOM 4116 C CA . LEU C 1 116 K 13.94963 -8.23154 -14.78688 1.000 41.61082 100 LEU A CA 1
ATOM 4117 C C . LEU C 1 116 K 14.70321 -6.91610 -14.96106 1.000 37.59801 100 LEU A C 1
ATOM 4118 O O . LEU C 1 116 K 15.79048 -6.88919 -15.54655 1.000 36.41024 100 LEU A O 1
ATOM 4123 N N . ASP C 1 117 ? 14.13611 -5.82178 -14.44365 1.000 43.53814 101 ASP A N 1
ATOM 4124 C CA . ASP C 1 117 ? 14.75788 -4.50691 -14.55034 1.000 42.44109 101 ASP A CA 1
ATOM 4125 C C . ASP C 1 117 ? 15.59590 -4.13619 -13.33256 1.000 45.08856 101 ASP A C 1
ATOM 4126 O O . ASP C 1 117 ? 16.49489 -3.29584 -13.45167 1.000 44.82535 101 ASP A O 1
ATOM 4131 N N . SER C 1 118 ? 15.33449 -4.73994 -12.17539 1.000 40.50840 102 SER A N 1
ATOM 4132 C CA . SER C 1 118 ? 16.09072 -4.47983 -10.95719 1.000 37.97011 102 SER A CA 1
ATOM 4133 C C . SER C 1 118 ? 16.74214 -5.77104 -10.48510 1.000 34.73876 102 SER A C 1
ATOM 4134 O O . SER C 1 118 ? 16.06856 -6.79747 -10.35146 1.000 32.24420 102 SER A O 1
ATOM 4137 N N . TRP C 1 119 ? 18.04801 -5.71625 -10.23561 1.000 31.46657 103 TRP A N 1
ATOM 4138 C CA . TRP C 1 119 ? 18.81312 -6.86821 -9.78508 1.000 28.56847 103 TRP A CA 1
ATOM 4139 C C . TRP C 1 119 ? 19.60830 -6.50449 -8.54098 1.000 31.30159 103 TRP A C 1
ATOM 4140 O O . TRP C 1 119 ? 20.02740 -5.35750 -8.36465 1.000 29.05956 103 TRP A O 1
ATOM 4151 N N . GLY C 1 120 ? 19.81256 -7.49747 -7.67834 1.000 25.07122 104 GLY A N 1
ATOM 4152 C CA . GLY C 1 120 ? 20.74126 -7.34613 -6.58148 1.000 22.16078 104 GLY A CA 1
ATOM 4153 C C . GLY C 1 120 ? 22.17875 -7.50640 -7.04016 1.000 26.04601 104 GLY A C 1
ATOM 4154 O O . GLY C 1 120 ? 22.46334 -7.90720 -8.16801 1.000 29.72900 104 GLY A O 1
ATOM 4155 N N . GLN C 1 121 ? 23.10571 -7.18512 -6.13734 1.000 30.17361 105 GLN A N 1
ATOM 4156 C CA . GLN C 1 121 ? 24.51917 -7.25844 -6.48560 1.000 24.85307 105 GLN A CA 1
ATOM 4157 C C . GLN C 1 121 ? 25.03584 -8.68895 -6.56259 1.000 25.45319 105 GLN A C 1
ATOM 4158 O O . GLN C 1 121 ? 26.12910 -8.90360 -7.09678 1.000 31.44970 105 GLN A O 1
ATOM 4164 N N . GLY C 1 122 ? 24.28566 -9.66306 -6.05313 1.000 22.33711 106 GLY A N 1
ATOM 4165 C CA . GLY C 1 122 ? 24.72852 -11.04273 -6.05701 1.000 19.41595 106 GLY A CA 1
ATOM 4166 C C . GLY C 1 122 ? 25.55757 -11.39766 -4.84058 1.000 24.83784 106 GLY A C 1
ATOM 4167 O O . GLY C 1 122 ? 26.33097 -10.57191 -4.34743 1.000 25.68166 106 GLY A O 1
ATOM 4168 N N . ILE C 1 123 ? 25.40295 -12.62287 -4.34516 1.000 22.69456 107 ILE A N 1
ATOM 4169 C CA . ILE C 1 123 ? 26.14446 -13.11218 -3.18890 1.000 23.84311 107 ILE A CA 1
ATOM 4170 C C . ILE C 1 123 ? 26.84498 -14.40021 -3.59355 1.000 19.00453 107 ILE A C 1
ATOM 4171 O O . ILE C 1 123 ? 26.18857 -15.35957 -4.01558 1.000 19.67027 107 ILE A O 1
ATOM 4176 N N . ALA C 1 124 ? 28.16990 -14.42233 -3.46984 1.000 18.24573 108 ALA A N 1
ATOM 4177 C CA . ALA C 1 124 ? 28.94555 -15.61834 -3.77365 1.000 24.41513 108 ALA A CA 1
ATOM 4178 C C . ALA C 1 124 ? 28.81038 -16.61203 -2.62595 1.000 20.33126 108 ALA A C 1
ATOM 4179 O O . ALA C 1 124 ? 29.17104 -16.30374 -1.48458 1.000 23.16678 108 ALA A O 1
ATOM 4181 N N . VAL C 1 125 ? 28.29331 -17.80051 -2.92653 1.000 16.56241 109 VAL A N 1
ATOM 4182 C CA . VAL C 1 125 ? 28.03597 -18.83294 -1.92833 1.000 26.07646 109 VAL A CA 1
ATOM 4183 C C . VAL C 1 125 ? 28.88618 -20.04691 -2.27179 1.000 34.24341 109 VAL A C 1
ATOM 4184 O O . VAL C 1 125 ? 28.76428 -20.60599 -3.36911 1.000 28.89614 109 VAL A O 1
ATOM 4188 N N . THR C 1 126 ? 29.74164 -20.45319 -1.33789 1.000 32.78662 110 THR A N 1
ATOM 4189 C CA . THR C 1 126 ? 30.60245 -21.61579 -1.50396 1.000 31.36316 110 THR A CA 1
ATOM 4190 C C . THR C 1 126 ? 30.19424 -22.69075 -0.50778 1.000 34.21809 110 THR A C 1
ATOM 4191 O O . THR C 1 126 ? 30.05215 -22.41318 0.68837 1.000 42.17619 110 THR A O 1
ATOM 4195 N N . VAL C 1 127 ? 30.01003 -23.91052 -1.00021 1.000 30.44581 111 VAL A N 1
ATOM 4196 C CA . VAL C 1 127 ? 29.66361 -25.05329 -0.16579 1.000 37.66084 111 VAL A CA 1
ATOM 4197 C C . VAL C 1 127 ? 30.93147 -25.88354 -0.00789 1.000 49.63968 111 VAL A C 1
ATOM 4198 O O . VAL C 1 127 ? 31.34414 -26.59481 -0.92929 1.000 57.77551 111 VAL A O 1
ATOM 4202 N N . SER C 1 128 ? 31.55397 -25.79447 1.16664 1.000 44.46566 112 SER A N 1
ATOM 4203 C CA . SER C 1 128 ? 32.80580 -26.49258 1.42083 1.000 58.87046 112 SER A CA 1
ATOM 4204 C C . SER C 1 128 ? 32.94929 -26.70518 2.91749 1.000 50.50106 112 SER A C 1
ATOM 4205 O O . SER C 1 128 ? 32.41494 -25.91535 3.70450 1.000 40.52386 112 SER A O 1
ATOM 4208 N N . PRO C 1 129 ? 33.64824 -27.75644 3.34231 1.000 50.69966 113 PRO A N 1
ATOM 4209 C CA . PRO C 1 129 ? 33.94792 -27.90596 4.77043 1.000 45.43917 113 PRO A CA 1
ATOM 4210 C C . PRO C 1 129 ? 34.93678 -26.84445 5.22075 1.000 47.85587 113 PRO A C 1
ATOM 4211 O O . PRO C 1 129 ? 35.89227 -26.51806 4.51258 1.000 57.92341 113 PRO A O 1
ATOM 4215 N N . SER C 1 130 ? 34.69060 -26.29561 6.40440 1.000 37.68699 114 SER A N 1
ATOM 4216 C CA . SER C 1 130 ? 35.53239 -25.25206 6.97625 1.000 49.26409 114 SER A CA 1
ATOM 4217 C C . SER C 1 130 ? 36.36758 -25.84267 8.10853 1.000 44.29219 114 SER A C 1
ATOM 4218 O O . SER C 1 130 ? 36.16363 -25.55085 9.28566 1.000 55.59053 114 SER A O 1
ATOM 4221 N N . THR C 1 131 ? 37.33516 -26.67288 7.73517 1.000 43.41359 115 THR A N 1
ATOM 4222 C CA . THR C 1 131 ? 38.18501 -27.37046 8.69078 1.000 32.05335 115 THR A CA 1
ATOM 4223 C C . THR C 1 131 ? 39.54520 -26.68922 8.78521 1.000 30.77807 115 THR A C 1
ATOM 4224 O O . THR C 1 131 ? 40.14889 -26.34930 7.76222 1.000 34.29760 115 THR A O 1
ATOM 4228 N N . LYS C 1 132 ? 40.01953 -26.48577 10.01339 1.000 25.93128 116 LYS A N 1
ATOM 4229 C CA . LYS C 1 132 ? 41.33686 -25.91093 10.24729 1.000 23.54144 116 LYS A CA 1
ATOM 4230 C C . LYS C 1 132 ? 41.95300 -26.55768 11.47600 1.000 25.60036 116 LYS A C 1
ATOM 4231 O O . LYS C 1 132 ? 41.31033 -26.63736 12.52717 1.000 24.77575 116 LYS A O 1
ATOM 4237 N N . GLY C 1 133 ? 43.19504 -27.01428 11.33878 1.000 31.23497 117 GLY A N 1
ATOM 4238 C CA . GLY C 1 133 ? 43.91999 -27.60742 12.43610 1.000 28.52374 117 GLY A CA 1
ATOM 4239 C C . GLY C 1 133 ? 44.52029 -26.56481 13.35686 1.000 24.54284 117 GLY A C 1
ATOM 4240 O O . GLY C 1 133 ? 44.84799 -25.44753 12.94400 1.000 27.47902 117 GLY A O 1
ATOM 4241 N N . PRO C 1 134 ? 44.68053 -26.91410 14.62767 1.000 18.95197 118 PRO A N 1
ATOM 4242 C CA . PRO C 1 134 ? 45.16662 -25.94117 15.60673 1.000 21.59010 118 PRO A CA 1
ATOM 4243 C C . PRO C 1 134 ? 46.68127 -25.80384 15.58591 1.000 25.87661 118 PRO A C 1
ATOM 4244 O O . PRO C 1 134 ? 47.41787 -26.69993 15.16931 1.000 23.60500 118 PRO A O 1
ATOM 4248 N N . SER C 1 135 ? 47.13382 -24.64276 16.04890 1.000 21.91421 119 SER A N 1
ATOM 4249 C CA . SER C 1 135 ? 48.54116 -24.39740 16.32762 1.000 23.02524 119 SER A CA 1
ATOM 4250 C C . SER C 1 135 ? 48.77131 -24.53648 17.82600 1.000 17.07690 119 SER A C 1
ATOM 4251 O O . SER C 1 135 ? 48.02780 -23.96264 18.62883 1.000 22.94293 119 SER A O 1
ATOM 4254 N N . VAL C 1 136 ? 49.78989 -25.30377 18.19900 1.000 17.73167 120 VAL A N 1
ATOM 4255 C CA . VAL C 1 136 ? 50.09628 -25.58322 19.59713 1.000 15.33209 120 VAL A CA 1
ATOM 4256 C C . VAL C 1 136 ? 51.35972 -24.81951 19.96781 1.000 15.33550 120 VAL A C 1
ATOM 4257 O O . VAL C 1 136 ? 52.41685 -25.01756 19.35596 1.000 20.26315 120 VAL A O 1
ATOM 4261 N N . PHE C 1 137 ? 51.24894 -23.94387 20.96715 1.000 13.76501 121 PHE A N 1
ATOM 4262 C CA . PHE C 1 137 ? 52.36683 -23.14719 21.43324 1.000 16.69041 121 PHE A CA 1
ATOM 4263 C C . PHE C 1 137 ? 52.63428 -23.42049 22.90689 1.000 14.81371 121 PHE A C 1
ATOM 4264 O O . PHE C 1 137 ? 51.69186 -23.55041 23.69658 1.000 15.39735 121 PHE A O 1
ATOM 4272 N N . PRO C 1 138 ? 53.89920 -23.51854 23.30175 1.000 14.43445 122 PRO A N 1
ATOM 4273 C CA . PRO C 1 138 ? 54.22380 -23.81576 24.69869 1.000 16.83684 122 PRO A CA 1
ATOM 4274 C C . PRO C 1 138 ? 54.02441 -22.61793 25.61261 1.000 17.29479 122 PRO A C 1
ATOM 4275 O O . PRO C 1 138 ? 54.25260 -21.46546 25.23853 1.000 20.10407 122 PRO A O 1
ATOM 4279 N N . LEU C 1 139 ? 53.59155 -22.91435 26.83284 1.000 13.40792 123 LEU A N 1
ATOM 4280 C CA . LEU C 1 139 ? 53.48610 -21.93054 27.90687 1.000 14.67069 123 LEU A CA 1
ATOM 4281 C C . LEU C 1 139 ? 54.57104 -22.29246 28.91925 1.000 14.10431 123 LEU A C 1
ATOM 4282 O O . LEU C 1 139 ? 54.34210 -23.06737 29.85053 1.000 13.84396 123 LEU A O 1
ATOM 4287 N N . ALA C 1 140 ? 55.76594 -21.72572 28.72334 1.000 20.34967 124 ALA A N 1
ATOM 4288 C CA . ALA C 1 140 ? 56.91591 -22.09930 29.53742 1.000 24.86881 124 ALA A CA 1
ATOM 4289 C C . ALA C 1 140 ? 56.84405 -21.42631 30.90732 1.000 25.60022 124 ALA A C 1
ATOM 4290 O O . ALA C 1 140 ? 56.38954 -20.28434 31.01377 1.000 26.83469 124 ALA A O 1
ATOM 4292 N N . PRO C 1 141 ? 57.29096 -22.11291 31.97324 1.000 35.00921 125 PRO A N 1
ATOM 4293 C CA . PRO C 1 141 ? 57.31054 -21.57754 33.34085 1.000 35.36858 125 PRO A CA 1
ATOM 4294 C C . PRO C 1 141 ? 58.07975 -20.26298 33.45289 1.000 30.32490 125 PRO A C 1
ATOM 4295 O O . PRO C 1 141 ? 58.95656 -20.15406 34.30949 1.000 37.15617 125 PRO A O 1
ATOM 4299 N N . SER C 1 142 ? 60.40082 -26.74270 46.71501 1.000 43.23070 132 SER A N 1
ATOM 4300 C CA . SER C 1 142 ? 59.20535 -26.79369 47.53620 1.000 38.93784 132 SER A CA 1
ATOM 4301 C C . SER C 1 142 ? 58.05037 -25.99567 46.96668 1.000 51.83075 132 SER A C 1
ATOM 4302 O O . SER C 1 142 ? 56.91359 -26.11364 47.42705 1.000 51.86418 132 SER A O 1
ATOM 4303 N N . GLY C 1 143 ? 58.34533 -25.17628 45.95886 1.000 41.84108 133 GLY A N 1
ATOM 4304 C CA . GLY C 1 143 ? 57.33207 -24.37466 45.31080 1.000 40.92869 133 GLY A CA 1
ATOM 4305 C C . GLY C 1 143 ? 56.56509 -25.14898 44.25604 1.000 38.89587 133 GLY A C 1
ATOM 4306 O O . GLY C 1 143 ? 56.85631 -26.30264 43.93969 1.000 33.44606 133 GLY A O 1
ATOM 4307 N N . THR C 1 144 ? 55.55449 -24.48440 43.70197 1.000 28.88178 134 THR A N 1
ATOM 4308 C CA . THR C 1 144 ? 54.70741 -25.05200 42.66246 1.000 28.96756 134 THR A CA 1
ATOM 4309 C C . THR C 1 144 ? 54.89376 -24.25579 41.38035 1.000 22.47010 134 THR A C 1
ATOM 4310 O O . THR C 1 144 ? 54.73889 -23.03016 41.37879 1.000 27.73178 134 THR A O 1
ATOM 4314 N N . ALA C 1 145 ? 55.22831 -24.95049 40.29839 1.000 13.43778 135 ALA A N 1
ATOM 4315 C CA . ALA C 1 145 ? 55.43117 -24.33402 38.99794 1.000 16.24562 135 ALA A CA 1
ATOM 4316 C C . ALA C 1 145 ? 54.27146 -24.67553 38.07176 1.000 20.70604 135 ALA A C 1
ATOM 4317 O O . ALA C 1 145 ? 53.66513 -25.74477 38.17723 1.000 18.95389 135 ALA A O 1
ATOM 4319 N N . ALA C 1 146 ? 53.96681 -23.75792 37.15937 1.000 15.91095 136 ALA A N 1
ATOM 4320 C CA . ALA C 1 146 ? 52.89068 -23.94301 36.19860 1.000 9.84952 136 ALA A CA 1
ATOM 4321 C C . ALA C 1 146 ? 53.43755 -23.86378 34.78182 1.000 16.10358 136 ALA A C 1
ATOM 4322 O O . ALA C 1 146 ? 54.26605 -23.00284 34.46856 1.000 16.18223 136 ALA A O 1
ATOM 4324 N N . LEU C 1 147 ? 52.97214 -24.77636 33.93479 1.000 11.58889 137 LEU A N 1
ATOM 4325 C CA . LEU C 1 147 ? 53.28899 -24.77229 32.51717 1.000 15.03911 137 LEU A CA 1
ATOM 4326 C C . LEU C 1 147 ? 52.04938 -25.22496 31.76101 1.000 14.07826 137 LEU A C 1
ATOM 4327 O O . LEU C 1 147 ? 51.09577 -25.74592 32.34756 1.000 12.81946 137 LEU A O 1
ATOM 4332 N N . GLY C 1 148 ? 52.05613 -25.01843 30.45168 1.000 8.43310 138 GLY A N 1
ATOM 4333 C CA . GLY C 1 148 ? 50.87873 -25.36818 29.68976 1.000 6.98130 138 GLY A CA 1
ATOM 4334 C C . GLY C 1 148 ? 51.10997 -25.29231 28.19925 1.000 10.87581 138 GLY A C 1
ATOM 4335 O O . GLY C 1 148 ? 52.23535 -25.11946 27.72713 1.000 12.14193 138 GLY A O 1
ATOM 4336 N N . CYS C 1 149 ? 50.00833 -25.43723 27.46608 1.000 11.92149 139 CYS A N 1
ATOM 4337 C CA . CYS C 1 149 ? 49.99436 -25.40605 26.01106 1.000 10.93560 139 CYS A CA 1
ATOM 4338 C C . CYS C 1 149 ? 48.83310 -24.54306 25.54704 1.000 8.77374 139 CYS A C 1
ATOM 4339 O O . CYS C 1 149 ? 47.71461 -24.67605 26.05385 1.000 11.53062 139 CYS A O 1
ATOM 4342 N N . LEU C 1 150 ? 49.10013 -23.66078 24.59163 1.000 15.35470 140 LEU A N 1
ATOM 4343 C CA . LEU C 1 150 ? 48.07543 -22.81719 23.99349 1.000 13.65901 140 LEU A CA 1
ATOM 4344 C C . LEU C 1 150 ? 47.65742 -23.43510 22.66513 1.000 13.75031 140 LEU A C 1
ATOM 4345 O O . LEU C 1 150 ? 48.46524 -23.51947 21.73391 1.000 14.01163 140 LEU A O 1
ATOM 4350 N N . VAL C 1 151 ? 46.40865 -23.88015 22.58651 1.000 11.90013 141 VAL A N 1
ATOM 4351 C CA . VAL C 1 151 ? 45.86665 -24.50571 21.38612 1.000 14.99933 141 VAL A CA 1
ATOM 4352 C C . VAL C 1 151 ? 44.99047 -23.46977 20.69521 1.000 16.32122 141 VAL A C 1
ATOM 4353 O O . VAL C 1 151 ? 43.87735 -23.18108 21.14815 1.000 18.30886 141 VAL A O 1
ATOM 4357 N N . LYS C 1 152 ? 45.48423 -22.91734 19.59003 1.000 16.44914 142 LYS A N 1
ATOM 4358 C CA . LYS C 1 152 ? 44.93066 -21.70706 19.00127 1.000 22.11929 142 LYS A CA 1
ATOM 4359 C C . LYS C 1 152 ? 44.49740 -21.94249 17.55916 1.000 18.40371 142 LYS A C 1
ATOM 4360 O O . LYS C 1 152 ? 45.15371 -22.67878 16.81413 1.000 19.19850 142 LYS A O 1
ATOM 4366 N N . ASP C 1 153 ? 43.37599 -21.31929 17.18406 1.000 19.35714 143 ASP A N 1
ATOM 4367 C CA . ASP C 1 153 ? 42.90360 -21.21806 15.79898 1.000 20.28203 143 ASP A CA 1
ATOM 4368 C C . ASP C 1 153 ? 42.62774 -22.59798 15.19031 1.000 19.75020 143 ASP A C 1
ATOM 4369 O O . ASP C 1 153 ? 43.34723 -23.08630 14.31807 1.000 25.96191 143 ASP A O 1
ATOM 4374 N N . TYR C 1 154 ? 41.53853 -23.20290 15.65870 1.000 15.79327 144 TYR A N 1
ATOM 4375 C CA . TYR C 1 154 ? 41.05476 -24.45759 15.10518 1.000 14.84195 144 TYR A CA 1
ATOM 4376 C C . TYR C 1 154 ? 39.54572 -24.38916 14.93125 1.000 13.86149 144 TYR A C 1
ATOM 4377 O O . TYR C 1 154 ? 38.86383 -23.56489 15.54458 1.000 17.50198 144 TYR A O 1
ATOM 4386 N N . PHE C 1 155 ? 39.03255 -25.27530 14.08410 1.000 16.02366 145 PHE A N 1
ATOM 4387 C CA . PHE C 1 155 ? 37.60417 -25.35710 13.81276 1.000 16.79593 145 PHE A CA 1
ATOM 4388 C C . PHE C 1 155 ? 37.30170 -26.68369 13.12770 1.000 18.45914 145 PHE A C 1
ATOM 4389 O O . PHE C 1 155 ? 38.04357 -27.10427 12.23094 1.000 25.19550 145 PHE A O 1
ATOM 4397 N N . PRO C 1 156 ? 36.22823 -27.37793 13.52320 1.000 20.90687 146 PRO A N 1
ATOM 4398 C CA . PRO C 1 156 ? 35.35733 -26.97331 14.62723 1.000 19.76680 146 PRO A CA 1
ATOM 4399 C C . PRO C 1 156 ? 35.76833 -27.60676 15.95225 1.000 21.60204 146 PRO A C 1
ATOM 4400 O O . PRO C 1 156 ? 36.84979 -28.18724 16.05521 1.000 22.02300 146 PRO A O 1
ATOM 4404 N N . GLU C 1 157 ? 34.90810 -27.48931 16.95759 1.000 20.09119 147 GLU A N 1
ATOM 4405 C CA . GLU C 1 157 ? 35.12750 -28.20055 18.20261 1.000 26.92703 147 GLU A CA 1
ATOM 4406 C C . GLU C 1 157 ? 34.92179 -29.70058 17.98454 1.000 30.61043 147 GLU A C 1
ATOM 4407 O O . GLU C 1 157 ? 34.17956 -30.10787 17.08633 1.000 30.82075 147 GLU A O 1
ATOM 4413 N N . PRO C 1 158 ? 35.57188 -30.55164 18.79600 1.000 31.34704 148 PRO A N 1
ATOM 4414 C CA . PRO C 1 158 ? 36.49638 -30.18122 19.86641 1.000 26.60822 148 PRO A CA 1
ATOM 4415 C C . PRO C 1 158 ? 37.93820 -30.61066 19.61910 1.000 27.64871 148 PRO A C 1
ATOM 4416 O O . PRO C 1 158 ? 38.24570 -31.24398 18.60859 1.000 29.09791 148 PRO A O 1
ATOM 4420 N N . VAL C 1 159 ? 38.81501 -30.25121 20.54967 1.000 26.76352 149 VAL A N 1
ATOM 4421 C CA . VAL C 1 159 ? 40.14463 -30.83196 20.63542 1.000 23.56882 149 VAL A CA 1
ATOM 4422 C C . VAL C 1 159 ? 40.24573 -31.56703 21.96452 1.000 20.75095 149 VAL A C 1
ATOM 4423 O O . VAL C 1 159 ? 39.49944 -31.30411 22.91257 1.000 23.04732 149 VAL A O 1
ATOM 4427 N N . THR C 1 160 ? 41.17176 -32.51751 22.02245 1.000 24.60295 150 THR A N 1
ATOM 4428 C CA . THR C 1 160 ? 41.48649 -33.23189 23.24994 1.000 23.51368 150 THR A CA 1
ATOM 4429 C C . THR C 1 160 ? 42.94828 -32.99384 23.59295 1.000 24.81104 150 THR A C 1
ATOM 4430 O O . THR C 1 160 ? 43.81410 -33.01852 22.71191 1.000 20.57205 150 THR A O 1
ATOM 4434 N N . VAL C 1 161 ? 43.21832 -32.74728 24.87164 1.000 21.37260 151 VAL A N 1
ATOM 4435 C CA . VAL C 1 161 ? 44.56771 -32.47190 25.34561 1.000 16.90654 151 VAL A CA 1
ATOM 4436 C C . VAL C 1 161 ? 44.89943 -33.43986 26.46992 1.000 19.84146 151 VAL A C 1
ATOM 4437 O O . VAL C 1 161 ? 44.14244 -33.55858 27.44006 1.000 22.68789 151 VAL A O 1
ATOM 4441 N N . SER C 1 162 ? 46.02866 -34.12725 26.33651 1.000 19.51546 152 SER A N 1
ATOM 4442 C CA . SER C 1 162 ? 46.57972 -34.95689 27.39372 1.000 18.25906 152 SER A CA 1
ATOM 4443 C C . SER C 1 162 ? 48.02375 -34.54473 27.62909 1.000 17.38039 152 SER A C 1
ATOM 4444 O O . SER C 1 162 ? 48.63454 -33.85136 26.81163 1.000 16.14601 152 SER A O 1
ATOM 4447 N N . TRP C 1 163 ? 48.56682 -34.98066 28.75979 1.000 10.45545 153 TRP A N 1
ATOM 4448 C CA . TRP C 1 163 ? 49.92691 -34.64597 29.15178 1.000 13.52155 153 TRP A CA 1
ATOM 4449 C C . TRP C 1 163 ? 50.71981 -35.92652 29.36084 1.000 14.30389 153 TRP A C 1
ATOM 4450 O O . TRP C 1 163 ? 50.27620 -36.82331 30.08569 1.000 18.50079 153 TRP A O 1
ATOM 4461 N N . ASN C 1 164 ? 51.88724 -36.00474 28.72114 1.000 16.16912 154 ASN A N 1
ATOM 4462 C CA . ASN C 1 164 ? 52.73241 -37.19801 28.74676 1.000 17.80939 154 ASN A CA 1
ATOM 4463 C C . ASN C 1 164 ? 51.93593 -38.43621 28.34288 1.000 22.15110 154 ASN A C 1
ATOM 4464 O O . ASN C 1 164 ? 51.98765 -39.48437 28.99119 1.000 21.33230 154 ASN A O 1
ATOM 4469 N N . SER C 1 165 ? 51.17243 -38.29007 27.25742 1.000 18.70713 155 SER A N 1
ATOM 4470 C CA . SER C 1 165 ? 50.38081 -39.37540 26.67860 1.000 20.55843 155 SER A CA 1
ATOM 4471 C C . SER C 1 165 ? 49.36740 -39.93817 27.67180 1.000 19.45003 155 SER A C 1
ATOM 4472 O O . SER C 1 165 ? 48.94138 -41.08888 27.55312 1.000 28.00839 155 SER A O 1
ATOM 4475 N N . GLY C 1 166 ? 48.96742 -39.13057 28.65407 1.000 20.55676 156 GLY A N 1
ATOM 4476 C CA . GLY C 1 166 ? 47.99377 -39.53343 29.64568 1.000 16.54884 156 GLY A CA 1
ATOM 4477 C C . GLY C 1 166 ? 48.57183 -39.90453 30.99463 1.000 17.90033 156 GLY A C 1
ATOM 4478 O O . GLY C 1 166 ? 47.80283 -40.13695 31.93619 1.000 19.14651 156 GLY A O 1
ATOM 4479 N N . ALA C 1 167 ? 49.89899 -39.96902 31.11681 1.000 16.15298 157 ALA A N 1
ATOM 4480 C CA . ALA C 1 167 ? 50.51696 -40.31524 32.39053 1.000 19.88289 157 ALA A CA 1
ATOM 4481 C C . ALA C 1 167 ? 50.42302 -39.18778 33.41008 1.000 25.23135 157 ALA A C 1
ATOM 4482 O O . ALA C 1 167 ? 50.55704 -39.44382 34.61186 1.000 22.94534 157 ALA A O 1
ATOM 4484 N N . LEU C 1 168 ? 50.19934 -37.95506 32.96316 1.000 18.71765 158 LEU A N 1
ATOM 4485 C CA . LEU C 1 168 ? 50.10034 -36.79142 33.84074 1.000 20.35055 158 LEU A CA 1
ATOM 4486 C C . LEU C 1 168 ? 48.65493 -36.30412 33.82048 1.000 18.03597 158 LEU A C 1
ATOM 4487 O O . LEU C 1 168 ? 48.21594 -35.67686 32.85211 1.000 18.38608 158 LEU A O 1
ATOM 4492 N N . THR C 1 169 ? 47.91917 -36.59418 34.89333 1.000 20.82727 159 THR A N 1
ATOM 4493 C CA . THR C 1 169 ? 46.51664 -36.21634 35.01001 1.000 22.78985 159 THR A CA 1
ATOM 4494 C C . THR C 1 169 ? 46.21589 -35.31669 36.19871 1.000 22.58147 159 THR A C 1
ATOM 4495 O O . THR C 1 169 ? 45.32338 -34.47088 36.09922 1.000 23.26714 159 THR A O 1
ATOM 4499 N N . SER C 1 170 ? 46.92471 -35.47354 37.31404 1.000 22.99100 160 SER A N 1
ATOM 4500 C CA . SER C 1 170 ? 46.68481 -34.64397 38.48556 1.000 23.50822 160 SER A CA 1
ATOM 4501 C C . SER C 1 170 ? 47.26219 -33.25054 38.27559 1.000 20.75521 160 SER A C 1
ATOM 4502 O O . SER C 1 170 ? 48.37586 -33.09232 37.76703 1.000 17.49694 160 SER A O 1
ATOM 4505 N N . GLY C 1 171 ? 46.49393 -32.23812 38.66968 1.000 15.15714 161 GLY A N 1
ATOM 4506 C CA . GLY C 1 171 ? 46.90911 -30.86180 38.50416 1.000 13.80145 161 GLY A CA 1
ATOM 4507 C C . GLY C 1 171 ? 46.66337 -30.27626 37.13330 1.000 16.99185 161 GLY A C 1
ATOM 4508 O O . GLY C 1 171 ? 47.10056 -29.14952 36.87341 1.000 16.03587 161 GLY A O 1
ATOM 4509 N N . VAL C 1 172 ? 45.97421 -30.99539 36.25165 1.000 13.71514 162 VAL A N 1
ATOM 4510 C CA . VAL C 1 172 ? 45.73997 -30.54274 34.88504 1.000 11.47722 162 VAL A CA 1
ATOM 4511 C C . VAL C 1 172 ? 44.42076 -29.78557 34.82916 1.000 13.40780 162 VAL A C 1
ATOM 4512 O O . VAL C 1 172 ? 43.40618 -30.24159 35.36990 1.000 17.48730 162 VAL A O 1
ATOM 4516 N N . HIS C 1 173 ? 44.43468 -28.62508 34.17672 1.000 11.14699 163 HIS A N 1
ATOM 4517 C CA . HIS C 1 173 ? 43.23027 -27.83889 33.92801 1.000 16.60987 163 HIS A CA 1
ATOM 4518 C C . HIS C 1 173 ? 43.17136 -27.52231 32.44030 1.000 13.49156 163 HIS A C 1
ATOM 4519 O O . HIS C 1 173 ? 44.01100 -26.77412 31.92924 1.000 11.07113 163 HIS A O 1
ATOM 4526 N N . THR C 1 174 ? 42.19466 -28.09757 31.74475 1.000 12.81271 164 THR A N 1
ATOM 4527 C CA . THR C 1 174 ? 41.94518 -27.78887 30.34113 1.000 16.83241 164 THR A CA 1
ATOM 4528 C C . THR C 1 174 ? 40.71766 -26.88892 30.28230 1.000 17.95471 164 THR A C 1
ATOM 4529 O O . THR C 1 174 ? 39.60114 -27.32979 30.57310 1.000 20.94440 164 THR A O 1
ATOM 4533 N N . PHE C 1 175 ? 40.92971 -25.62897 29.92177 1.000 13.01343 165 PHE A N 1
ATOM 4534 C CA . PHE C 1 175 ? 39.87209 -24.63671 29.96415 1.000 15.98145 165 PHE A CA 1
ATOM 4535 C C . PHE C 1 175 ? 38.90211 -24.82024 28.80375 1.000 14.96946 165 PHE A C 1
ATOM 4536 O O . PHE C 1 175 ? 39.25180 -25.39682 27.77037 1.000 11.07703 165 PHE A O 1
ATOM 4544 N N . PRO C 1 176 ? 37.66391 -24.35309 28.96083 1.000 14.18742 166 PRO A N 1
ATOM 4545 C CA . PRO C 1 176 ? 36.72329 -24.37607 27.83701 1.000 17.78061 166 PRO A CA 1
ATOM 4546 C C . PRO C 1 176 ? 37.23830 -23.54975 26.66885 1.000 20.25202 166 PRO A C 1
ATOM 4547 O O . PRO C 1 176 ? 37.94716 -22.55501 26.84290 1.000 14.80788 166 PRO A O 1
ATOM 4551 N N . ALA C 1 177 ? 36.87232 -23.98028 25.46504 1.000 20.05772 167 ALA A N 1
ATOM 4552 C CA . ALA C 1 177 ? 37.27766 -23.27015 24.26216 1.000 18.72265 167 ALA A CA 1
ATOM 4553 C C . ALA C 1 177 ? 36.53072 -21.94885 24.14812 1.000 13.45496 167 ALA A C 1
ATOM 4554 O O . ALA C 1 177 ? 35.33364 -21.86280 24.43601 1.000 21.75802 167 ALA A O 1
ATOM 4556 N N . VAL C 1 178 ? 37.24833 -20.91368 23.72989 1.000 15.98535 168 VAL A N 1
ATOM 4557 C CA . VAL C 1 178 ? 36.67655 -19.59102 23.51971 1.000 20.76127 168 VAL A CA 1
ATOM 4558 C C . VAL C 1 178 ? 36.54616 -19.35687 22.02345 1.000 25.28082 168 VAL A C 1
ATOM 4559 O O . VAL C 1 178 ? 37.51652 -19.51969 21.27309 1.000 15.28888 168 VAL A O 1
ATOM 4563 N N . LEU C 1 179 ? 35.34507 -18.98959 21.58733 1.000 26.48606 169 LEU A N 1
ATOM 4564 C CA . LEU C 1 179 ? 35.10002 -18.67164 20.18600 1.000 20.31337 169 LEU A CA 1
ATOM 4565 C C . LEU C 1 179 ? 35.61478 -17.26545 19.90689 1.000 18.88190 169 LEU A C 1
ATOM 4566 O O . LEU C 1 179 ? 35.08762 -16.28449 20.44066 1.000 22.55631 169 LEU A O 1
ATOM 4571 N N . GLN C 1 180 ? 36.65024 -17.16464 19.08146 1.000 23.11821 170 GLN A N 1
ATOM 4572 C CA . GLN C 1 180 ? 37.22637 -15.87211 18.75287 1.000 29.66291 170 GLN A CA 1
ATOM 4573 C C . GLN C 1 180 ? 36.40776 -15.17953 17.66596 1.000 29.78684 170 GLN A C 1
ATOM 4574 O O . GLN C 1 180 ? 35.56286 -15.78639 17.00154 1.000 22.23421 170 GLN A O 1
ATOM 4580 N N . SER C 1 181 ? 36.66956 -13.88164 17.49379 1.000 32.86357 171 SER A N 1
ATOM 4581 C CA . SER C 1 181 ? 35.92691 -13.09529 16.51548 1.000 31.04117 171 SER A CA 1
ATOM 4582 C C . SER C 1 181 ? 36.16529 -13.56979 15.08871 1.000 29.46145 171 SER A C 1
ATOM 4583 O O . SER C 1 181 ? 35.30651 -13.35787 14.22567 1.000 32.80129 171 SER A O 1
ATOM 4586 N N . SER C 1 182 ? 37.30459 -14.20514 14.82123 1.000 24.83002 172 SER A N 1
ATOM 4587 C CA . SER C 1 182 ? 37.61186 -14.71728 13.49223 1.000 21.15430 172 SER A CA 1
ATOM 4588 C C . SER C 1 182 ? 36.84507 -15.98863 13.15040 1.000 25.26814 172 SER A C 1
ATOM 4589 O O . SER C 1 182 ? 36.97100 -16.48404 12.02501 1.000 29.69323 172 SER A O 1
ATOM 4592 N N . GLY C 1 183 ? 36.05931 -16.52508 14.08131 1.000 20.25998 173 GLY A N 1
ATOM 4593 C CA . GLY C 1 183 ? 35.35348 -17.76797 13.86514 1.000 13.21109 173 GLY A CA 1
ATOM 4594 C C . GLY C 1 183 ? 36.09724 -19.01046 14.30162 1.000 21.13844 173 GLY A C 1
ATOM 4595 O O . GLY C 1 183 ? 35.53718 -20.11000 14.20902 1.000 27.69706 173 GLY A O 1
ATOM 4596 N N . LEU C 1 184 ? 37.33239 -18.87529 14.77311 1.000 20.29140 174 LEU A N 1
ATOM 4597 C CA . LEU C 1 184 ? 38.14373 -19.99849 15.21570 1.000 19.77965 174 LEU A CA 1
ATOM 4598 C C . LEU C 1 184 ? 38.13867 -20.09476 16.73870 1.000 20.16520 174 LEU A C 1
ATOM 4599 O O . LEU C 1 184 ? 37.88366 -19.11894 17.44828 1.000 20.30159 174 LEU A O 1
ATOM 4604 N N . TYR C 1 185 ? 38.42346 -21.29320 17.23485 1.000 20.32944 175 TYR A N 1
ATOM 4605 C CA . TYR C 1 185 ? 38.41488 -21.57107 18.66271 1.000 12.24058 175 TYR A CA 1
ATOM 4606 C C . TYR C 1 185 ? 39.83127 -21.59449 19.22224 1.000 14.06028 175 TYR A C 1
ATOM 4607 O O . TYR C 1 185 ? 40.80613 -21.84191 18.50887 1.000 14.77448 175 TYR A O 1
ATOM 4616 N N . SER C 1 186 ? 39.92915 -21.33692 20.52426 1.000 16.90101 176 SER A N 1
ATOM 4617 C CA . SER C 1 186 ? 41.20672 -21.34674 21.21904 1.000 16.49125 176 SER A CA 1
ATOM 4618 C C . SER C 1 186 ? 40.98469 -21.75807 22.66443 1.000 16.14717 176 SER A C 1
ATOM 4619 O O . SER C 1 186 ? 39.98159 -21.38306 23.27762 1.000 17.14642 176 SER A O 1
ATOM 4622 N N . LEU C 1 187 ? 41.92696 -22.52694 23.20148 1.000 11.79598 177 LEU A N 1
ATOM 4623 C CA . LEU C 1 187 ? 41.89801 -22.88852 24.60863 1.000 15.79287 177 LEU A CA 1
ATOM 4624 C C . LEU C 1 187 ? 43.32617 -23.05506 25.10216 1.000 14.04156 177 LEU A C 1
ATOM 4625 O O . LEU C 1 187 ? 44.28245 -23.06475 24.32326 1.000 11.11257 177 LEU A O 1
ATOM 4630 N N . SER C 1 188 ? 43.45584 -23.18951 26.41662 1.000 10.52285 178 SER A N 1
ATOM 4631 C CA . SER C 1 188 ? 44.72594 -23.48716 27.05317 1.000 8.21739 178 SER A CA 1
ATOM 4632 C C . SER C 1 188 ? 44.54917 -24.67936 27.97735 1.000 8.21396 178 SER A C 1
ATOM 4633 O O . SER C 1 188 ? 43.48805 -24.86889 28.57692 1.000 13.32555 178 SER A O 1
ATOM 4636 N N . SER C 1 189 ? 45.59731 -25.48931 28.07401 1.000 8.14612 179 SER A N 1
ATOM 4637 C CA . SER C 1 189 ? 45.66421 -26.58646 29.02869 1.000 9.43022 179 SER A CA 1
ATOM 4638 C C . SER C 1 189 ? 46.90435 -26.38155 29.88201 1.000 10.44186 179 SER A C 1
ATOM 4639 O O . SER C 1 189 ? 48.02422 -26.39694 29.36278 1.000 13.93055 179 SER A O 1
ATOM 4642 N N . VAL C 1 190 ? 46.70340 -26.17806 31.18136 1.000 9.72623 180 VAL A N 1
ATOM 4643 C CA . VAL C 1 190 ? 47.79048 -25.90478 32.10854 1.000 10.84700 180 VAL A CA 1
ATOM 4644 C C . VAL C 1 190 ? 47.90479 -27.06153 33.09007 1.000 11.54716 180 VAL A C 1
ATOM 4645 O O . VAL C 1 190 ? 46.96009 -27.82314 33.30960 1.000 13.48296 180 VAL A O 1
ATOM 4649 N N . VAL C 1 191 ? 49.08386 -27.17982 33.69155 1.000 13.95093 181 VAL A N 1
ATOM 4650 C CA . VAL C 1 191 ? 49.33353 -28.19907 34.70373 1.000 11.62335 181 VAL A CA 1
ATOM 4651 C C . VAL C 1 191 ? 50.32564 -27.64115 35.71466 1.000 11.53512 181 VAL A C 1
ATOM 4652 O O . VAL C 1 191 ? 51.29608 -26.97062 35.34995 1.000 10.81223 181 VAL A O 1
ATOM 4656 N N . THR C 1 192 ? 50.06803 -27.90503 36.99167 1.000 12.33509 182 THR A N 1
ATOM 4657 C CA . THR C 1 192 ? 50.95996 -27.49771 38.06726 1.000 13.32263 182 THR A CA 1
ATOM 4658 C C . THR C 1 192 ? 51.79670 -28.69010 38.50979 1.000 18.05579 182 THR A C 1
ATOM 4659 O O . THR C 1 192 ? 51.26983 -29.78976 38.70822 1.000 12.56408 182 THR A O 1
ATOM 4663 N N . VAL C 1 193 ? 53.10024 -28.47079 38.64300 1.000 18.90180 183 VAL A N 1
ATOM 4664 C CA . VAL C 1 193 ? 54.04202 -29.52709 39.00978 1.000 20.98867 183 VAL A CA 1
ATOM 4665 C C . VAL C 1 193 ? 54.98713 -28.99354 40.07598 1.000 22.25857 183 VAL A C 1
ATOM 4666 O O . VAL C 1 193 ? 55.14774 -27.77818 40.23418 1.000 27.23957 183 VAL A O 1
ATOM 4670 N N . PRO C 1 194 ? 55.61105 -29.89113 40.83873 1.000 27.82133 184 PRO A N 1
ATOM 4671 C CA . PRO C 1 194 ? 56.66299 -29.44704 41.76010 1.000 28.37768 184 PRO A CA 1
ATOM 4672 C C . PRO C 1 194 ? 57.81212 -28.80762 40.99519 1.000 28.33172 184 PRO A C 1
ATOM 4673 O O . PRO C 1 194 ? 58.24928 -29.30965 39.95714 1.000 22.48802 184 PRO A O 1
ATOM 4677 N N . SER C 1 195 ? 58.28876 -27.67413 41.51734 1.000 32.24074 185 SER A N 1
ATOM 4678 C CA . SER C 1 195 ? 59.35071 -26.93014 40.84741 1.000 25.03386 185 SER A CA 1
ATOM 4679 C C . SER C 1 195 ? 60.63170 -27.74466 40.73943 1.000 24.64104 185 SER A C 1
ATOM 4680 O O . SER C 1 195 ? 61.39985 -27.56750 39.78706 1.000 26.77848 185 SER A O 1
ATOM 4683 N N . SER C 1 196 ? 60.87877 -28.63844 41.70053 1.000 23.86578 186 SER A N 1
ATOM 4684 C CA . SER C 1 196 ? 62.09958 -29.43700 41.67693 1.000 23.13506 186 SER A CA 1
ATOM 4685 C C . SER C 1 196 ? 62.14451 -30.36743 40.47109 1.000 32.25616 186 SER A C 1
ATOM 4686 O O . SER C 1 196 ? 63.23245 -30.74177 40.01703 1.000 28.57063 186 SER A O 1
ATOM 4689 N N . SER C 1 197 ? 60.98277 -30.74636 39.93634 1.000 26.54420 187 SER A N 1
ATOM 4690 C CA . SER C 1 197 ? 60.93247 -31.62403 38.77481 1.000 28.47462 187 SER A CA 1
ATOM 4691 C C . SER C 1 197 ? 61.24617 -30.90297 37.47006 1.000 27.20225 187 SER A C 1
ATOM 4692 O O . SER C 1 197 ? 61.48050 -31.56986 36.45581 1.000 27.50543 187 SER A O 1
ATOM 4695 N N . LEU C 1 198 ? 61.25663 -29.57128 37.46727 1.000 26.54491 188 LEU A N 1
ATOM 4696 C CA . LEU C 1 198 ? 61.60633 -28.83559 36.25982 1.000 30.47977 188 LEU A CA 1
ATOM 4697 C C . LEU C 1 198 ? 63.05752 -29.09461 35.87914 1.000 32.16686 188 LEU A C 1
ATOM 4698 O O . LEU C 1 198 ? 63.95451 -29.07999 36.72662 1.000 34.54731 188 LEU A O 1
ATOM 4703 N N . GLY C 1 199 ? 63.28521 -29.32809 34.58858 1.000 24.86953 189 GLY A N 1
ATOM 4704 C CA . GLY C 1 199 ? 64.59002 -29.71174 34.10261 1.000 30.82311 189 GLY A CA 1
ATOM 4705 C C . GLY C 1 199 ? 64.92275 -31.17689 34.26467 1.000 32.49443 189 GLY A C 1
ATOM 4706 O O . GLY C 1 199 ? 65.89964 -31.64354 33.66420 1.000 39.48238 189 GLY A O 1
ATOM 4707 N N . THR C 1 200 ? 64.14832 -31.91963 35.05265 1.000 35.78041 190 THR A N 1
ATOM 4708 C CA . THR C 1 200 ? 64.36339 -33.34432 35.26569 1.000 40.88649 190 THR A CA 1
ATOM 4709 C C . THR C 1 200 ? 63.27821 -34.20029 34.63147 1.000 37.70253 190 THR A C 1
ATOM 4710 O O . THR C 1 200 ? 63.58551 -35.16925 33.93172 1.000 45.33745 190 THR A O 1
ATOM 4714 N N . GLN C 1 201 ? 62.01110 -33.86128 34.85498 1.000 35.84888 191 GLN A N 1
ATOM 4715 C CA . GLN C 1 201 ? 60.89044 -34.56097 34.24133 1.000 29.44629 191 GLN A CA 1
ATOM 4716 C C . GLN C 1 201 ? 60.49583 -33.85926 32.94739 1.000 21.16276 191 GLN A C 1
ATOM 4717 O O . GLN C 1 201 ? 60.38308 -32.62980 32.90979 1.000 24.51786 191 GLN A O 1
ATOM 4723 N N . THR C 1 202 ? 60.29497 -34.63847 31.88946 1.000 21.68153 192 THR A N 1
ATOM 4724 C CA . THR C 1 202 ? 59.90068 -34.08649 30.60211 1.000 24.29222 192 THR A CA 1
ATOM 4725 C C . THR C 1 202 ? 58.38300 -33.96081 30.53958 1.000 22.56081 192 THR A C 1
ATOM 4726 O O . THR C 1 202 ? 57.65322 -34.83884 31.00929 1.000 18.31456 192 THR A O 1
ATOM 4730 N N . TYR C 1 203 ? 57.91225 -32.84616 29.98421 1.000 24.47997 193 TYR A N 1
ATOM 4731 C CA . TYR C 1 203 ? 56.48792 -32.54204 29.91273 1.000 19.80500 193 TYR A CA 1
ATOM 4732 C C . TYR C 1 203 ? 56.10146 -32.30066 28.46193 1.000 16.61634 193 TYR A C 1
ATOM 4733 O O . TYR C 1 203 ? 56.60703 -31.36939 27.82635 1.000 19.15034 193 TYR A O 1
ATOM 4742 N N . ILE C 1 204 ? 55.20525 -33.13778 27.94623 1.000 18.37944 194 ILE A N 1
ATOM 4743 C CA . ILE C 1 204 ? 54.74173 -33.06335 26.56715 1.000 15.50759 194 ILE A CA 1
ATOM 4744 C C . ILE C 1 204 ? 53.22100 -33.04591 26.57701 1.000 15.96743 194 ILE A C 1
ATOM 4745 O O . ILE C 1 204 ? 52.59183 -33.90176 27.20895 1.000 15.99550 194 ILE A O 1
ATOM 4750 N N . CYS C 1 205 ? 52.63212 -32.07683 25.88301 1.000 15.28177 195 CYS A N 1
ATOM 4751 C CA . CYS C 1 205 ? 51.18636 -32.00482 25.73160 1.000 19.29009 195 CYS A CA 1
ATOM 4752 C C . CYS C 1 205 ? 50.79235 -32.58921 24.38120 1.000 15.47604 195 CYS A C 1
ATOM 4753 O O . CYS C 1 205 ? 51.44631 -32.33305 23.36611 1.000 13.78332 195 CYS A O 1
ATOM 4756 N N . ASN C 1 206 ? 49.73367 -33.39287 24.37954 1.000 17.70861 196 ASN A N 1
ATOM 4757 C CA . ASN C 1 206 ? 49.27910 -34.10398 23.19126 1.000 18.59563 196 ASN A CA 1
ATOM 4758 C C . ASN C 1 206 ? 47.91282 -33.56290 22.79448 1.000 15.74257 196 ASN A C 1
ATOM 4759 O O . ASN C 1 206 ? 46.94122 -33.71803 23.54144 1.000 18.48442 196 ASN A O 1
ATOM 4764 N N . VAL C 1 207 ? 47.84040 -32.93206 21.62566 1.000 17.10835 197 VAL A N 1
ATOM 4765 C CA . VAL C 1 207 ? 46.62753 -32.27311 21.15314 1.000 18.00486 197 VAL A CA 1
ATOM 4766 C C . VAL C 1 207 ? 46.10217 -33.04021 19.94800 1.000 21.33491 197 VAL A C 1
ATOM 4767 O O . VAL C 1 207 ? 46.81910 -33.21774 18.95488 1.000 17.46807 197 VAL A O 1
ATOM 4771 N N . ASN C 1 208 ? 44.85049 -33.48784 20.03289 1.000 22.37157 198 ASN A N 1
ATOM 4772 C CA . ASN C 1 208 ? 44.18492 -34.20423 18.95268 1.000 26.02572 198 ASN A CA 1
ATOM 4773 C C . ASN C 1 208 ? 42.99952 -33.39071 18.45606 1.000 29.54942 198 ASN A C 1
ATOM 4774 O O . ASN C 1 208 ? 42.13062 -33.00593 19.24590 1.000 23.70163 198 ASN A O 1
ATOM 4779 N N . HIS C 1 209 ? 42.96286 -33.13815 17.15092 1.000 21.75888 199 HIS A N 1
ATOM 4780 C CA . HIS C 1 209 ? 41.82597 -32.49822 16.49395 1.000 24.08824 199 HIS A CA 1
ATOM 4781 C C . HIS C 1 209 ? 41.33854 -33.46737 15.42056 1.000 31.34766 199 HIS A C 1
ATOM 4782 O O . HIS C 1 209 ? 41.81600 -33.44662 14.28357 1.000 36.35021 199 HIS A O 1
ATOM 4789 N N . LYS C 1 210 ? 40.38662 -34.32067 15.79518 1.000 26.09789 200 LYS A N 1
ATOM 4790 C CA . LYS C 1 210 ? 39.90691 -35.34714 14.87634 1.000 35.26014 200 LYS A CA 1
ATOM 4791 C C . LYS C 1 210 ? 39.18713 -34.80990 13.63838 1.000 38.65230 200 LYS A C 1
ATOM 4792 O O . LYS C 1 210 ? 39.29105 -35.46293 12.58527 1.000 42.12238 200 LYS A O 1
ATOM 4798 N N . PRO C 1 211 ? 38.44763 -33.69227 13.67823 1.000 32.97170 201 PRO A N 1
ATOM 4799 C CA . PRO C 1 211 ? 37.87852 -33.16498 12.42467 1.000 27.15308 201 PRO A CA 1
ATOM 4800 C C . PRO C 1 211 ? 38.90799 -32.93171 11.32957 1.000 29.31376 201 PRO A C 1
ATOM 4801 O O . PRO C 1 211 ? 38.58193 -33.07629 10.14411 1.000 36.88006 201 PRO A O 1
ATOM 4805 N N . SER C 1 212 ? 40.14302 -32.58274 11.68816 1.000 29.80108 202 SER A N 1
ATOM 4806 C CA . SER C 1 212 ? 41.23178 -32.44845 10.73017 1.000 32.92840 202 SER A CA 1
ATOM 4807 C C . SER C 1 212 ? 42.23426 -33.59186 10.80867 1.000 35.27144 202 SER A C 1
ATOM 4808 O O . SER C 1 212 ? 43.23326 -33.56984 10.08046 1.000 29.20145 202 SER A O 1
ATOM 4811 N N . ASN C 1 213 ? 41.99116 -34.58628 11.66533 1.000 39.17752 203 ASN A N 1
ATOM 4812 C CA . ASN C 1 213 ? 42.90403 -35.71198 11.87718 1.000 51.92590 203 ASN A CA 1
ATOM 4813 C C . ASN C 1 213 ? 44.32247 -35.21776 12.15434 1.000 44.67312 203 ASN A C 1
ATOM 4814 O O . ASN C 1 213 ? 45.30050 -35.67731 11.56135 1.000 46.14006 203 ASN A O 1
ATOM 4819 N N . THR C 1 214 ? 44.42503 -34.26044 13.07011 1.000 40.34401 204 THR A N 1
ATOM 4820 C CA . THR C 1 214 ? 45.68952 -33.63131 13.42306 1.000 40.36641 204 THR A CA 1
ATOM 4821 C C . THR C 1 214 ? 46.10506 -34.07234 14.82006 1.000 33.27195 204 THR A C 1
ATOM 4822 O O . THR C 1 214 ? 45.30319 -34.01484 15.75831 1.000 33.07134 204 THR A O 1
ATOM 4826 N N . LYS C 1 215 ? 47.35175 -34.52309 14.94989 1.000 27.10247 205 LYS A N 1
ATOM 4827 C CA . LYS C 1 215 ? 47.92764 -34.90707 16.23365 1.000 33.20427 205 LYS A CA 1
ATOM 4828 C C . LYS C 1 215 ? 49.24286 -34.16509 16.40484 1.000 26.46427 205 LYS A C 1
ATOM 4829 O O . LYS C 1 215 ? 50.15334 -34.31909 15.58479 1.000 29.96407 205 LYS A O 1
ATOM 4835 N N . VAL C 1 216 ? 49.34048 -33.35769 17.45767 1.000 24.39257 206 VAL A N 1
ATOM 4836 C CA . VAL C 1 216 ? 50.53823 -32.57823 17.74256 1.000 24.88808 206 VAL A CA 1
ATOM 4837 C C . VAL C 1 216 ? 51.02330 -32.92229 19.14326 1.000 24.63870 206 VAL A C 1
ATOM 4838 O O . VAL C 1 216 ? 50.22662 -33.00578 20.08458 1.000 26.54714 206 VAL A O 1
ATOM 4842 N N . ASP C 1 217 ? 52.33295 -33.12934 19.27351 1.000 26.84440 207 ASP A N 1
ATOM 4843 C CA . ASP C 1 217 ? 52.98642 -33.37702 20.55544 1.000 20.67015 207 ASP A CA 1
ATOM 4844 C C . ASP C 1 217 ? 54.05734 -32.30920 20.74969 1.000 27.51195 207 ASP A C 1
ATOM 4845 O O . ASP C 1 217 ? 55.11978 -32.36661 20.12054 1.000 29.29437 207 ASP A O 1
ATOM 4850 N N . LYS C 1 218 ? 53.77901 -31.34030 21.61855 1.000 22.73792 208 LYS A N 1
ATOM 4851 C CA . LYS C 1 218 ? 54.65710 -30.19970 21.85415 1.000 21.71182 208 LYS A CA 1
ATOM 4852 C C . LYS C 1 218 ? 55.34966 -30.36305 23.20089 1.000 30.19676 208 LYS A C 1
ATOM 4853 O O . LYS C 1 218 ? 54.68327 -30.50848 24.23112 1.000 24.53185 208 LYS A O 1
ATOM 4859 N N . ARG C 1 219 ? 56.67983 -30.33075 23.19273 1.000 28.06279 209 ARG A N 1
ATOM 4860 C CA . ARG C 1 219 ? 57.44364 -30.38010 24.43171 1.000 30.17216 209 ARG A CA 1
ATOM 4861 C C . ARG C 1 219 ? 57.50918 -28.99111 25.05647 1.000 27.22498 209 ARG A C 1
ATOM 4862 O O . ARG C 1 219 ? 57.83794 -28.01155 24.38017 1.000 30.48154 209 ARG A O 1
ATOM 4870 N N . VAL C 1 220 ? 57.19175 -28.90667 26.34560 1.000 23.92787 210 VAL A N 1
ATOM 4871 C CA . VAL C 1 220 ? 57.17622 -27.64422 27.07672 1.000 23.54472 210 VAL A CA 1
ATOM 4872 C C . VAL C 1 220 ? 58.35971 -27.64179 28.03419 1.000 27.76311 210 VAL A C 1
ATOM 4873 O O . VAL C 1 220 ? 58.35245 -28.34630 29.05146 1.000 32.99474 210 VAL A O 1
ATOM 4877 N N . GLU C 1 221 ? 59.37075 -26.84113 27.71683 1.000 33.80905 211 GLU A N 1
ATOM 4878 C CA . GLU C 1 221 ? 60.56833 -26.70601 28.52728 1.000 52.66846 211 GLU A CA 1
ATOM 4879 C C . GLU C 1 221 ? 60.83042 -25.23587 28.81594 1.000 58.60368 211 GLU A C 1
ATOM 4880 O O . GLU C 1 221 ? 60.43037 -24.36715 28.03281 1.000 47.01768 211 GLU A O 1
ATOM 4886 N N . PRO C 1 222 ? 61.47005 -24.92581 29.94486 1.000 61.71791 212 PRO A N 1
ATOM 4887 C CA . PRO C 1 222 ? 61.80417 -23.52749 30.24623 1.000 56.68573 212 PRO A CA 1
ATOM 4888 C C . PRO C 1 222 ? 62.58747 -22.88909 29.10891 1.000 57.03692 212 PRO A C 1
ATOM 4889 O O . PRO C 1 222 ? 63.53572 -23.47321 28.57908 1.000 61.32949 212 PRO A O 1
ATOM 4893 N N . LYS C 1 223 ? 62.17397 -21.68102 28.72904 1.000 58.80612 213 LYS A N 1
ATOM 4894 C CA . LYS C 1 223 ? 62.71309 -21.04212 27.53580 1.000 74.52040 213 LYS A CA 1
ATOM 4895 C C . LYS C 1 223 ? 64.21060 -20.79955 27.67783 1.000 92.09105 213 LYS A C 1
ATOM 4896 O O . LYS C 1 223 ? 64.70731 -20.47175 28.75909 1.000 89.05891 213 LYS A O 1
ATOM 4902 N N . SER C 1 224 ? 64.93014 -20.97375 26.57328 1.000 92.09659 214 SER A N 1
ATOM 4903 C CA . SER C 1 224 ? 66.37819 -20.86086 26.58204 1.000 96.44938 214 SER A CA 1
ATOM 4904 C C . SER C 1 224 ? 66.80738 -19.39793 26.51696 1.000 97.66877 214 SER A C 1
ATOM 4905 O O . SER C 1 224 ? 66.02698 -18.50512 26.17441 1.000 96.46696 214 SER A O 1
ATOM 4908 N N . CYS C 1 225 ? 68.07168 -19.16393 26.85613 1.000 100.66850 215 CYS A N 1
ATOM 4909 C CA . CYS C 1 225 ? 68.64481 -17.82238 26.84740 1.000 103.42188 215 CYS A CA 1
ATOM 4910 C C . CYS C 1 225 ? 68.63781 -17.21915 25.44474 1.000 100.24280 215 CYS A C 1
ATOM 4911 O O . CYS C 1 225 ? 69.68615 -17.05134 24.82166 1.000 88.20458 215 CYS A O 1
ATOM 4914 N N . ASP D 2 1 ? 11.80911 -26.55800 -18.18566 1.000 54.55339 1 ASP B N 1
ATOM 4915 C CA . ASP D 2 1 ? 10.95659 -27.31845 -19.09217 1.000 57.40340 1 ASP B CA 1
ATOM 4916 C C . ASP D 2 1 ? 11.24000 -26.94451 -20.54567 1.000 61.18868 1 ASP B C 1
ATOM 4917 O O . ASP D 2 1 ? 11.53901 -27.80688 -21.37346 1.000 50.18657 1 ASP B O 1
ATOM 4922 N N . ILE D 2 2 ? 11.14387 -25.65311 -20.84694 1.000 48.42050 2 ILE B N 1
ATOM 4923 C CA . ILE D 2 2 ? 11.44377 -25.14891 -22.18306 1.000 42.23993 2 ILE B CA 1
ATOM 4924 C C . ILE D 2 2 ? 12.94533 -24.91212 -22.28655 1.000 42.82782 2 ILE B C 1
ATOM 4925 O O . ILE D 2 2 ? 13.51714 -24.13899 -21.51127 1.000 39.50692 2 ILE B O 1
ATOM 4930 N N . GLN D 2 3 ? 13.58580 -25.57699 -23.24207 1.000 38.61376 3 GLN B N 1
ATOM 4931 C CA . GLN D 2 3 ? 15.02324 -25.45919 -23.43115 1.000 33.17528 3 GLN B CA 1
ATOM 4932 C C . GLN D 2 3 ? 15.34222 -24.33447 -24.40960 1.000 26.99103 3 GLN B C 1
ATOM 4933 O O . GLN D 2 3 ? 14.55767 -24.02467 -25.30985 1.000 25.60122 3 GLN B O 1
ATOM 4939 N N . MET D 2 4 ? 16.50290 -23.71145 -24.21475 1.000 25.06579 4 MET B N 1
ATOM 4940 C CA . MET D 2 4 ? 16.91590 -22.57953 -25.03378 1.000 19.38300 4 MET B CA 1
ATOM 4941 C C . MET D 2 4 ? 18.37650 -22.73959 -25.42259 1.000 23.81231 4 MET B C 1
ATOM 4942 O O . MET D 2 4 ? 19.23427 -22.94079 -24.55774 1.000 29.49850 4 MET B O 1
ATOM 4947 N N . THR D 2 5 ? 18.65154 -22.64905 -26.72177 1.000 25.20632 5 THR B N 1
ATOM 4948 C CA . THR D 2 5 ? 19.99779 -22.77737 -27.26205 1.000 22.16380 5 THR B CA 1
ATOM 4949 C C . THR D 2 5 ? 20.40024 -21.46953 -27.92712 1.000 21.07892 5 THR B C 1
ATOM 4950 O O . THR D 2 5 ? 19.66755 -20.94880 -28.77508 1.000 23.23781 5 THR B O 1
ATOM 4954 N N . GLN D 2 6 ? 21.55996 -20.94444 -27.54446 1.000 18.77898 6 GLN B N 1
ATOM 4955 C CA . GLN D 2 6 ? 22.10330 -19.73366 -28.14196 1.000 16.68484 6 GLN B CA 1
ATOM 4956 C C . GLN D 2 6 ? 23.24036 -20.07940 -29.09350 1.000 17.22084 6 GLN B C 1
ATOM 4957 O O . GLN D 2 6 ? 24.01414 -21.00958 -28.84599 1.000 21.73734 6 GLN B O 1
ATOM 4963 N N . SER D 2 7 ? 23.33429 -19.31957 -30.18675 1.000 16.82112 7 SER B N 1
ATOM 4964 C CA . SER D 2 7 ? 24.37096 -19.50673 -31.18533 1.000 19.09782 7 SER B CA 1
ATOM 4965 C C . SER D 2 7 ? 24.83300 -18.13308 -31.66005 1.000 21.72610 7 SER B C 1
ATOM 4966 O O . SER D 2 7 ? 23.99040 -17.28593 -32.01030 1.000 18.10312 7 SER B O 1
ATOM 4969 N N . PRO D 2 8 ? 26.14973 -17.87325 -31.68477 1.000 25.00517 8 PRO B N 1
ATOM 4970 C CA . PRO D 2 8 ? 27.17697 -18.80878 -31.21190 1.000 26.21497 8 PRO B CA 1
ATOM 4971 C C . PRO D 2 8 ? 27.35510 -18.76140 -29.69682 1.000 19.53740 8 PRO B C 1
ATOM 4972 O O . PRO D 2 8 ? 26.73126 -17.93650 -29.02815 1.000 20.88465 8 PRO B O 1
ATOM 4976 N N . SER D 2 9 ? 28.19699 -19.64811 -29.16374 1.000 23.06283 9 SER B N 1
ATOM 4977 C CA . SER D 2 9 ? 28.50371 -19.61243 -27.73857 1.000 17.44007 9 SER B CA 1
ATOM 4978 C C . SER D 2 9 ? 29.54187 -18.54242 -27.42210 1.000 12.92949 9 SER B C 1
ATOM 4979 O O . SER D 2 9 ? 29.45117 -17.87292 -26.38758 1.000 18.67527 9 SER B O 1
ATOM 4982 N N . SER D 2 10 ? 30.53261 -18.37490 -28.29512 1.000 23.15995 10 SER B N 1
ATOM 4983 C CA . SER D 2 10 ? 31.53778 -17.33143 -28.16870 1.000 28.19740 10 SER B CA 1
ATOM 4984 C C . SER D 2 10 ? 31.65930 -16.60406 -29.49912 1.000 23.83574 10 SER B C 1
ATOM 4985 O O . SER D 2 10 ? 31.42420 -17.18255 -30.56394 1.000 26.89724 10 SER B O 1
ATOM 4988 N N . LEU D 2 11 ? 32.03381 -15.32841 -29.42998 1.000 22.35774 11 LEU B N 1
ATOM 4989 C CA . LEU D 2 11 ? 32.00120 -14.46865 -30.60571 1.000 20.26666 11 LEU B CA 1
ATOM 4990 C C . LEU D 2 11 ? 33.01853 -13.34994 -30.44134 1.000 23.55716 11 LEU B C 1
ATOM 4991 O O . LEU D 2 11 ? 33.10484 -12.74103 -29.37103 1.000 31.85520 11 LEU B O 1
ATOM 4996 N N . SER D 2 12 ? 33.77587 -13.07871 -31.50245 1.000 27.97392 12 SER B N 1
ATOM 4997 C CA . SER D 2 12 ? 34.72679 -11.97486 -31.52610 1.000 22.91046 12 SER B CA 1
ATOM 4998 C C . SER D 2 12 ? 34.62815 -11.27506 -32.87136 1.000 22.32485 12 SER B C 1
ATOM 4999 O O . SER D 2 12 ? 34.73610 -11.92150 -33.91720 1.000 27.01864 12 SER B O 1
ATOM 5002 N N . ALA D 2 13 ? 34.41878 -9.96088 -32.84346 1.000 18.65652 13 ALA B N 1
ATOM 5003 C CA . ALA D 2 13 ? 34.25782 -9.18203 -34.06099 1.000 19.14021 13 ALA B CA 1
ATOM 5004 C C . ALA D 2 13 ? 34.95979 -7.84223 -33.89874 1.000 22.68196 13 ALA B C 1
ATOM 5005 O O . ALA D 2 13 ? 35.33441 -7.43901 -32.79450 1.000 20.19186 13 ALA B O 1
ATOM 5007 N N . SER D 2 14 ? 35.13451 -7.15179 -35.01989 1.000 20.97257 14 SER B N 1
ATOM 5008 C CA . SER D 2 14 ? 35.78180 -5.85059 -35.03700 1.000 17.77628 14 SER B CA 1
ATOM 5009 C C . SER D 2 14 ? 34.76608 -4.74341 -34.77513 1.000 26.07963 14 SER B C 1
ATOM 5010 O O . SER D 2 14 ? 33.55244 -4.94040 -34.87654 1.000 23.81643 14 SER B O 1
ATOM 5013 N N . VAL D 2 15 ? 35.28427 -3.56274 -34.42838 1.000 23.91778 15 VAL B N 1
ATOM 5014 C CA . VAL D 2 15 ? 34.42166 -2.40435 -34.23523 1.000 21.71168 15 VAL B CA 1
ATOM 5015 C C . VAL D 2 15 ? 33.77072 -2.04157 -35.56036 1.000 31.59607 15 VAL B C 1
ATOM 5016 O O . VAL D 2 15 ? 34.44493 -1.91248 -36.59016 1.000 29.59824 15 VAL B O 1
ATOM 5020 N N . GLY D 2 16 ? 32.44812 -1.88526 -35.54229 1.000 28.95614 16 GLY B N 1
ATOM 5021 C CA . GLY D 2 16 ? 31.69193 -1.61281 -36.74239 1.000 27.38165 16 GLY B CA 1
ATOM 5022 C C . GLY D 2 16 ? 31.12539 -2.83469 -37.43151 1.000 30.46967 16 GLY B C 1
ATOM 5023 O O . GLY D 2 16 ? 30.37189 -2.68353 -38.40153 1.000 28.74722 16 GLY B O 1
ATOM 5024 N N . ASP D 2 17 ? 31.46219 -4.03634 -36.96936 1.000 33.03628 17 ASP B N 1
ATOM 5025 C CA . ASP D 2 17 ? 30.91640 -5.24705 -37.56163 1.000 32.10446 17 ASP B CA 1
ATOM 5026 C C . ASP D 2 17 ? 29.45376 -5.43089 -37.16906 1.000 33.98602 17 ASP B C 1
ATOM 5027 O O . ASP D 2 17 ? 28.97813 -4.90609 -36.15832 1.000 34.61747 17 ASP B O 1
ATOM 5032 N N . ARG D 2 18 ? 28.73949 -6.19707 -37.98801 1.000 32.26185 18 ARG B N 1
ATOM 5033 C CA . ARG D 2 18 ? 27.35598 -6.55401 -37.70688 1.000 29.60286 18 ARG B CA 1
ATOM 5034 C C . ARG D 2 18 ? 27.33125 -7.90485 -37.00273 1.000 33.93446 18 ARG B C 1
ATOM 5035 O O . ARG D 2 18 ? 27.83379 -8.89929 -37.53751 1.000 30.39189 18 ARG B O 1
ATOM 5043 N N . VAL D 2 19 ? 26.75114 -7.93762 -35.80669 1.000 28.37367 19 VAL B N 1
ATOM 5044 C CA . VAL D 2 19 ? 26.75923 -9.11710 -34.95084 1.000 23.30372 19 VAL B CA 1
ATOM 5045 C C . VAL D 2 19 ? 25.33783 -9.65057 -34.84219 1.000 24.68310 19 VAL B C 1
ATOM 5046 O O . VAL D 2 19 ? 24.41314 -8.90308 -34.50298 1.000 24.21480 19 VAL B O 1
ATOM 5050 N N . THR D 2 20 ? 25.16869 -10.94119 -35.12743 1.000 26.39767 20 THR B N 1
ATOM 5051 C CA . THR D 2 20 ? 23.86995 -11.60510 -35.09548 1.000 25.03941 20 THR B CA 1
ATOM 5052 C C . THR D 2 20 ? 23.93034 -12.77427 -34.12348 1.000 24.56868 20 THR B C 1
ATOM 5053 O O . THR D 2 20 ? 24.73891 -13.69164 -34.30136 1.000 28.54222 20 THR B O 1
ATOM 5057 N N . ILE D 2 21 ? 23.06881 -12.74682 -33.10967 1.000 21.04793 21 ILE B N 1
ATOM 5058 C CA . ILE D 2 21 ? 22.99525 -13.79177 -32.09535 1.000 23.84882 21 ILE B CA 1
ATOM 5059 C C . ILE D 2 21 ? 21.62646 -14.45087 -32.18310 1.000 17.96634 21 ILE B C 1
ATOM 5060 O O . ILE D 2 21 ? 20.59907 -13.76330 -32.17430 1.000 17.32976 21 ILE B O 1
ATOM 5065 N N . THR D 2 22 ? 21.61471 -15.77778 -32.25794 1.000 20.03017 22 THR B N 1
ATOM 5066 C CA . THR D 2 22 ? 20.39289 -16.55321 -32.41067 1.000 22.05845 22 THR B CA 1
ATOM 5067 C C . THR D 2 22 ? 20.02611 -17.21872 -31.09066 1.000 16.18451 22 THR B C 1
ATOM 5068 O O . THR D 2 22 ? 20.89040 -17.76773 -30.40056 1.000 18.82958 22 THR B O 1
ATOM 5072 N N . CYS D 2 23 ? 18.74257 -17.15115 -30.73748 1.000 12.43018 23 CYS B N 1
ATOM 5073 C CA . CYS D 2 23 ? 18.19202 -17.84214 -29.57496 1.000 15.83838 23 CYS B CA 1
ATOM 5074 C C . CYS D 2 23 ? 17.06561 -18.74686 -30.05714 1.000 16.67991 23 CYS B C 1
ATOM 5075 O O . CYS D 2 23 ? 16.02182 -18.25969 -30.50479 1.000 21.11909 23 CYS B O 1
ATOM 5078 N N . ARG D 2 24 ? 17.27241 -20.05702 -29.96538 1.000 17.31274 24 ARG B N 1
ATOM 5079 C CA . ARG D 2 24 ? 16.29292 -21.04318 -30.40130 1.000 18.69680 24 ARG B CA 1
ATOM 5080 C C . ARG D 2 24 ? 15.68842 -21.73493 -29.18708 1.000 24.98986 24 ARG B C 1
ATOM 5081 O O . ARG D 2 24 ? 16.41891 -22.19597 -28.30372 1.000 22.97432 24 ARG B O 1
ATOM 5089 N N . THR D 2 25 ? 14.36091 -21.81423 -29.14987 1.000 20.91033 25 THR B N 1
ATOM 5090 C CA . THR D 2 25 ? 13.64340 -22.44892 -28.05472 1.000 23.16554 25 THR B CA 1
ATOM 5091 C C . THR D 2 25 ? 13.02162 -23.76064 -28.52061 1.000 19.70546 25 THR B C 1
ATOM 5092 O O . THR D 2 25 ? 12.65987 -23.91621 -29.69021 1.000 24.69818 25 THR B O 1
ATOM 5096 N N . SER D 2 26 ? 12.90548 -24.71080 -27.58863 1.000 27.00196 26 SER B N 1
ATOM 5097 C CA . SER D 2 26 ? 12.39465 -26.03432 -27.93038 1.000 28.88859 26 SER B CA 1
ATOM 5098 C C . SER D 2 26 ? 10.89257 -26.03327 -28.18076 1.000 23.25478 26 SER B C 1
ATOM 5099 O O . SER D 2 26 ? 10.38702 -26.94578 -28.84332 1.000 28.99471 26 SER B O 1
ATOM 5102 N N . GLU D 2 27 ? 10.17284 -25.03888 -27.66627 1.000 24.48080 27 GLU B N 1
ATOM 5103 C CA . GLU D 2 27 ? 8.73809 -24.91849 -27.87174 1.000 28.46160 27 GLU B CA 1
ATOM 5104 C C . GLU D 2 27 ? 8.40882 -23.46806 -28.18841 1.000 21.78030 27 GLU B C 1
ATOM 5105 O O . GLU D 2 27 ? 9.25378 -22.57551 -28.06930 1.000 18.86815 27 GLU B O 1
ATOM 5111 N N . ASN D 2 28 ? 7.16205 -23.23849 -28.59556 1.000 19.00104 28 ASN B N 1
ATOM 5112 C CA . ASN D 2 28 ? 6.71766 -21.88495 -28.89580 1.000 19.97751 28 ASN B CA 1
ATOM 5113 C C . ASN D 2 28 ? 6.76877 -21.02517 -27.64151 1.000 21.05812 28 ASN B C 1
ATOM 5114 O O . ASN D 2 28 ? 6.21737 -21.38620 -26.59774 1.000 27.42256 28 ASN B O 1
ATOM 5119 N N . VAL D 2 29 ? 7.44335 -19.88141 -27.75238 1.000 17.70274 29 VAL B N 1
ATOM 5120 C CA . VAL D 2 29 ? 7.62750 -18.97557 -26.62529 1.000 18.03081 29 VAL B CA 1
ATOM 5121 C C . VAL D 2 29 ? 6.66718 -17.79031 -26.68277 1.000 14.95678 29 VAL B C 1
ATOM 5122 O O . VAL D 2 29 ? 6.46692 -17.11482 -25.65916 1.000 19.10752 29 VAL B O 1
ATOM 5126 N N . ASN D 2 30 ? 6.02784 -17.55210 -27.83020 1.000 16.67842 30 ASN B N 1
ATOM 5127 C CA . ASN D 2 30 ? 4.95585 -16.56428 -27.96798 1.000 16.48979 30 ASN B CA 1
ATOM 5128 C C . ASN D 2 30 ? 5.47476 -15.14342 -27.75039 1.000 16.89741 30 ASN B C 1
ATOM 5129 O O . ASN D 2 30 ? 4.80471 -14.30853 -27.14073 1.000 17.60089 30 ASN B O 1
ATOM 5134 N N . ASN D 2 31 ? 6.67915 -14.87518 -28.25169 1.000 19.83370 31 ASN B N 1
ATOM 5135 C CA . ASN D 2 31 ? 7.34245 -13.57515 -28.19996 1.000 17.09164 31 ASN B CA 1
ATOM 5136 C C . ASN D 2 31 ? 7.62866 -13.10154 -26.77886 1.000 19.13123 31 ASN B C 1
ATOM 5137 O O . ASN D 2 31 ? 8.02423 -11.94539 -26.58636 1.000 19.68699 31 ASN B O 1
ATOM 5142 N N . CYS D 2 32 ? 7.44779 -13.96118 -25.77497 1.000 15.22134 32 CYS B N 1
ATOM 5143 C CA . CYS D 2 32 ? 7.80425 -13.62942 -24.39510 1.000 20.35598 32 CYS B CA 1
ATOM 5144 C C . CYS D 2 32 ? 9.28498 -13.94731 -24.19881 1.000 22.13894 32 CYS B C 1
ATOM 5145 O O . CYS D 2 32 ? 9.66856 -14.94880 -23.58976 1.000 19.44794 32 CYS B O 1
ATOM 5148 N N . LEU D 2 33 ? 10.13411 -13.06846 -24.73220 1.000 16.47995 33 LEU B N 1
ATOM 5149 C CA . LEU D 2 33 ? 11.57538 -13.28868 -24.73340 1.000 24.49690 33 LEU B CA 1
ATOM 5150 C C . LEU D 2 33 ? 12.29884 -11.98001 -24.45547 1.000 21.11295 33 LEU B C 1
ATOM 5151 O O . LEU D 2 33 ? 11.95739 -10.94544 -25.03552 1.000 19.31483 33 LEU B O 1
ATOM 5156 N N . ASN D 2 34 ? 13.29879 -12.03237 -23.57679 1.000 21.35257 34 ASN B N 1
ATOM 5157 C CA . ASN D 2 34 ? 14.08690 -10.87088 -23.19344 1.000 20.88116 34 ASN B CA 1
ATOM 5158 C C . ASN D 2 34 ? 15.55944 -11.11899 -23.50096 1.000 20.47446 34 ASN B C 1
ATOM 5159 O O . ASN D 2 34 ? 15.99736 -12.26215 -23.65083 1.000 15.48209 34 ASN B O 1
ATOM 5164 N N . TRP D 2 35 ? 16.32626 -10.03169 -23.59384 1.000 18.51306 35 TRP B N 1
ATOM 5165 C CA . TRP D 2 35 ? 17.76252 -10.10092 -23.84028 1.000 16.73331 35 TRP B CA 1
ATOM 5166 C C . TRP D 2 35 ? 18.49561 -9.32567 -22.75563 1.000 18.71184 35 TRP B C 1
ATOM 5167 O O . TRP D 2 35 ? 18.11615 -8.19582 -22.43209 1.000 17.49734 35 TRP B O 1
ATOM 5178 N N . TYR D 2 36 ? 19.54118 -9.92997 -22.19666 1.000 14.45852 36 TYR B N 1
ATOM 5179 C CA . TYR D 2 36 ? 20.32863 -9.30716 -21.14412 1.000 15.15314 36 TYR B CA 1
ATOM 5180 C C . TYR D 2 36 ? 21.78933 -9.21266 -21.56140 1.000 19.35008 36 TYR B C 1
ATOM 5181 O O . TYR D 2 36 ? 22.29878 -10.05865 -22.30226 1.000 14.79563 36 TYR B O 1
ATOM 5190 N N . GLN D 2 37 ? 22.45397 -8.16658 -21.07994 1.000 16.17700 37 GLN B N 1
ATOM 5191 C CA . GLN D 2 37 ? 23.89177 -7.99375 -21.23178 1.000 13.70044 37 GLN B CA 1
ATOM 5192 C C . GLN D 2 37 ? 24.53266 -8.03019 -19.85254 1.000 15.97067 37 GLN B C 1
ATOM 5193 O O . GLN D 2 37 ? 24.11289 -7.29570 -18.95118 1.000 16.14613 37 GLN B O 1
ATOM 5199 N N . GLN D 2 38 ? 25.54253 -8.88071 -19.68679 1.000 14.46697 38 GLN B N 1
ATOM 5200 C CA . GLN D 2 38 ? 26.20057 -9.06330 -18.39962 1.000 12.13989 38 GLN B CA 1
ATOM 5201 C C . GLN D 2 38 ? 27.68518 -8.76404 -18.54046 1.000 18.29374 38 GLN B C 1
ATOM 5202 O O . GLN D 2 38 ? 28.39824 -9.46201 -19.26970 1.000 18.59321 38 GLN B O 1
ATOM 5208 N N . LYS D 2 39 ? 28.14253 -7.72874 -17.84770 1.000 20.62410 39 LYS B N 1
ATOM 5209 C CA . LYS D 2 39 ? 29.56188 -7.44373 -17.73486 1.000 21.26340 39 LYS B CA 1
ATOM 5210 C C . LYS D 2 39 ? 30.18022 -8.33188 -16.65722 1.000 29.31712 39 LYS B C 1
ATOM 5211 O O . LYS D 2 39 ? 29.48822 -8.75920 -15.72908 1.000 31.28607 39 LYS B O 1
ATOM 5217 N N . PRO D 2 40 ? 31.47415 -8.63272 -16.76235 1.000 36.16031 40 PRO B N 1
ATOM 5218 C CA . PRO D 2 40 ? 32.10319 -9.52526 -15.77903 1.000 37.63173 40 PRO B CA 1
ATOM 5219 C C . PRO D 2 40 ? 31.98004 -8.98072 -14.36268 1.000 37.50602 40 PRO B C 1
ATOM 5220 O O . PRO D 2 40 ? 32.21696 -7.79795 -14.10783 1.000 32.66367 40 PRO B O 1
ATOM 5224 N N . GLY D 2 41 ? 31.58665 -9.85890 -13.44079 1.000 41.99417 41 GLY B N 1
ATOM 5225 C CA . GLY D 2 41 ? 31.42894 -9.50667 -12.04380 1.000 33.85345 41 GLY B CA 1
ATOM 5226 C C . GLY D 2 41 ? 30.21403 -8.66659 -11.71239 1.000 35.41879 41 GLY B C 1
ATOM 5227 O O . GLY D 2 41 ? 30.06769 -8.25706 -10.55400 1.000 38.10027 41 GLY B O 1
ATOM 5228 N N . LYS D 2 42 ? 29.33726 -8.40067 -12.67713 1.000 33.75476 42 LYS B N 1
ATOM 5229 C CA . LYS D 2 42 ? 28.15803 -7.57309 -12.47055 1.000 29.80311 42 LYS B CA 1
ATOM 5230 C C . LYS D 2 42 ? 26.89498 -8.39945 -12.68029 1.000 28.65952 42 LYS B C 1
ATOM 5231 O O . LYS D 2 42 ? 26.93278 -9.52458 -13.18576 1.000 24.74772 42 LYS B O 1
ATOM 5237 N N . ALA D 2 43 ? 25.76347 -7.82087 -12.28206 1.000 21.61101 43 ALA B N 1
ATOM 5238 C CA . ALA D 2 43 ? 24.47520 -8.45181 -12.50884 1.000 19.44161 43 ALA B CA 1
ATOM 5239 C C . ALA D 2 43 ? 24.02396 -8.22563 -13.95017 1.000 19.35019 43 ALA B C 1
ATOM 5240 O O . ALA D 2 43 ? 24.39523 -7.22703 -14.57194 1.000 16.26414 43 ALA B O 1
ATOM 5242 N N . PRO D 2 44 ? 23.23554 -9.14516 -14.50770 1.000 24.72140 44 PRO B N 1
ATOM 5243 C CA . PRO D 2 44 ? 22.73268 -8.94808 -15.87282 1.000 22.73812 44 PRO B CA 1
ATOM 5244 C C . PRO D 2 44 ? 21.88701 -7.68731 -15.98085 1.000 23.28904 44 PRO B C 1
ATOM 5245 O O . PRO D 2 44 ? 21.11797 -7.34987 -15.07846 1.000 19.77828 44 PRO B O 1
ATOM 5249 N N . LYS D 2 45 ? 22.04533 -6.98731 -17.09966 1.000 21.32747 45 LYS B N 1
ATOM 5250 C CA . LYS D 2 45 ? 21.30614 -5.76679 -17.38725 1.000 24.51592 45 LYS B CA 1
ATOM 5251 C C . LYS D 2 45 ? 20.33545 -6.02407 -18.53133 1.000 28.37706 45 LYS B C 1
ATOM 5252 O O . LYS D 2 45 ? 20.73288 -6.52803 -19.58789 1.000 17.29129 45 LYS B O 1
ATOM 5258 N N . LEU D 2 46 ? 19.06929 -5.67458 -18.31741 1.000 22.92807 46 LEU B N 1
ATOM 5259 C CA . LEU D 2 46 ? 18.03658 -5.88695 -19.32430 1.000 23.08634 46 LEU B CA 1
ATOM 5260 C C . LEU D 2 46 ? 18.26232 -4.94812 -20.50320 1.000 22.24911 46 LEU B C 1
ATOM 5261 O O . LEU D 2 46 ? 18.33276 -3.72754 -20.32915 1.000 25.60057 46 LEU B O 1
ATOM 5266 N N . LEU D 2 47 ? 18.38308 -5.51648 -21.70253 1.000 17.79944 47 LEU B N 1
ATOM 5267 C CA . LEU D 2 47 ? 18.53070 -4.73259 -22.92469 1.000 26.63652 47 LEU B CA 1
ATOM 5268 C C . LEU D 2 47 ? 17.21233 -4.61701 -23.68036 1.000 25.92572 47 LEU B C 1
ATOM 5269 O O . LEU D 2 47 ? 16.74408 -3.51173 -23.96891 1.000 28.99726 47 LEU B O 1
ATOM 5274 N N . ILE D 2 48 ? 16.61202 -5.75368 -24.01431 1.000 19.70000 48 ILE B N 1
ATOM 5275 C CA . ILE D 2 48 ? 15.39371 -5.81776 -24.80778 1.000 20.27710 48 ILE B CA 1
ATOM 5276 C C . ILE D 2 48 ? 14.41049 -6.73843 -24.10154 1.000 22.08754 48 ILE B C 1
ATOM 5277 O O . ILE D 2 48 ? 14.80020 -7.78360 -23.56946 1.000 20.94354 48 ILE B O 1
ATOM 5282 N N . TYR D 2 49 ? 13.13766 -6.34644 -24.08960 1.000 24.59980 49 TYR B N 1
ATOM 5283 C CA . TYR D 2 49 ? 12.07011 -7.16266 -23.53274 1.000 24.75938 49 TYR B CA 1
ATOM 5284 C C . TYR D 2 49 ? 10.94158 -7.27951 -24.54785 1.000 20.78038 49 TYR B C 1
ATOM 5285 O O . TYR D 2 49 ? 10.78537 -6.43160 -25.42997 1.000 25.28021 49 TYR B O 1
ATOM 5294 N N . ARG D 2 50 ? 10.15527 -8.34832 -24.40986 1.000 18.94483 50 ARG B N 1
ATOM 5295 C CA . ARG D 2 50 ? 9.04495 -8.64221 -25.31734 1.000 28.91548 50 ARG B CA 1
ATOM 5296 C C . ARG D 2 50 ? 9.52965 -8.68599 -26.76567 1.000 26.62514 50 ARG B C 1
ATOM 5297 O O . ARG D 2 50 ? 8.98095 -8.03073 -27.65575 1.000 35.21122 50 ARG B O 1
ATOM 5305 N N . THR D 2 51 ? 10.60367 -9.45205 -26.97713 1.000 23.11314 51 THR B N 1
ATOM 5306 C CA . THR D 2 51 ? 11.20286 -9.71986 -28.28228 1.000 23.62143 51 THR B CA 1
ATOM 5307 C C . THR D 2 51 ? 11.93137 -8.51241 -28.86738 1.000 25.05493 51 THR B C 1
ATOM 5308 O O . THR D 2 51 ? 13.09441 -8.63134 -29.26684 1.000 25.51954 51 THR B O 1
ATOM 5312 N N . SER D 2 52 ? 11.27977 -7.34659 -28.91936 1.000 25.15729 52 SER B N 1
ATOM 5313 C CA . SER D 2 52 ? 11.78655 -6.24542 -29.73007 1.000 26.59513 52 SER B CA 1
ATOM 5314 C C . SER D 2 52 ? 11.88312 -4.89405 -29.03191 1.000 24.46267 52 SER B C 1
ATOM 5315 O O . SER D 2 52 ? 12.54925 -4.00209 -29.56903 1.000 28.29162 52 SER B O 1
ATOM 5318 N N . THR D 2 53 ? 11.25632 -4.70440 -27.87396 1.000 24.57152 53 THR B N 1
ATOM 5319 C CA . THR D 2 53 ? 11.20989 -3.38741 -27.24630 1.000 29.72448 53 THR B CA 1
ATOM 5320 C C . THR D 2 53 ? 12.49721 -3.12644 -26.47158 1.000 30.29454 53 THR B C 1
ATOM 5321 O O . THR D 2 53 ? 12.85419 -3.89384 -25.57137 1.000 32.01355 53 THR B O 1
ATOM 5325 N N . LEU D 2 54 ? 13.18277 -2.03678 -26.81007 1.000 30.11311 54 LEU B N 1
ATOM 5326 C CA . LEU D 2 54 ? 14.40910 -1.66207 -26.11949 1.000 23.37381 54 LEU B CA 1
ATOM 5327 C C . LEU D 2 54 ? 14.10119 -1.03579 -24.76509 1.000 30.24096 54 LEU B C 1
ATOM 5328 O O . LEU D 2 54 ? 13.13477 -0.28194 -24.61518 1.000 30.71465 54 LEU B O 1
ATOM 5333 N N . GLN D 2 55 ? 14.93275 -1.35330 -23.77682 1.000 33.23914 55 GLN B N 1
ATOM 5334 C CA . GLN D 2 55 ? 14.86480 -0.67079 -22.49391 1.000 36.68042 55 GLN B CA 1
ATOM 5335 C C . GLN D 2 55 ? 15.39599 0.75231 -22.63953 1.000 43.44588 55 GLN B C 1
ATOM 5336 O O . GLN D 2 55 ? 16.21684 1.04399 -23.51328 1.000 46.46585 55 GLN B O 1
ATOM 5342 N N . ARG D 2 56 ? 14.90837 1.64802 -21.78316 1.000 43.77485 56 ARG B N 1
ATOM 5343 C CA . ARG D 2 56 ? 15.34022 3.03860 -21.84180 1.000 50.08393 56 ARG B CA 1
ATOM 5344 C C . ARG D 2 56 ? 16.82895 3.14942 -21.53859 1.000 45.34467 56 ARG B C 1
ATOM 5345 O O . ARG D 2 56 ? 17.33102 2.54403 -20.58674 1.000 48.46914 56 ARG B O 1
ATOM 5353 N N . GLY D 2 57 ? 17.53456 3.92409 -22.35979 1.000 37.44138 57 GLY B N 1
ATOM 5354 C CA . GLY D 2 57 ? 18.96443 4.08939 -22.22340 1.000 36.89562 57 GLY B CA 1
ATOM 5355 C C . GLY D 2 57 ? 19.80133 3.15814 -23.07157 1.000 38.29872 57 GLY B C 1
ATOM 5356 O O . GLY D 2 57 ? 21.03380 3.27047 -23.05189 1.000 39.14377 57 GLY B O 1
ATOM 5357 N N . VAL D 2 58 ? 19.17918 2.24635 -23.81234 1.000 33.50300 58 VAL B N 1
ATOM 5358 C CA . VAL D 2 58 ? 19.90074 1.30487 -24.66526 1.000 33.76122 58 VAL B CA 1
ATOM 5359 C C . VAL D 2 58 ? 20.11811 1.94194 -26.03328 1.000 43.10726 58 VAL B C 1
ATOM 5360 O O . VAL D 2 58 ? 19.15732 2.43015 -26.64737 1.000 37.59498 58 VAL B O 1
ATOM 5364 N N . PRO D 2 59 ? 21.35124 1.96926 -26.54230 1.000 38.60161 59 PRO B N 1
ATOM 5365 C CA . PRO D 2 59 ? 21.59292 2.56813 -27.86070 1.000 39.12770 59 PRO B CA 1
ATOM 5366 C C . PRO D 2 59 ? 20.85002 1.82451 -28.96104 1.000 41.12296 59 PRO B C 1
ATOM 5367 O O . PRO D 2 59 ? 20.58451 0.62410 -28.86429 1.000 41.57288 59 PRO B O 1
ATOM 5371 N N . SER D 2 60 ? 20.52316 2.56033 -30.02630 1.000 34.50321 60 SER B N 1
ATOM 5372 C CA . SER D 2 60 ? 19.66289 2.04041 -31.08301 1.000 39.32889 60 SER B CA 1
ATOM 5373 C C . SER D 2 60 ? 20.32105 0.95149 -31.92193 1.000 39.89368 60 SER B C 1
ATOM 5374 O O . SER D 2 60 ? 19.62961 0.32381 -32.73174 1.000 37.74719 60 SER B O 1
ATOM 5377 N N . ARG D 2 61 ? 21.62477 0.70930 -31.75738 1.000 32.65722 61 ARG B N 1
ATOM 5378 C CA . ARG D 2 61 ? 22.28064 -0.34039 -32.53004 1.000 34.84587 61 ARG B CA 1
ATOM 5379 C C . ARG D 2 61 ? 21.87526 -1.73528 -32.07031 1.000 31.40194 61 ARG B C 1
ATOM 5380 O O . ARG D 2 61 ? 22.09761 -2.70459 -32.80387 1.000 28.11088 61 ARG B O 1
ATOM 5388 N N . PHE D 2 62 ? 21.29021 -1.85824 -30.88123 1.000 33.46634 62 PHE B N 1
ATOM 5389 C CA . PHE D 2 62 ? 20.72351 -3.11763 -30.41898 1.000 25.41105 62 PHE B CA 1
ATOM 5390 C C . PHE D 2 62 ? 19.28901 -3.24291 -30.91353 1.000 26.12875 62 PHE B C 1
ATOM 5391 O O . PHE D 2 62 ? 18.48082 -2.32762 -30.72896 1.000 27.43578 62 PHE B O 1
ATOM 5399 N N . SER D 2 63 ? 18.97582 -4.37634 -31.53595 1.000 21.15146 63 SER B N 1
ATOM 5400 C CA . SER D 2 63 ? 17.62679 -4.64979 -32.00548 1.000 30.14141 63 SER B CA 1
ATOM 5401 C C . SER D 2 63 ? 17.31883 -6.12693 -31.81617 1.000 25.54385 63 SER B C 1
ATOM 5402 O O . SER D 2 63 ? 18.19211 -6.98461 -31.97352 1.000 25.39257 63 SER B O 1
ATOM 5405 N N . GLY D 2 64 ? 16.07364 -6.41291 -31.47674 1.000 24.89553 64 GLY B N 1
ATOM 5406 C CA . GLY D 2 64 ? 15.62442 -7.78634 -31.30812 1.000 23.78159 64 GLY B CA 1
ATOM 5407 C C . GLY D 2 64 ? 14.42467 -8.07930 -32.17642 1.000 19.03935 64 GLY B C 1
ATOM 5408 O O . GLY D 2 64 ? 13.51965 -7.25638 -32.30464 1.000 30.13146 64 GLY B O 1
ATOM 5409 N N . THR D 2 65 ? 14.43068 -9.26475 -32.78854 1.000 17.85176 65 THR B N 1
ATOM 5410 C CA . THR D 2 65 ? 13.34286 -9.72347 -33.64371 1.000 22.29362 65 THR B CA 1
ATOM 5411 C C . THR D 2 65 ? 13.07800 -11.19515 -33.35329 1.000 19.31446 65 THR B C 1
ATOM 5412 O O . THR D 2 65 ? 13.77388 -11.82505 -32.55042 1.000 18.51218 65 THR B O 1
ATOM 5416 N N . GLY D 2 66 ? 12.06587 -11.74359 -34.01247 1.000 24.43142 66 GLY B N 1
ATOM 5417 C CA . GLY D 2 66 ? 11.76967 -13.16091 -33.94334 1.000 18.30797 66 GLY B CA 1
ATOM 5418 C C . GLY D 2 66 ? 10.34562 -13.42871 -33.49442 1.000 18.91038 66 GLY B C 1
ATOM 5419 O O . GLY D 2 66 ? 9.60823 -12.53785 -33.07906 1.000 18.03547 66 GLY B O 1
ATOM 5420 N N . SER D 2 67 ? 9.97475 -14.70326 -33.59279 1.000 18.70061 67 SER B N 1
ATOM 5421 C CA . SER D 2 67 ? 8.67335 -15.19910 -33.15831 1.000 18.81229 67 SER B CA 1
ATOM 5422 C C . SER D 2 67 ? 8.75598 -16.71913 -33.09162 1.000 15.23085 67 SER B C 1
ATOM 5423 O O . SER D 2 67 ? 9.72212 -17.32708 -33.56041 1.000 15.25807 67 SER B O 1
ATOM 5426 N N . GLY D 2 68 ? 7.72867 -17.32712 -32.50272 1.000 14.08791 68 GLY B N 1
ATOM 5427 C CA . GLY D 2 68 ? 7.69383 -18.76959 -32.35934 1.000 12.28966 68 GLY B CA 1
ATOM 5428 C C . GLY D 2 68 ? 8.85586 -19.31999 -31.55738 1.000 24.94707 68 GLY B C 1
ATOM 5429 O O . GLY D 2 68 ? 8.92919 -19.11955 -30.34081 1.000 18.49959 68 GLY B O 1
ATOM 5430 N N . THR D 2 69 ? 9.77873 -20.00958 -32.23077 1.000 25.33482 69 THR B N 1
ATOM 5431 C CA . THR D 2 69 ? 10.93219 -20.60646 -31.57283 1.000 20.92848 69 THR B CA 1
ATOM 5432 C C . THR D 2 69 ? 12.26303 -20.00896 -32.00769 1.000 23.64926 69 THR B C 1
ATOM 5433 O O . THR D 2 69 ? 13.31207 -20.50317 -31.57815 1.000 21.20981 69 THR B O 1
ATOM 5437 N N . ASP D 2 70 ? 12.26019 -18.97180 -32.84181 1.000 22.15461 70 ASP B N 1
ATOM 5438 C CA . ASP D 2 70 ? 13.48644 -18.40396 -33.38919 1.000 21.75709 70 ASP B CA 1
ATOM 5439 C C . ASP D 2 70 ? 13.51281 -16.91337 -33.09150 1.000 17.98217 70 ASP B C 1
ATOM 5440 O O . ASP D 2 70 ? 12.59450 -16.18598 -33.48188 1.000 14.71329 70 ASP B O 1
ATOM 5445 N N . TYR D 2 71 ? 14.56011 -16.46232 -32.40312 1.000 14.63013 71 TYR B N 1
ATOM 5446 C CA . TYR D 2 71 ? 14.69699 -15.06406 -32.02384 1.000 14.12393 71 TYR B CA 1
ATOM 5447 C C . TYR D 2 71 ? 16.12787 -14.61508 -32.28411 1.000 14.78366 71 TYR B C 1
ATOM 5448 O O . TYR D 2 71 ? 17.05847 -15.42420 -32.31420 1.000 17.41091 71 TYR B O 1
ATOM 5457 N N . THR D 2 72 ? 16.29704 -13.30751 -32.47406 1.000 16.85522 72 THR B N 1
ATOM 5458 C CA . THR D 2 72 ? 17.56747 -12.76467 -32.93672 1.000 13.79505 72 THR B CA 1
ATOM 5459 C C . THR D 2 72 ? 17.88623 -11.46583 -32.21427 1.000 16.01517 72 THR B C 1
ATOM 5460 O O . THR D 2 72 ? 17.03900 -10.57206 -32.13248 1.000 24.27016 72 THR B O 1
ATOM 5464 N N . LEU D 2 73 ? 19.10914 -11.36727 -31.70118 1.000 16.01856 73 LEU B N 1
ATOM 5465 C CA . LEU D 2 73 ? 19.66391 -10.12287 -31.18703 1.000 17.24683 73 LEU B CA 1
ATOM 5466 C C . LEU D 2 73 ? 20.72107 -9.62794 -32.16330 1.000 20.84958 73 LEU B C 1
ATOM 5467 O O . LEU D 2 73 ? 21.64473 -10.37165 -32.51081 1.000 22.99765 73 LEU B O 1
ATOM 5472 N N . THR D 2 74 ? 20.58590 -8.38163 -32.60671 1.000 22.08317 74 THR B N 1
ATOM 5473 C CA . THR D 2 74 ? 21.43865 -7.83084 -33.65044 1.000 18.49201 74 THR B CA 1
ATOM 5474 C C . THR D 2 74 ? 22.11551 -6.56306 -33.15288 1.000 22.65098 74 THR B C 1
ATOM 5475 O O . THR D 2 74 ? 21.45080 -5.66426 -32.62701 1.000 29.32506 74 THR B O 1
ATOM 5479 N N . ILE D 2 75 ? 23.43442 -6.50156 -33.31110 1.000 22.43803 75 ILE B N 1
ATOM 5480 C CA . ILE D 2 75 ? 24.21270 -5.29334 -33.06804 1.000 27.83630 75 ILE B CA 1
ATOM 5481 C C . ILE D 2 75 ? 24.70248 -4.80921 -34.42546 1.000 30.42779 75 ILE B C 1
ATOM 5482 O O . ILE D 2 75 ? 25.61720 -5.40137 -35.01201 1.000 36.12386 75 ILE B O 1
ATOM 5487 N N . SER D 2 76 ? 24.08770 -3.73632 -34.93113 1.000 33.39220 76 SER B N 1
ATOM 5488 C CA . SER D 2 76 ? 24.37016 -3.29063 -36.29284 1.000 34.88929 76 SER B CA 1
ATOM 5489 C C . SER D 2 76 ? 25.81830 -2.84205 -36.44636 1.000 42.18463 76 SER B C 1
ATOM 5490 O O . SER D 2 76 ? 26.46338 -3.13862 -37.45912 1.000 43.18473 76 SER B O 1
ATOM 5493 N N . SER D 2 77 ? 26.34790 -2.13040 -35.45260 1.000 33.93289 77 SER B N 1
ATOM 5494 C CA . SER D 2 77 ? 27.72826 -1.64621 -35.48388 1.000 36.66587 77 SER B CA 1
ATOM 5495 C C . SER D 2 77 ? 28.32905 -1.89119 -34.10324 1.000 34.72734 77 SER B C 1
ATOM 5496 O O . SER D 2 77 ? 28.07983 -1.12507 -33.16738 1.000 26.85657 77 SER B O 1
ATOM 5499 N N . LEU D 2 78 ? 29.11536 -2.95928 -33.98378 1.000 29.45948 78 LEU B N 1
ATOM 5500 C CA . LEU D 2 78 ? 29.68238 -3.33695 -32.69590 1.000 25.98637 78 LEU B CA 1
ATOM 5501 C C . LEU D 2 78 ? 30.63553 -2.26112 -32.19207 1.000 24.73342 78 LEU B C 1
ATOM 5502 O O . LEU D 2 78 ? 31.49638 -1.77847 -32.93341 1.000 29.72465 78 LEU B O 1
ATOM 5507 N N . GLN D 2 79 ? 30.47361 -1.88224 -30.92870 1.000 22.85087 79 GLN B N 1
ATOM 5508 C CA . GLN D 2 79 ? 31.34986 -0.92543 -30.27302 1.000 21.95793 79 GLN B CA 1
ATOM 5509 C C . GLN D 2 79 ? 32.19780 -1.63396 -29.22496 1.000 26.10135 79 GLN B C 1
ATOM 5510 O O . GLN D 2 79 ? 31.91084 -2.76488 -28.82189 1.000 27.09081 79 GLN B O 1
ATOM 5516 N N . SER D 2 80 ? 33.25482 -0.94653 -28.78414 1.000 23.07014 80 SER B N 1
ATOM 5517 C CA . SER D 2 80 ? 34.20165 -1.56031 -27.85788 1.000 22.38552 80 SER B CA 1
ATOM 5518 C C . SER D 2 80 ? 33.54181 -1.89640 -26.52627 1.000 28.74645 80 SER B C 1
ATOM 5519 O O . SER D 2 80 ? 33.85154 -2.92628 -25.91628 1.000 24.13879 80 SER B O 1
ATOM 5522 N N . GLU D 2 81 ? 32.62704 -1.04571 -26.06133 1.000 25.28285 81 GLU B N 1
ATOM 5523 C CA . GLU D 2 81 ? 31.96672 -1.24530 -24.77647 1.000 24.95083 81 GLU B CA 1
ATOM 5524 C C . GLU D 2 81 ? 30.83171 -2.25947 -24.83776 1.000 27.72935 81 GLU B C 1
ATOM 5525 O O . GLU D 2 81 ? 30.10336 -2.40902 -23.85059 1.000 30.01324 81 GLU B O 1
ATOM 5531 N N . ASP D 2 82 ? 30.66045 -2.95328 -25.95941 1.000 20.66373 82 ASP B N 1
ATOM 5532 C CA . ASP D 2 82 ? 29.64057 -3.98351 -26.08287 1.000 21.14180 82 ASP B CA 1
ATOM 5533 C C . ASP D 2 82 ? 30.12999 -5.35430 -25.63274 1.000 22.77845 82 ASP B C 1
ATOM 5534 O O . ASP D 2 82 ? 29.41857 -6.34528 -25.82522 1.000 24.60004 82 ASP B O 1
ATOM 5539 N N . PHE D 2 83 ? 31.31887 -5.43728 -25.04207 1.000 18.37215 83 PHE B N 1
ATOM 5540 C CA . PHE D 2 83 ? 31.82181 -6.72301 -24.58610 1.000 17.57868 83 PHE B CA 1
ATOM 5541 C C . PHE D 2 83 ? 31.01595 -7.21720 -23.39084 1.000 24.10743 83 PHE B C 1
ATOM 5542 O O . PHE D 2 83 ? 30.45292 -6.43384 -22.62138 1.000 20.23075 83 PHE B O 1
ATOM 5550 N N . GLY D 2 84 ? 30.96931 -8.52815 -23.24042 1.000 17.11648 84 GLY B N 1
ATOM 5551 C CA . GLY D 2 84 ? 30.23535 -9.16288 -22.17375 1.000 15.67672 84 GLY B CA 1
ATOM 5552 C C . GLY D 2 84 ? 29.52942 -10.39163 -22.69125 1.000 13.78196 84 GLY B C 1
ATOM 5553 O O . GLY D 2 84 ? 29.74003 -10.82465 -23.82315 1.000 17.81730 84 GLY B O 1
ATOM 5554 N N . THR D 2 85 ? 28.68030 -10.95948 -21.84166 1.000 16.55890 85 THR B N 1
ATOM 5555 C CA . THR D 2 85 ? 27.89811 -12.14083 -22.17386 1.000 16.28405 85 THR B CA 1
ATOM 5556 C C . THR D 2 85 ? 26.43560 -11.74830 -22.32548 1.000 13.33627 85 THR B C 1
ATOM 5557 O O . THR D 2 85 ? 25.88087 -11.05360 -21.46672 1.000 16.54969 85 THR B O 1
ATOM 5561 N N . TYR D 2 86 ? 25.82011 -12.19111 -23.41640 1.000 11.08041 86 TYR B N 1
ATOM 5562 C CA . TYR D 2 86 ? 24.43243 -11.88102 -23.72463 1.000 14.46089 86 TYR B CA 1
ATOM 5563 C C . TYR D 2 86 ? 23.57592 -13.12070 -23.51635 1.000 15.28180 86 TYR B C 1
ATOM 5564 O O . TYR D 2 86 ? 23.93259 -14.21251 -23.97201 1.000 16.50014 86 TYR B O 1
ATOM 5573 N N . TYR D 2 87 ? 22.45132 -12.94782 -22.82913 1.000 14.25525 87 TYR B N 1
ATOM 5574 C CA . TYR D 2 87 ? 21.53876 -14.03740 -22.51972 1.000 15.44992 87 TYR B CA 1
ATOM 5575 C C . TYR D 2 87 ? 20.15249 -13.72980 -23.06371 1.000 16.61208 87 TYR B C 1
ATOM 5576 O O . TYR D 2 87 ? 19.68667 -12.58790 -22.99463 1.000 16.11615 87 TYR B O 1
ATOM 5585 N N . CYS D 2 88 ? 19.49200 -14.75272 -23.59312 1.000 16.65052 88 CYS B N 1
ATOM 5586 C CA . CYS D 2 88 ? 18.06204 -14.68532 -23.84451 1.000 17.36401 88 CYS B CA 1
ATOM 5587 C C . CYS D 2 88 ? 17.31804 -15.41110 -22.73040 1.000 17.46773 88 CYS B C 1
ATOM 5588 O O . CYS D 2 88 ? 17.85236 -16.32172 -22.09256 1.000 13.63762 88 CYS B O 1
ATOM 5591 N N . GLN D 2 89 ? 16.07986 -14.98616 -22.49032 1.000 18.67959 89 GLN B N 1
ATOM 5592 C CA . GLN D 2 89 ? 15.28578 -15.53017 -21.39670 1.000 17.35821 89 GLN B CA 1
ATOM 5593 C C . GLN D 2 89 ? 13.81204 -15.46437 -21.76233 1.000 18.13207 89 GLN B C 1
ATOM 5594 O O . GLN D 2 89 ? 13.31813 -14.40759 -22.16635 1.000 16.75978 89 GLN B O 1
ATOM 5600 N N . HIS D 2 90 ? 13.12067 -16.59106 -21.61932 1.000 21.38093 90 HIS B N 1
ATOM 5601 C CA . HIS D 2 90 ? 11.69726 -16.68089 -21.90104 1.000 17.56549 90 HIS B CA 1
ATOM 5602 C C . HIS D 2 90 ? 10.89707 -16.64735 -20.60490 1.000 24.26252 90 HIS B C 1
ATOM 5603 O O . HIS D 2 90 ? 11.35670 -17.10592 -19.55540 1.000 21.80207 90 HIS B O 1
ATOM 5610 N N . TYR D 2 91 ? 9.68285 -16.10116 -20.69354 1.000 22.56296 91 TYR B N 1
ATOM 5611 C CA . TYR D 2 91 ? 8.75822 -16.04557 -19.56780 1.000 28.41964 91 TYR B CA 1
ATOM 5612 C C . TYR D 2 91 ? 7.35210 -16.44745 -20.00017 1.000 23.29600 91 TYR B C 1
ATOM 5613 O O . TYR D 2 91 ? 6.35655 -15.95401 -19.46279 1.000 21.67792 91 TYR B O 1
ATOM 5622 N N . TYR D 2 92 ? 7.26054 -17.34900 -20.97420 1.000 17.73912 92 TYR B N 1
ATOM 5623 C CA . TYR D 2 92 ? 5.98391 -17.91316 -21.40652 1.000 24.88162 92 TYR B CA 1
ATOM 5624 C C . TYR D 2 92 ? 5.67108 -19.08036 -20.48249 1.000 21.90004 92 TYR B C 1
ATOM 5625 O O . TYR D 2 92 ? 5.97275 -20.23803 -20.77784 1.000 24.41426 92 TYR B O 1
ATOM 5634 N N . GLY D 2 93 ? 5.06297 -18.76941 -19.34611 1.000 26.15928 93 GLY B N 1
ATOM 5635 C CA . GLY D 2 93 ? 4.83791 -19.76299 -18.32420 1.000 28.00207 93 GLY B CA 1
ATOM 5636 C C . GLY D 2 93 ? 6.06408 -19.95773 -17.45298 1.000 31.84899 93 GLY B C 1
ATOM 5637 O O . GLY D 2 93 ? 7.02237 -19.17887 -17.47072 1.000 30.01171 93 GLY B O 1
ATOM 5638 N N . THR D 2 94 ? 6.02095 -21.03024 -16.67290 1.000 33.13723 94 THR B N 1
ATOM 5639 C CA . THR D 2 94 ? 7.10437 -21.39166 -15.77661 1.000 32.77964 94 THR B CA 1
ATOM 5640 C C . THR D 2 94 ? 7.47641 -22.85023 -15.99436 1.000 34.35335 94 THR B C 1
ATOM 5641 O O . THR D 2 94 ? 6.62738 -23.65607 -16.38879 1.000 41.31849 94 THR B O 1
ATOM 5645 N N . PRO D 2 95 ? 8.74230 -23.22588 -15.74357 1.000 24.13126 95 PRO B N 1
ATOM 5646 C CA . PRO D 2 95 ? 9.83929 -22.41377 -15.19882 1.000 24.95045 95 PRO B CA 1
ATOM 5647 C C . PRO D 2 95 ? 10.46042 -21.42256 -16.18276 1.000 23.65148 95 PRO B C 1
ATOM 5648 O O . PRO D 2 95 ? 10.55000 -21.70001 -17.37947 1.000 27.61880 95 PRO B O 1
ATOM 5652 N N . LEU D 2 96 ? 10.87882 -20.27010 -15.66577 1.000 25.64890 96 LEU B N 1
ATOM 5653 C CA . LEU D 2 96 ? 11.66557 -19.33564 -16.45696 1.000 25.01412 96 LEU B CA 1
ATOM 5654 C C . LEU D 2 96 ? 13.02707 -19.94343 -16.76472 1.000 25.80278 96 LEU B C 1
ATOM 5655 O O . LEU D 2 96 ? 13.66977 -20.53917 -15.89574 1.000 21.64582 96 LEU B O 1
ATOM 5660 N N . THR D 2 97 ? 13.46598 -19.79529 -18.01038 1.000 20.68637 97 THR B N 1
ATOM 5661 C CA . THR D 2 97 ? 14.70268 -20.40635 -18.47055 1.000 19.29056 97 THR B CA 1
ATOM 5662 C C . THR D 2 97 ? 15.54130 -19.37238 -19.20593 1.000 24.89680 97 THR B C 1
ATOM 5663 O O . THR D 2 97 ? 15.00529 -18.49850 -19.89433 1.000 18.88220 97 THR B O 1
ATOM 5667 N N . PHE D 2 98 ? 16.85642 -19.46657 -19.03846 1.000 17.21478 98 PHE B N 1
ATOM 5668 C CA . PHE D 2 98 ? 17.80924 -18.62417 -19.74124 1.000 18.81526 98 PHE B CA 1
ATOM 5669 C C . PHE D 2 98 ? 18.54854 -19.44632 -20.78754 1.000 24.93137 98 PHE B C 1
ATOM 5670 O O . PHE D 2 98 ? 18.66774 -20.66932 -20.67044 1.000 29.88577 98 PHE B O 1
ATOM 5678 N N . GLY D 2 99 ? 19.03939 -18.76576 -21.81551 1.000 17.62402 99 GLY B N 1
ATOM 5679 C CA . GLY D 2 99 ? 19.94199 -19.39849 -22.75018 1.000 14.40824 99 GLY B CA 1
ATOM 5680 C C . GLY D 2 99 ? 21.31640 -19.59776 -22.14023 1.000 13.85282 99 GLY B C 1
ATOM 5681 O O . GLY D 2 99 ? 21.65534 -19.05504 -21.08827 1.000 18.36031 99 GLY B O 1
ATOM 5682 N N . GLY D 2 100 ? 22.12893 -20.40539 -22.82279 1.000 14.99664 100 GLY B N 1
ATOM 5683 C CA . GLY D 2 100 ? 23.46658 -20.68820 -22.33204 1.000 15.68130 100 GLY B CA 1
ATOM 5684 C C . GLY D 2 100 ? 24.36870 -19.47391 -22.26986 1.000 21.69443 100 GLY B C 1
ATOM 5685 O O . GLY D 2 100 ? 25.32658 -19.46349 -21.48976 1.000 26.48107 100 GLY B O 1
ATOM 5686 N N . GLY D 2 101 A 24.08760 -18.45589 -23.06636 1.000 13.54157 100 GLY B N 1
ATOM 5687 C CA . GLY D 2 101 A 24.88417 -17.24680 -23.08157 1.000 13.93868 100 GLY B CA 1
ATOM 5688 C C . GLY D 2 101 A 25.80527 -17.18230 -24.28553 1.000 19.56220 100 GLY B C 1
ATOM 5689 O O . GLY D 2 101 A 26.23041 -18.20325 -24.83921 1.000 15.33937 100 GLY B O 1
ATOM 5690 N N . THR D 2 102 B 26.11937 -15.95823 -24.70396 1.000 15.62291 100 THR B N 1
ATOM 5691 C CA . THR D 2 102 B 27.02080 -15.71599 -25.82421 1.000 16.90539 100 THR B CA 1
ATOM 5692 C C . THR D 2 102 B 28.05704 -14.68639 -25.40220 1.000 14.70867 100 THR B C 1
ATOM 5693 O O . THR D 2 102 B 27.71246 -13.53164 -25.13069 1.000 17.70232 100 THR B O 1
ATOM 5697 N N . MET D 2 103 C 29.31901 -15.10390 -25.34403 1.000 15.43610 100 MET B N 1
ATOM 5698 C CA . MET D 2 103 C 30.40326 -14.19685 -24.99526 1.000 21.73780 100 MET B CA 1
ATOM 5699 C C . MET D 2 103 C 30.80232 -13.37034 -26.21102 1.000 20.04442 100 MET B C 1
ATOM 5700 O O . MET D 2 103 C 30.97507 -13.90717 -27.30997 1.000 23.38498 100 MET B O 1
ATOM 5705 N N . VAL D 2 104 D 30.94155 -12.06177 -26.01389 1.000 19.03753 100 VAL B N 1
ATOM 5706 C CA . VAL D 2 104 D 31.27999 -11.13262 -27.08483 1.000 19.98135 100 VAL B CA 1
ATOM 5707 C C . VAL D 2 104 D 32.43802 -10.25990 -26.62354 1.000 20.32390 100 VAL B C 1
ATOM 5708 O O . VAL D 2 104 D 32.40830 -9.72022 -25.51199 1.000 18.46389 100 VAL B O 1
ATOM 5712 N N . ASP D 2 105 E 33.45854 -10.13057 -27.46999 1.000 16.32631 100 ASP B N 1
ATOM 5713 C CA . ASP D 2 105 E 34.53748 -9.18097 -27.23441 1.000 28.67198 100 ASP B CA 1
ATOM 5714 C C . ASP D 2 105 E 35.06653 -8.70583 -28.58406 1.000 19.26003 100 ASP B C 1
ATOM 5715 O O . ASP D 2 105 E 34.62827 -9.16535 -29.64286 1.000 17.43621 100 ASP B O 1
ATOM 5720 N N . ILE D 2 106 F 36.00483 -7.76531 -28.54150 1.000 16.28629 100 ILE B N 1
ATOM 5721 C CA . ILE D 2 106 F 36.54828 -7.15883 -29.75101 1.000 17.60577 100 ILE B CA 1
ATOM 5722 C C . ILE D 2 106 F 37.68384 -8.02475 -30.27775 1.000 18.15011 100 ILE B C 1
ATOM 5723 O O . ILE D 2 106 F 38.57955 -8.42438 -29.52362 1.000 12.01687 100 ILE B O 1
ATOM 5728 N N . LYS D 2 107 G 37.64458 -8.31049 -31.57617 1.000 15.18319 100 LYS B N 1
ATOM 5729 C CA . LYS D 2 107 G 38.63254 -9.17945 -32.19814 1.000 18.48327 100 LYS B CA 1
ATOM 5730 C C . LYS D 2 107 G 39.95532 -8.44520 -32.38853 1.000 21.17419 100 LYS B C 1
ATOM 5731 O O . LYS D 2 107 G 39.98435 -7.24192 -32.66265 1.000 26.76416 100 LYS B O 1
ATOM 5737 N N . ARG D 2 108 H 41.05447 -9.17856 -32.22886 1.000 18.81357 100 ARG B N 1
ATOM 5738 C CA . ARG D 2 108 H 42.38458 -8.67580 -32.54603 1.000 14.54192 100 ARG B CA 1
ATOM 5739 C C . ARG D 2 108 H 43.31693 -9.86743 -32.69630 1.000 12.95334 100 ARG B C 1
ATOM 5740 O O . ARG D 2 108 H 42.93942 -11.01350 -32.44196 1.000 16.62140 100 ARG B O 1
ATOM 5748 N N . THR D 2 109 I 44.54411 -9.58107 -33.11759 1.000 14.35872 100 THR B N 1
ATOM 5749 C CA . THR D 2 109 I 45.53377 -10.63356 -33.26795 1.000 14.38533 100 THR B CA 1
ATOM 5750 C C . THR D 2 109 I 45.91074 -11.20803 -31.90529 1.000 16.52360 100 THR B C 1
ATOM 5751 O O . THR D 2 109 I 45.73832 -10.57393 -30.86007 1.000 12.92189 100 THR B O 1
ATOM 5755 N N . VAL D 2 110 J 46.43160 -12.43383 -31.92842 1.000 10.88611 100 VAL B N 1
ATOM 5756 C CA . VAL D 2 110 J 46.79383 -13.11360 -30.69257 1.000 11.18296 100 VAL B CA 1
ATOM 5757 C C . VAL D 2 110 J 47.99722 -12.42284 -30.06676 1.000 18.17740 100 VAL B C 1
ATOM 5758 O O . VAL D 2 110 J 49.00423 -12.16060 -30.73791 1.000 16.02015 100 VAL B O 1
ATOM 5762 N N . ALA D 2 111 K 47.89266 -12.11600 -28.77527 1.000 14.31845 100 ALA B N 1
ATOM 5763 C CA . ALA D 2 111 K 48.97961 -11.52300 -28.00604 1.000 13.04486 100 ALA B CA 1
ATOM 5764 C C . ALA D 2 111 K 49.32768 -12.45763 -26.85839 1.000 11.59956 100 ALA B C 1
ATOM 5765 O O . ALA D 2 111 K 48.45485 -12.81882 -26.06088 1.000 8.80377 100 ALA B O 1
ATOM 5767 N N . ALA D 2 112 ? 50.59427 -12.85703 -26.78837 1.000 11.82789 112 ALA B N 1
ATOM 5768 C CA . ALA D 2 112 ? 51.05061 -13.69577 -25.69641 1.000 12.01454 112 ALA B CA 1
ATOM 5769 C C . ALA D 2 112 ? 51.13561 -12.88504 -24.40389 1.000 12.07394 112 ALA B C 1
ATOM 5770 O O . ALA D 2 112 ? 51.47616 -11.69888 -24.42312 1.000 16.81421 112 ALA B O 1
ATOM 5772 N N . PRO D 2 113 ? 50.82596 -13.50043 -23.26665 1.000 11.28254 113 PRO B N 1
ATOM 5773 C CA . PRO D 2 113 ? 50.92177 -12.77468 -21.99771 1.000 13.92191 113 PRO B CA 1
ATOM 5774 C C . PRO D 2 113 ? 52.36713 -12.53961 -21.59151 1.000 15.91930 113 PRO B C 1
ATOM 5775 O O . PRO D 2 113 ? 53.24001 -13.38845 -21.79159 1.000 15.44764 113 PRO B O 1
ATOM 5779 N N . SER D 2 114 ? 52.60861 -11.37033 -21.00808 1.000 15.36509 114 SER B N 1
ATOM 5780 C CA . SER D 2 114 ? 53.87808 -11.06667 -20.36297 1.000 10.09914 114 SER B CA 1
ATOM 5781 C C . SER D 2 114 ? 53.76595 -11.46632 -18.89713 1.000 12.16429 114 SER B C 1
ATOM 5782 O O . SER D 2 114 ? 52.95941 -10.89470 -18.15482 1.000 16.78668 114 SER B O 1
ATOM 5785 N N . VAL D 2 115 ? 54.55694 -12.45336 -18.48529 1.000 10.67480 115 VAL B N 1
ATOM 5786 C CA . VAL D 2 115 ? 54.40497 -13.08409 -17.17929 1.000 12.10835 115 VAL B CA 1
ATOM 5787 C C . VAL D 2 115 ? 55.44445 -12.52361 -16.22053 1.000 16.80825 115 VAL B C 1
ATOM 5788 O O . VAL D 2 115 ? 56.63821 -12.47116 -16.54215 1.000 12.02094 115 VAL B O 1
ATOM 5792 N N . PHE D 2 116 ? 54.98755 -12.10646 -15.04176 1.000 15.27131 116 PHE B N 1
ATOM 5793 C CA . PHE D 2 116 ? 55.85053 -11.66640 -13.95751 1.000 14.39185 116 PHE B CA 1
ATOM 5794 C C . PHE D 2 116 ? 55.43858 -12.38759 -12.68370 1.000 15.42005 116 PHE B C 1
ATOM 5795 O O . PHE D 2 116 ? 54.26200 -12.70200 -12.48763 1.000 13.95720 116 PHE B O 1
ATOM 5803 N N . ILE D 2 117 ? 56.41439 -12.65138 -11.81880 1.000 13.82433 117 ILE B N 1
ATOM 5804 C CA . ILE D 2 117 ? 56.16828 -13.27579 -10.52553 1.000 14.79298 117 ILE B CA 1
ATOM 5805 C C . ILE D 2 117 ? 56.71017 -12.35942 -9.43627 1.000 18.16644 117 ILE B C 1
ATOM 5806 O O . ILE D 2 117 ? 57.76838 -11.74067 -9.59901 1.000 12.10164 117 ILE B O 1
ATOM 5811 N N . PHE D 2 118 ? 55.96611 -12.25244 -8.33631 1.000 18.79780 118 PHE B N 1
ATOM 5812 C CA . PHE D 2 118 ? 56.31362 -11.35714 -7.23642 1.000 12.93271 118 PHE B CA 1
ATOM 5813 C C . PHE D 2 118 ? 56.37241 -12.16057 -5.94576 1.000 11.55029 118 PHE B C 1
ATOM 5814 O O . PHE D 2 118 ? 55.35387 -12.76156 -5.54664 1.000 18.35883 118 PHE B O 1
ATOM 5822 N N . PRO D 2 119 ? 57.51209 -12.20778 -5.26460 1.000 16.39651 119 PRO B N 1
ATOM 5823 C CA . PRO D 2 119 ? 57.56456 -12.85208 -3.95137 1.000 14.23966 119 PRO B CA 1
ATOM 5824 C C . PRO D 2 119 ? 56.83362 -12.01194 -2.92150 1.000 17.00159 119 PRO B C 1
ATOM 5825 O O . PRO D 2 119 ? 56.59853 -10.81466 -3.14489 1.000 14.82323 119 PRO B O 1
ATOM 5829 N N . PRO D 2 120 ? 56.44771 -12.59573 -1.78743 1.000 18.50455 120 PRO B N 1
ATOM 5830 C CA . PRO D 2 120 ? 55.83935 -11.78622 -0.72853 1.000 15.27335 120 PRO B CA 1
ATOM 5831 C C . PRO D 2 120 ? 56.84158 -10.79014 -0.16899 1.000 16.44540 120 PRO B C 1
ATOM 5832 O O . PRO D 2 120 ? 58.04026 -11.06390 -0.07702 1.000 14.77456 120 PRO B O 1
ATOM 5836 N N . SER D 2 121 ? 56.33518 -9.61437 0.18832 1.000 15.64419 121 SER B N 1
ATOM 5837 C CA . SER D 2 121 ? 57.18137 -8.57027 0.73853 1.000 21.56331 121 SER B CA 1
ATOM 5838 C C . SER D 2 121 ? 57.60623 -8.91992 2.16182 1.000 28.95046 121 SER B C 1
ATOM 5839 O O . SER D 2 121 ? 56.99031 -9.74752 2.83964 1.000 22.85402 121 SER B O 1
ATOM 5842 N N . ASP D 2 122 ? 58.68207 -8.27054 2.61371 1.000 35.01983 122 ASP B N 1
ATOM 5843 C CA . ASP D 2 122 ? 59.13708 -8.47026 3.98588 1.000 29.66609 122 ASP B CA 1
ATOM 5844 C C . ASP D 2 122 ? 58.10465 -7.96444 4.98584 1.000 29.04341 122 ASP B C 1
ATOM 5845 O O . ASP D 2 122 ? 57.93013 -8.55241 6.05987 1.000 30.11224 122 ASP B O 1
ATOM 5850 N N . GLU D 2 123 ? 57.40656 -6.87598 4.64657 1.000 30.45338 123 GLU B N 1
ATOM 5851 C CA . GLU D 2 123 ? 56.40478 -6.32127 5.55220 1.000 23.62989 123 GLU B CA 1
ATOM 5852 C C . GLU D 2 123 ? 55.26768 -7.30676 5.79381 1.000 28.50219 123 GLU B C 1
ATOM 5853 O O . GLU D 2 123 ? 54.74507 -7.40059 6.91072 1.000 27.61618 123 GLU B O 1
ATOM 5859 N N . GLN D 2 124 ? 54.86830 -8.05050 4.75969 1.000 25.94092 124 GLN B N 1
ATOM 5860 C CA . GLN D 2 124 ? 53.79494 -9.02332 4.92888 1.000 28.65614 124 GLN B CA 1
ATOM 5861 C C . GLN D 2 124 ? 54.28028 -10.26821 5.66063 1.000 25.78625 124 GLN B C 1
ATOM 5862 O O . GLN D 2 124 ? 53.53694 -10.85089 6.45890 1.000 29.22301 124 GLN B O 1
ATOM 5868 N N . LEU D 2 125 ? 55.51985 -10.69198 5.39666 1.000 26.41945 125 LEU B N 1
ATOM 5869 C CA . LEU D 2 125 ? 56.05831 -11.86971 6.06991 1.000 33.35215 125 LEU B CA 1
ATOM 5870 C C . LEU D 2 125 ? 56.15584 -11.65778 7.57432 1.000 37.98429 125 LEU B C 1
ATOM 5871 O O . LEU D 2 125 ? 56.00811 -12.61252 8.34631 1.000 33.57437 125 LEU B O 1
ATOM 5876 N N . LYS D 2 126 ? 56.40100 -10.41847 8.00978 1.000 29.28670 126 LYS B N 1
ATOM 5877 C CA . LYS D 2 126 ? 56.37213 -10.12076 9.43779 1.000 29.27306 126 LYS B CA 1
ATOM 5878 C C . LYS D 2 126 ? 54.97915 -10.32157 10.02039 1.000 34.57997 126 LYS B C 1
ATOM 5879 O O . LYS D 2 126 ? 54.84368 -10.66424 11.19993 1.000 35.36355 126 LYS B O 1
ATOM 5885 N N . SER D 2 127 ? 53.93635 -10.11700 9.21291 1.000 33.45735 127 SER B N 1
ATOM 5886 C CA . SER D 2 127 ? 52.55801 -10.24502 9.67002 1.000 26.82425 127 SER B CA 1
ATOM 5887 C C . SER D 2 127 ? 52.09866 -11.69241 9.79921 1.000 30.12313 127 SER B C 1
ATOM 5888 O O . SER D 2 127 ? 51.03981 -11.93625 10.38855 1.000 33.98349 127 SER B O 1
ATOM 5891 N N . GLY D 2 128 ? 52.85181 -12.65065 9.26192 1.000 31.12666 128 GLY B N 1
ATOM 5892 C CA . GLY D 2 128 ? 52.53249 -14.05434 9.41432 1.000 28.69020 128 GLY B CA 1
ATOM 5893 C C . GLY D 2 128 ? 51.85917 -14.70698 8.22732 1.000 32.47869 128 GLY B C 1
ATOM 5894 O O . GLY D 2 128 ? 51.48788 -15.88313 8.32119 1.000 30.83827 128 GLY B O 1
ATOM 5895 N N . THR D 2 129 ? 51.68615 -13.99006 7.12056 1.000 25.28288 129 THR B N 1
ATOM 5896 C CA . THR D 2 129 ? 51.08321 -14.54205 5.91850 1.000 31.62147 129 THR B CA 1
ATOM 5897 C C . THR D 2 129 ? 51.96831 -14.22516 4.72183 1.000 25.33588 129 THR B C 1
ATOM 5898 O O . THR D 2 129 ? 52.78789 -13.30394 4.75393 1.000 24.85590 129 THR B O 1
ATOM 5902 N N . ALA D 2 130 ? 51.80090 -15.01235 3.66228 1.000 21.59816 130 ALA B N 1
ATOM 5903 C CA . ALA D 2 130 ? 52.61796 -14.88180 2.46190 1.000 23.38096 130 ALA B CA 1
ATOM 5904 C C . ALA D 2 130 ? 51.71317 -14.96392 1.24438 1.000 17.17919 130 ALA B C 1
ATOM 5905 O O . ALA D 2 130 ? 50.99105 -15.95034 1.07285 1.000 19.20442 130 ALA B O 1
ATOM 5907 N N . SER D 2 131 ? 51.74629 -13.92877 0.40916 1.000 18.27416 131 SER B N 1
ATOM 5908 C CA . SER D 2 131 ? 50.99708 -13.89242 -0.84074 1.000 18.54384 131 SER B CA 1
ATOM 5909 C C . SER D 2 131 ? 51.98312 -13.80536 -1.99538 1.000 14.36217 131 SER B C 1
ATOM 5910 O O . SER D 2 131 ? 52.74508 -12.83718 -2.09116 1.000 17.52714 131 SER B O 1
ATOM 5913 N N . VAL D 2 132 ? 51.97143 -14.81418 -2.86325 1.000 13.43447 132 VAL B N 1
ATOM 5914 C CA . VAL D 2 132 ? 52.78503 -14.82693 -4.07399 1.000 14.28924 132 VAL B CA 1
ATOM 5915 C C . VAL D 2 132 ? 51.88109 -14.50573 -5.25500 1.000 16.16022 132 VAL B C 1
ATOM 5916 O O . VAL D 2 132 ? 50.82548 -15.12888 -5.42504 1.000 15.54504 132 VAL B O 1
ATOM 5920 N N . VAL D 2 133 ? 52.28934 -13.53447 -6.06917 1.000 17.37425 133 VAL B N 1
ATOM 5921 C CA . VAL D 2 133 ? 51.46046 -12.99499 -7.14118 1.000 15.98640 133 VAL B CA 1
ATOM 5922 C C . VAL D 2 133 ? 52.12022 -13.29398 -8.48029 1.000 15.67194 133 VAL B C 1
ATOM 5923 O O . VAL D 2 133 ? 53.32891 -13.09150 -8.64571 1.000 14.12583 133 VAL B O 1
ATOM 5927 N N . CYS D 2 134 ? 51.32042 -13.77022 -9.43088 1.000 14.07330 134 CYS B N 1
ATOM 5928 C CA . CYS D 2 134 ? 51.75079 -14.03258 -10.79837 1.000 16.08711 134 CYS B CA 1
ATOM 5929 C C . CYS D 2 134 ? 50.89188 -13.17752 -11.71830 1.000 15.48385 134 CYS B C 1
ATOM 5930 O O . CYS D 2 134 ? 49.65966 -13.24989 -11.66103 1.000 10.26698 134 CYS B O 1
ATOM 5933 N N . LEU D 2 135 ? 51.53406 -12.36206 -12.54949 1.000 12.28959 135 LEU B N 1
ATOM 5934 C CA . LEU D 2 135 ? 50.83984 -11.41479 -13.41191 1.000 11.26450 135 LEU B CA 1
ATOM 5935 C C . LEU D 2 135 ? 50.93716 -11.85264 -14.86703 1.000 15.63433 135 LEU B C 1
ATOM 5936 O O . LEU D 2 135 ? 52.03408 -12.11984 -15.36737 1.000 11.31092 135 LEU B O 1
ATOM 5941 N N . LEU D 2 136 ? 49.78941 -11.91913 -15.54007 1.000 12.43130 136 LEU B N 1
ATOM 5942 C CA . LEU D 2 136 ? 49.71137 -12.12956 -16.98329 1.000 8.66758 136 LEU B CA 1
ATOM 5943 C C . LEU D 2 136 ? 49.21729 -10.82483 -17.59621 1.000 11.12927 136 LEU B C 1
ATOM 5944 O O . LEU D 2 136 ? 48.04744 -10.46229 -17.43116 1.000 14.01083 136 LEU B O 1
ATOM 5949 N N . ASN D 2 137 ? 50.09941 -10.12343 -18.30276 1.000 11.23157 137 ASN B N 1
ATOM 5950 C CA . ASN D 2 137 ? 49.83801 -8.75984 -18.74443 1.000 11.65361 137 ASN B CA 1
ATOM 5951 C C . ASN D 2 137 ? 49.60869 -8.70689 -20.24937 1.000 12.09990 137 ASN B C 1
ATOM 5952 O O . ASN D 2 137 ? 50.43926 -9.18992 -21.02772 1.000 11.42598 137 ASN B O 1
ATOM 5957 N N . ASN D 2 138 ? 48.48214 -8.10812 -20.64519 1.000 13.42713 138 ASN B N 1
ATOM 5958 C CA . ASN D 2 138 ? 48.17995 -7.73752 -22.03002 1.000 15.90381 138 ASN B CA 1
ATOM 5959 C C . ASN D 2 138 ? 48.28071 -8.94531 -22.96755 1.000 12.85118 138 ASN B C 1
ATOM 5960 O O . ASN D 2 138 ? 49.22844 -9.09903 -23.74061 1.000 11.79774 138 ASN B O 1
ATOM 5965 N N . PHE D 2 139 ? 47.25794 -9.79398 -22.88755 1.000 9.61216 139 PHE B N 1
ATOM 5966 C CA . PHE D 2 139 ? 47.16769 -10.97284 -23.73378 1.000 8.18679 139 PHE B CA 1
ATOM 5967 C C . PHE D 2 139 ? 45.79442 -11.04435 -24.38801 1.000 11.54127 139 PHE B C 1
ATOM 5968 O O . PHE D 2 139 ? 44.83383 -10.40648 -23.94979 1.000 8.92750 139 PHE B O 1
ATOM 5976 N N . TYR D 2 140 ? 45.72226 -11.83474 -25.46184 1.000 14.67609 140 TYR B N 1
ATOM 5977 C CA . TYR D 2 140 ? 44.48488 -12.09909 -26.17927 1.000 10.21341 140 TYR B CA 1
ATOM 5978 C C . TYR D 2 140 ? 44.68809 -13.38207 -26.96390 1.000 11.44698 140 TYR B C 1
ATOM 5979 O O . TYR D 2 140 ? 45.77086 -13.56756 -27.53608 1.000 10.90915 140 TYR B O 1
ATOM 5988 N N . PRO D 2 141 ? 43.69246 -14.28354 -27.02562 1.000 12.95669 141 PRO B N 1
ATOM 5989 C CA . PRO D 2 141 ? 42.35309 -14.16479 -26.43493 1.000 11.61852 141 PRO B CA 1
ATOM 5990 C C . PRO D 2 141 ? 42.30297 -14.39605 -24.92648 1.000 15.57923 141 PRO B C 1
ATOM 5991 O O . PRO D 2 141 ? 43.33934 -14.53391 -24.27611 1.000 17.25485 141 PRO B O 1
ATOM 5995 N N . ARG D 2 142 ? 41.08000 -14.44278 -24.39217 1.000 22.33579 142 ARG B N 1
ATOM 5996 C CA . ARG D 2 142 ? 40.88583 -14.50750 -22.94689 1.000 13.85422 142 ARG B CA 1
ATOM 5997 C C . ARG D 2 142 ? 41.37372 -15.83147 -22.36975 1.000 17.03953 142 ARG B C 1
ATOM 5998 O O . ARG D 2 142 ? 41.91486 -15.86483 -21.25807 1.000 21.68126 142 ARG B O 1
ATOM 6006 N N . GLU D 2 143 ? 41.20287 -16.92629 -23.10924 1.000 21.82529 143 GLU B N 1
ATOM 6007 C CA . GLU D 2 143 ? 41.51102 -18.25151 -22.58270 1.000 22.98056 143 GLU B CA 1
ATOM 6008 C C . GLU D 2 143 ? 42.98191 -18.35925 -22.20118 1.000 24.05507 143 GLU B C 1
ATOM 6009 O O . GLU D 2 143 ? 43.86735 -18.27546 -23.05777 1.000 19.41886 143 GLU B O 1
ATOM 6015 N N . ALA D 2 144 ? 43.23561 -18.54595 -20.90901 1.000 20.68395 144 ALA B N 1
ATOM 6016 C CA . ALA D 2 144 ? 44.58518 -18.71613 -20.39729 1.000 22.59733 144 ALA B CA 1
ATOM 6017 C C . ALA D 2 144 ? 44.52678 -19.61841 -19.17577 1.000 20.98013 144 ALA B C 1
ATOM 6018 O O . ALA D 2 144 ? 43.50965 -19.67846 -18.47998 1.000 30.44380 144 ALA B O 1
ATOM 6020 N N . LYS D 2 145 ? 45.62610 -20.32293 -18.92353 1.000 18.92759 145 LYS B N 1
ATOM 6021 C CA . LYS D 2 145 ? 45.71579 -21.25127 -17.80593 1.000 19.22362 145 LYS B CA 1
ATOM 6022 C C . LYS D 2 145 ? 46.96401 -20.94271 -16.99362 1.000 23.28314 145 LYS B C 1
ATOM 6023 O O . LYS D 2 145 ? 48.04744 -20.75740 -17.55807 1.000 19.79951 145 LYS B O 1
ATOM 6029 N N . VAL D 2 146 ? 46.80524 -20.88197 -15.67250 1.000 21.51432 146 VAL B N 1
ATOM 6030 C CA . VAL D 2 146 ? 47.89530 -20.60185 -14.74577 1.000 19.69003 146 VAL B CA 1
ATOM 6031 C C . VAL D 2 146 ? 47.95245 -21.72549 -13.72149 1.000 20.31069 146 VAL B C 1
ATOM 6032 O O . VAL D 2 146 ? 46.93257 -22.06734 -13.11275 1.000 26.78224 146 VAL B O 1
ATOM 6036 N N . GLN D 2 147 ? 49.13913 -22.29507 -13.53054 1.000 23.02684 147 GLN B N 1
ATOM 6037 C CA . GLN D 2 147 ? 49.36430 -23.34185 -12.54425 1.000 25.91244 147 GLN B CA 1
ATOM 6038 C C . GLN D 2 147 ? 50.48749 -22.93160 -11.60404 1.000 19.65154 147 GLN B C 1
ATOM 6039 O O . GLN D 2 147 ? 51.52639 -22.43218 -12.04550 1.000 16.40882 147 GLN B O 1
ATOM 6045 N N . TRP D 2 148 ? 50.27660 -23.14838 -10.30924 1.000 16.61559 148 TRP B N 1
ATOM 6046 C CA . TRP D 2 148 ? 51.28557 -22.87841 -9.29377 1.000 17.32523 148 TRP B CA 1
ATOM 6047 C C . TRP D 2 148 ? 52.02097 -24.16505 -8.94261 1.000 17.42483 148 TRP B C 1
ATOM 6048 O O . TRP D 2 148 ? 51.39265 -25.20612 -8.72244 1.000 14.89403 148 TRP B O 1
ATOM 6059 N N . LYS D 2 149 ? 53.34897 -24.08715 -8.88478 1.000 17.09098 149 LYS B N 1
ATOM 6060 C CA . LYS D 2 149 ? 54.19184 -25.21792 -8.51311 1.000 23.89649 149 LYS B CA 1
ATOM 6061 C C . LYS D 2 149 ? 55.13354 -24.78322 -7.40004 1.000 27.23352 149 LYS B C 1
ATOM 6062 O O . LYS D 2 149 ? 55.95502 -23.88079 -7.59504 1.000 26.18776 149 LYS B O 1
ATOM 6068 N N . VAL D 2 150 ? 55.01046 -25.42067 -6.23899 1.000 21.65235 150 VAL B N 1
ATOM 6069 C CA . VAL D 2 150 ? 55.83789 -25.13237 -5.07244 1.000 15.11157 150 VAL B CA 1
ATOM 6070 C C . VAL D 2 150 ? 56.73653 -26.33991 -4.84530 1.000 27.65130 150 VAL B C 1
ATOM 6071 O O . VAL D 2 150 ? 56.25395 -27.42555 -4.49832 1.000 28.23729 150 VAL B O 1
ATOM 6075 N N . ASP D 2 151 ? 58.04464 -26.14889 -5.03311 1.000 30.41961 151 ASP B N 1
ATOM 6076 C CA . ASP D 2 151 ? 59.01099 -27.24952 -5.04641 1.000 26.21401 151 ASP B CA 1
ATOM 6077 C C . ASP D 2 151 ? 58.59549 -28.31801 -6.05540 1.000 32.83995 151 ASP B C 1
ATOM 6078 O O . ASP D 2 151 ? 58.67568 -29.52061 -5.79311 1.000 29.40642 151 ASP B O 1
ATOM 6083 N N . ASN D 2 152 ? 58.13307 -27.86015 -7.22117 1.000 34.32202 152 ASN B N 1
ATOM 6084 C CA . ASN D 2 152 ? 57.70741 -28.69688 -8.34070 1.000 33.50290 152 ASN B CA 1
ATOM 6085 C C . ASN D 2 152 ? 56.49278 -29.55937 -8.01082 1.000 30.97114 152 ASN B C 1
ATOM 6086 O O . ASN D 2 152 ? 56.27473 -30.59460 -8.64832 1.000 38.60787 152 ASN B O 1
ATOM 6091 N N . ALA D 2 153 ? 55.68698 -29.15677 -7.03351 1.000 25.17885 153 ALA B N 1
ATOM 6092 C CA . ALA D 2 153 ? 54.45912 -29.85774 -6.68490 1.000 25.26705 153 ALA B CA 1
ATOM 6093 C C . ALA D 2 153 ? 53.26350 -29.00457 -7.08400 1.000 26.26516 153 ALA B C 1
ATOM 6094 O O . ALA D 2 153 ? 53.19206 -27.82405 -6.72646 1.000 24.49097 153 ALA B O 1
ATOM 6096 N N . LEU D 2 154 ? 52.33091 -29.60230 -7.82197 1.000 31.02854 154 LEU B N 1
ATOM 6097 C CA . LEU D 2 154 ? 51.15425 -28.87431 -8.27790 1.000 21.16088 154 LEU B CA 1
ATOM 6098 C C . LEU D 2 154 ? 50.28051 -28.47743 -7.09445 1.000 23.71140 154 LEU B C 1
ATOM 6099 O O . LEU D 2 154 ? 49.96247 -29.30593 -6.23559 1.000 24.70249 154 LEU B O 1
ATOM 6104 N N . GLN D 2 155 ? 49.89385 -27.20679 -7.05402 1.000 22.80872 155 GLN B N 1
ATOM 6105 C CA . GLN D 2 155 ? 49.06244 -26.66449 -5.99136 1.000 19.47002 155 GLN B CA 1
ATOM 6106 C C . GLN D 2 155 ? 47.60327 -26.63797 -6.42583 1.000 24.57183 155 GLN B C 1
ATOM 6107 O O . GLN D 2 155 ? 47.29130 -26.57988 -7.61790 1.000 29.57568 155 GLN B O 1
ATOM 6113 N N . SER D 2 156 ? 46.70760 -26.67238 -5.44255 1.000 25.15479 156 SER B N 1
ATOM 6114 C CA . SER D 2 156 ? 45.27976 -26.69711 -5.72563 1.000 32.02621 156 SER B CA 1
ATOM 6115 C C . SER D 2 156 ? 44.51952 -26.13603 -4.53429 1.000 27.96389 156 SER B C 1
ATOM 6116 O O . SER D 2 156 ? 44.80097 -26.50075 -3.38900 1.000 31.66439 156 SER B O 1
ATOM 6119 N N . GLY D 2 157 ? 43.56629 -25.24692 -4.80953 1.000 26.01824 157 GLY B N 1
ATOM 6120 C CA . GLY D 2 157 ? 42.68819 -24.71378 -3.78959 1.000 27.63806 157 GLY B CA 1
ATOM 6121 C C . GLY D 2 157 ? 43.24509 -23.57265 -2.96692 1.000 27.28258 157 GLY B C 1
ATOM 6122 O O . GLY D 2 157 ? 42.53852 -23.07170 -2.08302 1.000 30.93328 157 GLY B O 1
ATOM 6123 N N . ASN D 2 158 ? 44.47860 -23.13806 -3.22196 1.000 25.75413 158 ASN B N 1
ATOM 6124 C CA . ASN D 2 158 ? 45.10411 -22.07496 -2.44479 1.000 19.72570 158 ASN B CA 1
ATOM 6125 C C . ASN D 2 158 ? 45.48929 -20.88286 -3.31594 1.000 25.11274 158 ASN B C 1
ATOM 6126 O O . ASN D 2 158 ? 46.44158 -20.16377 -3.00606 1.000 22.79046 158 ASN B O 1
ATOM 6131 N N . SER D 2 159 ? 44.75822 -20.65682 -4.40563 1.000 23.45340 159 SER B N 1
ATOM 6132 C CA . SER D 2 159 ? 45.02642 -19.53115 -5.28658 1.000 17.85330 159 SER B CA 1
ATOM 6133 C C . SER D 2 159 ? 43.71362 -18.95683 -5.79658 1.000 22.74651 159 SER B C 1
ATOM 6134 O O . SER D 2 159 ? 42.72503 -19.67538 -5.96536 1.000 33.16482 159 SER B O 1
ATOM 6137 N N . GLN D 2 160 ? 43.71552 -17.64808 -6.03509 1.000 21.61781 160 GLN B N 1
ATOM 6138 C CA . GLN D 2 160 ? 42.58746 -16.95321 -6.63444 1.000 23.25690 160 GLN B CA 1
ATOM 6139 C C . GLN D 2 160 ? 43.07629 -16.14876 -7.82917 1.000 22.03919 160 GLN B C 1
ATOM 6140 O O . GLN D 2 160 ? 44.25541 -15.80148 -7.92824 1.000 21.05300 160 GLN B O 1
ATOM 6146 N N . GLU D 2 161 ? 42.15180 -15.84993 -8.73846 1.000 27.65595 161 GLU B N 1
ATOM 6147 C CA . GLU D 2 161 ? 42.47313 -15.12794 -9.95865 1.000 24.24283 161 GLU B CA 1
ATOM 6148 C C . GLU D 2 161 ? 41.49508 -13.98284 -10.16926 1.000 19.58512 161 GLU B C 1
ATOM 6149 O O . GLU D 2 161 ? 40.31176 -14.07764 -9.83177 1.000 22.67761 161 GLU B O 1
ATOM 6155 N N . SER D 2 162 ? 42.01265 -12.89397 -10.72998 1.000 17.78694 162 SER B N 1
ATOM 6156 C CA . SER D 2 162 ? 41.21496 -11.72997 -11.07859 1.000 17.47904 162 SER B CA 1
ATOM 6157 C C . SER D 2 162 ? 41.62832 -11.26119 -12.46398 1.000 14.83583 162 SER B C 1
ATOM 6158 O O . SER D 2 162 ? 42.81257 -11.29374 -12.80729 1.000 18.71599 162 SER B O 1
ATOM 6161 N N . VAL D 2 163 ? 40.65214 -10.83686 -13.26137 1.000 16.29794 163 VAL B N 1
ATOM 6162 C CA . VAL D 2 163 ? 40.89237 -10.42845 -14.63964 1.000 25.06940 163 VAL B CA 1
ATOM 6163 C C . VAL D 2 163 ? 40.32096 -9.03524 -14.85106 1.000 18.91067 163 VAL B C 1
ATOM 6164 O O . VAL D 2 163 ? 39.20986 -8.73456 -14.40045 1.000 16.85754 163 VAL B O 1
ATOM 6168 N N . THR D 2 164 ? 41.08340 -8.18454 -15.53292 1.000 16.78780 164 THR B N 1
ATOM 6169 C CA . THR D 2 164 ? 40.55543 -6.90420 -15.97070 1.000 16.57926 164 THR B CA 1
ATOM 6170 C C . THR D 2 164 ? 39.63231 -7.10267 -17.16811 1.000 16.15358 164 THR B C 1
ATOM 6171 O O . THR D 2 164 ? 39.72653 -8.08878 -17.90458 1.000 11.60998 164 THR B O 1
ATOM 6175 N N . GLU D 2 165 ? 38.72432 -6.15019 -17.35172 1.000 20.34213 165 GLU B N 1
ATOM 6176 C CA . GLU D 2 165 ? 37.87354 -6.15991 -18.52873 1.000 15.66127 165 GLU B CA 1
ATOM 6177 C C . GLU D 2 165 ? 38.69898 -5.81652 -19.76657 1.000 20.98214 165 GLU B C 1
ATOM 6178 O O . GLU D 2 165 ? 39.80484 -5.27554 -19.67528 1.000 19.99100 165 GLU B O 1
ATOM 6184 N N . GLN D 2 166 ? 38.15744 -6.15428 -20.93559 1.000 18.86463 166 GLN B N 1
ATOM 6185 C CA . GLN D 2 166 ? 38.88612 -5.92889 -22.17742 1.000 23.43773 166 GLN B CA 1
ATOM 6186 C C . GLN D 2 166 ? 39.22326 -4.45124 -22.33697 1.000 18.88453 166 GLN B C 1
ATOM 6187 O O . GLN D 2 166 ? 38.35934 -3.58255 -22.18594 1.000 20.23970 166 GLN B O 1
ATOM 6193 N N . ASP D 2 167 ? 40.49009 -4.17184 -22.63073 1.000 20.08570 167 ASP B N 1
ATOM 6194 C CA . ASP D 2 167 ? 40.95802 -2.79582 -22.71006 1.000 27.80386 167 ASP B CA 1
ATOM 6195 C C . ASP D 2 167 ? 40.34293 -2.08624 -23.91130 1.000 27.03084 167 ASP B C 1
ATOM 6196 O O . ASP D 2 167 ? 40.16185 -2.67649 -24.98035 1.000 24.68198 167 ASP B O 1
ATOM 6201 N N . SER D 2 168 ? 40.01627 -0.80454 -23.72250 1.000 30.97026 168 SER B N 1
ATOM 6202 C CA . SER D 2 168 ? 39.39032 -0.01455 -24.77720 1.000 32.07972 168 SER B CA 1
ATOM 6203 C C . SER D 2 168 ? 40.36017 0.33370 -25.89853 1.000 33.32936 168 SER B C 1
ATOM 6204 O O . SER D 2 168 ? 39.91815 0.61360 -27.01878 1.000 32.00075 168 SER B O 1
ATOM 6207 N N . LYS D 2 169 ? 41.66556 0.31896 -25.62812 1.000 36.94306 169 LYS B N 1
ATOM 6208 C CA . LYS D 2 169 ? 42.65893 0.73822 -26.61240 1.000 30.61938 169 LYS B CA 1
ATOM 6209 C C . LYS D 2 169 ? 43.20578 -0.44333 -27.41063 1.000 29.40176 169 LYS B C 1
ATOM 6210 O O . LYS D 2 169 ? 43.05527 -0.49384 -28.63534 1.000 36.24403 169 LYS B O 1
ATOM 6216 N N . ASP D 2 170 ? 43.84046 -1.39994 -26.73324 1.000 29.07775 170 ASP B N 1
ATOM 6217 C CA . ASP D 2 170 ? 44.49615 -2.51109 -27.41165 1.000 22.32283 170 ASP B CA 1
ATOM 6218 C C . ASP D 2 170 ? 43.70567 -3.81308 -27.35143 1.000 18.28756 170 ASP B C 1
ATOM 6219 O O . ASP D 2 170 ? 44.16021 -4.81760 -27.90618 1.000 16.59291 170 ASP B O 1
ATOM 6224 N N . SER D 2 171 ? 42.54782 -3.82254 -26.68754 1.000 19.65779 171 SER B N 1
ATOM 6225 C CA . SER D 2 171 ? 41.64252 -4.97556 -26.66900 1.000 18.57535 171 SER B CA 1
ATOM 6226 C C . SER D 2 171 ? 42.27417 -6.20750 -26.01901 1.000 19.38589 171 SER B C 1
ATOM 6227 O O . SER D 2 171 ? 41.92131 -7.34290 -26.34860 1.000 12.60924 171 SER B O 1
ATOM 6230 N N . THR D 2 172 ? 43.19565 -6.00586 -25.08269 1.000 19.08589 172 THR B N 1
ATOM 6231 C CA . THR D 2 172 ? 43.85180 -7.10670 -24.39238 1.000 16.50738 172 THR B CA 1
ATOM 6232 C C . THR D 2 172 ? 43.26398 -7.29845 -22.99653 1.000 17.57971 172 THR B C 1
ATOM 6233 O O . THR D 2 172 ? 42.49476 -6.47692 -22.49033 1.000 11.15546 172 THR B O 1
ATOM 6237 N N . TYR D 2 173 ? 43.63692 -8.41544 -22.37892 1.000 13.54811 173 TYR B N 1
ATOM 6238 C CA . TYR D 2 173 ? 43.24073 -8.74538 -21.02049 1.000 12.74235 173 TYR B CA 1
ATOM 6239 C C . TYR D 2 173 ? 44.47736 -8.85463 -20.14049 1.000 14.61165 173 TYR B C 1
ATOM 6240 O O . TYR D 2 173 ? 45.58331 -9.12253 -20.61757 1.000 14.10302 173 TYR B O 1
ATOM 6249 N N . SER D 2 174 ? 44.27601 -8.64685 -18.84236 1.000 10.81180 174 SER B N 1
ATOM 6250 C CA . SER D 2 174 ? 45.31056 -8.86905 -17.84530 1.000 11.89058 174 SER B CA 1
ATOM 6251 C C . SER D 2 174 ? 44.73438 -9.69868 -16.70831 1.000 12.48861 174 SER B C 1
ATOM 6252 O O . SER D 2 174 ? 43.56758 -9.54705 -16.33646 1.000 12.91459 174 SER B O 1
ATOM 6255 N N . LEU D 2 175 ? 45.56365 -10.58404 -16.16226 1.000 14.55718 175 LEU B N 1
ATOM 6256 C CA . LEU D 2 175 ? 45.13091 -11.51299 -15.12996 1.000 10.86482 175 LEU B CA 1
ATOM 6257 C C . LEU D 2 175 ? 46.18260 -11.58110 -14.03473 1.000 14.24015 175 LEU B C 1
ATOM 6258 O O . LEU D 2 175 ? 47.38458 -11.56310 -14.31390 1.000 14.25465 175 LEU B O 1
ATOM 6263 N N . SER D 2 176 ? 45.72279 -11.65600 -12.79007 1.000 12.76806 176 SER B N 1
ATOM 6264 C CA . SER D 2 176 ? 46.59222 -11.84536 -11.64000 1.000 15.13465 176 SER B CA 1
ATOM 6265 C C . SER D 2 176 ? 46.16368 -13.10029 -10.89545 1.000 16.53396 176 SER B C 1
ATOM 6266 O O . SER D 2 176 ? 44.97008 -13.32193 -10.67239 1.000 19.60352 176 SER B O 1
ATOM 6269 N N . SER D 2 177 ? 47.13948 -13.92541 -10.52599 1.000 14.32284 177 SER B N 1
ATOM 6270 C CA . SER D 2 177 ? 46.90437 -15.12627 -9.73395 1.000 13.85328 177 SER B CA 1
ATOM 6271 C C . SER D 2 177 ? 47.68938 -15.00292 -8.43689 1.000 15.34385 177 SER B C 1
ATOM 6272 O O . SER D 2 177 ? 48.91062 -14.81715 -8.46409 1.000 12.61718 177 SER B O 1
ATOM 6275 N N . THR D 2 178 ? 46.99149 -15.10326 -7.30832 1.000 16.37691 178 THR B N 1
ATOM 6276 C CA . THR D 2 178 ? 47.58519 -14.91180 -5.99034 1.000 16.56342 178 THR B CA 1
ATOM 6277 C C . THR D 2 178 ? 47.56752 -16.23011 -5.22861 1.000 17.78990 178 THR B C 1
ATOM 6278 O O . THR D 2 178 ? 46.49396 -16.75348 -4.91276 1.000 18.74591 178 THR B O 1
ATOM 6282 N N . LEU D 2 179 ? 48.75356 -16.75242 -4.92786 1.000 13.55893 179 LEU B N 1
ATOM 6283 C CA . LEU D 2 179 ? 48.90424 -17.96032 -4.12650 1.000 17.31001 179 LEU B CA 1
ATOM 6284 C C . LEU D 2 179 ? 49.08698 -17.56514 -2.66519 1.000 20.92319 179 LEU B C 1
ATOM 6285 O O . LEU D 2 179 ? 50.08423 -16.92625 -2.31081 1.000 18.37692 179 LEU B O 1
ATOM 6290 N N . THR D 2 180 ? 48.13173 -17.94504 -1.82084 1.000 21.39532 180 THR B N 1
ATOM 6291 C CA . THR D 2 180 ? 48.11467 -17.54732 -0.41766 1.000 26.62941 180 THR B CA 1
ATOM 6292 C C . THR D 2 180 ? 48.54212 -18.72227 0.45299 1.000 27.21754 180 THR B C 1
ATOM 6293 O O . THR D 2 180 ? 47.93688 -19.79839 0.39214 1.000 27.79338 180 THR B O 1
ATOM 6297 N N . LEU D 2 181 ? 49.57961 -18.50895 1.26138 1.000 23.41065 181 LEU B N 1
ATOM 6298 C CA . LEU D 2 181 ? 50.07516 -19.50185 2.20227 1.000 25.87236 181 LEU B CA 1
ATOM 6299 C C . LEU D 2 181 ? 50.29572 -18.84779 3.55887 1.000 25.38709 181 LEU B C 1
ATOM 6300 O O . LEU D 2 181 ? 50.35885 -17.62134 3.67940 1.000 33.30918 181 LEU B O 1
ATOM 6305 N N . SER D 2 182 ? 50.40881 -19.68398 4.58635 1.000 28.29100 182 SER B N 1
ATOM 6306 C CA . SER D 2 182 ? 50.89299 -19.20286 5.86831 1.000 27.29051 182 SER B CA 1
ATOM 6307 C C . SER D 2 182 ? 52.40187 -18.99525 5.79421 1.000 27.92917 182 SER B C 1
ATOM 6308 O O . SER D 2 182 ? 53.08422 -19.52958 4.91554 1.000 34.72909 182 SER B O 1
ATOM 6311 N N . LYS D 2 183 ? 52.92571 -18.19637 6.72479 1.000 26.07024 183 LYS B N 1
ATOM 6312 C CA . LYS D 2 183 ? 54.36652 -17.96780 6.74697 1.000 23.96053 183 LYS B CA 1
ATOM 6313 C C . LYS D 2 183 ? 55.12382 -19.26692 6.99310 1.000 33.42392 183 LYS B C 1
ATOM 6314 O O . LYS D 2 183 ? 56.18797 -19.49430 6.40624 1.000 38.55482 183 LYS B O 1
ATOM 6320 N N . ALA D 2 184 ? 54.58116 -20.13985 7.84487 1.000 26.67179 184 ALA B N 1
ATOM 6321 C CA . ALA D 2 184 ? 55.24128 -21.41074 8.12610 1.000 31.36449 184 ALA B CA 1
ATOM 6322 C C . ALA D 2 184 ? 55.31863 -22.27884 6.87570 1.000 32.44780 184 ALA B C 1
ATOM 6323 O O . ALA D 2 184 ? 56.38953 -22.78936 6.52694 1.000 42.77491 184 ALA B O 1
ATOM 6325 N N . ASP D 2 185 ? 54.18888 -22.45592 6.18382 1.000 33.83257 185 ASP B N 1
ATOM 6326 C CA . ASP D 2 185 ? 54.19564 -23.24052 4.95225 1.000 31.40689 185 ASP B CA 1
ATOM 6327 C C . ASP D 2 185 ? 55.07465 -22.59333 3.89077 1.000 29.81256 185 ASP B C 1
ATOM 6328 O O . ASP D 2 185 ? 55.72492 -23.28916 3.10270 1.000 36.27930 185 ASP B O 1
ATOM 6333 N N . TYR D 2 186 ? 55.11087 -21.26126 3.85398 1.000 28.46869 186 TYR B N 1
ATOM 6334 C CA . TYR D 2 186 ? 55.93629 -20.58832 2.85916 1.000 22.36902 186 TYR B CA 1
ATOM 6335 C C . TYR D 2 186 ? 57.42015 -20.78128 3.15164 1.000 29.79163 186 TYR B C 1
ATOM 6336 O O . TYR D 2 186 ? 58.22432 -20.94466 2.22697 1.000 28.97719 186 TYR B O 1
ATOM 6345 N N . GLU D 2 187 ? 57.80039 -20.78787 4.43080 1.000 32.70522 187 GLU B N 1
ATOM 6346 C CA . GLU D 2 187 ? 59.20954 -20.87392 4.79576 1.000 30.70934 187 GLU B CA 1
ATOM 6347 C C . GLU D 2 187 ? 59.79227 -22.27169 4.62357 1.000 32.33201 187 GLU B C 1
ATOM 6348 O O . GLU D 2 187 ? 61.01982 -22.41003 4.58070 1.000 32.23615 187 GLU B O 1
ATOM 6354 N N . LYS D 2 188 ? 58.95510 -23.30525 4.52035 1.000 28.90789 188 LYS B N 1
ATOM 6355 C CA . LYS D 2 188 ? 59.42990 -24.67545 4.37638 1.000 32.76177 188 LYS B CA 1
ATOM 6356 C C . LYS D 2 188 ? 59.54406 -25.11184 2.91849 1.000 33.25177 188 LYS B C 1
ATOM 6357 O O . LYS D 2 188 ? 59.53821 -26.31617 2.63818 1.000 36.46320 188 LYS B O 1
ATOM 6363 N N . HIS D 2 189 ? 59.65071 -24.16487 1.98934 1.000 30.76450 189 HIS B N 1
ATOM 6364 C CA . HIS D 2 189 ? 59.80575 -24.47647 0.57703 1.000 26.12247 189 HIS B CA 1
ATOM 6365 C C . HIS D 2 189 ? 60.75478 -23.46777 -0.05007 1.000 27.24822 189 HIS B C 1
ATOM 6366 O O . HIS D 2 189 ? 60.91888 -22.34908 0.44181 1.000 31.86635 189 HIS B O 1
ATOM 6373 N N . LYS D 2 190 ? 61.38110 -23.87911 -1.15105 1.000 29.01380 190 LYS B N 1
ATOM 6374 C CA . LYS D 2 190 ? 62.39811 -23.07665 -1.81604 1.000 31.10735 190 LYS B CA 1
ATOM 6375 C C . LYS D 2 190 ? 61.90630 -22.49052 -3.13365 1.000 30.20394 190 LYS B C 1
ATOM 6376 O O . LYS D 2 190 ? 61.89190 -21.26703 -3.29911 1.000 24.57151 190 LYS B O 1
ATOM 6382 N N . VAL D 2 191 ? 61.50217 -23.33145 -4.07989 1.000 26.28681 191 VAL B N 1
ATOM 6383 C CA . VAL D 2 191 ? 61.17941 -22.87906 -5.42855 1.000 21.18991 191 VAL B CA 1
ATOM 6384 C C . VAL D 2 191 ? 59.68346 -22.61483 -5.53769 1.000 26.38592 191 VAL B C 1
ATOM 6385 O O . VAL D 2 191 ? 58.86012 -23.47951 -5.21333 1.000 28.30706 191 VAL B O 1
ATOM 6389 N N . TYR D 2 192 ? 59.33385 -21.41688 -5.99935 1.000 17.06372 192 TYR B N 1
ATOM 6390 C CA . TYR D 2 192 ? 57.95550 -21.02919 -6.26426 1.000 15.99848 192 TYR B CA 1
ATOM 6391 C C . TYR D 2 192 ? 57.84177 -20.60009 -7.71838 1.000 20.66940 192 TYR B C 1
ATOM 6392 O O . TYR D 2 192 ? 58.57601 -19.71304 -8.16453 1.000 19.37264 192 TYR B O 1
ATOM 6401 N N . ALA D 2 193 ? 56.91724 -21.21881 -8.45026 1.000 18.20816 193 ALA B N 1
ATOM 6402 C CA . ALA D 2 193 ? 56.79524 -20.99384 -9.88250 1.000 19.38962 193 ALA B CA 1
ATOM 6403 C C . ALA D 2 193 ? 55.33028 -20.95642 -10.28735 1.000 17.00705 193 ALA B C 1
ATOM 6404 O O . ALA D 2 193 ? 54.49287 -21.66011 -9.71722 1.000 17.18072 193 ALA B O 1
ATOM 6406 N N . CYS D 2 194 ? 55.02910 -20.12727 -11.28343 1.000 13.85637 194 CYS B N 1
ATOM 6407 C CA . CYS D 2 194 ? 53.74255 -20.16044 -11.96379 1.000 23.60389 194 CYS B CA 1
ATOM 6408 C C . CYS D 2 194 ? 53.97578 -20.46023 -13.43757 1.000 19.47948 194 CYS B C 1
ATOM 6409 O O . CYS D 2 194 ? 54.79843 -19.80672 -14.08988 1.000 17.22659 194 CYS B O 1
ATOM 6412 N N . GLU D 2 195 ? 53.26394 -21.46074 -13.94701 1.000 20.91800 195 GLU B N 1
ATOM 6413 C CA . GLU D 2 195 ? 53.37010 -21.90239 -15.32975 1.000 19.47073 195 GLU B CA 1
ATOM 6414 C C . GLU D 2 195 ? 52.12318 -21.46099 -16.08249 1.000 23.14872 195 GLU B C 1
ATOM 6415 O O . GLU D 2 195 ? 51.00161 -21.68031 -15.61198 1.000 21.90346 195 GLU B O 1
ATOM 6421 N N . VAL D 2 196 ? 52.31935 -20.84537 -17.24669 1.000 19.78197 196 VAL B N 1
ATOM 6422 C CA . VAL D 2 196 ? 51.24547 -20.20780 -18.00105 1.000 19.89098 196 VAL B CA 1
ATOM 6423 C C . VAL D 2 196 ? 51.11339 -20.88714 -19.35781 1.000 18.66863 196 VAL B C 1
ATOM 6424 O O . VAL D 2 196 ? 52.11111 -21.07313 -20.06440 1.000 17.56292 196 VAL B O 1
ATOM 6428 N N . THR D 2 197 ? 49.88111 -21.24184 -19.72239 1.000 18.64102 197 THR B N 1
ATOM 6429 C CA . THR D 2 197 ? 49.55750 -21.78097 -21.03739 1.000 20.60711 197 THR B CA 1
ATOM 6430 C C . THR D 2 197 ? 48.63667 -20.80959 -21.76333 1.000 19.37154 197 THR B C 1
ATOM 6431 O O . THR D 2 197 ? 47.61920 -20.37955 -21.20854 1.000 20.59819 197 THR B O 1
ATOM 6435 N N . HIS D 2 198 ? 48.99676 -20.46535 -22.99789 1.000 16.73481 198 HIS B N 1
ATOM 6436 C CA . HIS D 2 198 ? 48.21363 -19.53591 -23.79972 1.000 14.05275 198 HIS B CA 1
ATOM 6437 C C . HIS D 2 198 ? 48.53815 -19.77789 -25.26601 1.000 16.57842 198 HIS B C 1
ATOM 6438 O O . HIS D 2 198 ? 49.63669 -20.22882 -25.60373 1.000 15.96426 198 HIS B O 1
ATOM 6445 N N . GLN D 2 199 ? 47.56742 -19.47081 -26.13226 1.000 9.29311 199 GLN B N 1
ATOM 6446 C CA . GLN D 2 199 ? 47.74285 -19.71956 -27.56014 1.000 13.59573 199 GLN B CA 1
ATOM 6447 C C . GLN D 2 199 ? 48.88999 -18.90394 -28.14612 1.000 14.74218 199 GLN B C 1
ATOM 6448 O O . GLN D 2 199 ? 49.50284 -19.32157 -29.13525 1.000 13.81734 199 GLN B O 1
ATOM 6454 N N . GLY D 2 200 ? 49.19767 -17.74811 -27.55745 1.000 12.46266 200 GLY B N 1
ATOM 6455 C CA . GLY D 2 200 ? 50.29953 -16.93598 -28.03670 1.000 16.90742 200 GLY B CA 1
ATOM 6456 C C . GLY D 2 200 ? 51.67041 -17.47299 -27.68942 1.000 12.20317 200 GLY B C 1
ATOM 6457 O O . GLY D 2 200 ? 52.66769 -16.95258 -28.20125 1.000 14.94692 200 GLY B O 1
ATOM 6458 N N . LEU D 2 201 ? 51.74369 -18.49229 -26.84019 1.000 13.58107 201 LEU B N 1
ATOM 6459 C CA . LEU D 2 201 ? 53.00783 -19.08287 -26.42693 1.000 16.02484 201 LEU B CA 1
ATOM 6460 C C . LEU D 2 201 ? 53.18643 -20.42441 -27.12149 1.000 19.61682 201 LEU B C 1
ATOM 6461 O O . LEU D 2 201 ? 52.30969 -21.29054 -27.04081 1.000 23.72615 201 LEU B O 1
ATOM 6466 N N . SER D 2 202 ? 54.31927 -20.58989 -27.80775 1.000 23.85022 202 SER B N 1
ATOM 6467 C CA . SER D 2 202 ? 54.60411 -21.85644 -28.47330 1.000 28.23705 202 SER B CA 1
ATOM 6468 C C . SER D 2 202 ? 54.76500 -23.00342 -27.48194 1.000 40.24792 202 SER B C 1
ATOM 6469 O O . SER D 2 202 ? 54.57446 -24.16664 -27.85670 1.000 40.85626 202 SER B O 1
ATOM 6472 N N . SER D 2 203 ? 55.10367 -22.70087 -26.23366 1.000 36.31592 203 SER B N 1
ATOM 6473 C CA . SER D 2 203 ? 55.22219 -23.69057 -25.17268 1.000 37.07487 203 SER B CA 1
ATOM 6474 C C . SER D 2 203 ? 54.97343 -22.98334 -23.84699 1.000 32.51264 203 SER B C 1
ATOM 6475 O O . SER D 2 203 ? 55.15061 -21.76611 -23.75242 1.000 27.40689 203 SER B O 1
ATOM 6478 N N . PRO D 2 204 ? 54.54820 -23.71881 -22.81491 1.000 33.15259 204 PRO B N 1
ATOM 6479 C CA . PRO D 2 204 ? 54.24593 -23.06943 -21.52928 1.000 26.73611 204 PRO B CA 1
ATOM 6480 C C . PRO D 2 204 ? 55.44152 -22.30931 -20.97563 1.000 24.63812 204 PRO B C 1
ATOM 6481 O O . PRO D 2 204 ? 56.58626 -22.75518 -21.06915 1.000 31.84140 204 PRO B O 1
ATOM 6485 N N . VAL D 2 205 ? 55.15980 -21.14488 -20.39765 1.000 20.00826 205 VAL B N 1
ATOM 6486 C CA . VAL D 2 205 ? 56.17371 -20.26656 -19.82751 1.000 20.35686 205 VAL B CA 1
ATOM 6487 C C . VAL D 2 205 ? 56.10702 -20.37588 -18.31168 1.000 25.70267 205 VAL B C 1
ATOM 6488 O O . VAL D 2 205 ? 55.02090 -20.29864 -17.72385 1.000 23.39560 205 VAL B O 1
ATOM 6492 N N . THR D 2 206 ? 57.26581 -20.55939 -17.68206 1.000 23.52229 206 THR B N 1
ATOM 6493 C CA . THR D 2 206 ? 57.37054 -20.68700 -16.23368 1.000 26.35714 206 THR B CA 1
ATOM 6494 C C . THR D 2 206 ? 58.26541 -19.57871 -15.69957 1.000 27.88802 206 THR B C 1
ATOM 6495 O O . THR D 2 206 ? 59.43157 -19.47235 -16.09507 1.000 25.41988 206 THR B O 1
ATOM 6499 N N . LYS D 2 207 ? 57.71693 -18.75629 -14.81070 1.000 21.36418 207 LYS B N 1
ATOM 6500 C CA . LYS D 2 207 ? 58.47748 -17.76284 -14.06614 1.000 17.60759 207 LYS B CA 1
ATOM 6501 C C . LYS D 2 207 ? 58.57855 -18.22887 -12.62192 1.000 18.14691 207 LYS B C 1
ATOM 6502 O O . LYS D 2 207 ? 57.57217 -18.62273 -12.02292 1.000 23.22888 207 LYS B O 1
ATOM 6508 N N . SER D 2 208 ? 59.78606 -18.19246 -12.06579 1.000 20.38281 208 SER B N 1
ATOM 6509 C CA . SER D 2 208 ? 60.01993 -18.75489 -10.74577 1.000 23.39496 208 SER B CA 1
ATOM 6510 C C . SER D 2 208 ? 60.99366 -17.88312 -9.96681 1.000 22.90440 208 SER B C 1
ATOM 6511 O O . SER D 2 208 ? 61.62954 -16.97492 -10.50870 1.000 17.38463 208 SER B O 1
ATOM 6514 N N . PHE D 2 209 ? 61.09466 -18.17304 -8.67123 1.000 20.05528 209 PHE B N 1
ATOM 6515 C CA . PHE D 2 209 ? 62.09285 -17.56192 -7.80910 1.000 18.87296 209 PHE B CA 1
ATOM 6516 C C . PHE D 2 209 ? 62.39531 -18.52148 -6.66870 1.000 20.08251 209 PHE B C 1
ATOM 6517 O O . PHE D 2 209 ? 61.54325 -19.31852 -6.26674 1.000 23.27739 209 PHE B O 1
ATOM 6525 N N . ASN D 2 210 ? 63.62045 -18.44593 -6.16045 1.000 22.69111 210 ASN B N 1
ATOM 6526 C CA . ASN D 2 210 ? 64.03057 -19.20977 -4.99116 1.000 26.52995 210 ASN B CA 1
ATOM 6527 C C . ASN D 2 210 ? 63.86663 -18.33669 -3.75564 1.000 33.48389 210 ASN B C 1
ATOM 6528 O O . ASN D 2 210 ? 64.38896 -17.21770 -3.71013 1.000 38.67714 210 ASN B O 1
ATOM 6533 N N . ARG D 2 211 ? 63.13381 -18.84244 -2.76577 1.000 26.82556 211 ARG B N 1
ATOM 6534 C CA . ARG D 2 211 ? 62.90004 -18.07869 -1.54765 1.000 27.55165 211 ARG B CA 1
ATOM 6535 C C . ARG D 2 211 ? 64.22155 -17.76491 -0.85860 1.000 34.32133 211 ARG B C 1
ATOM 6536 O O . ARG D 2 211 ? 65.06302 -18.64782 -0.66825 1.000 30.02346 211 ARG B O 1
ATOM 6544 N N . GLY D 2 212 ? 64.40395 -16.49868 -0.49219 1.000 35.46585 212 GLY B N 1
ATOM 6545 C CA . GLY D 2 212 ? 65.64850 -16.06795 0.11020 1.000 47.85283 212 GLY B CA 1
ATOM 6546 C C . GLY D 2 212 ? 66.76537 -15.79203 -0.86822 1.000 48.22941 212 GLY B C 1
ATOM 6547 O O . GLY D 2 212 ? 67.93315 -15.77336 -0.46732 1.000 63.18881 212 GLY B O 1
ATOM 6548 N N . GLU D 2 213 ? 66.44460 -15.57705 -2.14084 1.000 42.68392 213 GLU B N 1
ATOM 6549 C CA . GLU D 2 213 ? 67.44755 -15.30669 -3.16558 1.000 43.09490 213 GLU B CA 1
ATOM 6550 C C . GLU D 2 213 ? 66.97852 -14.20730 -4.11399 1.000 50.02853 213 GLU B C 1
ATOM 6551 O O . GLU D 2 213 ? 67.06092 -13.02130 -3.79607 1.000 51.42338 213 GLU B O 1
#